Protein 8EP7 (pdb70)

Nearest PDB structures (foldseek):
  8ep7-assembly1_A-2  TM=1.003E+00  e=3.353E-56  Bacillus anthracis str. 'Ames Ancestor'
  8ep7-assembly3_C-4  TM=9.836E-01  e=2.555E-51  Bacillus anthracis str. 'Ames Ancestor'
  6aqj-assembly1_A  TM=9.682E-01  e=5.964E-41  Staphylococcus aureus RF122
  8pru-assembly1_A  TM=9.399E-01  e=2.984E-37  Thermus
  4xdy-assembly1_B  TM=9.717E-01  e=7.226E-36  Candidatus Methanophaga sp.

Organism: Bacillus anthracis (NCBI:txid1392)

Sequence (937 aa):
KTYYEQDANVGLLQGKTVAVIGYGSQGHAQAQNLRDSGVEVVVGVRPGKSFEVAKADGFEVSVSEAVRTAQVVQLLPDEQQAHVYKAEVEENLREGQLLFSHGFNIHFGQINPPSYVDVAVAPKSPGHLVRRVFQEPALVAVHQDATGTALHVALAYAKGVGCTRAGVIETTFQEETETDLFGEQAVLCGGVTALVKAGFETLTEGGYRPEIAYFECLHELKLIVDLYEGGLTNRHSISDTAEFGDYVTGSRIVTDETKKEKRVLTEIQQGEFAKKWILENQAGRPTYNAKKAEQNHQLEKVGEELREKTYYEQDANVGLLQGKTVAVIGYGSQGHAQAQNLRDSGVEVVVGVRPGKSFEVAKADGFEVSVSEAVRTAQVVQLLPDEQQAHVYKAEVEENLREGQLLFSHGFNIHFGQINPPSYVDVAVAPKSPGHLVRRVFQEGVPALVAVHQDATGTALHVALAYAKGVGCTRAGVIETTFQEETETDLFGEQAVLCGGVTALVKAGFETLTEGGYRPEIAYFECLHELKLIVDLYEGGLTNRHSISDTAEFGDYVTGSRIVTDETKKEKRVLTEIQQGEFAKKWILENQAGRPTYNAKKAEQNHQLEKVGEELRESWKTYYEQDANVGLLQGKTVAVIGYGSQGHAQAQNLRDSGVEVVVGVRPGKSFEVAKADGFEVSVSEAVRTAQVVQLLPDEQQAHVYKAEVEENLREGQLLFSHGFNIHFGQINPPSYVDVAVAPKSPGHLVRRVFQEGNGVPALVAVHQDATGTALHVALAYAKGVGCTRAGVIETTFQEETETDLFGEQAVLCGGVTALVKAGFETLTEGGYRPEIAYFECLHELKLIVDLYEGGLTNRHHSISDTAEFGDYVTGSRIVTDEETKKEKRVLTEIQQGEEFAKKWILENQAGRPTYNAKKAEQNHQLEKVGEELRESWIHA

Solvent-accessible surface area: 51342 Å² total

InterPro domains:
  IPR000506 Ketol-acid reductoisomerase, C-terminal [PF01450] (182-325)
  IPR000506 Ketol-acid reductoisomerase, C-terminal [PS51851] (181-326)
  IPR008927 6-phosphogluconate dehydrogenase-like, C-terminal domain superfamily [SSF48179] (182-328)
  IPR013023 Ketol-acid reductoisomerase [MF_00435] (1-327)
  IPR013023 Ketol-acid reductoisomerase [PTHR21371] (9-328)
  IPR013023 Ketol-acid reductoisomerase [TIGR00465] (14-325)
  IPR013116 Ketol-acid reductoisomerase, N-terminal [PF07991] (14-176)
  IPR013116 Ketol-acid reductoisomerase, N-terminal [PS51850] (1-180)
  IPR014359 Ketol-acid reductoisomerase, prokaryotic [PIRSF000116] (10-324)
  IPR036291 NAD(P)-binding domain superfamily [SSF51735] (1-181)

Foldseek 3Di:
DWFAPVNADLVVQVVFEAEQEDCPFASVQLQLLLVVVPHHYAYAYDDDPSQVVVVVVVHHYHLQVSLQPGQEYEDDPPLCCLVCCVVRHQVRHDANGYEYQALLCVVLV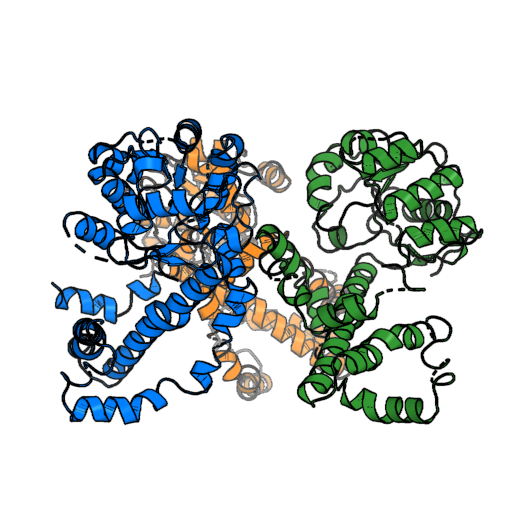SDDHDQRYWYKWHAPDIRVCLRVVSVVEIEIATAHDNPVCSRRNVVSSCVSSPRSHVIYHYDHNLVRNLVVVCCCCLPDPNPLLVQLQVQLVVQVVVVHDSLVSLCVRPVCVVVQVVCVPPPNVVCVVDDPVVSVCCVVCVCVVCDPVNVVVVVSSVCSNVCNVVVVVNVCVVVVVPPVVVVVVSCPDVSNVSVVVVVD/DKFFPVRADQPVVPPFAEEQEDCPLQNVQLQVLLVVQVHHYEYAYPPDDSQVVVVVVVHNYHLQVRLQPGQEYEDDDLLCCLVCCVVRNQVRHDANGYEYQALLCVVLPSDDHDQRYWYKKHQPDIRVVLRVVVVVQTAIEIETPHDNPVCNRNVRSNSCVSSPHSSPIYYYDYNLCRHLVSQCCCCLPVPPPLVVQLLVQLVVVVVVPDDSLVSLCPSPVCVVVVVVCVPDPPVVCVPDDPVVSVVVVVPPCVVCDPVSVVVCVSSVCSNVCVVVVVVSVCVVVPNPVVVCVVVVCPPVSNVSVVVPPPPD/DKFALVNADLCVQVVFEAEQEDQPFQRVLLQVLLVVLPHHYAYAYDPDDSQVVCVVVPHHYHLLVSQLRGQEYEDDPPLCCLVCCVPRNQVNHDANGYEYQALLCVVLVSHDHDQRYWYWKHFPDTSVCLRVCVVVVAGTAIEIETDHDNPVCSRNVRRSSCVSSRNSRVIYHYDYNLVRHLCVVCCCCLPDPVPLVVQLLVQLCVQVVVPHDSLVSLCVSPVCVCVVVVCCPPPNVVCVPDDVVVSVCVVVPPCVVCDPVNVVVVVSSVCSSVCNVVVVVSVCVVVVNPPVVCVVVVCPDPSNVSVVVVVPPPDDD

Structure (mmCIF, N/CA/C/O backbone):
data_8EP7
#
_entry.id   8EP7
#
_cell.length_a   126.575
_cell.length_b   131.860
_cell.length_c   132.614
_cell.angle_alpha   90.000
_cell.angle_beta   90.000
_cell.angle_gamma   90.000
#
_symmetry.space_group_name_H-M   'I 2 2 2'
#
loop_
_entity.id
_entity.type
_entity.pdbx_description
1 polymer 'Ketol-acid reductoisomerase (NADP(+)) 2'
2 non-polymer 'NADP NICOTINAMIDE-ADENINE-DINUCLEOTIDE PHOSPHATE'
3 non-polymer 'ACETIC ACID'
4 non-polymer 'SULFATE ION'
5 water water
#
loop_
_atom_site.group_PDB
_atom_site.id
_atom_site.type_symbol
_atom_site.label_atom_id
_atom_site.label_alt_id
_atom_site.label_comp_id
_atom_site.label_asym_id
_atom_site.label_entity_id
_atom_site.label_seq_id
_atom_site.pdbx_PDB_ins_code
_atom_site.Cartn_x
_atom_site.Cartn_y
_atom_site.Cartn_z
_atom_site.occupancy
_atom_site.B_iso_or_equiv
_atom_site.auth_seq_id
_atom_site.auth_comp_id
_atom_site.auth_asym_id
_atom_site.auth_atom_id
_atom_site.pdbx_PDB_model_num
ATOM 1 N N . LYS A 1 2 ? 24.02353 -12.93821 41.94190 1.000 80.27317 2 LYS A N 1
ATOM 2 C CA . LYS A 1 2 ? 24.89019 -12.63816 43.07890 1.000 86.59217 2 LYS A CA 1
ATOM 3 C C . LYS A 1 2 ? 24.34688 -11.48091 43.91426 1.000 80.89103 2 LYS A C 1
ATOM 4 O O . LYS A 1 2 ? 24.38354 -10.32164 43.49529 1.000 76.56098 2 LYS A O 1
ATOM 10 N N . THR A 1 3 ? 23.86812 -11.81295 45.11229 1.000 81.51923 3 THR A N 1
ATOM 11 C CA . THR A 1 3 ? 23.18396 -10.87385 45.99403 1.000 85.08593 3 THR A CA 1
ATOM 12 C C . THR A 1 3 ? 23.94557 -10.77389 47.30984 1.000 94.91934 3 THR A C 1
ATOM 13 O O . THR A 1 3 ? 24.00724 -11.74520 48.07126 1.000 99.62686 3 THR A O 1
ATOM 17 N N . TYR A 1 4 ? 24.52031 -9.60374 47.57898 1.000 97.02119 4 TYR A N 1
ATOM 18 C CA . TYR A 1 4 ? 25.13828 -9.34902 48.87187 1.000 103.56845 4 TYR A CA 1
ATOM 19 C C . TYR A 1 4 ? 24.06558 -9.08798 49.91915 1.000 106.85802 4 TYR A C 1
ATOM 20 O O . TYR A 1 4 ? 23.08062 -8.39114 49.65914 1.000 106.54680 4 TYR A O 1
ATOM 29 N N . TYR A 1 5 ? 24.26270 -9.64380 51.10804 1.000 113.57958 5 TYR A N 1
ATOM 30 C CA . TYR A 1 5 ? 23.29314 -9.53740 52.18972 1.000 114.57634 5 TYR A CA 1
ATOM 31 C C . TYR A 1 5 ? 23.95824 -8.95396 53.43171 1.000 115.02754 5 TYR A C 1
ATOM 32 O O . TYR A 1 5 ? 25.12686 -8.55930 53.41421 1.000 114.78555 5 TYR A O 1
ATOM 41 N N . GLU A 1 6 ? 23.18352 -8.91088 54.51933 1.000 110.88657 6 GLU A N 1
ATOM 42 C CA . GLU A 1 6 ? 23.64743 -8.28372 55.75247 1.000 107.37818 6 GLU A CA 1
ATOM 43 C C . GLU A 1 6 ? 24.95104 -8.90363 56.23566 1.000 121.32969 6 GLU A C 1
ATOM 44 O O . GLU A 1 6 ? 25.81536 -8.20625 56.78072 1.000 117.71987 6 GLU A O 1
ATOM 50 N N . GLN A 1 7 ? 25.11365 -10.21315 56.03648 1.000 130.43701 7 GLN A N 1
ATOM 51 C CA . GLN A 1 7 ? 26.34214 -10.89767 56.41624 1.000 130.99297 7 GLN A CA 1
ATOM 52 C C . GLN A 1 7 ? 27.50819 -10.58003 55.48723 1.000 132.62010 7 GLN A C 1
ATOM 53 O O . GLN A 1 7 ? 28.65271 -10.88798 55.83581 1.000 133.26394 7 GLN A O 1
ATOM 59 N N . ASP A 1 8 ? 27.25167 -9.97397 54.32666 1.000 132.84553 8 ASP A N 1
ATOM 60 C CA . ASP A 1 8 ? 28.30525 -9.59785 53.39301 1.000 134.69410 8 ASP A CA 1
ATOM 61 C C . ASP A 1 8 ? 28.85571 -8.19932 53.64267 1.000 135.13529 8 ASP A C 1
ATOM 62 O O . ASP A 1 8 ? 29.84245 -7.81678 53.00349 1.000 130.86755 8 ASP A O 1
ATOM 67 N N . ALA A 1 9 ? 28.25046 -7.43253 54.54824 1.000 128.29117 9 ALA A N 1
ATOM 68 C CA . ALA A 1 9 ? 28.61944 -6.04329 54.76696 1.000 119.39647 9 ALA A CA 1
ATOM 69 C C . ALA A 1 9 ? 28.76984 -5.76013 56.25456 1.000 122.36680 9 ALA A C 1
ATOM 70 O O . ALA A 1 9 ? 28.14941 -6.41392 57.09804 1.000 120.42781 9 ALA A O 1
ATOM 72 N N . ASN A 1 10 ? 29.60868 -4.77251 56.56166 1.000 124.98829 10 ASN A N 1
ATOM 73 C CA . ASN A 1 10 ? 29.80577 -4.30000 57.92821 1.000 123.94505 10 ASN A CA 1
ATOM 74 C C . ASN A 1 10 ? 30.13681 -2.81828 57.86767 1.000 123.87376 10 ASN A C 1
ATOM 75 O O . ASN A 1 10 ? 31.16029 -2.43357 57.29360 1.000 119.82187 10 ASN A O 1
ATOM 80 N N . VAL A 1 11 ? 29.27170 -1.99336 58.46068 1.000 122.82794 11 VAL A N 1
ATOM 81 C CA . VAL A 1 11 ? 29.44308 -0.54892 58.44088 1.000 121.43160 11 VAL A CA 1
ATOM 82 C C . VAL A 1 11 ? 30.71029 -0.09814 59.15717 1.000 126.14530 11 VAL A C 1
ATOM 83 O O . VAL A 1 11 ? 31.07642 1.07756 59.06588 1.000 126.31286 11 VAL A O 1
ATOM 87 N N . GLY A 1 12 ? 31.39478 -1.00741 59.86256 1.000 128.31495 12 GLY A N 1
ATOM 88 C CA . GLY A 1 12 ? 32.59930 -0.63336 60.58955 1.000 123.91985 12 GLY A CA 1
ATOM 89 C C . GLY A 1 12 ? 33.64537 0.04197 59.72614 1.000 120.82518 12 GLY A C 1
ATOM 90 O O . GLY A 1 12 ? 34.47636 0.80144 60.23134 1.000 124.60063 12 GLY A O 1
ATOM 91 N N . LEU A 1 13 ? 33.61883 -0.21450 58.41526 1.000 119.92318 13 LEU A N 1
ATOM 92 C CA . LEU A 1 13 ? 34.45908 0.52276 57.47889 1.000 115.65937 13 LEU A CA 1
ATOM 93 C C . LEU A 1 13 ? 34.09978 2.00198 57.41759 1.000 115.68036 13 LEU A C 1
ATOM 94 O O . LEU A 1 13 ? 34.83104 2.77688 56.78972 1.000 112.36441 13 LEU A O 1
ATOM 99 N N . LEU A 1 14 ? 32.99578 2.40809 58.04808 1.000 118.45073 14 LEU A N 1
ATOM 100 C CA . LEU A 1 14 ? 32.60582 3.80597 58.13239 1.000 113.36232 14 LEU A CA 1
ATOM 101 C C . LEU A 1 14 ? 32.77816 4.39784 59.52478 1.000 120.01117 14 LEU A C 1
ATOM 102 O O . LEU A 1 14 ? 32.57705 5.60613 59.68996 1.000 122.15864 14 LEU A O 1
ATOM 107 N N . GLN A 1 15 ? 33.13263 3.59096 60.52557 1.000 121.06548 15 GLN A N 1
ATOM 108 C CA . GLN A 1 15 ? 33.38551 4.12260 61.85936 1.000 127.30779 15 GLN A CA 1
ATOM 109 C C . GLN A 1 15 ? 34.49666 5.15996 61.80006 1.000 131.18445 15 GLN A C 1
ATOM 110 O O . GLN A 1 15 ? 35.64024 4.84113 61.45912 1.000 130.45143 15 GLN A O 1
ATOM 116 N N . GLY A 1 16 ? 34.15474 6.40381 62.12514 0.909 147.33278 16 GLY A N 1
ATOM 117 C CA . GLY A 1 16 ? 35.08035 7.50399 61.96834 0.909 147.73415 16 GLY A CA 1
ATOM 118 C C . GLY A 1 16 ? 35.17579 8.05190 60.56425 0.909 141.64451 16 GLY A C 1
ATOM 119 O O . GLY A 1 16 ? 36.04431 8.89143 60.30137 0.909 142.15035 16 GLY A O 1
ATOM 120 N N . LYS A 1 17 ? 34.31677 7.60318 59.65360 1.000 122.03778 17 LYS A N 1
ATOM 121 C CA . LYS A 1 17 ? 34.30969 8.06333 58.27182 1.000 115.06420 17 LYS A CA 1
ATOM 122 C C . LYS A 1 17 ? 33.08293 8.93188 58.03208 1.000 110.58234 17 LYS A C 1
ATOM 123 O O . LYS A 1 17 ? 31.95493 8.51843 58.32536 1.000 106.93899 17 LYS A O 1
ATOM 129 N N . THR A 1 18 ? 33.30805 10.12944 57.49793 1.000 106.04090 18 THR A N 1
ATOM 130 C CA . THR A 1 18 ? 32.23736 11.07632 57.21348 1.000 98.72350 18 THR A CA 1
ATOM 131 C C . THR A 1 18 ? 31.67893 10.81012 55.81965 1.000 93.77824 18 THR A C 1
ATOM 132 O O . THR A 1 18 ? 32.42502 10.82061 54.83275 1.000 87.53332 18 THR A O 1
ATOM 136 N N . VAL A 1 19 ? 30.37374 10.56565 55.74547 1.000 95.34490 19 VAL A N 1
ATOM 137 C CA . VAL A 1 19 ? 29.65208 10.44648 54.48369 1.000 87.24021 19 VAL A CA 1
ATOM 138 C C . VAL A 1 19 ? 29.04136 11.80598 54.17807 1.000 95.17330 19 VAL A C 1
ATOM 139 O O . VAL A 1 19 ? 28.16292 12.28034 54.90693 1.000 93.53645 19 VAL A O 1
ATOM 143 N N . ALA A 1 20 ? 29.50375 12.44041 53.10487 1.000 91.59889 20 ALA A N 1
ATOM 144 C CA . ALA A 1 20 ? 28.91735 13.68955 52.63664 1.000 85.31370 20 ALA A CA 1
ATOM 145 C C . ALA A 1 20 ? 27.77382 13.35024 51.69357 1.000 84.13279 20 ALA A C 1
ATOM 146 O O . ALA A 1 20 ? 27.99567 12.80537 50.60731 1.000 83.38766 20 ALA A O 1
ATOM 148 N N . VAL A 1 21 ? 26.55149 13.64754 52.11570 1.000 79.60361 21 VAL A N 1
ATOM 149 C CA . VAL A 1 21 ? 25.38839 13.53926 51.24548 1.000 76.48718 21 VAL A CA 1
ATOM 150 C C . VAL A 1 21 ? 25.23663 14.87609 50.53128 1.000 74.11130 21 VAL A C 1
ATOM 151 O O . VAL A 1 21 ? 24.93858 15.89587 51.15891 1.000 77.01563 21 VAL A O 1
ATOM 155 N N . ILE A 1 22 ? 25.47037 14.87574 49.22226 1.000 68.73097 22 ILE A N 1
ATOM 156 C CA . ILE A 1 22 ? 25.38859 16.08674 48.41443 1.000 65.44010 22 ILE A CA 1
ATOM 157 C C . ILE A 1 22 ? 23.99116 16.14257 47.81132 1.000 62.80653 22 ILE A C 1
ATOM 158 O O . ILE A 1 22 ? 23.60312 15.26199 47.03408 1.000 58.31279 22 ILE A O 1
ATOM 163 N N . GLY A 1 23 ? 23.23616 17.16609 48.17654 1.000 62.82114 23 GLY A N 1
ATOM 164 C CA . GLY A 1 23 ? 21.81430 17.18876 47.88046 1.000 64.25358 23 GLY A CA 1
ATOM 165 C C . GLY A 1 23 ? 20.99681 16.60266 49.01347 1.000 70.62435 23 GLY A C 1
ATOM 166 O O . GLY A 1 23 ? 21.44923 15.74647 49.77372 1.000 68.41410 23 GLY A O 1
ATOM 167 N N . TYR A 1 24 ? 19.76246 17.07993 49.13146 1.000 70.23370 24 TYR A N 1
ATOM 168 C CA . TYR A 1 24 ? 18.90044 16.68767 50.23803 1.000 74.67112 24 TYR A CA 1
ATOM 169 C C . TYR A 1 24 ? 17.44540 16.69707 49.76739 1.000 74.78012 24 TYR A C 1
ATOM 170 O O . TYR A 1 24 ? 16.59665 17.43237 50.26880 1.000 69.37391 24 TYR A O 1
ATOM 179 N N . GLY A 1 25 ? 17.13974 15.86092 48.77603 1.000 75.08594 25 GLY A N 1
ATOM 180 C CA . GLY A 1 25 ? 15.80238 15.80043 48.21633 1.000 71.09638 25 GLY A CA 1
ATOM 181 C C . GLY A 1 25 ? 15.11204 14.46486 48.40131 1.000 68.84540 25 GLY A C 1
ATOM 182 O O . GLY A 1 25 ? 15.13030 13.90564 49.50215 1.000 73.65887 25 GLY A O 1
ATOM 183 N N . SER A 1 26 ? 14.50003 13.94849 47.32838 1.000 69.84275 26 SER A N 1
ATOM 184 C CA . SER A 1 26 ? 13.75240 12.69295 47.40874 1.000 72.53238 26 SER A CA 1
ATOM 185 C C . SER A 1 26 ? 14.61897 11.56908 47.96659 1.000 75.95742 26 SER A C 1
ATOM 186 O O . SER A 1 26 ? 14.19799 10.82991 48.86161 1.000 76.00748 26 SER A O 1
ATOM 189 N N . GLN A 1 27 ? 15.84843 11.44351 47.46343 1.000 76.15958 27 GLN A N 1
ATOM 190 C CA . GLN A 1 27 ? 16.78863 10.44365 47.95513 1.000 67.90364 27 GLN A CA 1
ATOM 191 C C . GLN A 1 27 ? 17.69848 10.98546 49.04931 1.000 66.33165 27 GLN A C 1
ATOM 192 O O . GLN A 1 27 ? 18.02555 10.26037 49.99482 1.000 67.95849 27 GLN A O 1
ATOM 198 N N . GLY A 1 28 ? 18.11067 12.25006 48.93543 1.000 71.86585 28 GLY A N 1
ATOM 199 C CA . GLY A 1 28 ? 19.05056 12.80548 49.89540 1.000 71.86667 28 GLY A CA 1
ATOM 200 C C . GLY A 1 28 ? 18.53630 12.77736 51.32178 1.000 82.40867 28 GLY A C 1
ATOM 201 O O . GLY A 1 28 ? 19.27480 12.43637 52.24831 1.000 82.92407 28 GLY A O 1
ATOM 202 N N . HIS A 1 29 ? 17.26143 13.12646 51.51970 1.000 83.39438 29 HIS A N 1
ATOM 203 C CA . HIS A 1 29 ? 16.73015 13.20270 52.87785 1.000 87.57762 29 HIS A CA 1
ATOM 204 C C . HIS A 1 29 ? 16.60862 11.81809 53.50884 1.000 90.09827 29 HIS A C 1
ATOM 205 O O . HIS A 1 29 ? 16.95869 11.63299 54.67988 1.000 90.99021 29 HIS A O 1
ATOM 212 N N . ALA A 1 30 ? 16.14235 10.82739 52.74536 1.000 93.42091 30 ALA A N 1
ATOM 213 C CA . ALA A 1 30 ? 15.91039 9.50455 53.31556 1.000 91.24192 30 ALA A CA 1
ATOM 214 C C . ALA A 1 30 ? 17.22129 8.80162 53.63080 1.000 95.28378 30 ALA A C 1
ATOM 215 O O . ALA A 1 30 ? 17.41088 8.29037 54.74029 1.000 95.42003 30 ALA A O 1
ATOM 217 N N . GLN A 1 31 ? 18.13922 8.76511 52.66093 1.000 86.92123 31 GLN A N 1
ATOM 218 C CA . GLN A 1 31 ? 19.40328 8.06389 52.86133 1.000 86.26563 31 GLN A CA 1
ATOM 219 C C . GLN A 1 31 ? 20.22696 8.70741 53.96832 1.000 93.94041 31 GLN A C 1
ATOM 220 O O . GLN A 1 31 ? 20.88416 8.00696 54.74648 1.000 96.75777 31 GLN A O 1
ATOM 226 N N . ALA A 1 32 ? 20.20440 10.04059 54.05780 1.000 93.48896 32 ALA A N 1
ATOM 227 C CA . ALA A 1 32 ? 20.94441 10.71594 55.11912 1.000 96.98613 32 ALA A CA 1
ATOM 228 C C . ALA A 1 32 ? 20.35368 10.39926 56.48867 1.000 104.39834 32 ALA A C 1
ATOM 229 O O . ALA A 1 32 ? 21.09054 10.24734 57.47121 1.000 100.39868 32 ALA A O 1
ATOM 231 N N . GLN A 1 33 ? 19.02633 10.29136 56.57337 1.000 103.86305 33 GLN A N 1
ATOM 232 C CA . GLN A 1 33 ? 18.39704 9.87903 57.82173 1.000 106.93938 33 GLN A CA 1
ATOM 233 C C . GLN A 1 33 ? 18.46817 8.37054 58.01698 1.000 112.21281 33 GLN A C 1
ATOM 234 O O . GLN A 1 33 ? 18.43503 7.89922 59.15907 1.000 118.71624 33 GLN A O 1
ATOM 240 N N . ASN A 1 34 ? 18.56114 7.60224 56.92468 1.000 108.58420 34 ASN A N 1
ATOM 241 C CA . ASN A 1 34 ? 18.73783 6.15613 57.04600 1.000 109.04938 34 ASN A CA 1
ATOM 242 C C . ASN A 1 34 ? 20.13453 5.80923 57.54118 1.000 112.04439 34 ASN A C 1
ATOM 243 O O . ASN A 1 34 ? 20.30239 4.89187 58.35253 1.000 119.87081 34 ASN A O 1
ATOM 248 N N . LEU A 1 35 ? 21.15164 6.51851 57.05147 1.000 110.15878 35 LEU A N 1
ATOM 249 C CA . LEU A 1 35 ? 22.48062 6.38467 57.63280 1.000 109.08658 35 LEU A CA 1
ATOM 250 C C . LEU A 1 35 ? 22.52273 6.92021 59.05892 1.000 117.47950 35 LEU A C 1
ATOM 251 O O . LEU A 1 35 ? 23.23850 6.36795 59.90157 1.000 118.80330 35 LEU A O 1
ATOM 256 N N . ARG A 1 36 ? 21.74411 7.96905 59.34840 1.000 122.00438 36 ARG A N 1
ATOM 257 C CA . ARG A 1 36 ? 21.79460 8.63357 60.64850 1.000 126.83815 36 ARG A CA 1
ATOM 258 C C . ARG A 1 36 ? 21.58098 7.64922 61.79333 1.000 134.89225 36 ARG A C 1
ATOM 259 O O . ARG A 1 36 ? 22.40097 7.56448 62.71375 1.000 132.88588 36 ARG A O 1
ATOM 267 N N . ASP A 1 37 ? 20.47873 6.89001 61.74694 1.000 159.54983 37 ASP A N 1
ATOM 268 C CA . ASP A 1 37 ? 20.17097 5.96312 62.83388 1.000 164.33721 37 ASP A CA 1
ATOM 269 C C . ASP A 1 37 ? 21.28613 4.94251 63.01789 1.000 167.28583 37 ASP A C 1
ATOM 270 O O . ASP A 1 37 ? 21.69218 4.65000 64.14980 1.000 172.27694 37 ASP A O 1
ATOM 275 N N . SER A 1 38 ? 21.81515 4.41286 61.91562 1.000 135.59536 38 SER A N 1
ATOM 276 C CA . SER A 1 38 ? 22.84703 3.37793 61.96588 1.000 124.41219 38 SER A CA 1
ATOM 277 C C . SER A 1 38 ? 24.22499 3.92079 62.31997 1.000 114.28016 38 SER A C 1
ATOM 278 O O . SER A 1 38 ? 25.23467 3.41374 61.82578 1.000 116.77516 38 SER A O 1
ATOM 281 N N . GLY A 1 39 ? 24.29693 4.94202 63.17013 1.000 116.75730 39 GLY A N 1
ATOM 282 C CA . GLY A 1 39 ? 25.57406 5.44112 63.64196 1.000 113.27759 39 GLY A CA 1
ATOM 283 C C . GLY A 1 39 ? 26.49768 5.96301 62.56503 1.000 110.08792 39 GLY A C 1
ATOM 284 O O . GLY A 1 39 ? 27.71128 6.03723 62.78478 1.000 106.10917 39 GLY A O 1
ATOM 285 N N . VAL A 1 40 ? 25.96566 6.32173 61.40038 1.000 112.58696 40 VAL A N 1
ATOM 286 C CA . VAL A 1 40 ? 26.77506 6.86246 60.31496 1.000 103.48313 40 VAL A CA 1
ATOM 287 C C . VAL A 1 40 ? 26.88179 8.37126 60.49520 1.000 101.19648 40 VAL A C 1
ATOM 288 O O . VAL A 1 40 ? 25.86718 9.07670 60.51688 1.000 102.18124 40 VAL A O 1
ATOM 292 N N . GLU A 1 41 ? 28.11169 8.86339 60.63379 1.000 96.58127 41 GLU A N 1
ATOM 293 C CA . GLU A 1 41 ? 28.36737 10.29851 60.70073 1.000 99.58856 41 GLU A CA 1
ATOM 294 C C . GLU A 1 41 ? 28.10713 10.91431 59.33037 1.000 102.08791 41 GLU A C 1
ATOM 295 O O . GLU A 1 41 ? 28.84246 10.65486 58.37148 1.000 97.43822 41 GLU A O 1
ATOM 301 N N . VAL A 1 42 ? 27.05536 11.72458 59.23394 1.000 106.06371 42 VAL A N 1
ATOM 302 C CA . VAL A 1 42 ? 26.59005 12.28400 57.97062 1.000 98.02365 42 VAL A CA 1
ATOM 303 C C . VAL A 1 42 ? 26.75687 13.79659 58.00950 1.000 102.96736 42 VAL A C 1
ATOM 304 O O . VAL A 1 42 ? 26.40274 14.44189 59.00258 1.000 101.30368 42 VAL A O 1
ATOM 308 N N . VAL A 1 43 ? 27.30445 14.35293 56.93317 1.000 115.28763 43 VAL A N 1
ATOM 309 C CA . VAL A 1 43 ? 27.34146 15.79038 56.69768 1.000 114.79737 43 VAL A CA 1
ATOM 310 C C . VAL A 1 43 ? 26.66264 16.05104 55.36103 1.000 111.81667 43 VAL A C 1
ATOM 311 O O . VAL A 1 43 ? 26.93993 15.35697 54.37731 1.000 111.53199 43 VAL A O 1
ATOM 315 N N . VAL A 1 44 ? 25.76241 17.02929 55.32664 1.000 91.95904 44 VAL A N 1
ATOM 316 C CA . VAL A 1 44 ? 24.99038 17.33254 54.12739 1.000 86.25109 44 VAL A CA 1
ATOM 317 C C . VAL A 1 44 ? 25.61636 18.52498 53.42200 1.000 86.66360 44 VAL A C 1
ATOM 318 O O . VAL A 1 44 ? 25.83779 19.57612 54.03625 1.000 88.74192 44 VAL A O 1
ATOM 322 N N . GLY A 1 45 ? 25.90348 18.36218 52.13359 1.000 81.60025 45 GLY A N 1
ATOM 323 C CA . GLY A 1 45 ? 26.40297 19.45544 51.32612 1.000 76.42986 45 GLY A CA 1
ATOM 324 C C . GLY A 1 45 ? 25.38256 19.88228 50.29403 1.000 70.30129 45 GLY A C 1
ATOM 325 O O . GLY A 1 45 ? 25.12965 19.15919 49.32678 1.000 69.29767 45 GLY A O 1
ATOM 326 N N . VAL A 1 46 ? 24.77262 21.04833 50.49042 1.000 72.97670 46 VAL A N 1
ATOM 327 C CA . VAL A 1 46 ? 23.71474 21.50700 49.60150 1.000 70.38185 46 VAL A CA 1
ATOM 328 C C . VAL A 1 46 ? 23.78829 23.02203 49.49996 1.000 72.23208 46 VAL A C 1
ATOM 329 O O . VAL A 1 46 ? 24.21155 23.70752 50.43422 1.000 72.26813 46 VAL A O 1
ATOM 333 N N . ARG A 1 47 ? 23.39540 23.53922 48.33980 1.000 68.74794 47 ARG A N 1
ATOM 334 C CA . ARG A 1 47 ? 23.29341 24.97480 48.16337 1.000 69.72061 47 ARG A CA 1
ATOM 335 C C . ARG A 1 47 ? 22.24233 25.53871 49.11715 1.000 70.79277 47 ARG A C 1
ATOM 336 O O . ARG A 1 47 ? 21.32299 24.82322 49.53367 1.000 69.34422 47 ARG A O 1
ATOM 344 N N . PRO A 1 48 ? 22.36041 26.81337 49.48861 1.000 73.38380 48 PRO A N 1
ATOM 345 C CA . PRO A 1 48 ? 21.32895 27.42871 50.33109 1.000 76.23813 48 PRO A CA 1
ATOM 346 C C . PRO A 1 48 ? 19.96376 27.38025 49.65965 1.000 75.45715 48 PRO A C 1
ATOM 347 O O . PRO A 1 48 ? 19.84501 27.40537 48.43328 1.000 79.37427 48 PRO A O 1
ATOM 351 N N . GLY A 1 49 ? 18.93064 27.29698 50.47981 1.000 80.73128 49 GLY A N 1
ATOM 352 C CA . GLY A 1 49 ? 17.57113 27.22375 49.99646 1.000 80.37115 49 GLY A CA 1
ATOM 353 C C . GLY A 1 49 ? 16.72501 26.38611 50.93351 1.000 85.88236 49 GLY A C 1
ATOM 354 O O . GLY A 1 49 ? 17.03778 26.24177 52.11359 1.000 84.30334 49 GLY A O 1
ATOM 355 N N . LYS A 1 50 ? 15.64456 25.83421 50.37596 1.000 84.53984 50 LYS A N 1
ATOM 356 C CA . LYS A 1 50 ? 14.73476 25.03983 51.19133 1.000 85.85101 50 LYS A CA 1
ATOM 357 C C . LYS A 1 50 ? 15.37850 23.72767 51.62244 1.000 83.82004 50 LYS A C 1
ATOM 358 O O . LYS A 1 50 ? 15.17574 23.28177 52.75578 1.000 87.19694 50 LYS A O 1
ATOM 364 N N . SER A 1 51 ? 16.17008 23.10142 50.74547 1.000 79.72704 51 SER A N 1
ATOM 365 C CA . SER A 1 51 ? 16.90739 21.90757 51.15262 1.000 81.86603 51 SER A CA 1
ATOM 366 C C . SER A 1 51 ? 17.93382 22.22345 52.22778 1.000 84.31563 51 SER A C 1
ATOM 367 O O . SER A 1 51 ? 18.20814 21.38253 53.09088 1.000 86.76652 51 SER A O 1
ATOM 370 N N . PHE A 1 52 ? 18.51358 23.42316 52.18763 1.000 82.24044 52 PHE A N 1
ATOM 371 C CA . PHE A 1 52 ? 19.52458 23.79840 53.17013 1.000 86.41188 52 PHE A CA 1
ATOM 372 C C . PHE A 1 52 ? 18.92157 23.92609 54.56281 1.000 94.71351 52 PHE A C 1
ATOM 373 O O . PHE A 1 52 ? 19.49230 23.43480 55.54447 1.000 95.12483 52 PHE A O 1
ATOM 381 N N . GLU A 1 53 ? 17.76638 24.58812 54.67004 1.000 100.19059 53 GLU A N 1
ATOM 382 C CA . GLU A 1 53 ? 17.16698 24.80961 55.98073 1.000 102.66513 53 GLU A CA 1
ATOM 383 C C . GLU A 1 53 ? 16.34886 23.61347 56.45614 1.000 103.46750 53 GLU A C 1
ATOM 384 O O . GLU A 1 53 ? 16.20378 23.41890 57.66803 1.000 106.41059 53 GLU A O 1
ATOM 390 N N . VAL A 1 54 ? 15.81274 22.80490 55.53671 1.000 93.68407 54 VAL A N 1
ATOM 391 C CA . VAL A 1 54 ? 15.11931 21.58440 55.94608 1.000 98.41548 54 VAL A CA 1
ATOM 392 C C . VAL A 1 54 ? 16.11294 20.56700 56.49940 1.000 95.07099 54 VAL A C 1
ATOM 393 O O . VAL A 1 54 ? 15.82268 19.86012 57.47263 1.000 94.95551 54 VAL A O 1
ATOM 397 N N . ALA A 1 55 ? 17.30568 20.48716 55.90550 1.000 96.10476 55 ALA A N 1
ATOM 398 C CA . ALA A 1 55 ? 18.33947 19.62170 56.46380 1.000 97.36623 55 ALA A CA 1
ATOM 399 C C . ALA A 1 55 ? 18.87707 20.17384 57.77839 1.000 94.93976 55 ALA A C 1
ATOM 400 O O . ALA A 1 55 ? 19.28199 19.40257 58.65477 1.000 94.30024 55 ALA A O 1
ATOM 402 N N . LYS A 1 56 ? 18.89063 21.49985 57.93068 1.000 94.97354 56 LYS A N 1
ATOM 403 C CA . LYS A 1 56 ? 19.30277 22.10866 59.19193 1.000 96.81475 56 LYS A CA 1
ATOM 404 C C . LYS A 1 56 ? 18.31723 21.77908 60.30794 1.000 100.22188 56 LYS A C 1
ATOM 405 O O . LYS A 1 56 ? 18.71673 21.35277 61.39815 1.000 103.89254 56 LYS A O 1
ATOM 411 N N . ALA A 1 57 ? 17.01953 21.97368 60.05277 1.000 101.00315 57 ALA A N 1
ATOM 412 C CA . ALA A 1 57 ? 16.00042 21.63269 61.03969 1.000 106.21649 57 ALA A CA 1
ATOM 413 C C . ALA A 1 57 ? 15.91480 20.13089 61.28587 1.000 105.89641 57 ALA A C 1
ATOM 414 O O . ALA A 1 57 ? 15.34875 19.71466 62.30293 1.000 110.97297 57 ALA A O 1
ATOM 416 N N . ASP A 1 58 ? 16.45349 19.31273 60.37835 1.000 100.47675 58 ASP A N 1
ATOM 417 C CA . ASP A 1 58 ? 16.60397 17.88182 60.61271 1.000 100.14834 58 ASP A CA 1
ATOM 418 C C . ASP A 1 58 ? 17.80171 17.55581 61.49618 1.000 102.79520 58 ASP A C 1
ATOM 419 O O . ASP A 1 58 ? 18.10139 16.37256 61.69225 1.000 102.39697 58 ASP A O 1
ATOM 424 N N . GLY A 1 59 ? 18.49320 18.56987 62.01774 1.000 104.39288 59 GLY A N 1
ATOM 425 C CA . GLY A 1 59 ? 19.56259 18.37611 62.97355 1.000 107.51509 59 GLY A CA 1
ATOM 426 C C . GLY A 1 59 ? 20.92203 18.06547 62.39185 1.000 105.43579 59 GLY A C 1
ATOM 427 O O . GLY A 1 59 ? 21.81147 17.64617 63.14248 1.000 106.23538 59 GLY A O 1
ATOM 428 N N . PHE A 1 60 ? 21.12108 18.26367 61.08844 1.000 104.51969 60 PHE A N 1
ATOM 429 C CA . PHE A 1 60 ? 22.37393 17.91156 60.43778 1.000 103.10847 60 PHE A CA 1
ATOM 430 C C . PHE A 1 60 ? 23.36495 19.07500 60.47868 1.000 102.68047 60 PHE A C 1
ATOM 431 O O . PHE A 1 60 ? 23.09560 20.14626 61.02945 1.000 109.60288 60 PHE A O 1
ATOM 439 N N . GLU A 1 61 ? 24.53487 18.85088 59.88257 1.000 102.02608 61 GLU A N 1
ATOM 440 C CA . GLU A 1 61 ? 25.57762 19.86315 59.72632 1.000 100.00803 61 GLU A CA 1
ATOM 441 C C . GLU A 1 61 ? 25.60197 20.26332 58.25301 1.000 99.74117 61 GLU A C 1
ATOM 442 O O . GLU A 1 61 ? 26.41797 19.78077 57.46664 1.000 100.01430 61 GLU A O 1
ATOM 448 N N . VAL A 1 62 ? 24.69467 21.16122 57.88351 1.000 95.24485 62 VAL A N 1
ATOM 449 C CA . VAL A 1 62 ? 24.51515 21.54736 56.48786 1.000 91.15167 62 VAL A CA 1
ATOM 450 C C . VAL A 1 62 ? 25.58699 22.56072 56.10533 1.000 89.95416 62 VAL A C 1
ATOM 451 O O . VAL A 1 62 ? 25.72021 23.61075 56.74229 1.000 95.82840 62 VAL A O 1
ATOM 463 N N . SER A 1 64 ? 28.26062 23.95367 52.44465 1.000 82.17631 64 SER A N 1
ATOM 464 C CA . SER A 1 64 ? 28.31956 24.02840 50.99322 1.000 73.98012 64 SER A CA 1
ATOM 465 C C . SER A 1 64 ? 28.85204 22.72053 50.41524 1.000 74.15806 64 SER A C 1
ATOM 466 O O . SER A 1 64 ? 29.44215 21.89404 51.11652 1.000 74.97535 64 SER A O 1
ATOM 469 N N . VAL A 1 65 ? 28.63333 22.53553 49.11140 1.000 71.94022 65 VAL A N 1
ATOM 470 C CA . VAL A 1 65 ? 29.09416 21.31181 48.46027 1.000 73.00886 65 VAL A CA 1
ATOM 471 C C . VAL A 1 65 ? 30.61591 21.23638 48.48690 1.000 72.39683 65 VAL A C 1
ATOM 472 O O . VAL A 1 65 ? 31.19451 20.15764 48.66056 1.000 73.18782 65 VAL A O 1
ATOM 476 N N . SER A 1 66 ? 31.28488 22.38185 48.33327 1.000 74.35494 66 SER A N 1
ATOM 477 C CA . SER A 1 66 ? 32.74274 22.42503 48.40411 1.000 75.66321 66 SER A CA 1
ATOM 478 C C . SER A 1 66 ? 33.24015 21.93504 49.75728 1.000 77.36519 66 SER A C 1
ATOM 479 O O . SER A 1 66 ? 34.03779 20.99468 49.84083 1.000 75.40778 66 SER A O 1
ATOM 482 N N . GLU A 1 67 ? 32.77462 22.56820 50.83469 1.000 80.19851 67 GLU A N 1
ATOM 483 C CA . GLU A 1 67 ? 33.22999 22.19052 52.16698 1.000 83.13530 67 GLU A CA 1
ATOM 484 C C . GLU A 1 67 ? 32.86639 20.75098 52.50500 1.000 83.95447 67 GLU A C 1
ATOM 485 O O . GLU A 1 67 ? 33.59550 20.08957 53.25198 1.000 84.63682 67 GLU A O 1
ATOM 491 N N . ALA A 1 68 ? 31.75339 20.24669 51.96747 1.000 81.61572 68 ALA A N 1
ATOM 492 C CA . ALA A 1 68 ? 31.35922 18.87065 52.25188 1.000 80.94203 68 ALA A CA 1
ATOM 493 C C . ALA A 1 68 ? 32.33241 17.87692 51.63159 1.000 78.55309 68 ALA A C 1
ATOM 494 O O . ALA A 1 68 ? 32.68856 16.87458 52.26131 1.000 80.24926 68 ALA A O 1
ATOM 496 N N . VAL A 1 69 ? 32.76929 18.13338 50.39681 1.000 78.95587 69 VAL A N 1
ATOM 497 C CA . VAL A 1 69 ? 33.73335 17.24452 49.75593 1.000 74.95320 69 VAL A CA 1
ATOM 498 C C . VAL A 1 69 ? 35.07926 17.31744 50.46775 1.000 85.01464 69 VAL A C 1
ATOM 499 O O . VAL A 1 69 ? 35.77679 16.30590 50.60963 1.000 84.53661 69 VAL A O 1
ATOM 503 N N . ARG A 1 70 ? 35.45525 18.50886 50.94756 1.000 80.95737 70 ARG A N 1
ATOM 504 C CA . ARG A 1 70 ? 36.76634 18.68454 51.56639 1.000 84.61406 70 ARG A CA 1
ATOM 505 C C . ARG A 1 70 ? 36.88997 17.92662 52.88046 1.000 86.79142 70 ARG A C 1
ATOM 506 O O . ARG A 1 70 ? 37.98452 17.46394 53.22339 1.000 87.96316 70 ARG A O 1
ATOM 514 N N . THR A 1 71 ? 35.79664 17.78298 53.62610 1.000 83.88138 71 THR A N 1
ATOM 515 C CA . THR A 1 71 ? 35.86101 17.21002 54.96271 1.000 87.35309 71 THR A CA 1
ATOM 516 C C . THR A 1 71 ? 35.30921 15.79422 55.03831 1.000 89.07728 71 THR A C 1
ATOM 517 O O . THR A 1 71 ? 35.16757 15.26028 56.14334 1.000 90.18267 71 THR A O 1
ATOM 521 N N . ALA A 1 72 ? 35.00774 15.16712 53.90368 1.000 88.88161 72 ALA A N 1
ATOM 522 C CA . ALA A 1 72 ? 34.42909 13.83297 53.89407 1.000 89.73287 72 ALA A CA 1
ATOM 523 C C . ALA A 1 72 ? 35.30705 12.85075 53.12804 1.000 89.08458 72 ALA A C 1
ATOM 524 O O . ALA A 1 72 ? 36.18041 13.23290 52.34341 1.000 84.50650 72 ALA A O 1
ATOM 526 N N . GLN A 1 73 ? 35.06077 11.56454 53.37906 1.000 84.53449 73 GLN A N 1
ATOM 527 C CA . GLN A 1 73 ? 35.70146 10.48988 52.64068 1.000 86.55576 73 GLN A CA 1
ATOM 528 C C . GLN A 1 73 ? 34.74562 9.76457 51.70528 1.000 84.71398 73 GLN A C 1
ATOM 529 O O . GLN A 1 73 ? 35.20426 9.01743 50.83353 1.000 80.44479 73 GLN A O 1
ATOM 535 N N . VAL A 1 74 ? 33.43948 9.96508 51.85615 1.000 82.47954 74 VAL A N 1
ATOM 536 C CA . VAL A 1 74 ? 32.43668 9.35264 50.99527 1.000 77.63507 74 VAL A CA 1
ATOM 537 C C . VAL A 1 74 ? 31.52118 10.46442 50.50405 1.000 76.37152 74 VAL A C 1
ATOM 538 O O . VAL A 1 74 ? 30.75998 11.04276 51.28999 1.000 78.30160 74 VAL A O 1
ATOM 542 N N . VAL A 1 75 ? 31.60018 10.76871 49.21436 1.000 73.49578 75 VAL A N 1
ATOM 543 C CA . VAL A 1 75 ? 30.79739 11.81261 48.59193 1.000 68.67818 75 VAL A CA 1
ATOM 544 C C . VAL A 1 75 ? 29.66677 11.12679 47.83703 1.000 60.24800 75 VAL A C 1
ATOM 545 O O . VAL A 1 75 ? 29.89990 10.43423 46.83834 1.000 54.71417 75 VAL A O 1
ATOM 549 N N . GLN A 1 76 ? 28.43714 11.31365 48.31346 1.000 56.57713 76 GLN A N 1
ATOM 550 C CA . GLN A 1 76 ? 27.26353 10.67506 47.73115 1.000 60.00696 76 GLN A CA 1
ATOM 551 C C . GLN A 1 76 ? 26.48304 11.71350 46.92634 1.000 57.29798 76 GLN A C 1
ATOM 552 O O . GLN A 1 76 ? 25.90986 12.65119 47.49480 1.000 59.75940 76 GLN A O 1
ATOM 566 N N . LEU A 1 78 ? 23.57602 13.14444 45.21689 1.000 52.56157 78 LEU A N 1
ATOM 567 C CA . LEU A 1 78 ? 22.12205 13.04087 45.21938 1.000 54.71365 78 LEU A CA 1
ATOM 568 C C . LEU A 1 78 ? 21.47866 14.35322 44.79029 1.000 54.87744 78 LEU A C 1
ATOM 569 O O . LEU A 1 78 ? 20.45011 14.77010 45.32487 1.000 57.60405 78 LEU A O 1
ATOM 574 N N . LEU A 1 79 ? 22.10494 15.02735 43.83433 1.000 54.04911 79 LEU A N 1
ATOM 575 C CA . LEU A 1 79 ? 21.49045 16.12834 43.11300 1.000 51.87130 79 LEU A CA 1
ATOM 576 C C . LEU A 1 79 ? 20.68989 15.56469 41.94583 1.000 51.31456 79 LEU A C 1
ATOM 577 O O . LEU A 1 79 ? 20.80860 14.38319 41.61378 1.000 45.60391 79 LEU A O 1
ATOM 582 N N . PRO A 1 80 ? 19.86082 16.38143 41.29254 1.000 50.00178 80 PRO A N 1
ATOM 583 C CA . PRO A 1 80 ? 19.22242 15.91876 40.05347 1.000 52.99474 80 PRO A CA 1
ATOM 584 C C . PRO A 1 80 ? 20.27831 15.51620 39.03660 1.000 51.92020 80 PRO A C 1
ATOM 585 O O . PRO A 1 80 ? 21.34454 16.12874 38.95240 1.000 56.28769 80 PRO A O 1
ATOM 589 N N . ASP A 1 81 ? 19.97970 14.46130 38.27367 1.000 50.65499 81 ASP A N 1
ATOM 590 C CA . ASP A 1 81 ? 20.94459 13.94802 37.30139 1.000 51.72440 81 ASP A CA 1
ATOM 591 C C . ASP A 1 81 ? 21.45647 15.05996 36.39593 1.000 51.03121 81 ASP A C 1
ATOM 592 O O . ASP A 1 81 ? 22.63777 15.08675 36.03139 1.000 57.07225 81 ASP A O 1
ATOM 597 N N . GLU A 1 82 ? 20.58237 16.00237 36.04414 1.000 51.77746 82 GLU A N 1
ATOM 598 C CA . GLU A 1 82 ? 20.90169 17.06718 35.10176 1.000 53.97563 82 GLU A CA 1
ATOM 599 C C . GLU A 1 82 ? 21.67195 18.22298 35.73505 1.000 55.76113 82 GLU A C 1
ATOM 600 O O . GLU A 1 82 ? 22.13792 19.10867 35.00827 1.000 55.28300 82 GLU A O 1
ATOM 606 N N . GLN A 1 83 ? 21.81442 18.24630 37.06041 1.000 52.32306 83 GLN A N 1
ATOM 607 C CA . GLN A 1 83 ? 22.61804 19.25934 37.73005 1.000 53.81913 83 GLN A CA 1
ATOM 608 C C . GLN A 1 83 ? 23.95930 18.73676 38.22639 1.000 54.23192 83 GLN A C 1
ATOM 609 O O . GLN A 1 83 ? 24.81462 19.54474 38.60049 1.000 56.88571 83 GLN A O 1
ATOM 615 N N . GLN A 1 84 ? 24.17322 17.41800 38.21196 1.000 53.86450 84 GLN A N 1
ATOM 616 C CA . GLN A 1 84 ? 25.35204 16.83690 38.84147 1.000 52.96011 84 GLN A CA 1
ATOM 617 C C . GLN A 1 84 ? 26.64482 17.22709 38.13859 1.000 56.21536 84 GLN A C 1
ATOM 618 O O . GLN A 1 84 ? 27.67213 17.37578 38.80150 1.000 54.98463 84 GLN A O 1
ATOM 624 N N . ALA A 1 85 ? 26.63083 17.38353 36.81285 1.000 58.57700 85 ALA A N 1
ATOM 625 C CA . ALA A 1 85 ? 27.87553 17.69089 36.11153 1.000 57.67788 85 ALA A CA 1
ATOM 626 C C . ALA A 1 85 ? 28.29376 19.13951 36.32683 1.000 62.93249 85 ALA A C 1
ATOM 627 O O . ALA A 1 85 ? 29.48903 19.43381 36.44253 1.000 65.39730 85 ALA A O 1
ATOM 629 N N . HIS A 1 86 ? 27.32568 20.05674 36.37434 1.000 68.54664 86 HIS A N 1
ATOM 630 C CA . HIS A 1 86 ? 27.63461 21.45929 36.63735 1.000 71.55886 86 HIS A CA 1
ATOM 631 C C . HIS A 1 86 ? 28.22279 21.63029 38.03201 1.000 68.67796 86 HIS A C 1
ATOM 632 O O . HIS A 1 86 ? 29.25859 22.28416 38.21143 1.000 66.00653 86 HIS A O 1
ATOM 639 N N . VAL A 1 87 ? 27.57047 21.03750 39.03405 1.000 67.81224 87 VAL A N 1
ATOM 640 C CA . VAL A 1 87 ? 28.04763 21.13266 40.40852 1.000 68.56334 87 VAL A CA 1
ATOM 641 C C . VAL A 1 87 ? 29.36721 20.38723 40.58099 1.000 68.14960 87 VAL A C 1
ATOM 642 O O . VAL A 1 87 ? 30.23737 20.82017 41.34713 1.000 67.78057 87 VAL A O 1
ATOM 646 N N . TYR A 1 88 ? 29.54728 19.27092 39.87355 1.000 61.15665 88 TYR A N 1
ATOM 647 C CA . TYR A 1 88 ? 30.76589 18.48488 40.02837 1.000 63.64574 88 TYR A CA 1
ATOM 648 C C . TYR A 1 88 ? 31.99855 19.29998 39.65257 1.000 67.70573 88 TYR A C 1
ATOM 649 O O . TYR A 1 88 ? 32.87180 19.55011 40.48979 1.000 72.10448 88 TYR A O 1
ATOM 658 N N . LYS A 1 89 ? 32.08206 19.73128 38.39183 1.000 83.48356 89 LYS A N 1
ATOM 659 C CA . LYS A 1 89 ? 33.29191 20.39923 37.92201 1.000 84.71780 89 LYS A CA 1
ATOM 660 C C . LYS A 1 89 ? 33.55353 21.69618 38.67531 1.000 85.59115 89 LYS A C 1
ATOM 661 O O . LYS A 1 89 ? 34.71367 22.07633 38.87167 1.000 86.15290 89 LYS A O 1
ATOM 667 N N . ALA A 1 90 ? 32.49981 22.37154 39.12771 1.000 75.13952 90 ALA A N 1
ATOM 668 C CA . ALA A 1 90 ? 32.65254 23.65691 39.79410 1.000 73.93825 90 ALA A CA 1
ATOM 669 C C . ALA A 1 90 ? 32.81159 23.55250 41.30465 1.000 72.31462 90 ALA A C 1
ATOM 670 O O . ALA A 1 90 ? 33.24326 24.52876 41.92778 1.000 73.19005 90 ALA A O 1
ATOM 672 N N . GLU A 1 91 ? 32.48195 22.41117 41.91570 1.000 67.82120 91 GLU A N 1
ATOM 673 C CA . GLU A 1 91 ? 32.55986 22.32622 43.37329 1.000 66.30259 91 GLU A CA 1
ATOM 674 C C . GLU A 1 91 ? 33.13278 21.03158 43.93209 1.000 63.96072 91 GLU A C 1
ATOM 675 O O . GLU A 1 91 ? 33.64193 21.05527 45.05790 1.000 72.95258 91 GLU A O 1
ATOM 681 N N . VAL A 1 92 ? 33.08751 19.91477 43.21743 1.000 64.49376 92 VAL A N 1
ATOM 682 C CA . VAL A 1 92 ? 33.57110 18.63503 43.73322 1.000 69.93355 92 VAL A CA 1
ATOM 683 C C . VAL A 1 92 ? 34.99360 18.33973 43.26898 1.000 73.13003 92 VAL A C 1
ATOM 684 O O . VAL A 1 92 ? 35.87547 18.06827 44.08565 1.000 73.01605 92 VAL A O 1
ATOM 688 N N . GLU A 1 93 ? 35.22296 18.41342 41.95267 1.000 67.93798 93 GLU A N 1
ATOM 689 C CA . GLU A 1 93 ? 36.42207 17.85738 41.32919 1.000 65.67230 93 GLU A CA 1
ATOM 690 C C . GLU A 1 93 ? 37.69780 18.34222 42.00635 1.000 78.62955 93 GLU A C 1
ATOM 691 O O . GLU A 1 93 ? 38.55527 17.54044 42.39549 1.000 75.03825 93 GLU A O 1
ATOM 697 N N . GLU A 1 94 ? 37.83478 19.65872 42.16287 1.000 79.71851 94 GLU A N 1
ATOM 698 C CA . GLU A 1 94 ? 39.05166 20.23337 42.72126 1.000 76.73176 94 GLU A CA 1
ATOM 699 C C . GLU A 1 94 ? 39.25324 19.88538 44.19064 1.000 78.08935 94 GLU A C 1
ATOM 700 O O . GLU A 1 94 ? 40.35325 20.09909 44.71034 1.000 82.32684 94 GLU A O 1
ATOM 706 N N . ASN A 1 95 ? 38.23466 19.35729 44.87118 1.000 80.19601 95 ASN A N 1
ATOM 707 C CA . ASN A 1 95 ? 38.34986 19.00373 46.28056 1.000 76.77006 95 ASN A CA 1
ATOM 708 C C . ASN A 1 95 ? 38.46760 17.50388 46.51610 1.000 78.81530 95 ASN A C 1
ATOM 709 O O . ASN A 1 95 ? 38.61989 17.08781 47.67042 1.000 77.81341 95 ASN A O 1
ATOM 714 N N . LEU A 1 96 ? 38.38709 16.68804 45.46394 1.000 75.19473 96 LEU A N 1
ATOM 715 C CA . LEU A 1 96 ? 38.55015 15.24844 45.61838 1.000 77.10601 96 LEU A CA 1
ATOM 716 C C . LEU A 1 96 ? 39.98929 14.91523 45.99442 1.000 77.98379 96 LEU A C 1
ATOM 717 O O . LEU A 1 96 ? 40.93362 15.42342 45.38252 1.000 80.63294 96 LEU A O 1
ATOM 722 N N . ARG A 1 97 ? 40.15556 14.05201 46.99187 1.000 80.73676 97 ARG A N 1
ATOM 723 C CA . ARG A 1 97 ? 41.46792 13.57370 47.41523 1.000 84.55880 97 ARG A CA 1
ATOM 724 C C . ARG A 1 97 ? 41.54299 12.05526 47.24783 1.000 86.23155 97 ARG A C 1
ATOM 725 O O . ARG A 1 97 ? 40.59385 11.40233 46.80440 1.000 79.72621 97 ARG A O 1
ATOM 733 N N . GLU A 1 98 ? 42.69213 11.49544 47.61364 1.000 96.22799 98 GLU A N 1
ATOM 734 C CA . GLU A 1 98 ? 42.98063 10.09349 47.34973 1.000 98.35255 98 GLU A CA 1
ATOM 735 C C . GLU A 1 98 ? 42.24613 9.18067 48.32361 1.000 96.68683 98 GLU A C 1
ATOM 736 O O . GLU A 1 98 ? 42.22256 9.42478 49.53456 1.000 98.00449 98 GLU A O 1
ATOM 742 N N . GLY A 1 99 ? 41.64956 8.11421 47.78070 1.000 84.95428 99 GLY A N 1
ATOM 743 C CA . GLY A 1 99 ? 40.92071 7.14676 48.57660 1.000 84.19070 99 GLY A CA 1
ATOM 744 C C . GLY A 1 99 ? 39.48497 7.51179 48.88111 1.000 82.36657 99 GLY A C 1
ATOM 745 O O . GLY A 1 99 ? 38.76071 6.68264 49.45057 1.000 83.50256 99 GLY A O 1
ATOM 746 N N . GLN A 1 100 ? 39.04898 8.72267 48.53752 1.000 79.12056 100 GLN A N 1
ATOM 747 C CA . GLN A 1 100 ? 37.64308 9.07321 48.68497 1.000 78.55393 100 GLN A CA 1
ATOM 748 C C . GLN A 1 100 ? 36.77668 8.18306 47.80744 1.000 70.09833 100 GLN A C 1
ATOM 749 O O . GLN A 1 100 ? 37.18808 7.73518 46.73410 1.000 75.98484 100 GLN A O 1
ATOM 763 N N . LEU A 1 102 ? 33.46223 8.18976 45.51562 1.000 63.04810 102 LEU A N 1
ATOM 764 C CA . LEU A 1 102 ? 32.48093 8.99982 44.80100 1.000 55.44636 102 LEU A CA 1
ATOM 765 C C . LEU A 1 102 ? 31.29062 8.09754 44.47450 1.000 59.72969 102 LEU A C 1
ATOM 766 O O . LEU A 1 102 ? 31.36909 7.23582 43.58949 1.000 52.35064 102 LEU A O 1
ATOM 771 N N . LEU A 1 103 ? 30.19875 8.29088 45.20429 1.000 55.97684 103 LEU A N 1
ATOM 772 C CA . LEU A 1 103 ? 29.04193 7.41171 45.16631 1.000 56.28404 103 LEU A CA 1
ATOM 773 C C . LEU A 1 103 ? 27.91009 8.06080 44.37796 1.000 52.65743 103 LEU A C 1
ATOM 774 O O . LEU A 1 103 ? 27.74715 9.28467 44.40122 1.000 48.09953 103 LEU A O 1
ATOM 779 N N . PHE A 1 104 ? 27.14447 7.23289 43.66783 1.000 52.75884 104 PHE A N 1
ATOM 780 C CA . PHE A 1 104 ? 25.91737 7.65161 43.00133 1.000 50.09885 104 PHE A CA 1
ATOM 781 C C . PHE A 1 104 ? 24.80176 6.67734 43.36063 1.000 51.34884 104 PHE A C 1
ATOM 782 O O . PHE A 1 104 ? 25.05130 5.54047 43.76666 1.000 51.75285 104 PHE A O 1
ATOM 790 N N . SER A 1 105 ? 23.55803 7.12914 43.21056 1.000 44.62632 105 SER A N 1
ATOM 791 C CA . SER A 1 105 ? 22.41213 6.23151 43.27304 1.000 55.32773 105 SER A CA 1
ATOM 792 C C . SER A 1 105 ? 21.74143 6.05516 41.91871 1.000 54.80413 105 SER A C 1
ATOM 793 O O . SER A 1 105 ? 20.72461 5.35869 41.82722 1.000 51.08769 105 SER A O 1
ATOM 796 N N . HIS A 1 106 ? 22.28454 6.67031 40.87100 1.000 48.99591 106 HIS A N 1
ATOM 797 C CA . HIS A 1 106 ? 21.89099 6.38864 39.50110 1.000 45.70554 106 HIS A CA 1
ATOM 798 C C . HIS A 1 106 ? 23.11054 6.64112 38.62357 1.000 50.77052 106 HIS A C 1
ATOM 799 O O . HIS A 1 106 ? 23.84077 7.61737 38.83496 1.000 53.32210 106 HIS A O 1
ATOM 806 N N . GLY A 1 107 ? 23.34266 5.74584 37.66591 1.000 47.66476 107 GLY A N 1
ATOM 807 C CA . GLY A 1 107 ? 24.56111 5.73355 36.88537 1.000 48.02424 107 GLY A CA 1
ATOM 808 C C . GLY A 1 107 ? 24.58274 6.61550 35.65778 1.000 49.38559 107 GLY A C 1
ATOM 809 O O . GLY A 1 107 ? 25.51339 6.48962 34.85788 1.000 50.22061 107 GLY A O 1
ATOM 810 N N . PHE A 1 108 ? 23.59977 7.50845 35.49286 1.000 48.03193 108 PHE A N 1
ATOM 811 C CA . PHE A 1 108 ? 23.46547 8.28762 34.26140 1.000 43.35873 108 PHE A CA 1
ATOM 812 C C . PHE A 1 108 ? 24.72727 9.09704 33.95943 1.000 45.38986 108 PHE A C 1
ATOM 813 O O . PHE A 1 108 ? 25.28464 9.01987 32.85743 1.000 46.51610 108 PHE A O 1
ATOM 821 N N . ASN A 1 109 ? 25.18343 9.89763 34.92442 1.000 48.23116 109 ASN A N 1
ATOM 822 C CA . ASN A 1 109 ? 26.25812 10.84775 34.65093 1.000 46.02506 109 ASN A CA 1
ATOM 823 C C . ASN A 1 109 ? 27.59873 10.15685 34.42829 1.000 46.34756 109 ASN A C 1
ATOM 824 O O . ASN A 1 109 ? 28.43554 10.66849 33.67493 1.000 53.18376 109 ASN A O 1
ATOM 829 N N . ILE A 1 110 ? 27.82633 9.00165 35.05322 1.000 49.77770 110 ILE A N 1
ATOM 830 C CA . ILE A 1 110 ? 29.05677 8.25912 34.79103 1.000 47.38113 110 ILE A CA 1
ATOM 831 C C . ILE A 1 110 ? 28.96543 7.52326 33.45885 1.000 46.40023 110 ILE A C 1
ATOM 832 O O . ILE A 1 110 ? 29.88007 7.59369 32.63233 1.000 48.59373 110 ILE A O 1
ATOM 837 N N . HIS A 1 111 ? 27.84943 6.82045 33.21869 1.000 50.02160 111 HIS A N 1
ATOM 838 C CA . HIS A 1 111 ? 27.75384 5.97303 32.03127 1.000 49.40207 111 HIS A CA 1
ATOM 839 C C . HIS A 1 111 ? 27.71046 6.78020 30.73863 1.000 45.58870 111 HIS A C 1
ATOM 840 O O . HIS A 1 111 ? 28.24058 6.32937 29.71667 1.000 47.22397 111 HIS A O 1
ATOM 847 N N . PHE A 1 112 ? 27.07437 7.95096 30.75121 1.000 47.66330 112 PHE A N 1
ATOM 848 C CA . PHE A 1 112 ? 27.01496 8.82395 29.58679 1.000 44.39548 112 PHE A CA 1
ATOM 849 C C . PHE A 1 112 ? 28.07699 9.92271 29.62605 1.000 50.93255 112 PHE A C 1
ATOM 850 O O . PHE A 1 112 ? 27.88782 10.98831 29.02468 1.000 47.51748 112 PHE A O 1
ATOM 858 N N . GLY A 1 113 ? 29.17791 9.68474 30.33406 1.000 48.06587 113 GLY A N 1
ATOM 859 C CA . GLY A 1 113 ? 30.34392 10.54615 30.24991 1.000 50.29081 113 GLY A CA 1
ATOM 860 C C . GLY A 1 113 ? 30.11675 11.99515 30.61800 1.000 53.91443 113 GLY A C 1
ATOM 861 O O . GLY A 1 113 ? 30.80758 12.87433 30.08766 1.000 55.17732 113 GLY A O 1
ATOM 862 N N . GLN A 1 114 ? 29.16508 12.27563 31.51291 1.000 50.20507 114 GLN A N 1
ATOM 863 C CA . GLN A 1 114 ? 28.94990 13.63502 32.00511 1.000 50.70801 114 GLN A CA 1
ATOM 864 C C . GLN A 1 114 ? 29.82487 13.97171 33.20335 1.000 53.36768 114 GLN A C 1
ATOM 865 O O . GLN A 1 114 ? 30.05514 15.15462 33.47921 1.000 49.04158 114 GLN A O 1
ATOM 871 N N . ILE A 1 115 ? 30.29686 12.96129 33.92582 1.000 59.05731 115 ILE A N 1
ATOM 872 C CA . ILE A 1 115 ? 31.22303 13.12975 35.03419 1.000 56.01592 115 ILE A CA 1
ATOM 873 C C . ILE A 1 115 ? 32.38694 12.18798 34.77779 1.000 61.54627 115 ILE A C 1
ATOM 874 O O . ILE A 1 115 ? 32.18563 10.97714 34.63153 1.000 63.10761 115 ILE A O 1
ATOM 879 N N . ASN A 1 116 ? 33.59657 12.74466 34.69178 1.000 66.04531 116 ASN A N 1
ATOM 880 C CA . ASN A 1 116 ? 34.81029 11.98207 34.40917 1.000 72.33378 116 ASN A CA 1
ATOM 881 C C . ASN A 1 116 ? 35.69316 12.02022 35.64762 1.000 69.18986 116 ASN A C 1
ATOM 882 O O . ASN A 1 116 ? 36.53950 12.91401 35.78825 1.000 73.59475 116 ASN A O 1
ATOM 887 N N . PRO A 1 117 ? 35.52874 11.08079 36.58095 1.000 68.81141 117 PRO A N 1
ATOM 888 C CA . PRO A 1 117 ? 36.21131 11.20571 37.86466 1.000 70.00151 117 PRO A CA 1
ATOM 889 C C . PRO A 1 117 ? 37.70059 10.96541 37.71643 1.000 68.47962 117 PRO A C 1
ATOM 890 O O . PRO A 1 117 ? 38.14197 10.23030 36.81546 1.000 63.52210 117 PRO A O 1
ATOM 894 N N . PRO A 1 118 ? 38.51761 11.56251 38.57846 1.000 68.75197 118 PRO A N 1
ATOM 895 C CA . PRO A 1 118 ? 39.95515 11.27634 38.55953 1.000 78.34619 118 PRO A CA 1
ATOM 896 C C . PRO A 1 118 ? 40.23171 9.87394 39.08367 1.000 81.32412 118 PRO A C 1
ATOM 897 O O . PRO A 1 118 ? 39.37790 9.21090 39.67659 1.000 78.90023 118 PRO A O 1
ATOM 901 N N . SER A 1 119 ? 41.46660 9.42649 38.85760 1.000 82.38667 119 SER A N 1
ATOM 902 C CA . SER A 1 119 ? 41.80970 8.02274 39.04073 1.000 78.52641 119 SER A CA 1
ATOM 903 C C . SER A 1 119 ? 42.00013 7.63119 40.50136 1.000 77.16945 119 SER A C 1
ATOM 904 O O . SER A 1 119 ? 41.95691 6.43700 40.81811 1.000 74.99133 119 SER A O 1
ATOM 907 N N . TYR A 1 120 ? 42.19234 8.59705 41.39615 1.000 76.78257 120 TYR A N 1
ATOM 908 C CA . TYR A 1 120 ? 42.53590 8.31952 42.78357 1.000 78.14061 120 TYR A CA 1
ATOM 909 C C . TYR A 1 120 ? 41.32338 8.26334 43.70685 1.000 79.43012 120 TYR A C 1
ATOM 910 O O . TYR A 1 120 ? 41.48440 8.37783 44.92921 1.000 78.95198 120 TYR A O 1
ATOM 919 N N . VAL A 1 121 ? 40.11967 8.10027 43.15480 1.000 80.39243 121 VAL A N 1
ATOM 920 C CA . VAL A 1 121 ? 38.90729 7.93317 43.94556 1.000 74.62647 121 VAL A CA 1
ATOM 921 C C . VAL A 1 121 ? 38.20621 6.65712 43.50552 1.000 67.40676 121 VAL A C 1
ATOM 922 O O . VAL A 1 121 ? 38.32374 6.22240 42.35560 1.000 68.85083 121 VAL A O 1
ATOM 926 N N . ASP A 1 122 ? 37.48825 6.04239 44.43825 1.000 63.34895 122 ASP A N 1
ATOM 927 C CA . ASP A 1 122 ? 36.58762 4.95655 44.08624 1.000 60.69201 122 ASP A CA 1
ATOM 928 C C . ASP A 1 122 ? 35.29659 5.53667 43.53162 1.000 60.07023 122 ASP A C 1
ATOM 929 O O . ASP A 1 122 ? 34.79355 6.55135 44.02218 1.000 57.41932 122 ASP A O 1
ATOM 934 N N . VAL A 1 123 ? 34.77622 4.90497 42.48629 1.000 64.13892 123 VAL A N 1
ATOM 935 C CA . VAL A 1 123 ? 33.48974 5.26733 41.90905 1.000 57.97327 123 VAL A CA 1
ATOM 936 C C . VAL A 1 123 ? 32.59823 4.04296 41.99512 1.000 57.10350 123 VAL A C 1
ATOM 937 O O . VAL A 1 123 ? 32.91103 3.00084 41.40898 1.000 54.89802 123 VAL A O 1
ATOM 941 N N . ALA A 1 124 ? 31.49344 4.16406 42.72645 1.000 54.73487 124 ALA A N 1
ATOM 942 C CA . ALA A 1 124 ? 30.57635 3.05396 42.91373 1.000 51.01895 124 ALA A CA 1
ATOM 943 C C . ALA A 1 124 ? 29.15163 3.59507 42.93739 1.000 53.09813 124 ALA A C 1
ATOM 944 O O . ALA A 1 124 ? 28.91711 4.80963 42.88265 1.000 50.62316 124 ALA A O 1
ATOM 954 N N . VAL A 1 126 ? 25.03160 2.73890 44.67486 1.000 54.98501 126 VAL A N 1
ATOM 955 C CA . VAL A 1 126 ? 23.99676 2.02452 45.41261 1.000 56.56690 126 VAL A CA 1
ATOM 956 C C . VAL A 1 126 ? 22.67867 2.63303 44.94709 1.000 57.30815 126 VAL A C 1
ATOM 957 O O . VAL A 1 126 ? 22.33693 3.75701 45.33027 1.000 54.20750 126 VAL A O 1
ATOM 961 N N . ALA A 1 127 ? 21.94660 1.91005 44.09660 1.000 57.25058 127 ALA A N 1
ATOM 962 C CA . ALA A 1 127 ? 20.72810 2.43277 43.49711 1.000 59.08814 127 ALA A CA 1
ATOM 963 C C . ALA A 1 127 ? 19.51166 1.78949 44.15288 1.000 65.50989 127 ALA A C 1
ATOM 964 O O . ALA A 1 127 ? 19.11544 0.68378 43.75772 1.000 71.23732 127 ALA A O 1
ATOM 966 N N . PRO A 1 128 ? 18.88684 2.42514 45.14393 1.000 65.08772 128 PRO A N 1
ATOM 967 C CA . PRO A 1 128 ? 17.69043 1.83596 45.75575 1.000 74.01988 128 PRO A CA 1
ATOM 968 C C . PRO A 1 128 ? 16.51476 1.84382 44.79213 1.000 77.22161 128 PRO A C 1
ATOM 969 O O . PRO A 1 128 ? 16.36997 2.73507 43.95114 1.000 73.96128 128 PRO A O 1
ATOM 973 N N . LYS A 1 129 ? 15.66722 0.82639 44.92376 1.000 75.46331 129 LYS A N 1
ATOM 974 C CA . LYS A 1 129 ? 14.57298 0.63546 43.98361 1.000 87.63019 129 LYS A CA 1
ATOM 975 C C . LYS A 1 129 ? 13.28997 1.34302 44.40028 1.000 97.15827 129 LYS A C 1
ATOM 976 O O . LYS A 1 129 ? 12.42041 1.57153 43.54858 1.000 96.82472 129 LYS A O 1
ATOM 982 N N . SER A 1 130 ? 13.15516 1.69954 45.67847 1.000 101.08271 130 SER A N 1
ATOM 983 C CA . SER A 1 130 ? 12.02349 2.41249 46.25316 1.000 109.91287 130 SER A CA 1
ATOM 984 C C . SER A 1 130 ? 12.37658 3.87371 46.50239 1.000 117.84629 130 SER A C 1
ATOM 985 O O . SER A 1 130 ? 13.51783 4.18334 46.86784 1.000 107.19039 130 SER A O 1
ATOM 988 N N . PRO A 1 131 ? 11.42410 4.78790 46.31468 1.000 138.04820 131 PRO A N 1
ATOM 989 C CA . PRO A 1 131 ? 11.70403 6.21002 46.54918 1.000 135.72307 131 PRO A CA 1
ATOM 990 C C . PRO A 1 131 ? 12.01188 6.48010 48.01341 1.000 135.12612 131 PRO A C 1
ATOM 991 O O . PRO A 1 131 ? 11.82988 5.63391 48.89094 1.000 138.16224 131 PRO A O 1
ATOM 995 N N . GLY A 1 132 ? 12.47525 7.70104 48.26738 1.000 109.19227 132 GLY A N 1
ATOM 996 C CA . GLY A 1 132 ? 13.01737 8.08733 49.55629 1.000 105.26471 132 GLY A CA 1
ATOM 997 C C . GLY A 1 132 ? 12.22432 7.70952 50.79245 1.000 116.17635 132 GLY A C 1
ATOM 998 O O . GLY A 1 132 ? 12.64936 6.83330 51.55177 1.000 115.25507 132 GLY A O 1
ATOM 999 N N . HIS A 1 133 ? 11.08358 8.37150 51.00700 1.000 114.17947 133 HIS A N 1
ATOM 1000 C CA . HIS A 1 133 ? 10.22115 8.16840 52.17098 1.000 119.02656 133 HIS A CA 1
ATOM 1001 C C . HIS A 1 133 ? 10.10451 6.70352 52.58054 1.000 117.65881 133 HIS A C 1
ATOM 1002 O O . HIS A 1 133 ? 10.08822 6.38357 53.77386 1.000 115.12144 133 HIS A O 1
ATOM 1009 N N . LEU A 1 134 ? 10.03322 5.80729 51.59426 1.000 118.66687 134 LEU A N 1
ATOM 1010 C CA . LEU A 1 134 ? 9.96782 4.38041 51.89105 1.000 118.90662 134 LEU A CA 1
ATOM 1011 C C . LEU A 1 134 ? 11.29156 3.86715 52.44796 1.000 110.82752 134 LEU A C 1
ATOM 1012 O O . LEU A 1 134 ? 11.30534 3.12031 53.43437 1.000 107.80636 134 LEU A O 1
ATOM 1017 N N . VAL A 1 135 ? 12.41319 4.25854 51.83172 1.000 110.72777 135 VAL A N 1
ATOM 1018 C CA . VAL A 1 135 ? 13.72881 3.89876 52.35809 1.000 105.22312 135 VAL A CA 1
ATOM 1019 C C . VAL A 1 135 ? 13.88110 4.38289 53.79108 1.000 109.12730 135 VAL A C 1
ATOM 1020 O O . VAL A 1 135 ? 14.52572 3.72097 54.61345 1.000 107.29414 135 VAL A O 1
ATOM 1024 N N . ARG A 1 136 ? 13.28531 5.53360 54.11672 1.000 108.99108 136 ARG A N 1
ATOM 1025 C CA . ARG A 1 136 ? 13.39513 6.08663 55.46384 1.000 111.04016 136 ARG A CA 1
ATOM 1026 C C . ARG A 1 136 ? 12.65627 5.22457 56.48249 1.000 110.39951 136 ARG A C 1
ATOM 1027 O O . ARG A 1 136 ? 13.25479 4.72826 57.44452 1.000 108.85440 136 ARG A O 1
ATOM 1035 N N . ARG A 1 137 ? 11.34861 5.03480 56.28474 1.000 110.85808 137 ARG A N 1
ATOM 1036 C CA . ARG A 1 137 ? 10.53155 4.37870 57.30217 1.000 112.94114 137 ARG A CA 1
ATOM 1037 C C . ARG A 1 137 ? 10.78616 2.87593 57.36461 1.000 111.18703 137 ARG A C 1
ATOM 1038 O O . ARG A 1 137 ? 10.61941 2.27007 58.42886 1.000 111.71394 137 ARG A O 1
ATOM 1046 N N . VAL A 1 138 ? 11.18329 2.25685 56.24913 1.000 111.14332 138 VAL A N 1
ATOM 1047 C CA . VAL A 1 138 ? 11.51146 0.83300 56.27470 1.000 108.55915 138 VAL A CA 1
ATOM 1048 C C . VAL A 1 138 ? 12.72860 0.58803 57.15521 1.000 115.08320 138 VAL A C 1
ATOM 1049 O O . VAL A 1 138 ? 12.78348 -0.38952 57.91261 1.000 116.43399 138 VAL A O 1
ATOM 1053 N N . PHE A 1 139 ? 13.71640 1.48017 57.08216 1.000 116.48432 139 PHE A N 1
ATOM 1054 C CA . PHE A 1 139 ? 14.90825 1.33194 57.90758 1.000 116.11101 139 PHE A CA 1
ATOM 1055 C C . PHE A 1 139 ? 14.60755 1.60801 59.37758 1.000 121.18746 139 PHE A C 1
ATOM 1056 O O . PHE A 1 139 ? 15.18704 0.96857 60.26347 1.000 122.60052 139 PHE A O 1
ATOM 1064 N N . GLN A 1 140 ? 13.70379 2.55190 59.65952 0.931 119.11859 140 GLN A N 1
ATOM 1065 C CA . GLN A 1 140 ? 13.35432 2.87646 61.03950 0.931 111.90454 140 GLN A CA 1
ATOM 1066 C C . GLN A 1 140 ? 12.74708 1.69791 61.79260 0.931 116.79859 140 GLN A C 1
ATOM 1067 O O . GLN A 1 140 ? 12.57696 1.78948 63.01473 0.931 120.24275 140 GLN A O 1
ATOM 1073 N N . GLU A 1 141 ? 12.41755 0.60641 61.10511 1.000 116.74032 141 GLU A N 1
ATOM 1074 C CA . GLU A 1 141 ? 11.84580 -0.57603 61.74330 1.000 115.14027 141 GLU A CA 1
ATOM 1075 C C . GLU A 1 141 ? 12.67781 -1.82148 61.43380 1.000 112.18181 141 GLU A C 1
ATOM 1076 O O . GLU A 1 141 ? 13.74521 -1.73608 60.82038 1.000 116.79678 141 GLU A O 1
ATOM 1082 N N . PRO A 1 146 ? 15.43355 -3.07269 49.05006 1.000 81.78143 146 PRO A N 1
ATOM 1083 C CA . PRO A 1 146 ? 16.24212 -3.51450 47.90824 1.000 83.72013 146 PRO A CA 1
ATOM 1084 C C . PRO A 1 146 ? 17.11531 -2.40291 47.33056 1.000 81.78477 146 PRO A C 1
ATOM 1085 O O . PRO A 1 146 ? 16.85864 -1.22809 47.57955 1.000 78.28182 146 PRO A O 1
ATOM 1089 N N . ALA A 1 147 ? 18.13230 -2.78378 46.56264 1.000 82.82114 147 ALA A N 1
ATOM 1090 C CA . ALA A 1 147 ? 19.00068 -1.83654 45.87569 1.000 77.51828 147 ALA A CA 1
ATOM 1091 C C . ALA A 1 147 ? 19.92252 -2.61637 44.95520 1.000 71.75288 147 ALA A C 1
ATOM 1092 O O . ALA A 1 147 ? 20.11681 -3.82266 45.12350 1.000 78.14745 147 ALA A O 1
ATOM 1094 N N . LEU A 1 148 ? 20.47979 -1.91611 43.97600 1.000 64.95609 148 LEU A N 1
ATOM 1095 C CA . LEU A 1 148 ? 21.52732 -2.46261 43.12984 1.000 63.63600 148 LEU A CA 1
ATOM 1096 C C . LEU A 1 148 ? 22.86109 -1.84492 43.52750 1.000 63.93782 148 LEU A C 1
ATOM 1097 O O . LEU A 1 148 ? 22.91510 -0.70440 43.99701 1.000 64.44908 148 LEU A O 1
ATOM 1102 N N . VAL A 1 149 ? 23.93927 -2.60629 43.34919 1.000 59.51500 149 VAL A N 1
ATOM 1103 C CA . VAL A 1 149 ? 25.28537 -2.13427 43.65149 1.000 55.74781 149 VAL A CA 1
ATOM 1104 C C . VAL A 1 149 ? 26.15726 -2.33317 42.41910 1.000 59.58377 149 VAL A C 1
ATOM 1105 O O . VAL A 1 149 ? 26.18437 -3.42293 41.83493 1.000 61.62343 149 VAL A O 1
ATOM 1109 N N . ALA A 1 150 ? 26.84905 -1.27402 42.00986 1.000 52.99223 150 ALA A N 1
ATOM 1110 C CA . ALA A 1 150 ? 27.77480 -1.34738 40.89097 1.000 54.87190 150 ALA A CA 1
ATOM 1111 C C . ALA A 1 150 ? 29.06273 -0.63438 41.26554 1.000 51.58972 150 ALA A C 1
ATOM 1112 O O . ALA A 1 150 ? 29.03505 0.42661 41.89718 1.000 54.94835 150 ALA A O 1
ATOM 1114 N N . VAL A 1 151 ? 30.18725 -1.21612 40.87318 1.000 52.47409 151 VAL A N 1
ATOM 1115 C CA . VAL A 1 151 ? 31.49508 -0.63162 41.13679 1.000 54.23853 151 VAL A CA 1
ATOM 1116 C C . VAL A 1 151 ? 32.11432 -0.26060 39.79766 1.000 56.34713 151 VAL A C 1
ATOM 1117 O O . VAL A 1 151 ? 32.48315 -1.13120 38.99816 1.000 55.99232 151 VAL A O 1
ATOM 1121 N N . HIS A 1 152 ? 32.22329 1.04134 39.55255 1.000 54.27134 152 HIS A N 1
ATOM 1122 C CA . HIS A 1 152 ? 32.75443 1.52732 38.28786 1.000 52.11069 152 HIS A CA 1
ATOM 1123 C C . HIS A 1 152 ? 34.27700 1.57255 38.30035 1.000 57.11393 152 HIS A C 1
ATOM 1124 O O . HIS A 1 152 ? 34.92033 1.20558 37.30927 1.000 62.74106 152 HIS A O 1
ATOM 1131 N N . GLN A 1 153 ? 34.86585 2.02087 39.40784 1.000 56.54438 153 GLN A N 1
ATOM 1132 C CA . GLN A 1 153 ? 36.31081 2.20743 39.49829 1.000 63.34534 153 GLN A CA 1
ATOM 1133 C C . GLN A 1 153 ? 36.73091 1.87402 40.91940 1.000 66.41669 153 GLN A C 1
ATOM 1134 O O . GLN A 1 153 ? 36.22109 2.47412 41.87085 1.000 65.27964 153 GLN A O 1
ATOM 1140 N N . ASP A 1 154 ? 37.63140 0.90650 41.06473 1.000 64.40260 154 ASP A N 1
ATOM 1141 C CA . ASP A 1 154 ? 38.11829 0.47493 42.36734 1.000 70.72557 154 ASP A CA 1
ATOM 1142 C C . ASP A 1 154 ? 39.58247 0.87953 42.45327 1.000 76.48661 154 ASP A C 1
ATOM 1143 O O . ASP A 1 154 ? 40.43353 0.30383 41.76497 1.000 83.62467 154 ASP A O 1
ATOM 1148 N N . ALA A 1 155 ? 39.86694 1.88997 43.27845 1.000 76.76326 155 ALA A N 1
ATOM 1149 C CA . ALA A 1 155 ? 41.23051 2.33460 43.52567 1.000 79.76734 155 ALA A CA 1
ATOM 1150 C C . ALA A 1 155 ? 41.77856 1.89006 44.87181 1.000 77.56848 155 ALA A C 1
ATOM 1151 O O . ALA A 1 155 ? 42.99914 1.82617 45.03009 1.000 79.07072 155 ALA A O 1
ATOM 1153 N N . THR A 1 156 ? 40.91460 1.56724 45.83143 1.000 82.31484 156 THR A N 1
ATOM 1154 C CA . THR A 1 156 ? 41.34545 1.15495 47.15729 1.000 85.84358 156 THR A CA 1
ATOM 1155 C C . THR A 1 156 ? 41.25142 -0.34717 47.38067 1.000 88.39086 156 THR A C 1
ATOM 1156 O O . THR A 1 156 ? 41.72285 -0.83017 48.41490 1.000 82.17686 156 THR A O 1
ATOM 1160 N N . GLY A 1 157 ? 40.65845 -1.09263 46.45160 1.000 84.28874 157 GLY A N 1
ATOM 1161 C CA . GLY A 1 157 ? 40.43850 -2.50832 46.64907 1.000 88.63452 157 GLY A CA 1
ATOM 1162 C C . GLY A 1 157 ? 39.28525 -2.84968 47.56380 1.000 96.65223 157 GLY A C 1
ATOM 1163 O O . GLY A 1 157 ? 39.02126 -4.03870 47.78391 1.000 104.02688 157 GLY A O 1
ATOM 1164 N N . THR A 1 158 ? 38.59101 -1.84706 48.10743 1.000 96.78661 158 THR A N 1
ATOM 1165 C CA . THR A 1 158 ? 37.45958 -2.06883 48.99805 1.000 100.10996 158 THR A CA 1
ATOM 1166 C C . THR A 1 158 ? 36.19809 -1.35461 48.52600 1.000 99.47788 158 THR A C 1
ATOM 1167 O O . THR A 1 158 ? 35.19798 -1.34914 49.25594 1.000 96.11305 158 THR A O 1
ATOM 1171 N N . ALA A 1 159 ? 36.21991 -0.75537 47.33002 1.000 90.72056 159 ALA A N 1
ATOM 1172 C CA . ALA A 1 159 ? 35.06766 -0.00242 46.84447 1.000 86.23935 159 ALA A CA 1
ATOM 1173 C C . ALA A 1 159 ? 33.79197 -0.83094 46.91106 1.000 86.83837 159 ALA A C 1
ATOM 1174 O O . ALA A 1 159 ? 32.72687 -0.31654 47.26866 1.000 83.56958 159 ALA A O 1
ATOM 1176 N N . LEU A 1 160 ? 33.88570 -2.12478 46.59792 1.000 86.08300 160 LEU A N 1
ATOM 1177 C CA . LEU A 1 160 ? 32.71686 -2.99128 46.70358 1.000 84.02580 160 LEU A CA 1
ATOM 1178 C C . LEU A 1 160 ? 32.27819 -3.15038 48.15505 1.000 95.78632 160 LEU A C 1
ATOM 1179 O O . LEU A 1 160 ? 31.07725 -3.16062 48.44789 1.000 96.33261 160 LEU A O 1
ATOM 1184 N N . HIS A 1 161 ? 33.23275 -3.27609 49.07860 1.000 114.37045 161 HIS A N 1
ATOM 1185 C CA . HIS A 1 161 ? 32.88747 -3.45048 50.48404 1.000 118.49399 161 HIS A CA 1
ATOM 1186 C C . HIS A 1 161 ? 32.63669 -2.12868 51.19634 1.000 118.33333 161 HIS A C 1
ATOM 1187 O O . HIS A 1 161 ? 31.92168 -2.11046 52.20428 1.000 120.58655 161 HIS A O 1
ATOM 1194 N N . VAL A 1 162 ? 33.20762 -1.02816 50.70414 1.000 99.11196 162 VAL A N 1
ATOM 1195 C CA . VAL A 1 162 ? 32.81878 0.28381 51.20924 1.000 94.21881 162 VAL A CA 1
ATOM 1196 C C . VAL A 1 162 ? 31.40776 0.63006 50.74479 1.000 93.13614 162 VAL A C 1
ATOM 1197 O O . VAL A 1 162 ? 30.60373 1.17653 51.51055 1.000 90.31630 162 VAL A O 1
ATOM 1201 N N . ALA A 1 163 ? 31.07836 0.30262 49.48918 1.000 90.30936 163 ALA A N 1
ATOM 1202 C CA . ALA A 1 163 ? 29.73950 0.57374 48.97379 1.000 85.14109 163 ALA A CA 1
ATOM 1203 C C . ALA A 1 163 ? 28.69023 -0.29798 49.64665 1.000 84.83561 163 ALA A C 1
ATOM 1204 O O . ALA A 1 163 ? 27.53746 0.12373 49.78826 1.000 82.08195 163 ALA A O 1
ATOM 1206 N N . LEU A 1 164 ? 29.05957 -1.51449 50.05175 1.000 91.19900 164 LEU A N 1
ATOM 1207 C CA . LEU A 1 164 ? 28.14898 -2.34666 50.82554 1.000 92.65777 164 LEU A CA 1
ATOM 1208 C C . LEU A 1 164 ? 28.04079 -1.88480 52.27053 1.000 92.45913 164 LEU A C 1
ATOM 1209 O O . LEU A 1 164 ? 27.05951 -2.21992 52.94334 1.000 91.46891 164 LEU A O 1
ATOM 1214 N N . ALA A 1 165 ? 29.02401 -1.12139 52.75687 1.000 92.91978 165 ALA A N 1
ATOM 1215 C CA . ALA A 1 165 ? 28.88612 -0.47230 54.05546 1.000 90.29455 165 ALA A CA 1
ATOM 1216 C C . ALA A 1 165 ? 27.91827 0.70235 53.98793 1.000 90.77054 165 ALA A C 1
ATOM 1217 O O . ALA A 1 165 ? 27.24952 1.00970 54.98167 1.000 98.70458 165 ALA A O 1
ATOM 1219 N N . TYR A 1 166 ? 27.83816 1.37406 52.83421 1.000 90.39719 166 TYR A N 1
ATOM 1220 C CA . TYR A 1 166 ? 26.76396 2.33663 52.60888 1.000 86.36480 166 TYR A CA 1
ATOM 1221 C C . TYR A 1 166 ? 25.43830 1.62231 52.39467 1.000 89.28774 166 TYR A C 1
ATOM 1222 O O . TYR A 1 166 ? 24.38844 2.09771 52.84349 1.000 93.89967 166 TYR A O 1
ATOM 1231 N N . ALA A 1 167 ? 25.46492 0.48865 51.69289 1.000 86.99433 167 ALA A N 1
ATOM 1232 C CA . ALA A 1 167 ? 24.26578 -0.33051 51.57040 1.000 88.10280 167 ALA A CA 1
ATOM 1233 C C . ALA A 1 167 ? 23.80102 -0.80352 52.94034 1.000 96.67058 167 ALA A C 1
ATOM 1234 O O . ALA A 1 167 ? 22.61174 -0.71958 53.27002 1.000 96.00343 167 ALA A O 1
ATOM 1236 N N . LYS A 1 168 ? 24.73575 -1.29299 53.76220 1.000 97.97125 168 LYS A N 1
ATOM 1237 C CA . LYS A 1 168 ? 24.38940 -1.66171 55.13088 1.000 99.74791 168 LYS A CA 1
ATOM 1238 C C . LYS A 1 168 ? 24.02468 -0.43123 55.95344 1.000 100.80884 168 LYS A C 1
ATOM 1239 O O . LYS A 1 168 ? 23.11654 -0.48720 56.78942 1.000 102.29257 168 LYS A O 1
ATOM 1245 N N . GLY A 1 169 ? 24.71496 0.69061 55.72283 1.000 109.17641 169 GLY A N 1
ATOM 1246 C CA . GLY A 1 169 ? 24.41119 1.90699 56.46356 1.000 111.07470 169 GLY A CA 1
ATOM 1247 C C . GLY A 1 169 ? 23.02111 2.44258 56.17437 1.000 113.28045 169 GLY A C 1
ATOM 1248 O O . GLY A 1 169 ? 22.30036 2.85243 57.08873 1.000 114.81694 169 GLY A O 1
ATOM 1249 N N . VAL A 1 170 ? 22.63023 2.46167 54.89641 1.000 104.32001 170 VAL A N 1
ATOM 1250 C CA . VAL A 1 170 ? 21.25337 2.78813 54.54289 1.000 98.99229 170 VAL A CA 1
ATOM 1251 C C . VAL A 1 170 ? 20.32521 1.62790 54.87435 1.000 96.16054 170 VAL A C 1
ATOM 1252 O O . VAL A 1 170 ? 19.12877 1.83494 55.10484 1.000 100.33959 170 VAL A O 1
ATOM 1256 N N . GLY A 1 171 ? 20.85368 0.41318 54.94106 1.000 96.73761 171 GLY A N 1
ATOM 1257 C CA . GLY A 1 171 ? 20.08215 -0.74078 55.33174 1.000 99.18381 171 GLY A CA 1
ATOM 1258 C C . GLY A 1 171 ? 19.51521 -1.55742 54.19652 1.000 99.28524 171 GLY A C 1
ATOM 1259 O O . GLY A 1 171 ? 18.48902 -2.21910 54.38705 1.000 99.98792 171 GLY A O 1
ATOM 1260 N N . CYS A 1 172 ? 20.14653 -1.53563 53.02354 1.000 94.81139 172 CYS A N 1
ATOM 1261 C CA . CYS A 1 172 ? 19.66228 -2.30783 51.88677 1.000 98.94293 172 CYS A CA 1
ATOM 1262 C C . CYS A 1 172 ? 20.10929 -3.76251 51.93394 1.000 99.13017 172 CYS A C 1
ATOM 1263 O O . CYS A 1 172 ? 19.44951 -4.62011 51.33540 1.000 97.31705 172 CYS A O 1
ATOM 1266 N N . THR A 1 173 ? 21.20787 -4.05634 52.63537 1.000 104.12362 173 THR A N 1
ATOM 1267 C CA . THR A 1 173 ? 21.65653 -5.43355 52.79231 1.000 99.82543 173 THR A CA 1
ATOM 1268 C C . THR A 1 173 ? 20.66207 -6.26962 53.58221 1.000 101.75641 173 THR A C 1
ATOM 1269 O O . THR A 1 173 ? 20.70262 -7.50255 53.49772 1.000 104.58178 173 THR A O 1
ATOM 1273 N N . ARG A 1 174 ? 19.78224 -5.62690 54.35353 1.000 108.32588 174 ARG A N 1
ATOM 1274 C CA . ARG A 1 174 ? 18.68307 -6.31141 55.02234 1.000 111.32666 174 ARG A CA 1
ATOM 1275 C C . ARG A 1 174 ? 17.83241 -7.05269 54.00023 1.000 115.27820 174 ARG A C 1
ATOM 1276 O O . ARG A 1 174 ? 17.79352 -8.28773 53.99291 1.000 119.48424 174 ARG A O 1
ATOM 1284 N N . ALA A 1 175 ? 17.14822 -6.30152 53.13321 1.000 102.11243 175 ALA A N 1
ATOM 1285 C CA . ALA A 1 175 ? 16.36835 -6.92329 52.06925 1.000 100.78371 175 ALA A CA 1
ATOM 1286 C C . ALA A 1 175 ? 17.27234 -7.66953 51.09420 1.000 108.22794 175 ALA A C 1
ATOM 1287 O O . ALA A 1 175 ? 17.00312 -8.82276 50.74100 1.000 117.54814 175 ALA A O 1
ATOM 1289 N N . GLY A 1 176 ? 18.35337 -7.03118 50.65481 1.000 106.51850 176 GLY A N 1
ATOM 1290 C CA . GLY A 1 176 ? 19.29408 -7.64742 49.73230 1.000 104.54786 176 GLY A CA 1
ATOM 1291 C C . GLY A 1 176 ? 19.68530 -6.73144 48.58647 1.000 96.64398 176 GLY A C 1
ATOM 1292 O O . GLY A 1 176 ? 18.89437 -5.91086 48.11452 1.000 92.27780 176 GLY A O 1
ATOM 1293 N N . VAL A 1 177 ? 20.92704 -6.88289 48.12362 1.000 91.05258 177 VAL A N 1
ATOM 1294 C CA . VAL A 1 177 ? 21.50625 -6.02467 47.09539 1.000 84.29440 177 VAL A CA 1
ATOM 1295 C C . VAL A 1 177 ? 22.03176 -6.89939 45.96487 1.000 83.56690 177 VAL A C 1
ATOM 1296 O O . VAL A 1 177 ? 22.82556 -7.81363 46.20697 1.000 86.09349 177 VAL A O 1
ATOM 1300 N N . ILE A 1 178 ? 21.61123 -6.60857 44.73255 1.000 75.97918 178 ILE A N 1
ATOM 1301 C CA . ILE A 1 178 ? 22.06374 -7.33945 43.54996 1.000 75.94806 178 ILE A CA 1
ATOM 1302 C C . ILE A 1 178 ? 23.13613 -6.52315 42.83424 1.000 68.58976 178 ILE A C 1
ATOM 1303 O O . ILE A 1 178 ? 22.98181 -5.31027 42.63493 1.000 60.18020 178 ILE A O 1
ATOM 1308 N N . GLU A 1 179 ? 24.22414 -7.18855 42.44471 1.000 68.31423 179 GLU A N 1
ATOM 1309 C CA . GLU A 1 179 ? 25.35098 -6.50659 41.82040 1.000 64.98273 179 GLU A CA 1
ATOM 1310 C C . GLU A 1 179 ? 25.11584 -6.34287 40.32467 1.000 60.43183 179 GLU A C 1
ATOM 1311 O O . GLU A 1 179 ? 24.72535 -7.29305 39.63911 1.000 67.18780 179 GLU A O 1
ATOM 1317 N N . THR A 1 180 ? 25.37153 -5.14105 39.81860 1.000 56.39715 180 THR A N 1
ATOM 1318 C CA . THR A 1 180 ? 25.23112 -4.85438 38.40091 1.000 56.70243 180 THR A CA 1
ATOM 1319 C C . THR A 1 180 ? 26.38515 -3.94577 37.98707 1.000 57.80878 180 THR A C 1
ATOM 1320 O O . THR A 1 180 ? 27.37261 -3.79231 38.71015 1.000 59.81647 180 THR A O 1
ATOM 1324 N N . THR A 1 181 ? 26.27065 -3.34630 36.80952 1.000 60.05606 181 THR A N 1
ATOM 1325 C CA . THR A 1 181 ? 27.24387 -2.38509 36.31835 1.000 55.59594 181 THR A CA 1
ATOM 1326 C C . THR A 1 181 ? 26.57088 -1.02928 36.14561 1.000 55.90261 181 THR A C 1
ATOM 1327 O O . THR A 1 181 ? 25.35023 -0.90464 36.23248 1.000 55.15808 181 THR A O 1
ATOM 1331 N N . PHE A 1 182 ? 27.38015 0.00454 35.90105 1.000 61.13977 182 PHE A N 1
ATOM 1332 C CA . PHE A 1 182 ? 26.80747 1.32885 35.68534 1.000 58.12981 182 PHE A CA 1
ATOM 1333 C C . PHE A 1 182 ? 25.96458 1.35695 34.41567 1.000 64.34368 182 PHE A C 1
ATOM 1334 O O . PHE A 1 182 ? 24.86500 1.92375 34.40385 1.000 58.97610 182 PHE A O 1
ATOM 1342 N N . GLN A 1 183 ? 26.46079 0.72780 33.34496 1.000 62.12333 183 GLN A N 1
ATOM 1343 C CA . GLN A 1 183 ? 25.73185 0.66678 32.08012 1.000 57.88006 183 GLN A CA 1
ATOM 1344 C C . GLN A 1 183 ? 24.39301 -0.04614 32.24254 1.000 55.19045 183 GLN A C 1
ATOM 1345 O O . GLN A 1 183 ? 23.35482 0.44592 31.78727 1.000 58.04014 183 GLN A O 1
ATOM 1351 N N . GLU A 1 184 ? 24.39213 -1.20379 32.90477 1.000 60.23808 184 GLU A N 1
ATOM 1352 C CA . GLU A 1 184 ? 23.16964 -1.99814 32.96918 1.000 60.72391 184 GLU A CA 1
ATOM 1353 C C . GLU A 1 184 ? 22.11711 -1.33021 33.84348 1.000 60.70800 184 GLU A C 1
ATOM 1354 O O . GLU A 1 184 ? 20.92040 -1.38195 33.52926 1.000 59.67892 184 GLU A O 1
ATOM 1360 N N . GLU A 1 185 ? 22.53727 -0.71726 34.95470 1.000 59.07641 185 GLU A N 1
ATOM 1361 C CA . GLU A 1 185 ? 21.59777 0.02742 35.78765 1.000 57.28096 185 GLU A CA 1
ATOM 1362 C C . GLU A 1 185 ? 21.02733 1.21885 35.02721 1.000 58.82928 185 GLU A C 1
ATOM 1363 O O . GLU A 1 185 ? 19.81049 1.42781 35.00353 1.000 59.38870 185 GLU A O 1
ATOM 1369 N N . THR A 1 186 ? 21.89422 2.00350 34.38283 1.000 57.18002 186 THR A N 1
ATOM 1370 C CA . THR A 1 186 ? 21.43015 3.17365 33.64181 1.000 58.02835 186 THR A CA 1
ATOM 1371 C C . THR A 1 186 ? 20.43841 2.78362 32.55154 1.000 59.80801 186 THR A C 1
ATOM 1372 O O . THR A 1 186 ? 19.37066 3.39401 32.41814 1.000 57.31902 186 THR A O 1
ATOM 1376 N N . GLU A 1 187 ? 20.78051 1.76569 31.75691 1.000 57.69390 187 GLU A N 1
ATOM 1377 C CA . GLU A 1 187 ? 19.97726 1.44127 30.58359 1.000 54.13352 187 GLU A CA 1
ATOM 1378 C C . GLU A 1 187 ? 18.60227 0.90444 30.97250 1.000 57.48898 187 GLU A C 1
ATOM 1379 O O . GLU A 1 187 ? 17.59391 1.29418 30.37643 1.000 50.01403 187 GLU A O 1
ATOM 1385 N N . THR A 1 188 ? 18.53506 0.03757 31.98880 1.000 55.98079 188 THR A N 1
ATOM 1386 C CA . THR A 1 188 ? 17.25815 -0.55661 32.36537 1.000 57.28250 188 THR A CA 1
ATOM 1387 C C . THR A 1 188 ? 16.42774 0.35184 33.26044 1.000 60.75561 188 THR A C 1
ATOM 1388 O O . THR A 1 188 ? 15.19288 0.31514 33.18415 1.000 58.86284 188 THR A O 1
ATOM 1392 N N . ASP A 1 189 ? 17.07048 1.15522 34.11180 1.000 59.72422 189 ASP A N 1
ATOM 1393 C CA . ASP A 1 189 ? 16.32532 2.14362 34.88634 1.000 59.40091 189 ASP A CA 1
ATOM 1394 C C . ASP A 1 189 ? 15.59962 3.11132 33.96239 1.000 57.45359 189 ASP A C 1
ATOM 1395 O O . ASP A 1 189 ? 14.41552 3.40920 34.16456 1.000 56.12327 189 ASP A O 1
ATOM 1400 N N . LEU A 1 190 ? 16.28347 3.58353 32.91937 1.000 58.09700 190 LEU A N 1
ATOM 1401 C CA . LEU A 1 190 ? 15.64774 4.50468 31.98641 1.000 54.57641 190 LEU A CA 1
ATOM 1402 C C . LEU A 1 190 ? 14.55551 3.80841 31.18999 1.000 55.38191 190 LEU A C 1
ATOM 1403 O O . LEU A 1 190 ? 13.46644 4.36275 31.00568 1.000 55.09561 190 LEU A O 1
ATOM 1408 N N . PHE A 1 191 ? 14.82418 2.58929 30.71671 1.000 52.54632 191 PHE A N 1
ATOM 1409 C CA . PHE A 1 191 ? 13.84808 1.90568 29.87928 1.000 52.95397 191 PHE A CA 1
ATOM 1410 C C . PHE A 1 191 ? 12.57832 1.59411 30.65514 1.000 48.64525 191 PHE A C 1
ATOM 1411 O O . PHE A 1 191 ? 11.47586 1.69519 30.11094 1.000 50.26753 191 PHE A O 1
ATOM 1419 N N . GLY A 1 192 ? 12.71798 1.19951 31.92161 1.000 49.06749 192 GLY A N 1
ATOM 1420 C CA . GLY A 1 192 ? 11.55404 0.81499 32.70429 1.000 52.00171 192 GLY A CA 1
ATOM 1421 C C . GLY A 1 192 ? 10.58376 1.96121 32.90891 1.000 58.85468 192 GLY A C 1
ATOM 1422 O O . GLY A 1 192 ? 9.37588 1.81430 32.70973 1.000 60.11238 192 GLY A O 1
ATOM 1423 N N . GLU A 1 193 ? 11.10248 3.12456 33.30141 1.000 53.37080 193 GLU A N 1
ATOM 1424 C CA . GLU A 1 193 ? 10.23377 4.26264 33.57541 1.000 58.78871 193 GLU A CA 1
ATOM 1425 C C . GLU A 1 193 ? 9.67127 4.85653 32.29229 1.000 53.88090 193 GLU A C 1
ATOM 1426 O O . GLU A 1 193 ? 8.58620 5.44584 32.30510 1.000 56.20673 193 GLU A O 1
ATOM 1432 N N . GLN A 1 194 ? 10.38028 4.71278 31.17773 1.000 50.62276 194 GLN A N 1
ATOM 1433 C CA . GLN A 1 194 ? 9.86690 5.26346 29.93354 1.000 50.79197 194 GLN A CA 1
ATOM 1434 C C . GLN A 1 194 ? 8.81467 4.34473 29.32006 1.000 54.59952 194 GLN A C 1
ATOM 1435 O O . GLN A 1 194 ? 7.69694 4.78121 29.03582 1.000 51.31738 194 GLN A O 1
ATOM 1441 N N . ALA A 1 195 ? 9.13765 3.06049 29.14639 1.000 54.47377 195 ALA A N 1
ATOM 1442 C CA . ALA A 1 195 ? 8.25884 2.17702 28.38803 1.000 50.96668 195 ALA A CA 1
ATOM 1443 C C . ALA A 1 195 ? 7.13871 1.58174 29.23692 1.000 53.30299 195 ALA A C 1
ATOM 1444 O O . ALA A 1 195 ? 6.07185 1.26111 28.69965 1.000 52.01711 195 ALA A O 1
ATOM 1446 N N . VAL A 1 196 ? 7.35278 1.40856 30.54176 1.000 55.12700 196 VAL A N 1
ATOM 1447 C CA . VAL A 1 196 ? 6.39515 0.68302 31.37219 1.000 57.62126 196 VAL A CA 1
ATOM 1448 C C . VAL A 1 196 ? 5.86921 1.53307 32.52403 1.000 59.26930 196 VAL A C 1
ATOM 1449 O O . VAL A 1 196 ? 4.72840 2.00579 32.48651 1.000 62.49096 196 VAL A O 1
ATOM 1453 N N . LEU A 1 197 ? 6.70298 1.73690 33.54532 1.000 59.47494 197 LEU A N 1
ATOM 1454 C CA . LEU A 1 197 ? 6.23138 2.24657 34.83343 1.000 59.10367 197 LEU A CA 1
ATOM 1455 C C . LEU A 1 197 ? 5.55620 3.60733 34.70315 1.000 64.21029 197 LEU A C 1
ATOM 1456 O O . LEU A 1 197 ? 4.44968 3.81491 35.21487 1.000 63.49536 197 LEU A O 1
ATOM 1461 N N . CYS A 1 198 ? 6.22131 4.56234 34.05641 1.000 58.78408 198 CYS A N 1
ATOM 1462 C CA . CYS A 1 198 ? 5.76153 5.94347 34.07388 1.000 56.12163 198 CYS A CA 1
ATOM 1463 C C . CYS A 1 198 ? 5.19658 6.39889 32.74102 1.000 58.98079 198 CYS A C 1
ATOM 1464 O O . CYS A 1 198 ? 4.11537 6.98490 32.70495 1.000 60.52626 198 CYS A O 1
ATOM 1467 N N . GLY A 1 199 ? 5.89035 6.12508 31.63716 1.000 57.69960 199 GLY A N 1
ATOM 1468 C CA . GLY A 1 199 ? 5.38623 6.55607 30.34300 1.000 55.52042 199 GLY A CA 1
ATOM 1469 C C . GLY A 1 199 ? 4.24804 5.68857 29.84080 1.000 55.88578 199 GLY A C 1
ATOM 1470 O O . GLY A 1 199 ? 3.21031 6.19156 29.40463 1.000 52.48567 199 GLY A O 1
ATOM 1471 N N . GLY A 1 200 ? 4.42504 4.37130 29.89956 1.000 53.60722 200 GLY A N 1
ATOM 1472 C CA . GLY A 1 200 ? 3.40959 3.48250 29.36601 1.000 51.89391 200 GLY A CA 1
ATOM 1473 C C . GLY A 1 200 ? 2.12046 3.52830 30.16622 1.000 55.75182 200 GLY A C 1
ATOM 1474 O O . GLY A 1 200 ? 1.02974 3.64090 29.60268 1.000 54.28612 200 GLY A O 1
ATOM 1475 N N . VAL A 1 201 ? 2.23139 3.47060 31.49231 1.000 50.40950 201 VAL A N 1
ATOM 1476 C CA . VAL A 1 201 ? 1.05398 3.30039 32.33530 1.000 54.45515 201 VAL A CA 1
ATOM 1477 C C . VAL A 1 201 ? 0.20114 4.56418 32.33738 1.000 57.95186 201 VAL A C 1
ATOM 1478 O O . VAL A 1 201 ? -1.02872 4.49893 32.22003 1.000 56.87434 201 VAL A O 1
ATOM 1482 N N . THR A 1 202 ? 0.83214 5.73082 32.49109 1.000 56.13857 202 THR A N 1
ATOM 1483 C CA . THR A 1 202 ? 0.07169 6.97562 32.45735 1.000 54.22629 202 THR A CA 1
ATOM 1484 C C . THR A 1 202 ? -0.59985 7.16472 31.10453 1.000 51.34403 202 THR A C 1
ATOM 1485 O O . THR A 1 202 ? -1.75856 7.59132 31.03533 1.000 59.98942 202 THR A O 1
ATOM 1489 N N . ALA A 1 203 ? 0.10246 6.83074 30.01486 1.000 52.72308 203 ALA A N 1
ATOM 1490 C CA . ALA A 1 203 ? -0.52147 6.88725 28.69730 1.000 53.71216 203 ALA A CA 1
ATOM 1491 C C . ALA A 1 203 ? -1.65626 5.87987 28.56922 1.000 52.87768 203 ALA A C 1
ATOM 1492 O O . ALA A 1 203 ? -2.65483 6.15962 27.89943 1.000 53.65229 203 ALA A O 1
ATOM 1494 N N . LEU A 1 204 ? -1.52292 4.71619 29.21001 1.000 48.50613 204 LEU A N 1
ATOM 1495 C CA . LEU A 1 204 ? -2.56231 3.69395 29.14137 1.000 55.09880 204 LEU A CA 1
ATOM 1496 C C . LEU A 1 204 ? -3.76817 4.08140 29.98807 1.000 53.37816 204 LEU A C 1
ATOM 1497 O O . LEU A 1 204 ? -4.91475 3.87971 29.57599 1.000 57.62719 204 LEU A O 1
ATOM 1502 N N . VAL A 1 205 ? -3.52307 4.63791 31.17637 1.000 61.23813 205 VAL A N 1
ATOM 1503 C CA . VAL A 1 205 ? -4.60363 5.12398 32.03121 1.000 54.17697 205 VAL A CA 1
ATOM 1504 C C . VAL A 1 205 ? -5.34759 6.26904 31.35093 1.000 53.46452 205 VAL A C 1
ATOM 1505 O O . VAL A 1 205 ? -6.58112 6.31238 31.34314 1.000 59.18797 205 VAL A O 1
ATOM 1509 N N . LYS A 1 206 ? -4.60797 7.21210 30.76082 1.000 56.83513 206 LYS A N 1
ATOM 1510 C CA . LYS A 1 206 ? -5.25108 8.33988 30.08906 1.000 54.10143 206 LYS A CA 1
ATOM 1511 C C . LYS A 1 206 ? -6.07675 7.87868 28.89498 1.000 54.68299 206 LYS A C 1
ATOM 1512 O O . LYS A 1 206 ? -7.19364 8.36233 28.68578 1.000 53.78636 206 LYS A O 1
ATOM 1518 N N . ALA A 1 207 ? -5.53971 6.94860 28.09587 1.000 53.05859 207 ALA A N 1
ATOM 1519 C CA . ALA A 1 207 ? -6.26494 6.46459 26.92358 1.000 50.94214 207 ALA A CA 1
ATOM 1520 C C . ALA A 1 207 ? -7.56300 5.77055 27.31776 1.000 54.40578 207 ALA A C 1
ATOM 1521 O O . ALA A 1 207 ? -8.59565 5.95456 26.66535 1.000 53.50668 207 ALA A O 1
ATOM 1523 N N . GLY A 1 208 ? -7.52973 4.96033 28.37565 1.000 55.16578 208 GLY A N 1
ATOM 1524 C CA . GLY A 1 208 ? -8.75644 4.33724 28.84610 1.000 51.81951 208 GLY A CA 1
ATOM 1525 C C . GLY A 1 208 ? -9.75792 5.36102 29.33328 1.000 51.66105 208 GLY A C 1
ATOM 1526 O O . GLY A 1 208 ? -10.92908 5.33995 28.94311 1.000 52.02641 208 GLY A O 1
ATOM 1527 N N . PHE A 1 209 ? -9.29783 6.28688 30.17868 1.000 53.91919 209 PHE A N 1
ATOM 1528 C CA . PHE A 1 209 ? -10.15765 7.34930 30.69194 1.000 55.00888 209 PHE A CA 1
ATOM 1529 C C . PHE A 1 209 ? -10.82615 8.11381 29.55593 1.000 57.63788 209 PHE A C 1
ATOM 1530 O O . PHE A 1 209 ? -12.04260 8.33965 29.57430 1.000 57.73382 209 PHE A O 1
ATOM 1538 N N . GLU A 1 210 ? -10.04226 8.49684 28.54226 1.000 50.35509 210 GLU A N 1
ATOM 1539 C CA . GLU A 1 210 ? -10.57809 9.28598 27.43885 1.000 48.61113 210 GLU A CA 1
ATOM 1540 C C . GLU A 1 210 ? -11.54142 8.47125 26.58663 1.000 54.86538 210 GLU A C 1
ATOM 1541 O O . GLU A 1 210 ? -12.52391 9.01120 26.07182 1.000 56.58850 210 GLU A O 1
ATOM 1547 N N . THR A 1 211 ? -11.27647 7.17554 26.41129 1.000 54.31253 211 THR A N 1
ATOM 1548 C CA . THR A 1 211 ? -12.22704 6.33928 25.68830 1.000 52.94223 211 THR A CA 1
ATOM 1549 C C . THR A 1 211 ? -13.58656 6.33696 26.38064 1.000 51.26287 211 THR A C 1
ATOM 1550 O O . THR A 1 211 ? -14.63042 6.38552 25.72029 1.000 53.03620 211 THR A O 1
ATOM 1554 N N . LEU A 1 212 ? -13.59398 6.31615 27.71164 1.000 50.74304 212 LEU A N 1
ATOM 1555 C CA . LEU A 1 212 ? -14.85823 6.31549 28.43776 1.000 52.28939 212 LEU A CA 1
ATOM 1556 C C . LEU A 1 212 ? -15.53106 7.68410 28.40272 1.000 52.20131 212 LEU A C 1
ATOM 1557 O O . LEU A 1 212 ? -16.74017 7.77534 28.15414 1.000 54.30659 212 LEU A O 1
ATOM 1562 N N . THR A 1 213 ? -14.77325 8.75947 28.63467 1.000 54.13918 213 THR A N 1
ATOM 1563 C CA . THR A 1 213 ? -15.37686 10.08885 28.59274 1.000 58.73809 213 THR A CA 1
ATOM 1564 C C . THR A 1 213 ? -15.87362 10.42711 27.19184 1.000 52.16109 213 THR A C 1
ATOM 1565 O O . THR A 1 213 ? -16.97635 10.96043 27.03539 1.000 60.17600 213 THR A O 1
ATOM 1569 N N . GLU A 1 214 ? -15.08663 10.11280 26.16273 1.000 50.30706 214 GLU A N 1
ATOM 1570 C CA . GLU A 1 214 ? -15.56202 10.27573 24.79324 1.000 51.93299 214 GLU A CA 1
ATOM 1571 C C . GLU A 1 214 ? -16.72379 9.34729 24.47948 1.000 56.17219 214 GLU A C 1
ATOM 1572 O O . GLU A 1 214 ? -17.48247 9.61586 23.54143 1.000 62.06728 214 GLU A O 1
ATOM 1578 N N . GLY A 1 215 ? -16.87097 8.25796 25.22760 1.000 56.09351 215 GLY A N 1
ATOM 1579 C CA . GLY A 1 215 ? -17.97704 7.34757 25.03734 1.000 52.27862 215 GLY A CA 1
ATOM 1580 C C . GLY A 1 215 ? -19.26966 7.78578 25.67565 1.000 57.68750 215 GLY A C 1
ATOM 1581 O O . GLY A 1 215 ? -20.25694 7.04852 25.61404 1.000 58.47405 215 GLY A O 1
ATOM 1582 N N . GLY A 1 216 ? -19.28789 8.96877 26.28960 1.000 58.76501 216 GLY A N 1
ATOM 1583 C CA . GLY A 1 216 ? -20.45985 9.48240 26.96062 1.000 60.17135 216 GLY A CA 1
ATOM 1584 C C . GLY A 1 216 ? -20.56149 9.15522 28.43505 1.000 58.92188 216 GLY A C 1
ATOM 1585 O O . GLY A 1 216 ? -21.53329 9.57152 29.07729 1.000 60.29455 216 GLY A O 1
ATOM 1586 N N . TYR A 1 217 ? -19.59865 8.42705 28.99311 1.000 61.53760 217 TYR A N 1
ATOM 1587 C CA . TYR A 1 217 ? -19.68421 8.01366 30.38197 1.000 60.91545 217 TYR A CA 1
ATOM 1588 C C . TYR A 1 217 ? -19.24045 9.14237 31.30816 1.000 67.95174 217 TYR A C 1
ATOM 1589 O O . TYR A 1 217 ? -18.48217 10.04208 30.92826 1.000 69.61065 217 TYR A O 1
ATOM 1598 N N . ARG A 1 218 ? -19.73063 9.07885 32.54163 1.000 68.94067 218 ARG A N 1
ATOM 1599 C CA . ARG A 1 218 ? -19.45114 10.11747 33.52053 1.000 73.21047 218 ARG A CA 1
ATOM 1600 C C . ARG A 1 218 ? -17.95142 10.19606 33.78686 1.000 76.82537 218 ARG A C 1
ATOM 1601 O O . ARG A 1 218 ? -17.30401 9.15551 33.97639 1.000 71.59934 218 ARG A O 1
ATOM 1609 N N . PRO A 1 219 ? -17.36381 11.39611 33.80226 1.000 77.42309 219 PRO A N 1
ATOM 1610 C CA . PRO A 1 219 ? -15.92022 11.49418 34.06550 1.000 78.53478 219 PRO A CA 1
ATOM 1611 C C . PRO A 1 219 ? -15.53018 10.95043 35.42527 1.000 81.39516 219 PRO A C 1
ATOM 1612 O O . PRO A 1 219 ? -14.44897 10.36329 35.56653 1.000 78.71129 219 PRO A O 1
ATOM 1616 N N . GLU A 1 220 ? -16.38973 11.12330 36.43223 1.000 81.43140 220 GLU A N 1
ATOM 1617 C CA . GLU A 1 220 ? -16.07473 10.61804 37.76389 1.000 85.05468 220 GLU A CA 1
ATOM 1618 C C . GLU A 1 220 ? -16.07757 9.09555 37.79322 1.000 83.23599 220 GLU A C 1
ATOM 1619 O O . GLU A 1 220 ? -15.29320 8.48137 38.52488 1.000 84.31803 220 GLU A O 1
ATOM 1625 N N . ILE A 1 221 ? -16.95334 8.46966 37.00743 1.000 80.58712 221 ILE A N 1
ATOM 1626 C CA . ILE A 1 221 ? -16.97506 7.01346 36.93526 1.000 79.48609 221 ILE A CA 1
ATOM 1627 C C . ILE A 1 221 ? -15.71163 6.50077 36.25899 1.000 81.69036 221 ILE A C 1
ATOM 1628 O O . ILE A 1 221 ? -15.11424 5.50790 36.69377 1.000 79.87231 221 ILE A O 1
ATOM 1633 N N . ALA A 1 222 ? -15.28292 7.17088 35.18546 1.000 82.90852 222 ALA A N 1
ATOM 1634 C CA . ALA A 1 222 ? -14.08203 6.74459 34.47879 1.000 71.00869 222 ALA A CA 1
ATOM 1635 C C . ALA A 1 222 ? -12.85643 6.83464 35.37124 1.000 80.79277 222 ALA A C 1
ATOM 1636 O O . ALA A 1 222 ? -11.93131 6.02630 35.23785 1.000 68.15899 222 ALA A O 1
ATOM 1638 N N . TYR A 1 223 ? -12.84605 7.79463 36.29911 1.000 80.64457 223 TYR A N 1
ATOM 1639 C CA . TYR A 1 223 ? -11.71278 7.95515 37.20138 1.000 76.04998 223 TYR A CA 1
ATOM 1640 C C . TYR A 1 223 ? -11.51478 6.72149 38.07235 1.000 77.56602 223 TYR A C 1
ATOM 1641 O O . TYR A 1 223 ? -10.37706 6.31887 38.33850 1.000 79.10514 223 TYR A O 1
ATOM 1650 N N . PHE A 1 224 ? -12.60994 6.10304 38.51817 1.000 79.40646 224 PHE A N 1
ATOM 1651 C CA . PHE A 1 224 ? -12.51566 4.96501 39.43014 1.000 81.43796 224 PHE A CA 1
ATOM 1652 C C . PHE A 1 224 ? -11.94954 3.73371 38.73403 1.000 77.62768 224 PHE A C 1
ATOM 1653 O O . PHE A 1 224 ? -11.00216 3.10970 39.22536 1.000 80.39376 224 PHE A O 1
ATOM 1661 N N . GLU A 1 225 ? -12.53386 3.35367 37.59893 1.000 78.70097 225 GLU A N 1
ATOM 1662 C CA . GLU A 1 225 ? -12.17375 2.10782 36.93136 1.000 79.99788 225 GLU A CA 1
ATOM 1663 C C . GLU A 1 225 ? -10.89234 2.20564 36.11063 1.000 77.10095 225 GLU A C 1
ATOM 1664 O O . GLU A 1 225 ? -10.36608 1.16844 35.69530 1.000 75.76945 225 GLU A O 1
ATOM 1670 N N . CYS A 1 226 ? -10.37572 3.40513 35.85935 1.000 76.99988 226 CYS A N 1
ATOM 1671 C CA . CYS A 1 226 ? -9.16786 3.56036 35.05326 1.000 69.94287 226 CYS A CA 1
ATOM 1672 C C . CYS A 1 226 ? -7.93660 3.94737 35.85938 1.000 72.97643 226 CYS A C 1
ATOM 1673 O O . CYS A 1 226 ? -6.84837 3.42987 35.59209 1.000 68.07295 226 CYS A O 1
ATOM 1676 N N . LEU A 1 227 ? -8.07264 4.83384 36.84455 1.000 75.40240 227 LEU A N 1
ATOM 1677 C CA . LEU A 1 227 ? -6.94924 5.26846 37.66517 1.000 71.60871 227 LEU A CA 1
ATOM 1678 C C . LEU A 1 227 ? -7.04656 4.80359 39.10984 1.000 75.93495 227 LEU A C 1
ATOM 1679 O O . LEU A 1 227 ? -6.07825 4.26023 39.64841 1.000 81.80073 227 LEU A O 1
ATOM 1684 N N . HIS A 1 228 ? -8.19435 5.00262 39.76108 1.000 82.47798 228 HIS A N 1
ATOM 1685 C CA . HIS A 1 228 ? -8.26668 4.77242 41.20086 1.000 85.42805 228 HIS A CA 1
ATOM 1686 C C . HIS A 1 228 ? -8.18531 3.28789 41.54368 1.000 84.81245 228 HIS A C 1
ATOM 1687 O O . HIS A 1 228 ? -7.53348 2.91062 42.52550 1.000 89.37344 228 HIS A O 1
ATOM 1694 N N . GLU A 1 229 ? -8.83823 2.42854 40.75774 1.000 82.19113 229 GLU A N 1
ATOM 1695 C CA . GLU A 1 229 ? -8.76051 0.99807 41.03448 1.000 85.11367 229 GLU A CA 1
ATOM 1696 C C . GLU A 1 229 ? -7.38836 0.41678 40.71804 1.000 81.15757 229 GLU A C 1
ATOM 1697 O O . GLU A 1 229 ? -7.11453 -0.72403 41.10440 1.000 81.61553 229 GLU A O 1
ATOM 1703 N N . LEU A 1 230 ? -6.51939 1.17428 40.04316 1.000 80.38203 230 LEU A N 1
ATOM 1704 C CA . LEU A 1 230 ? -5.22873 0.63395 39.62709 1.000 80.94576 230 LEU A CA 1
ATOM 1705 C C . LEU A 1 230 ? -4.34031 0.30664 40.82588 1.000 81.81520 230 LEU A C 1
ATOM 1706 O O . LEU A 1 230 ? -3.67342 -0.73476 40.83512 1.000 76.71022 230 LEU A O 1
ATOM 1711 N N . LYS A 1 231 ? -4.32097 1.17388 41.84814 1.000 82.96825 231 LYS A N 1
ATOM 1712 C CA . LYS A 1 231 ? -3.51529 0.89765 43.03840 1.000 87.28757 231 LYS A CA 1
ATOM 1713 C C . LYS A 1 231 ? -3.84434 -0.46613 43.63212 1.000 88.32554 231 LYS A C 1
ATOM 1714 O O . LYS A 1 231 ? -2.94040 -1.24061 43.97069 1.000 86.46934 231 LYS A O 1
ATOM 1720 N N . LEU A 1 232 ? -5.13529 -0.77291 43.76886 1.000 87.40668 232 LEU A N 1
ATOM 1721 C CA . LEU A 1 232 ? -5.54967 -2.05996 44.31224 1.000 90.17669 232 LEU A CA 1
ATOM 1722 C C . LEU A 1 232 ? -5.17709 -3.20380 43.38069 1.000 85.56208 232 LEU A C 1
ATOM 1723 O O . LEU A 1 232 ? -4.97877 -4.33715 43.82990 1.000 91.39042 232 LEU A O 1
ATOM 1728 N N . ILE A 1 233 ? -5.08324 -2.92627 42.08502 1.000 83.83929 233 ILE A N 1
ATOM 1729 C CA . ILE A 1 233 ? -4.71335 -3.95677 41.12601 1.000 88.13298 233 ILE A CA 1
ATOM 1730 C C . ILE A 1 233 ? -3.22310 -4.25749 41.21894 1.000 84.52452 233 ILE A C 1
ATOM 1731 O O . ILE A 1 233 ? -2.80301 -5.41988 41.19014 1.000 84.82262 233 ILE A O 1
ATOM 1736 N N . VAL A 1 234 ? -2.40316 -3.21734 41.35518 1.000 86.00888 234 VAL A N 1
ATOM 1737 C CA . VAL A 1 234 ? -0.95811 -3.40273 41.34469 1.000 84.58681 234 VAL A CA 1
ATOM 1738 C C . VAL A 1 234 ? -0.44835 -3.90687 42.69161 1.000 92.14843 234 VAL A C 1
ATOM 1739 O O . VAL A 1 234 ? 0.54626 -4.64149 42.74198 1.000 92.40081 234 VAL A O 1
ATOM 1743 N N . ASP A 1 235 ? -1.10655 -3.52679 43.79299 1.000 87.09670 235 ASP A N 1
ATOM 1744 C CA . ASP A 1 235 ? -0.73166 -4.05134 45.10503 1.000 93.79948 235 ASP A CA 1
ATOM 1745 C C . ASP A 1 235 ? -0.71497 -5.57450 45.09591 1.000 94.89532 235 ASP A C 1
ATOM 1746 O O . ASP A 1 235 ? 0.23349 -6.19944 45.58130 1.000 99.77950 235 ASP A O 1
ATOM 1751 N N . LEU A 1 236 ? -1.75270 -6.18882 44.52460 1.000 92.70152 236 LEU A N 1
ATOM 1752 C CA . LEU A 1 236 ? -1.80463 -7.64467 44.44631 1.000 93.47402 236 LEU A CA 1
ATOM 1753 C C . LEU A 1 236 ? -0.68089 -8.18921 43.57908 1.000 87.67976 236 LEU A C 1
ATOM 1754 O O . LEU A 1 236 ? -0.17413 -9.29138 43.82166 1.000 85.31414 236 LEU A O 1
ATOM 1767 N N . TYR A 1 238 ? 2.30498 -6.92194 43.24110 1.000 89.85265 238 TYR A N 1
ATOM 1768 C CA . TYR A 1 238 ? 3.53361 -6.86137 44.02283 1.000 95.53162 238 TYR A CA 1
ATOM 1769 C C . TYR A 1 238 ? 3.67501 -8.07999 44.93054 1.000 97.64400 238 TYR A C 1
ATOM 1770 O O . TYR A 1 238 ? 4.73602 -8.71329 44.97385 1.000 96.23203 238 TYR A O 1
ATOM 1779 N N . GLU A 1 239 ? 2.60239 -8.43618 45.64723 1.000 94.76983 239 GLU A N 1
ATOM 1780 C CA . GLU A 1 239 ? 2.68368 -9.49138 46.65608 1.000 93.49081 239 GLU A CA 1
ATOM 1781 C C . GLU A 1 239 ? 2.96367 -10.85811 46.03797 1.000 94.66027 239 GLU A C 1
ATOM 1782 O O . GLU A 1 239 ? 3.66687 -11.67995 46.63863 1.000 95.66554 239 GLU A O 1
ATOM 1788 N N . GLY A 1 240 ? 2.40776 -11.13542 44.85907 1.000 93.29604 240 GLY A N 1
ATOM 1789 C CA . GLY A 1 240 ? 2.52494 -12.46817 44.29854 1.000 91.47095 240 GLY A CA 1
ATOM 1790 C C . GLY A 1 240 ? 2.51006 -12.54342 42.78669 1.000 89.77814 240 GLY A C 1
ATOM 1791 O O . GLY A 1 240 ? 2.11255 -13.56616 42.22183 1.000 85.32905 240 GLY A O 1
ATOM 1792 N N . GLY A 1 241 ? 2.95024 -11.47902 42.12154 1.000 84.70974 241 GLY A N 1
ATOM 1793 C CA . GLY A 1 241 ? 2.99793 -11.46219 40.67753 1.000 82.10620 241 GLY A CA 1
ATOM 1794 C C . GLY A 1 241 ? 1.62766 -11.27011 40.05232 1.000 88.73662 241 GLY A C 1
ATOM 1795 O O . GLY A 1 241 ? 0.63968 -10.91670 40.71011 1.000 83.52339 241 GLY A O 1
ATOM 1796 N N . LEU A 1 242 ? 1.58450 -11.50769 38.73493 1.000 82.82816 242 LEU A N 1
ATOM 1797 C CA . LEU A 1 242 ? 0.32243 -11.46714 38.00164 1.000 82.19911 242 LEU A CA 1
ATOM 1798 C C . LEU A 1 242 ? -0.64181 -12.53932 38.49465 1.000 80.43828 242 LEU A C 1
ATOM 1799 O O . LEU A 1 242 ? -1.85994 -12.33097 38.48478 1.000 83.08073 242 LEU A O 1
ATOM 1804 N N . THR A 1 243 ? -0.11335 -13.68458 38.93365 1.000 79.23009 243 THR A N 1
ATOM 1805 C CA . THR A 1 243 ? -0.95920 -14.79756 39.35425 1.000 85.58612 243 THR A CA 1
ATOM 1806 C C . THR A 1 243 ? -1.86524 -14.40048 40.51602 1.000 87.71539 243 THR A C 1
ATOM 1807 O O . THR A 1 243 ? -3.06800 -14.69153 40.50819 1.000 89.95348 243 THR A O 1
ATOM 1811 N N . ASN A 1 244 ? -1.30359 -13.72654 41.52428 1.000 88.61902 244 ASN A N 1
ATOM 1812 C CA . ASN A 1 244 ? -2.08744 -13.35373 42.69917 1.000 92.97425 244 ASN A CA 1
ATOM 1813 C C . ASN A 1 244 ? -3.19232 -12.37355 42.33669 1.000 94.31999 244 ASN A C 1
ATOM 1814 O O . ASN A 1 244 ? -4.34633 -12.52998 42.75641 1.000 96.92183 244 ASN A O 1
ATOM 1827 N N . ARG A 1 246 ? -4.50560 -11.97918 39.47073 1.000 96.67433 246 ARG A N 1
ATOM 1828 C CA . ARG A 1 246 ? -5.46076 -12.70590 38.63865 1.000 82.55407 246 ARG A CA 1
ATOM 1829 C C . ARG A 1 246 ? -6.49814 -13.43176 39.48184 1.000 93.70941 246 ARG A C 1
ATOM 1830 O O . ARG A 1 246 ? -7.63676 -13.62154 39.03976 1.000 77.66416 246 ARG A O 1
ATOM 1838 N N . HIS A 1 247 ? -6.13749 -13.82227 40.70205 1.000 97.05823 247 HIS A N 1
ATOM 1839 C CA . HIS A 1 247 ? -7.02939 -14.63491 41.51812 1.000 96.36476 247 HIS A CA 1
ATOM 1840 C C . HIS A 1 247 ? -7.98752 -13.81157 42.36588 1.000 95.58522 247 HIS A C 1
ATOM 1841 O O . HIS A 1 247 ? -9.11492 -14.25470 42.60992 1.000 97.69727 247 HIS A O 1
ATOM 1848 N N . SER A 1 248 ? -7.58479 -12.62082 42.81040 1.000 88.19138 248 SER A N 1
ATOM 1849 C CA . SER A 1 248 ? -8.50824 -11.79307 43.57938 1.000 90.17725 248 SER A CA 1
ATOM 1850 C C . SER A 1 248 ? -9.64414 -11.26597 42.71144 1.000 88.42559 248 SER A C 1
ATOM 1851 O O . SER A 1 248 ? -10.76398 -11.07482 43.20521 1.000 89.36873 248 SER A O 1
ATOM 1854 N N . ILE A 1 249 ? -9.37728 -11.03306 41.42297 1.000 82.50648 249 ILE A N 1
ATOM 1855 C CA . ILE A 1 249 ? -10.38474 -10.47939 40.52634 1.000 80.56659 249 ILE A CA 1
ATOM 1856 C C . ILE A 1 249 ? -11.28338 -11.58939 39.99436 1.000 79.67547 249 ILE A C 1
ATOM 1857 O O . ILE A 1 249 ? -10.91471 -12.76878 39.95105 1.000 80.92321 249 ILE A O 1
ATOM 1862 N N . SER A 1 250 ? -12.47847 -11.18943 39.57000 1.000 78.50521 250 SER A N 1
ATOM 1863 C CA . SER A 1 250 ? -13.46546 -12.14304 39.08775 1.000 78.80454 250 SER A CA 1
ATOM 1864 C C . SER A 1 250 ? -12.93969 -12.87434 37.86149 1.000 75.77619 250 SER A C 1
ATOM 1865 O O . SER A 1 250 ? -12.10809 -12.35712 37.11404 1.000 73.85347 250 SER A O 1
ATOM 1868 N N . ASP A 1 251 ? -13.42264 -14.10206 37.66374 1.000 77.29887 251 ASP A N 1
ATOM 1869 C CA . ASP A 1 251 ? -13.10047 -14.81524 36.43345 1.000 74.68545 251 ASP A CA 1
ATOM 1870 C C . ASP A 1 251 ? -13.55945 -14.03681 35.21120 1.000 70.27234 251 ASP A C 1
ATOM 1871 O O . ASP A 1 251 ? -12.98204 -14.18882 34.13255 1.000 67.32057 251 ASP A O 1
ATOM 1876 N N . THR A 1 252 ? -14.61019 -13.22174 35.35348 1.000 69.97803 252 THR A N 1
ATOM 1877 C CA . THR A 1 252 ? -15.02175 -12.33951 34.26561 1.000 65.93778 252 THR A CA 1
ATOM 1878 C C . THR A 1 252 ? -13.92727 -11.32266 33.96036 1.000 64.80314 252 THR A C 1
ATOM 1879 O O . THR A 1 252 ? -13.71718 -10.95202 32.79907 1.000 62.35527 252 THR A O 1
ATOM 1883 N N . ALA A 1 253 ? -13.21570 -10.86793 34.99639 1.000 67.21543 253 ALA A N 1
ATOM 1884 C CA . ALA A 1 253 ? -12.13632 -9.90235 34.80894 1.000 67.84970 253 ALA A CA 1
ATOM 1885 C C . ALA A 1 253 ? -10.89402 -10.57751 34.23975 1.000 64.61030 253 ALA A C 1
ATOM 1886 O O . ALA A 1 253 ? -10.26732 -10.06666 33.30550 1.000 58.06100 253 ALA A O 1
ATOM 1888 N N . GLU A 1 254 ? -10.51991 -11.72660 34.80542 1.000 64.25223 254 GLU A N 1
ATOM 1889 C CA . GLU A 1 254 ? -9.33660 -12.44359 34.34817 1.000 63.50615 254 GLU A CA 1
ATOM 1890 C C . GLU A 1 254 ? -9.47769 -12.88009 32.89483 1.000 60.50118 254 GLU A C 1
ATOM 1891 O O . GLU A 1 254 ? -8.50880 -12.83493 32.13288 1.000 60.70836 254 GLU A O 1
ATOM 1897 N N . PHE A 1 255 ? -10.67766 -13.28934 32.48310 1.000 60.62782 255 PHE A N 1
ATOM 1898 C CA . PHE A 1 255 ? -10.87327 -13.67398 31.08884 1.000 57.99554 255 PHE A CA 1
ATOM 1899 C C . PHE A 1 255 ? -10.79737 -12.46744 30.16637 1.000 54.02903 255 PHE A C 1
ATOM 1900 O O . PHE A 1 255 ? -10.33693 -12.58292 29.02648 1.000 57.59152 255 PHE A O 1
ATOM 1908 N N . GLY A 1 256 ? -11.27657 -11.31161 30.62447 1.000 53.61728 256 GLY A N 1
ATOM 1909 C CA . GLY A 1 256 ? -11.10291 -10.10165 29.84406 1.000 54.40340 256 GLY A CA 1
ATOM 1910 C C . GLY A 1 256 ? -9.63700 -9.75527 29.67009 1.000 48.77052 256 GLY A C 1
ATOM 1911 O O . GLY A 1 256 ? -9.19481 -9.43839 28.56689 1.000 47.41712 256 GLY A O 1
ATOM 1912 N N . ASP A 1 257 ? -8.86595 -9.82723 30.76230 1.000 56.31342 257 ASP A N 1
ATOM 1913 C CA . ASP A 1 257 ? -7.41307 -9.65777 30.70640 1.000 50.20441 257 ASP A CA 1
ATOM 1914 C C . ASP A 1 257 ? -6.81371 -10.45356 29.55403 1.000 53.57570 257 ASP A C 1
ATOM 1915 O O . ASP A 1 257 ? -6.15551 -9.89260 28.67026 1.000 52.34397 257 ASP A O 1
ATOM 1920 N N . TYR A 1 258 ? -7.07061 -11.76385 29.52987 1.000 54.52969 258 TYR A N 1
ATOM 1921 C CA . TYR A 1 258 ? -6.41979 -12.63560 28.55780 1.000 51.17588 258 TYR A CA 1
ATOM 1922 C C . TYR A 1 258 ? -6.78018 -12.26113 27.12534 1.000 51.26979 258 TYR A C 1
ATOM 1923 O O . TYR A 1 258 ? -5.90878 -12.23843 26.24624 1.000 58.35452 258 TYR A O 1
ATOM 1932 N N . VAL A 1 259 ? -8.06054 -11.97051 26.86018 1.000 48.36126 259 VAL A N 1
ATOM 1933 C CA . VAL A 1 259 ? -8.48357 -11.70911 25.48250 1.000 42.75904 259 VAL A CA 1
ATOM 1934 C C . VAL A 1 259 ? -8.26401 -10.26935 25.04164 1.000 44.55242 259 VAL A C 1
ATOM 1935 O O . VAL A 1 259 ? -8.37817 -9.97818 23.84398 1.000 46.84786 259 VAL A O 1
ATOM 1939 N N . THR A 1 260 ? -7.92040 -9.36162 25.95775 1.000 47.09366 260 THR A N 1
ATOM 1940 C CA . THR A 1 260 ? -7.76770 -7.94525 25.63187 1.000 47.71342 260 THR A CA 1
ATOM 1941 C C . THR A 1 260 ? -6.33385 -7.42950 25.71842 1.000 44.37778 260 THR A C 1
ATOM 1942 O O . THR A 1 260 ? -5.98683 -6.49601 24.99238 1.000 45.20612 260 THR A O 1
ATOM 1946 N N . GLY A 1 261 ? -5.49446 -8.00502 26.58481 1.000 49.15333 261 GLY A N 1
ATOM 1947 C CA . GLY A 1 261 ? -4.12255 -7.52252 26.70318 1.000 51.38182 261 GLY A CA 1
ATOM 1948 C C . GLY A 1 261 ? -3.39240 -7.52628 25.37320 1.000 47.28759 261 GLY A C 1
ATOM 1949 O O . GLY A 1 261 ? -2.80063 -6.52255 24.96979 1.000 43.29303 261 GLY A O 1
ATOM 1950 N N . SER A 1 262 ? -3.45732 -8.65117 24.65738 1.000 43.82838 262 SER A N 1
ATOM 1951 C CA . SER A 1 262 ? -2.81350 -8.76256 23.35669 1.000 44.36329 262 SER A CA 1
ATOM 1952 C C . SER A 1 262 ? -3.36513 -7.78390 22.32883 1.000 48.32759 262 SER A C 1
ATOM 1953 O O . SER A 1 262 ? -2.65774 -7.45559 21.36959 1.000 49.33900 262 SER A O 1
ATOM 1956 N N . ARG A 1 263 ? -4.59867 -7.30135 22.49959 1.000 49.78764 263 ARG A N 1
ATOM 1957 C CA . ARG A 1 263 ? -5.10981 -6.29104 21.57804 1.000 45.50634 263 ARG A CA 1
ATOM 1958 C C . ARG A 1 263 ? -4.54423 -4.91009 21.85458 1.000 40.43823 263 ARG A C 1
ATOM 1959 O O . ARG A 1 263 ? -4.38613 -4.12533 20.92415 1.000 36.61944 263 ARG A O 1
ATOM 1967 N N . ILE A 1 264 ? -4.24239 -4.60557 23.11637 1.000 45.98097 264 ILE A N 1
ATOM 1968 C CA . ILE A 1 264 ? -3.78031 -3.27605 23.49604 1.000 43.86263 264 ILE A CA 1
ATOM 1969 C C . ILE A 1 264 ? -2.28215 -3.12432 23.24593 1.000 50.75172 264 ILE A C 1
ATOM 1970 O O . ILE A 1 264 ? -1.81884 -2.07161 22.78753 1.000 44.43075 264 ILE A O 1
ATOM 1975 N N . VAL A 1 265 ? -1.50612 -4.16352 23.53801 1.000 48.03144 265 VAL A N 1
ATOM 1976 C CA . VAL A 1 265 ? -0.05171 -4.12708 23.43864 1.000 41.64616 265 VAL A CA 1
ATOM 1977 C C . VAL A 1 265 ? 0.33579 -5.14923 22.37614 1.000 43.40808 265 VAL A C 1
ATOM 1978 O O . VAL A 1 265 ? 0.41015 -6.35096 22.64951 1.000 48.22695 265 VAL A O 1
ATOM 1982 N N . THR A 1 266 ? 0.57746 -4.67653 21.15631 1.000 47.46482 266 THR A N 1
ATOM 1983 C CA . THR A 1 266 ? 0.74126 -5.53305 19.99233 1.000 44.18709 266 THR A CA 1
ATOM 1984 C C . THR A 1 266 ? 2.22076 -5.83591 19.73076 1.000 53.06228 266 THR A C 1
ATOM 1985 O O . THR A 1 266 ? 3.11678 -5.36883 20.44139 1.000 46.39076 266 THR A O 1
ATOM 1989 N N . ASP A 1 267 ? 2.48124 -6.64287 18.69081 1.000 53.97226 267 ASP A N 1
ATOM 1990 C CA . ASP A 1 267 ? 3.84747 -6.81137 18.19325 1.000 51.69336 267 ASP A CA 1
ATOM 1991 C C . ASP A 1 267 ? 4.46298 -5.47366 17.81983 1.000 50.26439 267 ASP A C 1
ATOM 1992 O O . ASP A 1 267 ? 5.68502 -5.29531 17.91526 1.000 45.83012 267 ASP A O 1
ATOM 1997 N N . GLU A 1 268 ? 3.62457 -4.53235 17.38118 1.000 47.60444 268 GLU A N 1
ATOM 1998 C CA . GLU A 1 268 ? 4.08253 -3.20154 17.01555 1.000 44.66586 268 GLU A CA 1
ATOM 1999 C C . GLU A 1 268 ? 4.46137 -2.38902 18.25104 1.000 47.83437 268 GLU A C 1
ATOM 2000 O O . GLU A 1 268 ? 5.41578 -1.60334 18.21767 1.000 46.32153 268 GLU A O 1
ATOM 2006 N N . THR A 1 269 ? 3.72835 -2.55876 19.35285 1.000 46.78296 269 THR A N 1
ATOM 2007 C CA . THR A 1 269 ? 4.15302 -1.93192 20.59972 1.000 46.30195 269 THR A CA 1
ATOM 2008 C C . THR A 1 269 ? 5.49346 -2.49350 21.05578 1.000 45.44435 269 THR A C 1
ATOM 2009 O O . THR A 1 269 ? 6.34615 -1.75295 21.55475 1.000 45.32521 269 THR A O 1
ATOM 2013 N N . LYS A 1 270 ? 5.70219 -3.80121 20.88373 1.000 42.58559 270 LYS A N 1
ATOM 2014 C CA . LYS A 1 270 ? 6.98012 -4.39242 21.26463 1.000 46.40747 270 LYS A CA 1
ATOM 2015 C C . LYS A 1 270 ? 8.11814 -3.85771 20.40624 1.000 45.72024 270 LYS A C 1
ATOM 2016 O O . LYS A 1 270 ? 9.22203 -3.61868 20.91298 1.000 43.21610 270 LYS A O 1
ATOM 2022 N N . LYS A 1 271 ? 7.87215 -3.67738 19.10361 1.000 42.10215 271 LYS A N 1
ATOM 2023 C CA . LYS A 1 271 ? 8.89386 -3.10968 18.23066 1.000 45.01167 271 LYS A CA 1
ATOM 2024 C C . LYS A 1 271 ? 9.24018 -1.68627 18.64651 1.000 42.75041 271 LYS A C 1
ATOM 2025 O O . LYS A 1 271 ? 10.41145 -1.29262 18.61905 1.000 46.44108 271 LYS A O 1
ATOM 2031 N N . GLU A 1 272 ? 8.23720 -0.90255 19.04787 1.000 41.44602 272 GLU A N 1
ATOM 2032 C CA . GLU A 1 272 ? 8.50749 0.45764 19.49947 1.000 44.04418 272 GLU A CA 1
ATOM 2033 C C . GLU A 1 272 ? 9.28964 0.47795 20.81029 1.000 45.27612 272 GLU A C 1
ATOM 2034 O O . GLU A 1 272 ? 10.09579 1.38805 21.03042 1.000 44.56682 272 GLU A O 1
ATOM 2048 N N . LYS A 1 274 ? 11.54622 -1.69795 21.67432 1.000 39.14084 274 LYS A N 1
ATOM 2049 C CA . LYS A 1 274 ? 12.91248 -1.98996 21.26713 1.000 42.47659 274 LYS A CA 1
ATOM 2050 C C . LYS A 1 274 ? 13.58694 -0.75911 20.67368 1.000 40.77555 274 LYS A C 1
ATOM 2051 O O . LYS A 1 274 ? 14.80226 -0.59278 20.81844 1.000 42.62063 274 LYS A O 1
ATOM 2057 N N . ARG A 1 275 ? 12.81830 0.12718 20.03482 1.000 38.04326 275 ARG A N 1
ATOM 2058 C CA . ARG A 1 275 ? 13.38494 1.39195 19.57298 1.000 38.14891 275 ARG A CA 1
ATOM 2059 C C . ARG A 1 275 ? 13.66041 2.32462 20.73969 1.000 42.26707 275 ARG A C 1
ATOM 2060 O O . ARG A 1 275 ? 14.66777 3.03702 20.74398 1.000 44.86755 275 ARG A O 1
ATOM 2068 N N . VAL A 1 276 ? 12.75759 2.36295 21.72090 1.000 42.27421 276 VAL A N 1
ATOM 2069 C CA . VAL A 1 276 ? 13.02608 3.11964 22.93827 1.000 36.99000 276 VAL A CA 1
ATOM 2070 C C . VAL A 1 276 ? 14.31588 2.63593 23.57700 1.000 43.95619 276 VAL A C 1
ATOM 2071 O O . VAL A 1 276 ? 15.19184 3.43455 23.92710 1.000 44.41205 276 VAL A O 1
ATOM 2075 N N . LEU A 1 277 ? 14.44858 1.31719 23.73826 1.000 42.38056 277 LEU A N 1
ATOM 2076 C CA . LEU A 1 277 ? 15.64159 0.76113 24.36201 1.000 41.72614 277 LEU A CA 1
ATOM 2077 C C . LEU A 1 277 ? 16.88107 1.09964 23.55147 1.000 40.37706 277 LEU A C 1
ATOM 2078 O O . LEU A 1 277 ? 17.89832 1.52319 24.10435 1.000 44.23260 277 LEU A O 1
ATOM 2083 N N . THR A 1 278 ? 16.80107 0.93676 22.23175 1.000 41.02701 278 THR A N 1
ATOM 2084 C CA . THR A 1 278 ? 17.94268 1.20997 21.36644 1.000 40.07900 278 THR A CA 1
ATOM 2085 C C . THR A 1 278 ? 18.39142 2.66125 21.47019 1.000 42.76661 278 THR A C 1
ATOM 2086 O O . THR A 1 278 ? 19.59396 2.94377 21.48558 1.000 44.84085 278 THR A O 1
ATOM 2090 N N . GLU A 1 279 ? 17.44386 3.59675 21.55585 1.000 40.62350 279 GLU A N 1
ATOM 2091 C CA . GLU A 1 279 ? 17.81992 4.99877 21.69691 1.000 43.97273 279 GLU A CA 1
ATOM 2092 C C . GLU A 1 279 ? 18.43235 5.27819 23.05742 1.000 42.98817 279 GLU A C 1
ATOM 2093 O O . GLU A 1 279 ? 19.23381 6.20734 23.19429 1.000 44.57340 279 GLU A O 1
ATOM 2099 N N . ILE A 1 280 ? 18.05886 4.50586 24.07541 1.000 41.46835 280 ILE A N 1
ATOM 2100 C CA . ILE A 1 280 ? 18.71896 4.64022 25.36587 1.000 38.77974 280 ILE A CA 1
ATOM 2101 C C . ILE A 1 280 ? 20.15336 4.13991 25.27780 1.000 41.08430 280 ILE A C 1
ATOM 2102 O O . ILE A 1 280 ? 21.08486 4.78962 25.76364 1.000 43.26853 280 ILE A O 1
ATOM 2107 N N . GLN A 1 281 ? 20.35274 2.99278 24.63008 1.000 40.46188 281 GLN A N 1
ATOM 2108 C CA . GLN A 1 281 ? 21.67930 2.39884 24.54682 1.000 46.89632 281 GLN A CA 1
ATOM 2109 C C . GLN A 1 281 ? 22.64322 3.25728 23.73569 1.000 45.15592 281 GLN A C 1
ATOM 2110 O O . GLN A 1 281 ? 23.84867 3.25334 24.00741 1.000 40.50254 281 GLN A O 1
ATOM 2116 N N . GLN A 1 282 ? 22.14271 3.98291 22.73941 1.000 43.40927 282 GLN A N 1
ATOM 2117 C CA . GLN A 1 282 ? 22.98501 4.78498 21.86145 1.000 37.71428 282 GLN A CA 1
ATOM 2118 C C . GLN A 1 282 ? 23.17139 6.20906 22.35692 1.000 41.79559 282 GLN A C 1
ATOM 2119 O O . GLN A 1 282 ? 23.64643 7.05462 21.59331 1.000 44.41648 282 GLN A O 1
ATOM 2125 N N . GLY A 1 283 ? 22.81038 6.49539 23.60639 1.000 37.55355 283 GLY A N 1
ATOM 2126 C CA . GLY A 1 283 ? 22.94104 7.83018 24.14351 1.000 38.13539 283 GLY A CA 1
ATOM 2127 C C . GLY A 1 283 ? 21.99548 8.85305 23.56083 1.000 43.51379 283 GLY A C 1
ATOM 2128 O O . GLY A 1 283 ? 22.08902 10.03628 23.92156 1.000 44.88871 283 GLY A O 1
ATOM 2129 N N . GLU A 1 284 ? 21.07684 8.43498 22.68706 1.000 37.18294 284 GLU A N 1
ATOM 2130 C CA . GLU A 1 284 ? 20.20640 9.38497 22.00284 1.000 40.71287 284 GLU A CA 1
ATOM 2131 C C . GLU A 1 284 ? 19.20626 10.02380 22.95191 1.000 43.06937 284 GLU A C 1
ATOM 2132 O O . GLU A 1 284 ? 18.92730 11.22335 22.83781 1.000 41.78084 284 GLU A O 1
ATOM 2138 N N . PHE A 1 285 ? 18.63941 9.24860 23.88245 1.000 42.08177 285 PHE A N 1
ATOM 2139 C CA . PHE A 1 285 ? 17.79524 9.87324 24.89246 1.000 43.39582 285 PHE A CA 1
ATOM 2140 C C . PHE A 1 285 ? 18.61265 10.79269 25.78119 1.000 42.81333 285 PHE A C 1
ATOM 2141 O O . PHE A 1 285 ? 18.18636 11.91239 26.08824 1.000 41.40839 285 PHE A O 1
ATOM 2149 N N . ALA A 1 286 ? 19.77380 10.31641 26.24158 1.000 42.88563 286 ALA A N 1
ATOM 2150 C CA . ALA A 1 286 ? 20.63342 11.14797 27.07413 1.000 41.13067 286 ALA A CA 1
ATOM 2151 C C . ALA A 1 286 ? 20.89086 12.48958 26.40189 1.000 41.98901 286 ALA A C 1
ATOM 2152 O O . ALA A 1 286 ? 20.73873 13.54669 27.02182 1.000 41.73099 286 ALA A O 1
ATOM 2154 N N . LYS A 1 287 ? 21.26325 12.46166 25.11782 1.000 41.19180 287 LYS A N 1
ATOM 2155 C CA . LYS A 1 287 ? 21.48129 13.70619 24.38417 1.000 43.86770 287 LYS A CA 1
ATOM 2156 C C . LYS A 1 287 ? 20.22532 14.57089 24.40503 1.000 41.66000 287 LYS A C 1
ATOM 2157 O O . LYS A 1 287 ? 20.28789 15.77557 24.67558 1.000 41.09027 287 LYS A O 1
ATOM 2163 N N . LYS A 1 288 ? 19.07018 13.95700 24.14117 1.000 38.47953 288 LYS A N 1
ATOM 2164 C CA . LYS A 1 288 ? 17.80519 14.68678 24.13314 1.000 42.48479 288 LYS A CA 1
ATOM 2165 C C . LYS A 1 288 ? 17.55566 15.37817 25.46406 1.000 40.74947 288 LYS A C 1
ATOM 2166 O O . LYS A 1 288 ? 17.19639 16.55843 25.49873 1.000 45.57265 288 LYS A O 1
ATOM 2172 N N . TRP A 1 289 ? 17.75502 14.66090 26.57412 1.000 41.89151 289 TRP A N 1
ATOM 2173 C CA . TRP A 1 289 ? 17.51130 15.23405 27.89811 1.000 44.22413 289 TRP A CA 1
ATOM 2174 C C . TRP A 1 289 ? 18.57490 16.26237 28.27039 1.000 45.19145 289 TRP A C 1
ATOM 2175 O O . TRP A 1 289 ? 18.26675 17.27196 28.92282 1.000 46.97798 289 TRP A O 1
ATOM 2186 N N . ILE A 1 290 ? 19.83091 16.02210 27.86921 1.000 44.18494 290 ILE A N 1
ATOM 2187 C CA . ILE A 1 290 ? 20.91202 16.96680 28.15148 1.000 44.94420 290 ILE A CA 1
ATOM 2188 C C . ILE A 1 290 ? 20.69034 18.27446 27.40221 1.000 44.73946 290 ILE A C 1
ATOM 2189 O O . ILE A 1 290 ? 20.76681 19.35930 27.98210 1.000 46.35554 290 ILE A O 1
ATOM 2194 N N . LEU A 1 291 ? 20.43822 18.19468 26.09646 1.000 44.64348 291 LEU A N 1
ATOM 2195 C CA . LEU A 1 291 ? 20.15991 19.40551 25.32998 1.000 47.86192 291 LEU A CA 1
ATOM 2196 C C . LEU A 1 291 ? 18.84586 20.05371 25.75623 1.000 50.74017 291 LEU A C 1
ATOM 2197 O O . LEU A 1 291 ? 18.71813 21.28680 25.72054 1.000 47.76634 291 LEU A O 1
ATOM 2202 N N . GLU A 1 292 ? 17.86678 19.24484 26.16708 1.000 50.34507 292 GLU A N 1
ATOM 2203 C CA . GLU A 1 292 ? 16.63075 19.79309 26.71511 1.000 48.53407 292 GLU A CA 1
ATOM 2204 C C . GLU A 1 292 ? 16.93269 20.74656 27.85793 1.000 50.56299 292 GLU A C 1
ATOM 2205 O O . GLU A 1 292 ? 16.42099 21.87199 27.89940 1.000 50.51905 292 GLU A O 1
ATOM 2211 N N . ASN A 1 293 ? 17.77930 20.30787 28.79483 1.000 56.35261 293 ASN A N 1
ATOM 2212 C CA . ASN A 1 293 ? 18.14793 21.15645 29.92044 1.000 51.97995 293 ASN A CA 1
ATOM 2213 C C . ASN A 1 293 ? 19.01128 22.33194 29.48876 1.000 59.34269 293 ASN A C 1
ATOM 2214 O O . ASN A 1 293 ? 18.88858 23.42451 30.05653 1.000 54.25484 293 ASN A O 1
ATOM 2219 N N . GLN A 1 294 ? 19.87568 22.13807 28.49025 1.000 49.84726 294 GLN A N 1
ATOM 2220 C CA . GLN A 1 294 ? 20.67334 23.25848 27.99857 1.000 53.30248 294 GLN A CA 1
ATOM 2221 C C . GLN A 1 294 ? 19.79839 24.33365 27.36396 1.000 52.76286 294 GLN A C 1
ATOM 2222 O O . GLN A 1 294 ? 20.15905 25.51412 27.38662 1.000 51.67090 294 GLN A O 1
ATOM 2228 N N . ALA A 1 295 ? 18.64473 23.95479 26.81685 1.000 49.61487 295 ALA A N 1
ATOM 2229 C CA . ALA A 1 295 ? 17.76621 24.89779 26.13237 1.000 53.06526 295 ALA A CA 1
ATOM 2230 C C . ALA A 1 295 ? 16.83387 25.65618 27.07352 1.000 55.68579 295 ALA A C 1
ATOM 2231 O O . ALA A 1 295 ? 16.08313 26.52298 26.60930 1.000 60.47726 295 ALA A O 1
ATOM 2233 N N . GLY A 1 296 ? 16.85471 25.36342 28.37002 1.000 54.64005 296 GLY A N 1
ATOM 2234 C CA . GLY A 1 296 ? 15.92253 25.98129 29.29072 1.000 57.61108 296 GLY A CA 1
ATOM 2235 C C . GLY A 1 296 ? 14.60920 25.24714 29.44255 1.000 66.28985 296 GLY A C 1
ATOM 2236 O O . GLY A 1 296 ? 13.59822 25.87438 29.78496 1.000 59.81515 296 GLY A O 1
ATOM 2237 N N . ARG A 1 297 ? 14.59690 23.93925 29.18829 1.000 55.49023 297 ARG A N 1
ATOM 2238 C CA . ARG A 1 297 ? 13.44316 23.05549 29.30267 1.000 55.22892 297 ARG A CA 1
ATOM 2239 C C . ARG A 1 297 ? 12.19169 23.55957 28.58498 1.000 55.18711 297 ARG A C 1
ATOM 2240 O O . ARG A 1 297 ? 11.09875 23.48333 29.16081 1.000 58.70310 297 ARG A O 1
ATOM 2248 N N . PRO A 1 298 ? 12.27637 24.05779 27.34501 1.000 56.70419 298 PRO A N 1
ATOM 2249 C CA . PRO A 1 298 ? 11.04848 24.56068 26.70606 1.000 55.35461 298 PRO A CA 1
ATOM 2250 C C . PRO A 1 298 ? 10.02182 23.47075 26.49176 1.000 56.80971 298 PRO A C 1
ATOM 2251 O O . PRO A 1 298 ? 8.81364 23.74318 26.47206 1.000 58.61369 298 PRO A O 1
ATOM 2255 N N . THR A 1 299 ? 10.48385 22.23140 26.37389 1.000 58.70400 299 THR A N 1
ATOM 2256 C CA . THR A 1 299 ? 9.67892 21.05890 26.07206 1.000 54.00769 299 THR A CA 1
ATOM 2257 C C . THR A 1 299 ? 9.18414 20.37080 27.34039 1.000 55.54292 299 THR A C 1
ATOM 2258 O O . THR A 1 299 ? 8.01771 19.96545 27.41377 1.000 59.70034 299 THR A O 1
ATOM 2262 N N . TYR A 1 300 ? 10.04448 20.27358 28.35778 1.000 52.41168 300 TYR A N 1
ATOM 2263 C CA . TYR A 1 300 ? 9.65714 19.64720 29.61797 1.000 54.15377 300 TYR A CA 1
ATOM 2264 C C . TYR A 1 300 ? 8.58228 20.46107 30.33805 1.000 64.70529 300 TYR A C 1
ATOM 2265 O O . TYR A 1 300 ? 7.62973 19.89527 30.89079 1.000 63.78545 300 TYR A O 1
ATOM 2274 N N . ASN A 1 301 ? 8.72392 21.79104 30.35454 1.000 60.24762 301 ASN A N 1
ATOM 2275 C CA . ASN A 1 301 ? 7.77647 22.62815 31.08749 1.000 61.85834 301 ASN A CA 1
ATOM 2276 C C . ASN A 1 301 ? 6.39679 22.59904 30.43795 1.000 62.18955 301 ASN A C 1
ATOM 2277 O O . ASN A 1 301 ? 5.37809 22.46763 31.12672 1.000 67.39574 301 ASN A O 1
ATOM 2282 N N . ALA A 1 302 ? 6.34599 22.73057 29.11062 1.000 62.39171 302 ALA A N 1
ATOM 2283 C CA . ALA A 1 302 ? 5.06767 22.72396 28.40722 1.000 58.82788 302 ALA A CA 1
ATOM 2284 C C . ALA A 1 302 ? 4.31847 21.41772 28.63863 1.000 64.90306 302 ALA A C 1
ATOM 2285 O O . ALA A 1 302 ? 3.14566 21.42038 29.03338 1.000 69.86615 302 ALA A O 1
ATOM 2295 N N . LYS A 1 304 ? 4.74424 19.20305 30.95456 1.000 67.16971 304 LYS A N 1
ATOM 2296 C CA . LYS A 1 304 ? 4.38489 19.06240 32.36368 1.000 66.32846 304 LYS A CA 1
ATOM 2297 C C . LYS A 1 304 ? 3.07625 19.77673 32.66712 1.000 68.81728 304 LYS A C 1
ATOM 2298 O O . LYS A 1 304 ? 2.21848 19.24106 33.38043 1.000 66.86599 304 LYS A O 1
ATOM 2304 N N . LYS A 1 305 ? 2.90562 20.98611 32.12415 1.000 65.55403 305 LYS A N 1
ATOM 2305 C CA . LYS A 1 305 ? 1.69124 21.75654 32.37251 1.000 68.26926 305 LYS A CA 1
ATOM 2306 C C . LYS A 1 305 ? 0.47538 21.11625 31.71193 1.000 75.72739 305 LYS A C 1
ATOM 2307 O O . LYS A 1 305 ? -0.62776 21.15134 32.26828 1.000 80.64970 305 LYS A O 1
ATOM 2313 N N . ALA A 1 306 ? 0.65279 20.53116 30.52706 1.000 75.63969 306 ALA A N 1
ATOM 2314 C CA . ALA A 1 306 ? -0.45847 19.86732 29.85789 1.000 71.70901 306 ALA A CA 1
ATOM 2315 C C . ALA A 1 306 ? -0.94136 18.66767 30.66383 1.000 74.73880 306 ALA A C 1
ATOM 2316 O O . ALA A 1 306 ? -2.14612 18.49503 30.88041 1.000 78.35498 306 ALA A O 1
ATOM 2318 N N . GLU A 1 307 ? -0.00499 17.83300 31.13018 1.000 70.31594 307 GLU A N 1
ATOM 2319 C CA . GLU A 1 307 ? -0.36421 16.65085 31.91094 1.000 73.35927 307 GLU A CA 1
ATOM 2320 C C . GLU A 1 307 ? -1.12134 17.01449 33.18483 1.000 78.70547 307 GLU A C 1
ATOM 2321 O O . GLU A 1 307 ? -1.99771 16.26058 33.62427 1.000 77.67449 307 GLU A O 1
ATOM 2327 N N . GLN A 1 308 ? -0.79456 18.15430 33.79402 1.000 81.25780 308 GLN A N 1
ATOM 2328 C CA . GLN A 1 308 ? -1.48307 18.59701 35.00015 1.000 84.25010 308 GLN A CA 1
ATOM 2329 C C . GLN A 1 308 ? -2.82775 19.24655 34.70915 1.000 83.25246 308 GLN A C 1
ATOM 2330 O O . GLN A 1 308 ? -3.62910 19.40845 35.63412 1.000 92.63527 308 GLN A O 1
ATOM 2336 N N . ASN A 1 309 ? -3.09019 19.62740 33.45852 1.000 82.81461 309 ASN A N 1
ATOM 2337 C CA . ASN A 1 309 ? -4.37067 20.19888 33.06287 1.000 86.02388 309 ASN A CA 1
ATOM 2338 C C . ASN A 1 309 ? -5.31757 19.16415 32.46760 1.000 89.47593 309 ASN A C 1
ATOM 2339 O O . ASN A 1 309 ? -6.37351 19.53342 31.94103 1.000 87.59289 309 ASN A O 1
ATOM 2344 N N . HIS A 1 310 ? -4.96579 17.88422 32.52914 1.000 81.23070 310 HIS A N 1
ATOM 2345 C CA . HIS A 1 310 ? -5.83510 16.85960 31.97749 1.000 82.32522 310 HIS A CA 1
ATOM 2346 C C . HIS A 1 310 ? -7.04443 16.65124 32.88405 1.000 83.17431 310 HIS A C 1
ATOM 2347 O O . HIS A 1 310 ? -6.98789 16.87562 34.09786 1.000 82.16058 310 HIS A O 1
ATOM 2354 N N . GLN A 1 311 ? -8.15341 16.22254 32.27398 1.000 83.25181 311 GLN A N 1
ATOM 2355 C CA . GLN A 1 311 ? -9.38854 16.03152 33.02850 1.000 77.21248 311 GLN A CA 1
ATOM 2356 C C . GLN A 1 311 ? -9.22299 14.94653 34.08768 1.000 81.54404 311 GLN A C 1
ATOM 2357 O O . GLN A 1 311 ? -9.77768 15.05136 35.18808 1.000 83.22932 311 GLN A O 1
ATOM 2363 N N . LEU A 1 312 ? -8.46078 13.89577 33.76914 1.000 80.06842 312 LEU A N 1
ATOM 2364 C CA . LEU A 1 312 ? -8.18484 12.83265 34.73356 1.000 78.10873 312 LEU A CA 1
ATOM 2365 C C . LEU A 1 312 ? -7.58859 13.38536 36.02447 1.000 87.44307 312 LEU A C 1
ATOM 2366 O O . LEU A 1 312 ? -7.96422 12.95988 37.12347 1.000 89.73637 312 LEU A O 1
ATOM 2371 N N . GLU A 1 313 ? -6.65224 14.32915 35.91291 1.000 84.46028 313 GLU A N 1
ATOM 2372 C CA . GLU A 1 313 ? -6.08602 14.96627 37.09638 1.000 85.79472 313 GLU A CA 1
ATOM 2373 C C . GLU A 1 313 ? -7.04847 15.96779 37.71815 1.000 89.86556 313 GLU A C 1
ATOM 2374 O O . GLU A 1 313 ? -7.06578 16.13072 38.94340 1.000 94.63582 313 GLU A O 1
ATOM 2380 N N . LYS A 1 314 ? -7.85144 16.63496 36.89029 1.000 90.43715 314 LYS A N 1
ATOM 2381 C CA . LYS A 1 314 ? -8.82680 17.60132 37.38208 1.000 89.41229 314 LYS A CA 1
ATOM 2382 C C . LYS A 1 314 ? -9.95597 16.90792 38.14132 1.000 98.68696 314 LYS A C 1
ATOM 2383 O O . LYS A 1 314 ? -10.22610 17.22763 39.30423 1.000 104.34354 314 LYS A O 1
ATOM 2389 N N . VAL A 1 315 ? -10.62872 15.94820 37.49724 1.000 96.61082 315 VAL A N 1
ATOM 2390 C CA . VAL A 1 315 ? -11.68378 15.19822 38.17487 1.000 98.49476 315 VAL A CA 1
ATOM 2391 C C . VAL A 1 315 ? -11.11504 14.41365 39.35120 1.000 104.72330 315 VAL A C 1
ATOM 2392 O O . VAL A 1 315 ? -11.81986 14.14793 40.33380 1.000 107.27433 315 VAL A O 1
ATOM 2396 N N . GLY A 1 316 ? -9.83294 14.05305 39.28868 1.000 96.64613 316 GLY A N 1
ATOM 2397 C CA . GLY A 1 316 ? -9.21482 13.33289 40.38594 1.000 102.23934 316 GLY A CA 1
ATOM 2398 C C . GLY A 1 316 ? -9.16160 14.10795 41.68556 1.000 118.52923 316 GLY A C 1
ATOM 2399 O O . GLY A 1 316 ? -9.05850 13.49840 42.75569 1.000 118.24431 316 GLY A O 1
ATOM 2400 N N . GLU A 1 317 ? -9.22988 15.43766 41.61994 1.000 138.49690 317 GLU A N 1
ATOM 2401 C CA . GLU A 1 317 ? -9.17388 16.26695 42.81704 1.000 144.37569 317 GLU A CA 1
ATOM 2402 C C . GLU A 1 317 ? -10.31966 15.95504 43.76819 1.000 148.62377 317 GLU A C 1
ATOM 2403 O O . GLU A 1 317 ? -10.09263 15.41634 44.85629 1.000 152.00332 317 GLU A O 1
ATOM 2409 N N . GLU A 1 318 ? -11.54828 16.29314 43.36485 1.000 129.53021 318 GLU A N 1
ATOM 2410 C CA . GLU A 1 318 ? -12.69974 16.11786 44.24509 1.000 124.68125 318 GLU A CA 1
ATOM 2411 C C . GLU A 1 318 ? -12.80433 14.68139 44.73839 1.000 127.41682 318 GLU A C 1
ATOM 2412 O O . GLU A 1 318 ? -13.02762 14.43464 45.92944 1.000 132.39766 318 GLU A O 1
ATOM 2418 N N . LEU A 1 319 ? -12.63316 13.71895 43.82714 1.000 121.63717 319 LEU A N 1
ATOM 2419 C CA . LEU A 1 319 ? -12.82397 12.31173 44.16849 1.000 122.67488 319 LEU A CA 1
ATOM 2420 C C . LEU A 1 319 ? -11.95789 11.89768 45.35329 1.000 126.24455 319 LEU A C 1
ATOM 2421 O O . LEU A 1 319 ? -12.42679 11.21183 46.26991 1.000 129.35164 319 LEU A O 1
ATOM 2426 N N . ARG A 1 320 ? -10.69487 12.32003 45.36304 0.919 123.56242 320 ARG A N 1
ATOM 2427 C CA . ARG A 1 320 ? -9.79862 11.91345 46.43660 0.919 123.57961 320 ARG A CA 1
ATOM 2428 C C . ARG A 1 320 ? -10.06972 12.66652 47.73396 0.919 133.31237 320 ARG A C 1
ATOM 2429 O O . ARG A 1 320 ? -9.78833 12.13832 48.81529 0.919 133.43609 320 ARG A O 1
ATOM 2437 N N . GLU A 1 321 ? -10.61984 13.88134 47.64958 0.891 139.03301 321 GLU A N 1
ATOM 2438 C CA . GLU A 1 321 ? -10.81777 14.70920 48.83819 0.891 146.79263 321 GLU A CA 1
ATOM 2439 C C . GLU A 1 321 ? -11.67885 14.00563 49.87724 0.891 147.74460 321 GLU A C 1
ATOM 2440 O O . GLU A 1 321 ? -11.26156 13.80651 51.02597 0.891 151.61060 321 GLU A O 1
ATOM 2470 N N . LYS B 1 2 ? -13.31658 40.09868 24.68446 1.000 91.16745 2 LYS B N 1
ATOM 2471 C CA . LYS B 1 2 ? -12.99401 41.34266 25.37896 1.000 81.67971 2 LYS B CA 1
ATOM 2472 C C . LYS B 1 2 ? -12.11937 42.21079 24.47929 1.000 81.69904 2 LYS B C 1
ATOM 2473 O O . LYS B 1 2 ? -10.97212 41.85671 24.18824 1.000 77.70573 2 LYS B O 1
ATOM 2479 N N . THR B 1 3 ? -12.64287 43.36327 24.06429 1.000 79.52553 3 THR B N 1
ATOM 2480 C CA . THR B 1 3 ? -11.95293 44.24947 23.13322 1.000 82.29733 3 THR B CA 1
ATOM 2481 C C . THR B 1 3 ? -11.89509 45.65586 23.71589 1.000 87.14597 3 THR B C 1
ATOM 2482 O O . THR B 1 3 ? -12.93822 46.28651 23.92038 1.000 89.13871 3 THR B O 1
ATOM 2486 N N . TYR B 1 4 ? -10.68114 46.14609 23.97501 1.000 87.03203 4 TYR B N 1
ATOM 2487 C CA . TYR B 1 4 ? -10.46055 47.49935 24.47146 1.000 90.11652 4 TYR B CA 1
ATOM 2488 C C . TYR B 1 4 ? -10.09380 48.42087 23.31460 1.000 104.00211 4 TYR B C 1
ATOM 2489 O O . TYR B 1 4 ? -9.32273 48.04415 22.42817 1.000 104.00705 4 TYR B O 1
ATOM 2498 N N . TYR B 1 5 ? -10.64292 49.63435 23.33075 0.945 126.89753 5 TYR B N 1
ATOM 2499 C CA . TYR B 1 5 ? -10.40521 50.61469 22.28380 0.945 127.89790 5 TYR B CA 1
ATOM 2500 C C . TYR B 1 5 ? -9.59584 51.78907 22.84140 0.945 127.97050 5 TYR B C 1
ATOM 2501 O O . TYR B 1 5 ? -8.95693 51.67592 23.89690 0.945 126.88077 5 TYR B O 1
ATOM 2510 N N . GLU B 1 6 ? -9.61351 52.91428 22.12430 0.906 118.51362 6 GLU B N 1
ATOM 2511 C CA . GLU B 1 6 ? -9.02117 54.13222 22.66440 0.906 121.13110 6 GLU B CA 1
ATOM 2512 C C . GLU B 1 6 ? -9.86549 54.70405 23.79570 0.906 117.26223 6 GLU B C 1
ATOM 2513 O O . GLU B 1 6 ? -9.33013 55.34645 24.70705 0.906 113.96551 6 GLU B O 1
ATOM 2519 N N . GLN B 1 7 ? -11.17769 54.46895 23.76254 1.000 116.08697 7 GLN B N 1
ATOM 2520 C CA . GLN B 1 7 ? -12.09271 55.00938 24.75999 1.000 111.66931 7 GLN B CA 1
ATOM 2521 C C . GLN B 1 7 ? -12.02466 54.28689 26.09965 1.000 115.37889 7 GLN B C 1
ATOM 2522 O O . GLN B 1 7 ? -12.58025 54.79083 27.08186 1.000 112.54120 7 GLN B O 1
ATOM 2528 N N . ASP B 1 8 ? -11.36607 53.12885 26.16874 1.000 117.45546 8 ASP B N 1
ATOM 2529 C CA . ASP B 1 8 ? -11.39797 52.29639 27.36511 1.000 113.79737 8 ASP B CA 1
ATOM 2530 C C . ASP B 1 8 ? -10.12887 52.37419 28.20307 1.000 112.34873 8 ASP B C 1
ATOM 2531 O O . ASP B 1 8 ? -10.14908 51.95422 29.36507 1.000 110.71144 8 ASP B O 1
ATOM 2536 N N . ALA B 1 9 ? -9.03750 52.89962 27.65221 1.000 114.91520 9 ALA B N 1
ATOM 2537 C CA . ALA B 1 9 ? -7.75557 52.97644 28.33937 1.000 111.64254 9 ALA B CA 1
ATOM 2538 C C . ALA B 1 9 ? -7.35431 54.43298 28.52066 1.000 120.41704 9 ALA B C 1
ATOM 2539 O O . ALA B 1 9 ? -7.45157 55.23117 27.58249 1.000 118.97246 9 ALA B O 1
ATOM 2541 N N . ASN B 1 10 ? -6.89688 54.77068 29.72059 1.000 142.15871 10 ASN B N 1
ATOM 2542 C CA . ASN B 1 10 ? -6.45003 56.11809 30.03292 1.000 142.98110 10 ASN B CA 1
ATOM 2543 C C . ASN B 1 10 ? -4.93290 56.21495 29.87983 1.000 143.10791 10 ASN B C 1
ATOM 2544 O O . ASN B 1 10 ? -4.22902 55.21300 29.74182 1.000 142.67335 10 ASN B O 1
ATOM 2549 N N . VAL B 1 11 ? -4.43488 57.44906 29.87190 1.000 126.93223 11 VAL B N 1
ATOM 2550 C CA . VAL B 1 11 ? -3.00258 57.71096 29.95610 1.000 117.61732 11 VAL B CA 1
ATOM 2551 C C . VAL B 1 11 ? -2.63395 58.53348 31.18160 1.000 122.82541 11 VAL B C 1
ATOM 2552 O O . VAL B 1 11 ? -1.43584 58.72426 31.44415 1.000 120.52594 11 VAL B O 1
ATOM 2556 N N . GLY B 1 12 ? -3.61617 59.01066 31.95129 0.982 128.84939 12 GLY B N 1
ATOM 2557 C CA . GLY B 1 12 ? -3.33700 59.78710 33.14658 0.982 130.39922 12 GLY B CA 1
ATOM 2558 C C . GLY B 1 12 ? -2.53853 59.04292 34.19591 0.982 131.16962 12 GLY B C 1
ATOM 2559 O O . GLY B 1 12 ? -1.93045 59.67819 35.06427 0.982 131.94793 12 GLY B O 1
ATOM 2560 N N . LEU B 1 13 ? -2.52998 57.71063 34.14421 1.000 126.56900 13 LEU B N 1
ATOM 2561 C CA . LEU B 1 13 ? -1.69591 56.91683 35.03608 1.000 123.39049 13 LEU B CA 1
ATOM 2562 C C . LEU B 1 13 ? -0.32315 56.60970 34.45211 1.000 121.20753 13 LEU B C 1
ATOM 2563 O O . LEU B 1 13 ? 0.51844 56.04480 35.15927 1.000 121.31285 13 LEU B O 1
ATOM 2568 N N . LEU B 1 14 ? -0.07381 56.96695 33.19146 1.000 118.56424 14 LEU B N 1
ATOM 2569 C CA . LEU B 1 14 ? 1.24843 56.81333 32.59823 1.000 116.44252 14 LEU B CA 1
ATOM 2570 C C . LEU B 1 14 ? 2.08363 58.08205 32.67553 1.000 122.56067 14 LEU B C 1
ATOM 2571 O O . LEU B 1 14 ? 3.26005 58.05568 32.29642 1.000 124.20896 14 LEU B O 1
ATOM 2576 N N . GLN B 1 15 ? 1.51190 59.18463 33.14801 1.000 127.36283 15 GLN B N 1
ATOM 2577 C CA . GLN B 1 15 ? 2.28746 60.40403 33.31980 1.000 132.85636 15 GLN B CA 1
ATOM 2578 C C . GLN B 1 15 ? 3.23215 60.26822 34.51092 1.000 136.94427 15 GLN B C 1
ATOM 2579 O O . GLN B 1 15 ? 2.93927 59.57029 35.48773 1.000 132.76694 15 GLN B O 1
ATOM 2585 N N . GLY B 1 16 ? 4.37526 60.94633 34.41954 0.969 155.26895 16 GLY B N 1
ATOM 2586 C CA . GLY B 1 16 ? 5.38849 60.85919 35.44269 0.969 150.50124 16 GLY B CA 1
ATOM 2587 C C . GLY B 1 16 ? 5.84759 59.42749 35.62136 0.969 147.05316 16 GLY B C 1
ATOM 2588 O O . GLY B 1 16 ? 5.96733 58.92537 36.74564 0.969 144.13104 16 GLY B O 1
ATOM 2589 N N . LYS B 1 17 ? 6.09798 58.75189 34.50069 1.000 123.63318 17 LYS B N 1
ATOM 2590 C CA . LYS B 1 17 ? 6.42713 57.32727 34.51204 1.000 114.27783 17 LYS B CA 1
ATOM 2591 C C . LYS B 1 17 ? 7.28912 57.05600 33.28141 1.000 109.76791 17 LYS B C 1
ATOM 2592 O O . LYS B 1 17 ? 6.76339 56.84337 32.18540 1.000 109.13787 17 LYS B O 1
ATOM 2598 N N . THR B 1 18 ? 8.60508 57.08533 33.46602 1.000 106.03761 18 THR B N 1
ATOM 2599 C CA . THR B 1 18 ? 9.51600 56.95015 32.33786 1.000 102.13043 18 THR B CA 1
ATOM 2600 C C . THR B 1 18 ? 9.54180 55.51396 31.82237 1.000 96.31347 18 THR B C 1
ATOM 2601 O O . THR B 1 18 ? 9.53041 54.55144 32.59555 1.000 91.79642 18 THR B O 1
ATOM 2605 N N . VAL B 1 19 ? 9.58404 55.37760 30.49995 1.000 97.05592 19 VAL B N 1
ATOM 2606 C CA . VAL B 1 19 ? 9.57688 54.08639 29.82452 1.000 88.33877 19 VAL B CA 1
ATOM 2607 C C . VAL B 1 19 ? 10.97330 53.81780 29.29078 1.000 90.67980 19 VAL B C 1
ATOM 2608 O O . VAL B 1 19 ? 11.57302 54.68678 28.65091 1.000 100.03100 19 VAL B O 1
ATOM 2612 N N . ALA B 1 20 ? 11.48731 52.61875 29.54730 1.000 89.26463 20 ALA B N 1
ATOM 2613 C CA . ALA B 1 20 ? 12.80129 52.20811 29.06516 1.000 90.01785 20 ALA B CA 1
ATOM 2614 C C . ALA B 1 20 ? 12.60951 51.22399 27.91653 1.000 85.57413 20 ALA B C 1
ATOM 2615 O O . ALA B 1 20 ? 12.20966 50.07596 28.13365 1.000 78.93148 20 ALA B O 1
ATOM 2617 N N . VAL B 1 21 ? 12.88983 51.67326 26.69615 1.000 93.73781 21 VAL B N 1
ATOM 2618 C CA . VAL B 1 21 ? 12.79652 50.82379 25.51547 1.000 90.56758 21 VAL B CA 1
ATOM 2619 C C . VAL B 1 21 ? 14.15751 50.15809 25.33713 1.000 95.53682 21 VAL B C 1
ATOM 2620 O O . VAL B 1 21 ? 15.08804 50.75259 24.79245 1.000 100.43778 21 VAL B O 1
ATOM 2624 N N . ILE B 1 22 ? 14.28197 48.92500 25.82032 1.000 97.45754 22 ILE B N 1
ATOM 2625 C CA . ILE B 1 22 ? 15.52548 48.17301 25.70481 1.000 101.49901 22 ILE B CA 1
ATOM 2626 C C . ILE B 1 22 ? 15.54324 47.47372 24.35467 1.000 99.48629 22 ILE B C 1
ATOM 2627 O O . ILE B 1 22 ? 14.59061 46.77633 23.99002 1.000 96.83091 22 ILE B O 1
ATOM 2632 N N . GLY B 1 23 ? 16.62459 47.66797 23.60783 1.000 95.58372 23 GLY B N 1
ATOM 2633 C CA . GLY B 1 23 ? 16.66890 47.24042 22.22719 1.000 91.50015 23 GLY B CA 1
ATOM 2634 C C . GLY B 1 23 ? 16.10286 48.31535 21.32892 1.000 96.80760 23 GLY B C 1
ATOM 2635 O O . GLY B 1 23 ? 15.10147 48.95202 21.67211 1.000 97.10267 23 GLY B O 1
ATOM 2636 N N . TYR B 1 24 ? 16.74333 48.54820 20.18478 1.000 99.99316 24 TYR B N 1
ATOM 2637 C CA . TYR B 1 24 ? 16.27149 49.52965 19.20972 1.000 100.76292 24 TYR B CA 1
ATOM 2638 C C . TYR B 1 24 ? 16.36380 48.91464 17.81437 1.000 100.33100 24 TYR B C 1
ATOM 2639 O O . TYR B 1 24 ? 17.04482 49.41835 16.92320 1.000 96.67127 24 TYR B O 1
ATOM 2648 N N . GLY B 1 25 ? 15.67422 47.78926 17.64046 1.000 91.96245 25 GLY B N 1
ATOM 2649 C CA . GLY B 1 25 ? 15.66442 47.07269 16.38426 1.000 93.84653 25 GLY B CA 1
ATOM 2650 C C . GLY B 1 25 ? 14.35026 47.20794 15.65141 1.000 93.69886 25 GLY B C 1
ATOM 2651 O O . GLY B 1 25 ? 13.82735 48.31525 15.51341 1.000 102.85461 25 GLY B O 1
ATOM 2652 N N . SER B 1 26 ? 13.80227 46.08950 15.18187 1.000 93.47057 26 SER B N 1
ATOM 2653 C CA . SER B 1 26 ? 12.54639 46.13960 14.44034 1.000 104.62011 26 SER B CA 1
ATOM 2654 C C . SER B 1 26 ? 11.41919 46.69466 15.30604 1.000 98.61227 26 SER B C 1
ATOM 2655 O O . SER B 1 26 ? 10.75476 47.66740 14.93373 1.000 105.94494 26 SER B O 1
ATOM 2658 N N . GLN B 1 27 ? 11.19132 46.09529 16.47469 1.000 86.55095 27 GLN B N 1
ATOM 2659 C CA . GLN B 1 27 ? 10.20259 46.66791 17.38104 1.000 93.46513 27 GLN B CA 1
ATOM 2660 C C . GLN B 1 27 ? 10.75035 47.90339 18.08237 1.000 104.08945 27 GLN B C 1
ATOM 2661 O O . GLN B 1 27 ? 10.00953 48.86417 18.32400 1.000 107.71326 27 GLN B O 1
ATOM 2667 N N . GLY B 1 28 ? 12.04049 47.89451 18.41810 1.000 91.36371 28 GLY B N 1
ATOM 2668 C CA . GLY B 1 28 ? 12.65835 48.98771 19.13875 1.000 100.19461 28 GLY B CA 1
ATOM 2669 C C . GLY B 1 28 ? 12.47032 50.34660 18.49524 1.000 118.90604 28 GLY B C 1
ATOM 2670 O O . GLY B 1 28 ? 11.95429 51.26825 19.13385 1.000 120.14723 28 GLY B O 1
ATOM 2671 N N . HIS B 1 29 ? 12.87899 50.48252 17.22908 1.000 142.27902 29 HIS B N 1
ATOM 2672 C CA . HIS B 1 29 ? 12.74734 51.76397 16.54046 1.000 146.00475 29 HIS B CA 1
ATOM 2673 C C . HIS B 1 29 ? 11.28305 52.15288 16.37057 1.000 145.89960 29 HIS B C 1
ATOM 2674 O O . HIS B 1 29 ? 10.93550 53.33884 16.43128 1.000 148.54350 29 HIS B O 1
ATOM 2681 N N . ALA B 1 30 ? 10.40950 51.16458 16.16610 1.000 132.46326 30 ALA B N 1
ATOM 2682 C CA . ALA B 1 30 ? 9.00008 51.44562 15.91669 1.000 123.21406 30 ALA B CA 1
ATOM 2683 C C . ALA B 1 30 ? 8.31166 51.97254 17.16799 1.000 119.14840 30 ALA B C 1
ATOM 2684 O O . ALA B 1 30 ? 7.83833 53.11478 17.19740 1.000 113.97120 30 ALA B O 1
ATOM 2686 N N . GLN B 1 31 ? 8.24389 51.14411 18.21391 1.000 118.90894 31 GLN B N 1
ATOM 2687 C CA . GLN B 1 31 ? 7.52123 51.52382 19.42375 1.000 120.36992 31 GLN B CA 1
ATOM 2688 C C . GLN B 1 31 ? 8.06824 52.81319 20.01694 1.000 123.84035 31 GLN B C 1
ATOM 2689 O O . GLN B 1 31 ? 7.30099 53.69960 20.40645 1.000 125.78592 31 GLN B O 1
ATOM 2695 N N . ALA B 1 32 ? 9.39765 52.93356 20.09424 1.000 116.67197 32 ALA B N 1
ATOM 2696 C CA . ALA B 1 32 ? 10.00213 54.09581 20.73861 1.000 119.09651 32 ALA B CA 1
ATOM 2697 C C . ALA B 1 32 ? 9.57804 55.39255 20.05980 1.000 120.59021 32 ALA B C 1
ATOM 2698 O O . ALA B 1 32 ? 9.27353 56.38352 20.73529 1.000 117.88801 32 ALA B O 1
ATOM 2700 N N . GLN B 1 33 ? 9.53890 55.40462 18.72514 1.000 116.26363 33 GLN B N 1
ATOM 2701 C CA . GLN B 1 33 ? 9.08946 56.60105 18.02244 1.000 116.86863 33 GLN B CA 1
ATOM 2702 C C . GLN B 1 33 ? 7.56866 56.71404 18.02382 1.000 111.93590 33 GLN B C 1
ATOM 2703 O O . GLN B 1 33 ? 7.03010 57.82343 18.10591 1.000 113.21338 33 GLN B O 1
ATOM 2709 N N . ASN B 1 34 ? 6.86180 55.58394 17.93592 1.000 114.26340 34 ASN B N 1
ATOM 2710 C CA . ASN B 1 34 ? 5.41607 55.59619 18.14475 1.000 107.58402 34 ASN B CA 1
ATOM 2711 C C . ASN B 1 34 ? 5.07193 56.11744 19.53620 1.000 110.29457 34 ASN B C 1
ATOM 2712 O O . ASN B 1 34 ? 4.18329 56.96348 19.69453 1.000 106.45058 34 ASN B O 1
ATOM 2717 N N . LEU B 1 35 ? 5.77186 55.61628 20.55960 1.000 110.42369 35 LEU B N 1
ATOM 2718 C CA . LEU B 1 35 ? 5.54995 56.07667 21.92783 1.000 109.72408 35 LEU B CA 1
ATOM 2719 C C . LEU B 1 35 ? 5.88461 57.55355 22.07499 1.000 114.29292 35 LEU B C 1
ATOM 2720 O O . LEU B 1 35 ? 5.12136 58.31850 22.67516 1.000 114.35877 35 LEU B O 1
ATOM 2725 N N . ARG B 1 36 ? 7.03955 57.96893 21.55029 1.000 115.51350 36 ARG B N 1
ATOM 2726 C CA . ARG B 1 36 ? 7.46112 59.35431 21.71730 1.000 122.61166 36 ARG B CA 1
ATOM 2727 C C . ARG B 1 36 ? 6.51496 60.31760 21.01540 1.000 121.41525 36 ARG B C 1
ATOM 2728 O O . ARG B 1 36 ? 6.32802 61.45101 21.47720 1.000 123.71901 36 ARG B O 1
ATOM 2736 N N . ASP B 1 37 ? 5.89256 59.88543 19.91729 1.000 111.89370 37 ASP B N 1
ATOM 2737 C CA . ASP B 1 37 ? 4.90467 60.71424 19.23561 1.000 111.78662 37 ASP B CA 1
ATOM 2738 C C . ASP B 1 37 ? 3.59233 60.74544 20.01343 1.000 106.03915 37 ASP B C 1
ATOM 2739 O O . ASP B 1 37 ? 2.54205 61.07266 19.45328 1.000 108.96230 37 ASP B O 1
ATOM 2744 N N . SER B 1 38 ? 3.64361 60.40170 21.30349 1.000 114.66643 38 SER B N 1
ATOM 2745 C CA . SER B 1 38 ? 2.48599 60.44575 22.18816 1.000 109.85905 38 SER B CA 1
ATOM 2746 C C . SER B 1 38 ? 2.80590 61.16687 23.49286 1.000 103.36789 38 SER B C 1
ATOM 2747 O O . SER B 1 38 ? 2.10748 60.96594 24.49143 1.000 92.45711 38 SER B O 1
ATOM 2750 N N . GLY B 1 39 ? 3.84487 61.99636 23.50367 1.000 102.68909 39 GLY B N 1
ATOM 2751 C CA . GLY B 1 39 ? 4.24938 62.69841 24.71000 1.000 109.75210 39 GLY B CA 1
ATOM 2752 C C . GLY B 1 39 ? 4.73639 61.79005 25.81911 1.000 123.03944 39 GLY B C 1
ATOM 2753 O O . GLY B 1 39 ? 4.40352 62.01380 26.99141 1.000 109.35078 39 GLY B O 1
ATOM 2754 N N . VAL B 1 40 ? 5.51974 60.76842 25.48014 0.960 151.61056 40 VAL B N 1
ATOM 2755 C CA . VAL B 1 40 ? 5.98597 59.77531 26.43919 0.960 145.86470 40 VAL B CA 1
ATOM 2756 C C . VAL B 1 40 ? 7.50165 59.87039 26.55082 0.960 145.72407 40 VAL B C 1
ATOM 2757 O O . VAL B 1 40 ? 8.20051 60.04418 25.54625 0.960 148.72970 40 VAL B O 1
ATOM 2761 N N . GLU B 1 41 ? 8.00199 59.75607 27.77973 1.000 132.67299 41 GLU B N 1
ATOM 2762 C CA . GLU B 1 41 ? 9.42917 59.84975 28.07418 1.000 126.28683 41 GLU B CA 1
ATOM 2763 C C . GLU B 1 41 ? 10.07447 58.49089 27.83271 1.000 124.59729 41 GLU B C 1
ATOM 2764 O O . GLU B 1 41 ? 9.88214 57.55759 28.61943 1.000 117.09353 41 GLU B O 1
ATOM 2770 N N . VAL B 1 42 ? 10.84974 58.37682 26.75665 1.000 134.74472 42 VAL B N 1
ATOM 2771 C CA . VAL B 1 42 ? 11.42192 57.10411 26.32494 1.000 129.44902 42 VAL B CA 1
ATOM 2772 C C . VAL B 1 42 ? 12.93929 57.23487 26.30146 1.000 125.12674 42 VAL B C 1
ATOM 2773 O O . VAL B 1 42 ? 13.49759 57.98085 25.48538 1.000 125.97533 42 VAL B O 1
ATOM 2777 N N . VAL B 1 43 ? 13.60511 56.50732 27.19109 1.000 110.06487 43 VAL B N 1
ATOM 2778 C CA . VAL B 1 43 ? 15.05232 56.34653 27.15648 1.000 105.62499 43 VAL B CA 1
ATOM 2779 C C . VAL B 1 43 ? 15.36457 55.01139 26.49509 1.000 97.66019 43 VAL B C 1
ATOM 2780 O O . VAL B 1 43 ? 14.61926 54.03599 26.64951 1.000 101.14857 43 VAL B O 1
ATOM 2784 N N . VAL B 1 44 ? 16.45564 54.96463 25.74033 1.000 96.52522 44 VAL B N 1
ATOM 2785 C CA . VAL B 1 44 ? 16.80409 53.80102 24.93354 1.000 100.02004 44 VAL B CA 1
ATOM 2786 C C . VAL B 1 44 ? 17.98249 53.08931 25.58254 1.000 101.72307 44 VAL B C 1
ATOM 2787 O O . VAL B 1 44 ? 19.02099 53.70753 25.84484 1.000 104.58951 44 VAL B O 1
ATOM 2791 N N . GLY B 1 45 ? 17.81498 51.79331 25.84709 1.000 101.71117 45 GLY B N 1
ATOM 2792 C CA . GLY B 1 45 ? 18.87080 50.96018 26.38880 1.000 92.32736 45 GLY B CA 1
ATOM 2793 C C . GLY B 1 45 ? 19.33768 49.92622 25.38469 1.000 98.22254 45 GLY B C 1
ATOM 2794 O O . GLY B 1 45 ? 18.62552 48.95917 25.10829 1.000 94.62769 45 GLY B O 1
ATOM 2795 N N . VAL B 1 46 ? 20.53104 50.11529 24.82578 1.000 95.10604 46 VAL B N 1
ATOM 2796 C CA . VAL B 1 46 ? 21.00880 49.28340 23.73027 1.000 97.97153 46 VAL B CA 1
ATOM 2797 C C . VAL B 1 46 ? 22.52348 49.17697 23.83847 1.000 100.69659 46 VAL B C 1
ATOM 2798 O O . VAL B 1 46 ? 23.18873 50.07982 24.35007 1.000 99.33060 46 VAL B O 1
ATOM 2802 N N . ARG B 1 47 ? 23.06402 48.04210 23.39447 1.000 103.17398 47 ARG B N 1
ATOM 2803 C CA . ARG B 1 47 ? 24.50756 47.85532 23.38718 1.000 100.47655 47 ARG B CA 1
ATOM 2804 C C . ARG B 1 47 ? 25.15379 48.83027 22.40567 1.000 109.00682 47 ARG B C 1
ATOM 2805 O O . ARG B 1 47 ? 24.53368 49.20767 21.40492 1.000 112.18097 47 ARG B O 1
ATOM 2813 N N . PRO B 1 48 ? 26.36895 49.29703 22.70041 1.000 104.72134 48 PRO B N 1
ATOM 2814 C CA . PRO B 1 48 ? 27.14993 50.01510 21.68665 1.000 110.03654 48 PRO B CA 1
ATOM 2815 C C . PRO B 1 48 ? 27.15520 49.27071 20.35816 1.000 116.56299 48 PRO B C 1
ATOM 2816 O O . PRO B 1 48 ? 27.44474 48.07376 20.29347 1.000 112.46627 48 PRO B O 1
ATOM 2820 N N . GLY B 1 49 ? 26.80781 49.98588 19.29393 1.000 119.64832 49 GLY B N 1
ATOM 2821 C CA . GLY B 1 49 ? 26.70958 49.36694 17.98710 1.000 115.63958 49 GLY B CA 1
ATOM 2822 C C . GLY B 1 49 ? 25.97060 50.27506 17.02715 1.000 116.36310 49 GLY B C 1
ATOM 2823 O O . GLY B 1 49 ? 25.79266 51.46637 17.28968 1.000 116.49410 49 GLY B O 1
ATOM 2824 N N . LYS B 1 50 ? 25.52607 49.68133 15.91930 0.888 117.53755 50 LYS B N 1
ATOM 2825 C CA . LYS B 1 50 ? 24.94612 50.46822 14.83458 0.888 119.72936 50 LYS B CA 1
ATOM 2826 C C . LYS B 1 50 ? 23.60192 51.07122 15.23430 0.888 118.93448 50 LYS B C 1
ATOM 2827 O O . LYS B 1 50 ? 23.34848 52.25623 14.98700 0.888 117.38137 50 LYS B O 1
ATOM 2833 N N . SER B 1 51 ? 22.72407 50.27452 15.85408 1.000 115.45745 51 SER B N 1
ATOM 2834 C CA . SER B 1 51 ? 21.44107 50.79373 16.31726 1.000 113.42654 51 SER B CA 1
ATOM 2835 C C . SER B 1 51 ? 21.56056 51.59486 17.60785 1.000 117.03071 51 SER B C 1
ATOM 2836 O O . SER B 1 51 ? 20.56949 52.19336 18.03704 1.000 120.42009 51 SER B O 1
ATOM 2839 N N . PHE B 1 52 ? 22.73787 51.60797 18.23904 1.000 121.41446 52 PHE B N 1
ATOM 2840 C CA . PHE B 1 52 ? 23.02687 52.61149 19.25961 1.000 124.35123 52 PHE B CA 1
ATOM 2841 C C . PHE B 1 52 ? 23.22557 53.97924 18.61660 1.000 127.74822 52 PHE B C 1
ATOM 2842 O O . PHE B 1 52 ? 22.69811 54.98887 19.09890 1.000 129.45459 52 PHE B O 1
ATOM 2850 N N . GLU B 1 53 ? 24.00112 54.03065 17.52888 1.000 116.92758 53 GLU B N 1
ATOM 2851 C CA . GLU B 1 53 ? 24.16994 55.28182 16.79927 1.000 119.45723 53 GLU B CA 1
ATOM 2852 C C . GLU B 1 53 ? 22.86802 55.70433 16.13090 1.000 122.19809 53 GLU B C 1
ATOM 2853 O O . GLU B 1 53 ? 22.50589 56.88630 16.15899 1.000 125.71024 53 GLU B O 1
ATOM 2859 N N . VAL B 1 54 ? 22.15740 54.75335 15.51730 1.000 116.67929 54 VAL B N 1
ATOM 2860 C CA . VAL B 1 54 ? 20.87396 55.06255 14.89363 1.000 116.04200 54 VAL B CA 1
ATOM 2861 C C . VAL B 1 54 ? 19.91439 55.65536 15.91832 1.000 118.70302 54 VAL B C 1
ATOM 2862 O O . VAL B 1 54 ? 19.20028 56.62409 15.63245 1.000 115.43390 54 VAL B O 1
ATOM 2866 N N . ALA B 1 55 ? 19.90021 55.09923 17.13529 1.000 120.60396 55 ALA B N 1
ATOM 2867 C CA . ALA B 1 55 ? 19.04151 55.62933 18.19157 1.000 112.61449 55 ALA B CA 1
ATOM 2868 C C . ALA B 1 55 ? 19.46036 57.03779 18.59948 1.000 122.29649 55 ALA B C 1
ATOM 2869 O O . ALA B 1 55 ? 18.60487 57.89463 18.85035 1.000 122.16051 55 ALA B O 1
ATOM 2871 N N . LYS B 1 56 ? 20.76952 57.29281 18.68489 1.000 124.65336 56 LYS B N 1
ATOM 2872 C CA . LYS B 1 56 ? 21.24280 58.64463 18.96664 1.000 125.93048 56 LYS B CA 1
ATOM 2873 C C . LYS B 1 56 ? 20.73306 59.63373 17.92725 1.000 126.85459 56 LYS B C 1
ATOM 2874 O O . LYS B 1 56 ? 20.31510 60.74637 18.26805 1.000 127.68801 56 LYS B O 1
ATOM 2880 N N . ALA B 1 57 ? 20.76384 59.24504 16.65006 0.676 122.98256 57 ALA B N 1
ATOM 2881 C CA . ALA B 1 57 ? 20.37755 60.15247 15.57568 0.676 123.02481 57 ALA B CA 1
ATOM 2882 C C . ALA B 1 57 ? 18.87949 60.42441 15.55045 0.676 120.72003 57 ALA B C 1
ATOM 2883 O O . ALA B 1 57 ? 18.44838 61.38368 14.90155 0.676 123.73761 57 ALA B O 1
ATOM 2885 N N . ASP B 1 58 ? 18.07985 59.60399 16.22749 0.869 115.86585 58 ASP B N 1
ATOM 2886 C CA . ASP B 1 58 ? 16.64881 59.84031 16.35114 0.869 113.67272 58 ASP B CA 1
ATOM 2887 C C . ASP B 1 58 ? 16.29872 60.71218 17.55263 0.869 115.66941 58 ASP B C 1
ATOM 2888 O O . ASP B 1 58 ? 15.12183 60.79581 17.92161 0.869 112.01718 58 ASP B O 1
ATOM 2893 N N . GLY B 1 59 ? 17.29160 61.35117 18.17087 1.000 116.77744 59 GLY B N 1
ATOM 2894 C CA . GLY B 1 59 ? 17.04132 62.28927 19.24986 1.000 114.26063 59 GLY B CA 1
ATOM 2895 C C . GLY B 1 59 ? 16.55110 61.67098 20.53943 1.000 121.24235 59 GLY B C 1
ATOM 2896 O O . GLY B 1 59 ? 15.75957 62.29501 21.25389 1.000 123.97078 59 GLY B O 1
ATOM 2897 N N . PHE B 1 60 ? 16.99813 60.46010 20.86004 0.879 120.92776 60 PHE B N 1
ATOM 2898 C CA . PHE B 1 60 ? 16.63554 59.79113 22.10068 0.879 117.59706 60 PHE B CA 1
ATOM 2899 C C . PHE B 1 60 ? 17.79017 59.85423 23.09396 0.879 115.24555 60 PHE B C 1
ATOM 2900 O O . PHE B 1 60 ? 18.95825 59.96128 22.71228 0.879 117.57464 60 PHE B O 1
ATOM 2908 N N . GLU B 1 61 ? 17.44942 59.78140 24.37989 1.000 117.22296 61 GLU B N 1
ATOM 2909 C CA . GLU B 1 61 ? 18.44093 59.81128 25.45586 1.000 110.20643 61 GLU B CA 1
ATOM 2910 C C . GLU B 1 61 ? 18.94799 58.38862 25.66598 1.000 111.71642 61 GLU B C 1
ATOM 2911 O O . GLU B 1 61 ? 18.43920 57.63706 26.49904 1.000 110.20665 61 GLU B O 1
ATOM 2917 N N . VAL B 1 62 ? 19.97764 58.02189 24.90208 1.000 114.44204 62 VAL B N 1
ATOM 2918 C CA . VAL B 1 62 ? 20.47917 56.65215 24.89112 1.000 112.94562 62 VAL B CA 1
ATOM 2919 C C . VAL B 1 62 ? 21.31112 56.37696 26.14093 1.000 113.72236 62 VAL B C 1
ATOM 2920 O O . VAL B 1 62 ? 21.85327 57.28348 26.77936 1.000 117.77001 62 VAL B O 1
ATOM 2932 N N . SER B 1 64 ? 23.18900 52.49682 28.36692 1.000 98.63177 64 SER B N 1
ATOM 2933 C CA . SER B 1 64 ? 23.30593 51.04620 28.37776 1.000 94.50091 64 SER B CA 1
ATOM 2934 C C . SER B 1 64 ? 22.01819 50.41783 28.90917 1.000 94.43669 64 SER B C 1
ATOM 2935 O O . SER B 1 64 ? 21.14755 51.09082 29.47003 1.000 98.22294 64 SER B O 1
ATOM 2938 N N . VAL B 1 65 ? 21.90136 49.10148 28.72442 1.000 86.68734 65 VAL B N 1
ATOM 2939 C CA . VAL B 1 65 ? 20.69592 48.40168 29.16189 1.000 88.94637 65 VAL B CA 1
ATOM 2940 C C . VAL B 1 65 ? 20.54440 48.49434 30.67494 1.000 90.41854 65 VAL B C 1
ATOM 2941 O O . VAL B 1 65 ? 19.42996 48.62735 31.19732 1.000 82.15008 65 VAL B O 1
ATOM 2945 N N . SER B 1 66 ? 21.66377 48.43953 31.40026 1.000 91.51505 66 SER B N 1
ATOM 2946 C CA . SER B 1 66 ? 21.61698 48.50425 32.85765 1.000 89.59687 66 SER B CA 1
ATOM 2947 C C . SER B 1 66 ? 21.15413 49.87619 33.33102 1.000 91.20034 66 SER B C 1
ATOM 2948 O O . SER B 1 66 ? 20.31617 49.98402 34.23371 1.000 90.40208 66 SER B O 1
ATOM 2951 N N . GLU B 1 67 ? 21.69289 50.93920 32.73061 1.000 92.39480 67 GLU B N 1
ATOM 2952 C CA . GLU B 1 67 ? 21.28855 52.28677 33.11141 1.000 95.65671 67 GLU B CA 1
ATOM 2953 C C . GLU B 1 67 ? 19.82804 52.54825 32.76607 1.000 94.37792 67 GLU B C 1
ATOM 2954 O O . GLU B 1 67 ? 19.17035 53.36235 33.42413 1.000 96.61895 67 GLU B O 1
ATOM 2960 N N . ALA B 1 68 ? 19.29993 51.85931 31.75139 1.000 90.97206 68 ALA B N 1
ATOM 2961 C CA . ALA B 1 68 ? 17.90410 52.05370 31.36952 1.000 93.28737 68 ALA B CA 1
ATOM 2962 C C . ALA B 1 68 ? 16.95273 51.53288 32.44232 1.000 86.68903 68 ALA B C 1
ATOM 2963 O O . ALA B 1 68 ? 15.95206 52.18597 32.76345 1.000 85.81856 68 ALA B O 1
ATOM 2965 N N . VAL B 1 69 ? 17.25366 50.36637 33.01542 1.000 86.66788 69 VAL B N 1
ATOM 2966 C CA . VAL B 1 69 ? 16.35235 49.74734 33.98350 1.000 85.63349 69 VAL B CA 1
ATOM 2967 C C . VAL B 1 69 ? 16.40589 50.46853 35.32735 1.000 91.91317 69 VAL B C 1
ATOM 2968 O O . VAL B 1 69 ? 15.37428 50.65187 35.98103 1.000 91.30510 69 VAL B O 1
ATOM 2972 N N . ARG B 1 70 ? 17.59811 50.90247 35.75202 1.000 102.52515 70 ARG B N 1
ATOM 2973 C CA . ARG B 1 70 ? 17.76578 51.50666 37.07273 1.000 104.69586 70 ARG B CA 1
ATOM 2974 C C . ARG B 1 70 ? 16.96977 52.79424 37.24855 1.000 103.42172 70 ARG B C 1
ATOM 2975 O O . ARG B 1 70 ? 16.68598 53.18148 38.38810 1.000 102.78246 70 ARG B O 1
ATOM 2983 N N . THR B 1 71 ? 16.61428 53.47280 36.15866 1.000 94.42953 71 THR B N 1
ATOM 2984 C CA . THR B 1 71 ? 16.02095 54.80159 36.23718 1.000 92.79579 71 THR B CA 1
ATOM 2985 C C . THR B 1 71 ? 14.61846 54.86878 35.64581 1.000 93.26022 71 THR B C 1
ATOM 2986 O O . THR B 1 71 ? 14.07464 55.97075 35.50042 1.000 94.51751 71 THR B O 1
ATOM 2990 N N . ALA B 1 72 ? 14.01558 53.73261 35.30401 1.000 92.30680 72 ALA B N 1
ATOM 2991 C CA . ALA B 1 72 ? 12.72362 53.71542 34.63781 1.000 89.05406 72 ALA B CA 1
ATOM 2992 C C . ALA B 1 72 ? 11.71676 52.88594 35.42517 1.000 87.10907 72 ALA B C 1
ATOM 2993 O O . ALA B 1 72 ? 12.07946 52.01833 36.22314 1.000 86.16313 72 ALA B O 1
ATOM 2995 N N . GLN B 1 73 ? 10.43311 53.17004 35.18276 1.000 88.49116 73 GLN B N 1
ATOM 2996 C CA . GLN B 1 73 ? 9.32792 52.49468 35.85034 1.000 86.70169 73 GLN B CA 1
ATOM 2997 C C . GLN B 1 73 ? 8.57105 51.54263 34.93639 1.000 83.09899 73 GLN B C 1
ATOM 2998 O O . GLN B 1 73 ? 7.66435 50.84508 35.40703 1.000 79.55203 73 GLN B O 1
ATOM 3004 N N . VAL B 1 74 ? 8.90324 51.51435 33.64725 1.000 82.48344 74 VAL B N 1
ATOM 3005 C CA . VAL B 1 74 ? 8.35518 50.56007 32.69013 1.000 79.71084 74 VAL B CA 1
ATOM 3006 C C . VAL B 1 74 ? 9.50561 50.10280 31.80276 1.000 77.37305 74 VAL B C 1
ATOM 3007 O O . VAL B 1 74 ? 10.11233 50.91922 31.10193 1.000 82.88560 74 VAL B O 1
ATOM 3011 N N . VAL B 1 75 ? 9.81751 48.81310 31.83993 1.000 76.91591 75 VAL B N 1
ATOM 3012 C CA . VAL B 1 75 ? 10.96770 48.25788 31.13512 1.000 79.50190 75 VAL B CA 1
ATOM 3013 C C . VAL B 1 75 ? 10.43261 47.43662 29.96646 1.000 77.44056 75 VAL B C 1
ATOM 3014 O O . VAL B 1 75 ? 9.94764 46.31451 30.14982 1.000 77.13446 75 VAL B O 1
ATOM 3018 N N . GLN B 1 76 ? 10.52909 47.99313 28.75793 1.000 78.42762 76 GLN B N 1
ATOM 3019 C CA . GLN B 1 76 ? 10.03817 47.34975 27.54355 1.000 78.07351 76 GLN B CA 1
ATOM 3020 C C . GLN B 1 76 ? 11.16171 46.57967 26.85379 1.000 78.46104 76 GLN B C 1
ATOM 3021 O O . GLN B 1 76 ? 12.24381 47.12520 26.61333 1.000 83.36157 76 GLN B O 1
ATOM 3035 N N . LEU B 1 78 ? 12.66529 44.92140 23.74887 1.000 85.02604 78 LEU B N 1
ATOM 3036 C CA . LEU B 1 78 ? 12.62360 44.90810 22.29055 1.000 87.93141 78 LEU B CA 1
ATOM 3037 C C . LEU B 1 78 ? 13.93985 44.39731 21.70430 1.000 89.09338 78 LEU B C 1
ATOM 3038 O O . LEU B 1 78 ? 14.42390 44.89156 20.68170 1.000 86.41994 78 LEU B O 1
ATOM 3043 N N . LEU B 1 79 ? 14.52083 43.39224 22.34841 1.000 90.29289 79 LEU B N 1
ATOM 3044 C CA . LEU B 1 79 ? 15.69002 42.65764 21.88482 1.000 89.54187 79 LEU B CA 1
ATOM 3045 C C . LEU B 1 79 ? 15.26419 41.39690 21.14141 1.000 90.09003 79 LEU B C 1
ATOM 3046 O O . LEU B 1 79 ? 14.10071 40.98805 21.19366 1.000 87.30557 79 LEU B O 1
ATOM 3051 N N . PRO B 1 80 ? 16.18513 40.74502 20.42861 1.000 105.23056 80 PRO B N 1
ATOM 3052 C CA . PRO B 1 80 ? 15.86470 39.42692 19.86482 1.000 103.68547 80 PRO B CA 1
ATOM 3053 C C . PRO B 1 80 ? 15.66766 38.39318 20.96341 1.000 101.39531 80 PRO B C 1
ATOM 3054 O O . PRO B 1 80 ? 16.34910 38.41311 21.99075 1.000 106.81111 80 PRO B O 1
ATOM 3058 N N . ASP B 1 81 ? 14.72739 37.47699 20.72348 1.000 84.87830 81 ASP B N 1
ATOM 3059 C CA . ASP B 1 81 ? 14.29998 36.53245 21.75384 1.000 86.77374 81 ASP B CA 1
ATOM 3060 C C . ASP B 1 81 ? 15.46046 35.68727 22.26337 1.000 89.12405 81 ASP B C 1
ATOM 3061 O O . ASP B 1 81 ? 15.61203 35.48166 23.47475 1.000 82.09284 81 ASP B O 1
ATOM 3066 N N . GLU B 1 82 ? 16.28036 35.17041 21.34459 1.000 93.78471 82 GLU B N 1
ATOM 3067 C CA . GLU B 1 82 ? 17.42055 34.34688 21.73277 1.000 92.21677 82 GLU B CA 1
ATOM 3068 C C . GLU B 1 82 ? 18.41311 35.12855 22.58275 1.000 92.57084 82 GLU B C 1
ATOM 3069 O O . GLU B 1 82 ? 19.12944 34.53911 23.39958 1.000 95.69251 82 GLU B O 1
ATOM 3075 N N . GLN B 1 83 ? 18.45846 36.45176 22.41986 1.000 95.06550 83 GLN B N 1
ATOM 3076 C CA . GLN B 1 83 ? 19.36639 37.29235 23.18597 1.000 88.93860 83 GLN B CA 1
ATOM 3077 C C . GLN B 1 83 ? 18.71781 37.93215 24.40389 1.000 86.28886 83 GLN B C 1
ATOM 3078 O O . GLN B 1 83 ? 19.44045 38.36042 25.30858 1.000 81.73416 83 GLN B O 1
ATOM 3084 N N . GLN B 1 84 ? 17.38257 38.00877 24.44880 1.000 87.68296 84 GLN B N 1
ATOM 3085 C CA . GLN B 1 84 ? 16.71184 38.64299 25.58086 1.000 77.61071 84 GLN B CA 1
ATOM 3086 C C . GLN B 1 84 ? 17.08064 37.96818 26.89212 1.000 80.67593 84 GLN B C 1
ATOM 3087 O O . GLN B 1 84 ? 17.33001 38.64502 27.89491 1.000 79.73606 84 GLN B O 1
ATOM 3093 N N . ALA B 1 85 ? 17.13081 36.63409 26.90130 1.000 79.09869 85 ALA B N 1
ATOM 3094 C CA . ALA B 1 85 ? 17.43223 35.91092 28.13385 1.000 86.57490 85 ALA B CA 1
ATOM 3095 C C . ALA B 1 85 ? 18.83599 36.22558 28.63792 1.000 89.28574 85 ALA B C 1
ATOM 3096 O O . ALA B 1 85 ? 19.04120 36.43033 29.84123 1.000 88.84641 85 ALA B O 1
ATOM 3098 N N . HIS B 1 86 ? 19.81789 36.26443 27.73463 1.000 89.18959 86 HIS B N 1
ATOM 3099 C CA . HIS B 1 86 ? 21.18361 36.55568 28.15420 1.000 91.81126 86 HIS B CA 1
ATOM 3100 C C . HIS B 1 86 ? 21.33251 38.01163 28.58075 1.000 93.84578 86 HIS B C 1
ATOM 3101 O O . HIS B 1 86 ? 22.05876 38.30948 29.53453 1.000 95.51580 86 HIS B O 1
ATOM 3108 N N . VAL B 1 87 ? 20.65555 38.93319 27.89058 1.000 86.63461 87 VAL B N 1
ATOM 3109 C CA . VAL B 1 87 ? 20.75773 40.34382 28.25325 1.000 83.48826 87 VAL B CA 1
ATOM 3110 C C . VAL B 1 87 ? 19.96291 40.62728 29.52221 1.000 87.08963 87 VAL B C 1
ATOM 3111 O O . VAL B 1 87 ? 20.37190 41.44337 30.35820 1.000 83.11209 87 VAL B O 1
ATOM 3115 N N . TYR B 1 88 ? 18.82140 39.95778 29.69219 1.000 75.29251 88 TYR B N 1
ATOM 3116 C CA . TYR B 1 88 ? 18.03317 40.14452 30.90687 1.000 85.39181 88 TYR B CA 1
ATOM 3117 C C . TYR B 1 88 ? 18.79942 39.66480 32.13175 1.000 84.79839 88 TYR B C 1
ATOM 3118 O O . TYR B 1 88 ? 18.90188 40.38101 33.13454 1.000 86.28884 88 TYR B O 1
ATOM 3127 N N . LYS B 1 89 ? 19.34268 38.44741 32.07054 1.000 80.57710 89 LYS B N 1
ATOM 3128 C CA . LYS B 1 89 ? 20.05071 37.90708 33.22401 1.000 85.07720 89 LYS B CA 1
ATOM 3129 C C . LYS B 1 89 ? 21.32994 38.68205 33.50235 1.000 83.98493 89 LYS B C 1
ATOM 3130 O O . LYS B 1 89 ? 21.75819 38.77480 34.65898 1.000 84.36935 89 LYS B O 1
ATOM 3136 N N . ALA B 1 90 ? 21.93281 39.26837 32.46829 1.000 87.97833 90 ALA B N 1
ATOM 3137 C CA . ALA B 1 90 ? 23.20298 39.96394 32.62637 1.000 86.35801 90 ALA B CA 1
ATOM 3138 C C . ALA B 1 90 ? 23.04781 41.42835 33.01875 1.000 84.03739 90 ALA B C 1
ATOM 3139 O O . ALA B 1 90 ? 23.89728 41.94839 33.74748 1.000 83.62397 90 ALA B O 1
ATOM 3141 N N . GLU B 1 91 ? 21.98687 42.11303 32.57146 1.000 83.01013 91 GLU B N 1
ATOM 3142 C CA . GLU B 1 91 ? 21.89347 43.55347 32.77366 1.000 85.44454 91 GLU B CA 1
ATOM 3143 C C . GLU B 1 91 ? 20.54468 44.07082 33.26403 1.000 80.49835 91 GLU B C 1
ATOM 3144 O O . GLU B 1 91 ? 20.44410 45.26043 33.58032 1.000 82.91722 91 GLU B O 1
ATOM 3150 N N . VAL B 1 92 ? 19.51565 43.23432 33.34858 1.000 83.36458 92 VAL B N 1
ATOM 3151 C CA . VAL B 1 92 ? 18.17347 43.68562 33.69316 1.000 84.39199 92 VAL B CA 1
ATOM 3152 C C . VAL B 1 92 ? 17.72601 43.16299 35.05502 1.000 81.60844 92 VAL B C 1
ATOM 3153 O O . VAL B 1 92 ? 17.09623 43.89316 35.82438 1.000 79.82700 92 VAL B O 1
ATOM 3157 N N . GLU B 1 93 ? 18.05023 41.90778 35.37757 1.000 81.55285 93 GLU B N 1
ATOM 3158 C CA . GLU B 1 93 ? 17.49413 41.27817 36.57240 1.000 79.46762 93 GLU B CA 1
ATOM 3159 C C . GLU B 1 93 ? 17.98234 41.96060 37.84523 1.000 84.45460 93 GLU B C 1
ATOM 3160 O O . GLU B 1 93 ? 17.19485 42.21963 38.76145 1.000 87.82786 93 GLU B O 1
ATOM 3166 N N . GLU B 1 94 ? 19.28093 42.26406 37.92113 1.000 90.56795 94 GLU B N 1
ATOM 3167 C CA . GLU B 1 94 ? 19.84534 42.86235 39.12788 1.000 94.15743 94 GLU B CA 1
ATOM 3168 C C . GLU B 1 94 ? 19.43116 44.31638 39.32667 1.000 90.76425 94 GLU B C 1
ATOM 3169 O O . GLU B 1 94 ? 19.68937 44.87109 40.40008 1.000 92.62933 94 GLU B O 1
ATOM 3175 N N . ASN B 1 95 ? 18.80222 44.94418 38.33330 1.000 88.04349 95 ASN B N 1
ATOM 3176 C CA . ASN B 1 95 ? 18.36904 46.33076 38.43768 1.000 81.96292 95 ASN B CA 1
ATOM 3177 C C . ASN B 1 95 ? 16.85440 46.48070 38.47999 1.000 81.31208 95 ASN B C 1
ATOM 3178 O O . ASN B 1 95 ? 16.36109 47.61038 38.56724 1.000 82.27053 95 ASN B O 1
ATOM 3183 N N . LEU B 1 96 ? 16.10560 45.38210 38.40683 1.000 80.67667 96 LEU B N 1
ATOM 3184 C CA . LEU B 1 96 ? 14.66326 45.44116 38.59818 1.000 78.29201 96 LEU B CA 1
ATOM 3185 C C . LEU B 1 96 ? 14.33947 45.71022 40.06335 1.000 79.53655 96 LEU B C 1
ATOM 3186 O O . LEU B 1 96 ? 15.08586 45.32821 40.96886 1.000 77.93099 96 LEU B O 1
ATOM 3191 N N . ARG B 1 97 ? 13.21216 46.37842 40.29431 1.000 82.68981 97 ARG B N 1
ATOM 3192 C CA . ARG B 1 97 ? 12.81222 46.71784 41.65112 1.000 81.88310 97 ARG B CA 1
ATOM 3193 C C . ARG B 1 97 ? 11.29403 46.71793 41.74694 1.000 82.46099 97 ARG B C 1
ATOM 3194 O O . ARG B 1 97 ? 10.58605 46.81385 40.74051 1.000 79.88679 97 ARG B O 1
ATOM 3202 N N . GLU B 1 98 ? 10.81096 46.62488 42.98533 1.000 98.78548 98 GLU B N 1
ATOM 3203 C CA . GLU B 1 98 ? 9.38727 46.46534 43.25578 1.000 96.84777 98 GLU B CA 1
ATOM 3204 C C . GLU B 1 98 ? 8.56821 47.58396 42.62272 1.000 94.84375 98 GLU B C 1
ATOM 3205 O O . GLU B 1 98 ? 8.96529 48.75355 42.62737 1.000 94.98659 98 GLU B O 1
ATOM 3211 N N . GLY B 1 99 ? 7.41587 47.20922 42.06462 1.000 83.96072 99 GLY B N 1
ATOM 3212 C CA . GLY B 1 99 ? 6.50866 48.14683 41.44308 1.000 82.66046 99 GLY B CA 1
ATOM 3213 C C . GLY B 1 99 ? 6.73363 48.37337 39.96393 1.000 77.36956 99 GLY B C 1
ATOM 3214 O O . GLY B 1 99 ? 5.83368 48.88221 39.28577 1.000 76.15714 99 GLY B O 1
ATOM 3215 N N . GLN B 1 100 ? 7.90230 48.01015 39.44524 1.000 76.58526 100 GLN B N 1
ATOM 3216 C CA . GLN B 1 100 ? 8.19175 48.21924 38.03674 1.000 73.66109 100 GLN B CA 1
ATOM 3217 C C . GLN B 1 100 ? 7.32436 47.32344 37.16063 1.000 72.60476 100 GLN B C 1
ATOM 3218 O O . GLN B 1 100 ? 6.88747 46.24254 37.56598 1.000 70.47523 100 GLN B O 1
ATOM 3232 N N . LEU B 1 102 ? 7.69309 45.16615 33.93609 1.000 68.72719 102 LEU B N 1
ATOM 3233 C CA . LEU B 1 102 ? 8.53887 44.54777 32.91692 1.000 65.94561 102 LEU B CA 1
ATOM 3234 C C . LEU B 1 102 ? 7.63954 44.14483 31.75651 1.000 69.42616 102 LEU B C 1
ATOM 3235 O O . LEU B 1 102 ? 6.85558 43.19733 31.86924 1.000 70.65869 102 LEU B O 1
ATOM 3240 N N . LEU B 1 103 ? 7.74898 44.86488 30.64620 1.000 69.39631 103 LEU B N 1
ATOM 3241 C CA . LEU B 1 103 ? 6.83216 44.72811 29.52797 1.000 67.67765 103 LEU B CA 1
ATOM 3242 C C . LEU B 1 103 ? 7.52253 44.02958 28.36220 1.000 70.61890 103 LEU B C 1
ATOM 3243 O O . LEU B 1 103 ? 8.74886 44.06132 28.23438 1.000 73.49780 103 LEU B O 1
ATOM 3248 N N . PHE B 1 104 ? 6.72043 43.38022 27.52178 1.000 70.65483 104 PHE B N 1
ATOM 3249 C CA . PHE B 1 104 ? 7.19561 42.71493 26.31972 1.000 64.91973 104 PHE B CA 1
ATOM 3250 C C . PHE B 1 104 ? 6.27330 43.07125 25.16103 1.000 66.84075 104 PHE B C 1
ATOM 3251 O O . PHE B 1 104 ? 5.21524 43.67957 25.34314 1.000 71.92651 104 PHE B O 1
ATOM 3259 N N . SER B 1 105 ? 6.69264 42.69616 23.95210 1.000 76.42062 105 SER B N 1
ATOM 3260 C CA . SER B 1 105 ? 5.86028 42.81163 22.75786 1.000 73.91539 105 SER B CA 1
ATOM 3261 C C . SER B 1 105 ? 5.61831 41.45726 22.10843 1.000 67.87181 105 SER B C 1
ATOM 3262 O O . SER B 1 105 ? 5.00542 41.38364 21.03788 1.000 69.30955 105 SER B O 1
ATOM 3265 N N . HIS B 1 106 ? 6.09250 40.39029 22.73493 1.000 67.14425 106 HIS B N 1
ATOM 3266 C CA . HIS B 1 106 ? 5.95444 39.02298 22.27046 1.000 67.95832 106 HIS B CA 1
ATOM 3267 C C . HIS B 1 106 ? 6.30235 38.13644 23.45160 1.000 70.85655 106 HIS B C 1
ATOM 3268 O O . HIS B 1 106 ? 7.23196 38.44634 24.20380 1.000 70.00621 106 HIS B O 1
ATOM 3275 N N . GLY B 1 107 ? 5.54681 37.06603 23.63288 1.000 66.02668 107 GLY B N 1
ATOM 3276 C CA . GLY B 1 107 ? 5.67922 36.31518 24.85964 1.000 68.40542 107 GLY B CA 1
ATOM 3277 C C . GLY B 1 107 ? 6.60947 35.12694 24.81862 1.000 66.12129 107 GLY B C 1
ATOM 3278 O O . GLY B 1 107 ? 6.60074 34.33220 25.76316 1.000 65.35938 107 GLY B O 1
ATOM 3279 N N . PHE B 1 108 ? 7.41735 34.98767 23.76448 1.000 70.98587 108 PHE B N 1
ATOM 3280 C CA . PHE B 1 108 ? 8.27661 33.81691 23.60860 1.000 70.50885 108 PHE B CA 1
ATOM 3281 C C . PHE B 1 108 ? 9.08876 33.53718 24.86900 1.000 69.61549 108 PHE B C 1
ATOM 3282 O O . PHE B 1 108 ? 9.00947 32.44605 25.44557 1.000 69.70268 108 PHE B O 1
ATOM 3290 N N . ASN B 1 109 ? 9.85524 34.52659 25.33163 1.000 68.99296 109 ASN B N 1
ATOM 3291 C CA . ASN B 1 109 ? 10.80088 34.26572 26.41134 1.000 68.83488 109 ASN B CA 1
ATOM 3292 C C . ASN B 1 109 ? 10.11103 34.04170 27.74941 1.000 68.75199 109 ASN B C 1
ATOM 3293 O O . ASN B 1 109 ? 10.59127 33.23770 28.55710 1.000 70.87803 109 ASN B O 1
ATOM 3298 N N . ILE B 1 110 ? 8.98935 34.72152 28.00237 1.000 69.02952 110 ILE B N 1
ATOM 3299 C CA . ILE B 1 110 ? 8.23647 34.47668 29.22988 1.000 66.53611 110 ILE B CA 1
ATOM 3300 C C . ILE B 1 110 ? 7.52037 33.13453 29.15081 1.000 70.48472 110 ILE B C 1
ATOM 3301 O O . ILE B 1 110 ? 7.53687 32.34392 30.10285 1.000 66.91840 110 ILE B O 1
ATOM 3306 N N . HIS B 1 111 ? 6.88921 32.85530 28.00591 1.000 68.87197 111 HIS B N 1
ATOM 3307 C CA . HIS B 1 111 ? 6.03059 31.68094 27.88739 1.000 67.84262 111 HIS B CA 1
ATOM 3308 C C . HIS B 1 111 ? 6.84706 30.39763 27.92374 1.000 69.12396 111 HIS B C 1
ATOM 3309 O O . HIS B 1 111 ? 6.55839 29.48572 28.70738 1.000 70.95172 111 HIS B O 1
ATOM 3316 N N . PHE B 1 112 ? 7.87973 30.31304 27.09174 1.000 78.61433 112 PHE B N 1
ATOM 3317 C CA . PHE B 1 112 ? 8.70548 29.11632 27.03568 1.000 79.81705 112 PHE B CA 1
ATOM 3318 C C . PHE B 1 112 ? 9.73366 29.05428 28.15959 1.000 73.55340 112 PHE B C 1
ATOM 3319 O O . PHE B 1 112 ? 10.54141 28.12085 28.18717 1.000 73.29846 112 PHE B O 1
ATOM 3327 N N . GLY B 1 113 ? 9.71199 30.00742 29.08700 1.000 71.98162 113 GLY B N 1
ATOM 3328 C CA . GLY B 1 113 ? 10.51510 29.90266 30.28903 1.000 72.85032 113 GLY B CA 1
ATOM 3329 C C . GLY B 1 113 ? 11.98382 30.20247 30.10022 1.000 71.44951 113 GLY B C 1
ATOM 3330 O O . GLY B 1 113 ? 12.83052 29.52466 30.69490 1.000 71.86528 113 GLY B O 1
ATOM 3331 N N . GLN B 1 114 ? 12.31131 31.19837 29.27726 1.000 70.39970 114 GLN B N 1
ATOM 3332 C CA . GLN B 1 114 ? 13.67902 31.66397 29.10868 1.000 71.95785 114 GLN B CA 1
ATOM 3333 C C . GLN B 1 114 ? 13.97769 32.91377 29.92737 1.000 77.11493 114 GLN B C 1
ATOM 3334 O O . GLN B 1 114 ? 15.14094 33.32634 30.00462 1.000 75.80669 114 GLN B O 1
ATOM 3340 N N . ILE B 1 115 ? 12.95566 33.52548 30.52075 1.000 76.32224 115 ILE B N 1
ATOM 3341 C CA . ILE B 1 115 ? 13.09347 34.65169 31.43620 1.000 71.75139 115 ILE B CA 1
ATOM 3342 C C . ILE B 1 115 ? 12.14646 34.38676 32.59811 1.000 76.83698 115 ILE B C 1
ATOM 3343 O O . ILE B 1 115 ? 10.92997 34.29033 32.39746 1.000 77.03842 115 ILE B O 1
ATOM 3348 N N . ASN B 1 116 ? 12.69915 34.21981 33.79873 1.000 76.88810 116 ASN B N 1
ATOM 3349 C CA . ASN B 1 116 ? 11.88847 34.05799 34.99894 1.000 75.34318 116 ASN B CA 1
ATOM 3350 C C . ASN B 1 116 ? 11.93261 35.35549 35.79397 1.000 73.70874 116 ASN B C 1
ATOM 3351 O O . ASN B 1 116 ? 12.83111 35.54388 36.62364 1.000 75.78955 116 ASN B O 1
ATOM 3356 N N . PRO B 1 117 ? 10.99377 36.26973 35.56945 1.000 74.53599 117 PRO B N 1
ATOM 3357 C CA . PRO B 1 117 ? 11.04576 37.57105 36.23892 1.000 69.46636 117 PRO B CA 1
ATOM 3358 C C . PRO B 1 117 ? 10.69191 37.43839 37.70758 1.000 68.61093 117 PRO B C 1
ATOM 3359 O O . PRO B 1 117 ? 10.07191 36.44675 38.11788 1.000 70.20784 117 PRO B O 1
ATOM 3363 N N . PRO B 1 118 ? 11.07709 38.40768 38.53300 1.000 68.30447 118 PRO B N 1
ATOM 3364 C CA . PRO B 1 118 ? 10.80850 38.30493 39.96906 1.000 68.67879 118 PRO B CA 1
ATOM 3365 C C . PRO B 1 118 ? 9.32438 38.45917 40.26291 1.000 74.85018 118 PRO B C 1
ATOM 3366 O O . PRO B 1 118 ? 8.51287 38.80665 39.40325 1.000 77.18185 118 PRO B O 1
ATOM 3370 N N . SER B 1 119 ? 8.97556 38.20241 41.52185 1.000 73.52103 119 SER B N 1
ATOM 3371 C CA . SER B 1 119 ? 7.58048 38.25954 41.93154 1.000 72.79816 119 SER B CA 1
ATOM 3372 C C . SER B 1 119 ? 7.06446 39.68563 42.08220 1.000 74.95100 119 SER B C 1
ATOM 3373 O O . SER B 1 119 ? 5.84941 39.89714 41.99223 1.000 76.39878 119 SER B O 1
ATOM 3376 N N . TYR B 1 120 ? 7.95074 40.66431 42.28562 1.000 76.43566 120 TYR B N 1
ATOM 3377 C CA . TYR B 1 120 ? 7.56104 42.01086 42.69014 1.000 76.79990 120 TYR B CA 1
ATOM 3378 C C . TYR B 1 120 ? 7.43706 42.99193 41.52552 1.000 73.37800 120 TYR B C 1
ATOM 3379 O O . TYR B 1 120 ? 7.27486 44.19401 41.76523 1.000 66.04325 120 TYR B O 1
ATOM 3388 N N . VAL B 1 121 ? 7.50418 42.51571 40.27830 1.000 74.35846 121 VAL B N 1
ATOM 3389 C CA . VAL B 1 121 ? 7.33174 43.36710 39.10652 1.000 70.56044 121 VAL B CA 1
ATOM 3390 C C . VAL B 1 121 ? 6.07689 42.93663 38.36252 1.000 67.24563 121 VAL B C 1
ATOM 3391 O O . VAL B 1 121 ? 5.71653 41.75501 38.34645 1.000 68.06739 121 VAL B O 1
ATOM 3395 N N . ASP B 1 122 ? 5.40320 43.91167 37.75160 1.000 63.64249 122 ASP B N 1
ATOM 3396 C CA . ASP B 1 122 ? 4.37522 43.60293 36.76761 1.000 62.12265 122 ASP B CA 1
ATOM 3397 C C . ASP B 1 122 ? 5.02283 42.98387 35.53258 1.000 64.59758 122 ASP B C 1
ATOM 3398 O O . ASP B 1 122 ? 6.16403 43.29534 35.18365 1.000 65.31809 122 ASP B O 1
ATOM 3403 N N . VAL B 1 123 ? 4.29031 42.08935 34.87100 1.000 64.56275 123 VAL B N 1
ATOM 3404 C CA . VAL B 1 123 ? 4.75428 41.46228 33.63443 1.000 60.56984 123 VAL B 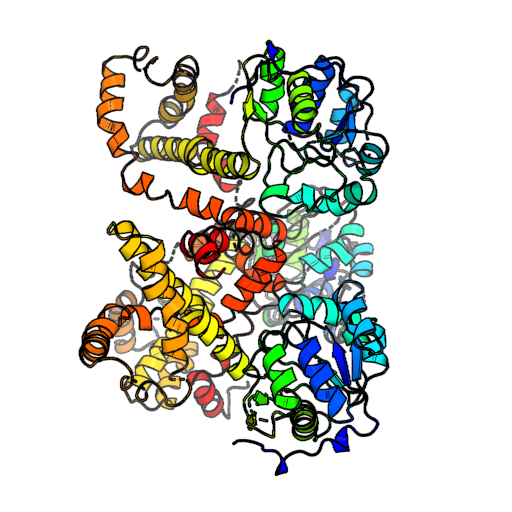CA 1
ATOM 3405 C C . VAL B 1 123 ? 3.57673 41.43841 32.66965 1.000 63.29085 123 VAL B C 1
ATOM 3406 O O . VAL B 1 123 ? 2.62807 40.67253 32.86794 1.000 68.67277 123 VAL B O 1
ATOM 3410 N N . ALA B 1 124 ? 3.63203 42.26393 31.62722 1.000 64.40265 124 ALA B N 1
ATOM 3411 C CA . ALA B 1 124 ? 2.53683 42.36552 30.67410 1.000 61.45191 124 ALA B CA 1
ATOM 3412 C C . ALA B 1 124 ? 3.09544 42.50856 29.26265 1.000 69.17122 124 ALA B C 1
ATOM 3413 O O . ALA B 1 124 ? 4.31102 42.49871 29.04284 1.000 62.74752 124 ALA B O 1
ATOM 3423 N N . VAL B 1 126 ? 2.01413 44.40574 25.19046 1.000 70.54597 126 VAL B N 1
ATOM 3424 C CA . VAL B 1 126 ? 1.18819 45.04433 24.17203 1.000 72.13047 126 VAL B CA 1
ATOM 3425 C C . VAL B 1 126 ? 1.80863 44.71190 22.82321 1.000 78.37854 126 VAL B C 1
ATOM 3426 O O . VAL B 1 126 ? 3.02176 44.87054 22.64241 1.000 74.56226 126 VAL B O 1
ATOM 3430 N N . ALA B 1 127 ? 0.98897 44.23501 21.88513 1.000 79.80244 127 ALA B N 1
ATOM 3431 C CA . ALA B 1 127 ? 1.49667 43.69257 20.62467 1.000 85.58911 127 ALA B CA 1
ATOM 3432 C C . ALA B 1 127 ? 0.61623 44.08564 19.45018 1.000 89.94348 127 ALA B C 1
ATOM 3433 O O . ALA B 1 127 ? -0.39940 43.43423 19.17497 1.000 90.05184 127 ALA B O 1
ATOM 3435 N N . PRO B 1 128 ? 0.97643 45.15920 18.72338 1.000 93.88219 128 PRO B N 1
ATOM 3436 C CA . PRO B 1 128 ? 0.40670 45.35207 17.38518 1.000 95.58950 128 PRO B CA 1
ATOM 3437 C C . PRO B 1 128 ? 1.05052 44.36631 16.43231 1.000 95.10749 128 PRO B C 1
ATOM 3438 O O . PRO B 1 128 ? 2.12330 44.64787 15.88688 1.000 103.42567 128 PRO B O 1
ATOM 3442 N N . LYS B 1 129 ? 0.39895 43.21262 16.22585 1.000 106.10727 129 LYS B N 1
ATOM 3443 C CA . LYS B 1 129 ? 1.04232 42.03747 15.62989 1.000 106.91216 129 LYS B CA 1
ATOM 3444 C C . LYS B 1 129 ? 1.84755 42.33441 14.36831 1.000 110.25282 129 LYS B C 1
ATOM 3445 O O . LYS B 1 129 ? 2.66188 41.50067 13.97199 1.000 109.55028 129 LYS B O 1
ATOM 3451 N N . SER B 1 130 ? 1.65795 43.50440 13.74659 0.786 102.43665 130 SER B N 1
ATOM 3452 C CA . SER B 1 130 ? 2.37038 43.86085 12.52404 0.786 100.38114 130 SER B CA 1
ATOM 3453 C C . SER B 1 130 ? 3.88354 43.82512 12.74077 0.786 101.61894 130 SER B C 1
ATOM 3454 O O . SER B 1 130 ? 4.35950 43.94787 13.87638 0.786 96.22150 130 SER B O 1
ATOM 3457 N N . PRO B 1 131 ? 4.66076 43.64332 11.66458 1.000 99.47606 131 PRO B N 1
ATOM 3458 C CA . PRO B 1 131 ? 6.12550 43.73753 11.78343 1.000 99.63535 131 PRO B CA 1
ATOM 3459 C C . PRO B 1 131 ? 6.56404 45.09409 12.33170 1.000 100.72883 131 PRO B C 1
ATOM 3460 O O . PRO B 1 131 ? 5.80284 46.06458 12.35084 1.000 102.22496 131 PRO B O 1
ATOM 3464 N N . GLY B 1 132 ? 7.81773 45.15424 12.78216 0.780 95.13083 132 GLY B N 1
ATOM 3465 C CA . GLY B 1 132 ? 8.35360 46.34808 13.40142 0.780 101.86975 132 GLY B CA 1
ATOM 3466 C C . GLY B 1 132 ? 8.29446 47.60454 12.55430 0.780 109.18178 132 GLY B C 1
ATOM 3467 O O . GLY B 1 132 ? 7.61840 48.57017 12.92044 0.780 107.36060 132 GLY B O 1
ATOM 3468 N N . HIS B 1 133 ? 8.96502 47.60156 11.39992 0.832 110.83697 133 HIS B N 1
ATOM 3469 C CA . HIS B 1 133 ? 9.03294 48.77901 10.53363 0.832 116.11266 133 HIS B CA 1
ATOM 3470 C C . HIS B 1 133 ? 7.65754 49.27863 10.09968 0.832 115.09709 133 HIS B C 1
ATOM 3471 O O . HIS B 1 133 ? 7.55245 50.30170 9.41458 0.832 113.17858 133 HIS B O 1
ATOM 3478 N N . LEU B 1 134 ? 6.60175 48.56442 10.49347 0.844 117.56563 134 LEU B N 1
ATOM 3479 C CA . LEU B 1 134 ? 5.23209 48.91339 10.14875 0.844 109.58165 134 LEU B CA 1
ATOM 3480 C C . LEU B 1 134 ? 4.39074 49.35857 11.33562 0.844 106.41710 134 LEU B C 1
ATOM 3481 O O . LEU B 1 134 ? 3.49420 50.18655 11.15789 0.844 104.77776 134 LEU B O 1
ATOM 3486 N N . VAL B 1 135 ? 4.63755 48.81646 12.53347 0.915 109.38891 135 VAL B N 1
ATOM 3487 C CA . VAL B 1 135 ? 4.05315 49.39760 13.74133 0.915 111.30552 135 VAL B CA 1
ATOM 3488 C C . VAL B 1 135 ? 4.35254 50.88758 13.78368 0.915 110.52140 135 VAL B C 1
ATOM 3489 O O . VAL B 1 135 ? 3.49783 51.70636 14.14908 0.915 109.86608 135 VAL B O 1
ATOM 3493 N N . ARG B 1 136 ? 5.57303 51.25870 13.39417 0.957 107.04569 136 ARG B N 1
ATOM 3494 C CA . ARG B 1 136 ? 5.91308 52.66215 13.20507 0.957 108.38220 136 ARG B CA 1
ATOM 3495 C C . ARG B 1 136 ? 5.14259 53.25265 12.03068 0.957 108.83112 136 ARG B C 1
ATOM 3496 O O . ARG B 1 136 ? 4.43422 54.25518 12.17688 0.957 110.16541 136 ARG B O 1
ATOM 3504 N N . ARG B 1 137 ? 5.26210 52.62794 10.85600 0.999 102.31509 137 ARG B N 1
ATOM 3505 C CA . ARG B 1 137 ? 4.69951 53.20199 9.63736 0.999 111.43191 137 ARG B CA 1
ATOM 3506 C C . ARG B 1 137 ? 3.19473 53.42258 9.75213 0.999 116.58188 137 ARG B C 1
ATOM 3507 O O . ARG B 1 137 ? 2.68373 54.46563 9.32854 0.999 122.01924 137 ARG B O 1
ATOM 3515 N N . VAL B 1 138 ? 2.46451 52.45579 10.31621 1.000 111.89147 138 VAL B N 1
ATOM 3516 C CA . VAL B 1 138 ? 1.00852 52.57544 10.34790 1.000 113.09137 138 VAL B CA 1
ATOM 3517 C C . VAL B 1 138 ? 0.56113 53.60238 11.38674 1.000 109.81152 138 VAL B C 1
ATOM 3518 O O . VAL B 1 138 ? -0.43574 54.30697 11.18036 1.000 109.45653 138 VAL B O 1
ATOM 3522 N N . PHE B 1 139 ? 1.28310 53.72420 12.50454 1.000 105.00952 139 PHE B N 1
ATOM 3523 C CA . PHE B 1 139 ? 1.00975 54.82663 13.42361 1.000 109.07857 139 PHE B CA 1
ATOM 3524 C C . PHE B 1 139 ? 1.26781 56.17754 12.76445 1.000 114.44045 139 PHE B C 1
ATOM 3525 O O . PHE B 1 139 ? 0.57871 57.16026 13.06684 1.000 115.87633 139 PHE B O 1
ATOM 3533 N N . GLN B 1 140 ? 2.24782 56.24689 11.86201 1.000 113.58759 140 GLN B N 1
ATOM 3534 C CA . GLN B 1 140 ? 2.57022 57.48000 11.15187 1.000 116.78357 140 GLN B CA 1
ATOM 3535 C C . GLN B 1 140 ? 1.41884 57.95191 10.27163 1.000 123.90862 140 GLN B C 1
ATOM 3536 O O . GLN B 1 140 ? 1.51229 59.00386 9.63208 1.000 129.88961 140 GLN B O 1
ATOM 3542 N N . GLU B 1 141 ? 0.33318 57.18011 10.22384 1.000 142.23835 141 GLU B N 1
ATOM 3543 C CA . GLU B 1 141 ? -0.83807 57.53428 9.43852 1.000 145.59520 141 GLU B CA 1
ATOM 3544 C C . GLU B 1 141 ? -2.05400 57.88962 10.27934 1.000 144.95750 141 GLU B C 1
ATOM 3545 O O . GLU B 1 141 ? -2.99575 58.48580 9.74822 1.000 149.73248 141 GLU B O 1
ATOM 3551 N N . GLY B 1 142 ? -2.05855 57.54812 11.56293 1.000 130.20763 142 GLY B N 1
ATOM 3552 C CA . GLY B 1 142 ? -3.19818 57.83040 12.41283 1.000 125.33816 142 GLY B CA 1
ATOM 3553 C C . GLY B 1 142 ? -4.11923 56.63852 12.57255 1.000 124.59380 142 GLY B C 1
ATOM 3554 O O . GLY B 1 142 ? -5.11674 56.70400 13.29092 1.000 130.36114 142 GLY B O 1
ATOM 3555 N N . VAL B 1 145 ? -3.42243 51.58448 13.96620 1.000 103.05261 145 VAL B N 1
ATOM 3556 C CA . VAL B 1 145 ? -3.00335 50.19668 14.12834 1.000 101.44933 145 VAL B CA 1
ATOM 3557 C C . VAL B 1 145 ? -3.73269 49.56633 15.32018 1.000 108.18436 145 VAL B C 1
ATOM 3558 O O . VAL B 1 145 ? -4.01276 50.24487 16.30469 1.000 108.64727 145 VAL B O 1
ATOM 3562 N N . PRO B 1 146 ? -4.09942 48.27720 15.20154 1.000 108.03738 146 PRO B N 1
ATOM 3563 C CA . PRO B 1 146 ? -4.63835 47.55155 16.35932 1.000 103.13072 146 PRO B CA 1
ATOM 3564 C C . PRO B 1 146 ? -3.59863 46.64980 17.00969 1.000 100.41416 146 PRO B C 1
ATOM 3565 O O . PRO B 1 146 ? -2.53882 46.39624 16.42296 1.000 89.59041 146 PRO B O 1
ATOM 3569 N N . ALA B 1 147 ? -3.89110 46.15270 18.21227 1.000 99.46736 147 ALA B N 1
ATOM 3570 C CA . ALA B 1 147 ? -2.91498 45.37821 18.98096 1.000 92.30379 147 ALA B CA 1
ATOM 3571 C C . ALA B 1 147 ? -3.64385 44.39954 19.90058 1.000 87.48907 147 ALA B C 1
ATOM 3572 O O . ALA B 1 147 ? -4.86914 44.25368 19.84198 1.000 84.94667 147 ALA B O 1
ATOM 3574 N N . LEU B 1 148 ? -2.87138 43.72387 20.75312 1.000 83.86259 148 LEU B N 1
ATOM 3575 C CA . LEU B 1 148 ? -3.37224 42.82914 21.78469 1.000 74.43672 148 LEU B CA 1
ATOM 3576 C C . LEU B 1 148 ? -2.84314 43.27206 23.14437 1.000 75.90175 148 LEU B C 1
ATOM 3577 O O . LEU B 1 148 ? -1.90754 44.07002 23.23475 1.000 79.19157 148 LEU B O 1
ATOM 3582 N N . VAL B 1 149 ? -3.45005 42.74997 24.21273 1.000 73.82748 149 VAL B N 1
ATOM 3583 C CA . VAL B 1 149 ? -2.92602 42.93150 25.56148 1.000 68.78839 149 VAL B CA 1
ATOM 3584 C C . VAL B 1 149 ? -2.95692 41.59875 26.29041 1.000 66.32572 149 VAL B C 1
ATOM 3585 O O . VAL B 1 149 ? -3.82622 40.75364 26.05535 1.000 61.48052 149 VAL B O 1
ATOM 3589 N N . ALA B 1 150 ? -1.99406 41.42006 27.18767 1.000 58.67925 150 ALA B N 1
ATOM 3590 C CA . ALA B 1 150 ? -1.94341 40.24632 28.04124 1.000 64.91564 150 ALA B CA 1
ATOM 3591 C C . ALA B 1 150 ? -1.17206 40.61102 29.29677 1.000 66.48901 150 ALA B C 1
ATOM 3592 O O . ALA B 1 150 ? -0.24790 41.42582 29.25895 1.000 67.48653 150 ALA B O 1
ATOM 3594 N N . VAL B 1 151 ? -1.57494 40.01369 30.41202 1.000 64.61865 151 VAL B N 1
ATOM 3595 C CA . VAL B 1 151 ? -0.95051 40.23995 31.70768 1.000 59.44791 151 VAL B CA 1
ATOM 3596 C C . VAL B 1 151 ? -0.45984 38.88994 32.20344 1.000 66.24399 151 VAL B C 1
ATOM 3597 O O . VAL B 1 151 ? -1.26956 38.00434 32.50877 1.000 72.26208 151 VAL B O 1
ATOM 3601 N N . HIS B 1 152 ? 0.86299 38.71991 32.26168 1.000 62.02010 152 HIS B N 1
ATOM 3602 C CA . HIS B 1 152 ? 1.42523 37.49185 32.80380 1.000 61.16093 152 HIS B CA 1
ATOM 3603 C C . HIS B 1 152 ? 1.48382 37.51414 34.32486 1.000 61.33060 152 HIS B C 1
ATOM 3604 O O . HIS B 1 152 ? 1.27554 36.47730 34.96129 1.000 63.39062 152 HIS B O 1
ATOM 3611 N N . GLN B 1 153 ? 1.74501 38.67300 34.92348 1.000 63.22962 153 GLN B N 1
ATOM 3612 C CA . GLN B 1 153 ? 1.94368 38.75817 36.36484 1.000 61.20361 153 GLN B CA 1
ATOM 3613 C C . GLN B 1 153 ? 1.51951 40.13779 36.84198 1.000 67.47726 153 GLN B C 1
ATOM 3614 O O . GLN B 1 153 ? 2.01106 41.14980 36.33196 1.000 70.66253 153 GLN B O 1
ATOM 3620 N N . ASP B 1 154 ? 0.61419 40.17575 37.81961 1.000 71.47981 154 ASP B N 1
ATOM 3621 C CA . ASP B 1 154 ? 0.05359 41.41804 38.35034 1.000 64.21473 154 ASP B CA 1
ATOM 3622 C C . ASP B 1 154 ? 0.38303 41.49049 39.83953 1.000 69.27502 154 ASP B C 1
ATOM 3623 O O . ASP B 1 154 ? -0.34055 40.93761 40.67321 1.000 78.67393 154 ASP B O 1
ATOM 3628 N N . ALA B 1 155 ? 1.47380 42.17876 40.17554 1.000 73.66544 155 ALA B N 1
ATOM 3629 C CA . ALA B 1 155 ? 1.87668 42.35282 41.56361 1.000 68.09445 155 ALA B CA 1
ATOM 3630 C C . ALA B 1 155 ? 1.40694 43.66721 42.17295 1.000 69.12292 155 ALA B C 1
ATOM 3631 O O . ALA B 1 155 ? 1.44310 43.80833 43.40067 1.000 74.71939 155 ALA B O 1
ATOM 3633 N N . THR B 1 156 ? 0.97620 44.62974 41.35567 1.000 68.71538 156 THR B N 1
ATOM 3634 C CA . THR B 1 156 ? 0.44231 45.88865 41.85402 1.000 69.01959 156 THR B CA 1
ATOM 3635 C C . THR B 1 156 ? -1.06709 46.00832 41.69997 1.000 71.24000 156 THR B C 1
ATOM 3636 O O . THR B 1 156 ? -1.64790 46.97484 42.20884 1.000 70.53248 156 THR B O 1
ATOM 3640 N N . GLY B 1 157 ? -1.71518 45.06280 41.02015 1.000 70.59476 157 GLY B N 1
ATOM 3641 C CA . GLY B 1 157 ? -3.13511 45.16867 40.75487 1.000 69.88505 157 GLY B CA 1
ATOM 3642 C C . GLY B 1 157 ? -3.50866 46.19176 39.70860 1.000 72.52327 157 GLY B C 1
ATOM 3643 O O . GLY B 1 157 ? -4.70192 46.40397 39.46814 1.000 71.33250 157 GLY B O 1
ATOM 3644 N N . THR B 1 158 ? -2.52103 46.83073 39.07766 1.000 71.45512 158 THR B N 1
ATOM 3645 C CA . THR B 1 158 ? -2.74428 47.82726 38.03761 1.000 68.47470 158 THR B CA 1
ATOM 3646 C C . THR B 1 158 ? -2.13858 47.42480 36.69925 1.000 71.83162 158 THR B C 1
ATOM 3647 O O . THR B 1 158 ? -2.04004 48.27107 35.80230 1.000 72.08776 158 THR B O 1
ATOM 3651 N N . ALA B 1 159 ? -1.72504 46.16277 36.54475 1.000 67.67440 159 ALA B N 1
ATOM 3652 C CA . ALA B 1 159 ? -0.99158 45.75161 35.35071 1.000 69.19887 159 ALA B CA 1
ATOM 3653 C C . ALA B 1 159 ? -1.79392 46.01092 34.08169 1.000 70.61185 159 ALA B C 1
ATOM 3654 O O . ALA B 1 159 ? -1.29011 46.62414 33.13240 1.000 68.95051 159 ALA B O 1
ATOM 3656 N N . LEU B 1 160 ? -3.04747 45.54519 34.04622 1.000 71.17716 160 LEU B N 1
ATOM 3657 C CA . LEU B 1 160 ? -3.86325 45.69851 32.84423 1.000 70.71455 160 LEU B CA 1
ATOM 3658 C C . LEU B 1 160 ? -4.05199 47.16713 32.48091 1.000 74.19613 160 LEU B C 1
ATOM 3659 O O . LEU B 1 160 ? -4.01883 47.53036 31.29925 1.000 73.15632 160 LEU B O 1
ATOM 3664 N N . HIS B 1 161 ? -4.24106 48.02771 33.48581 1.000 72.07112 161 HIS B N 1
ATOM 3665 C CA . HIS B 1 161 ? -4.44298 49.44959 33.22552 1.000 71.77879 161 HIS B CA 1
ATOM 3666 C C . HIS B 1 161 ? -3.17925 50.11852 32.69223 1.000 76.43208 161 HIS B C 1
ATOM 3667 O O . HIS B 1 161 ? -3.26900 51.03195 31.86313 1.000 77.73724 161 HIS B O 1
ATOM 3674 N N . VAL B 1 162 ? -2.00095 49.68535 33.14745 1.000 77.15073 162 VAL B N 1
ATOM 3675 C CA . VAL B 1 162 ? -0.75405 50.26921 32.65769 1.000 73.09963 162 VAL B CA 1
ATOM 3676 C C . VAL B 1 162 ? -0.40087 49.71995 31.28023 1.000 78.57952 162 VAL B C 1
ATOM 3677 O O . VAL B 1 162 ? 0.10902 50.44966 30.42199 1.000 78.27905 162 VAL B O 1
ATOM 3681 N N . ALA B 1 163 ? -0.65596 48.42888 31.04596 1.000 73.52122 163 ALA B N 1
ATOM 3682 C CA . ALA B 1 163 ? -0.46317 47.87579 29.70944 1.000 73.01524 163 ALA B CA 1
ATOM 3683 C C . ALA B 1 163 ? -1.42386 48.51093 28.71043 1.000 79.92204 163 ALA B C 1
ATOM 3684 O O . ALA B 1 163 ? -1.04492 48.79283 27.56897 1.000 81.94386 163 ALA B O 1
ATOM 3686 N N . LEU B 1 164 ? -2.67276 48.75178 29.12308 1.000 80.68617 164 LEU B N 1
ATOM 3687 C CA . LEU B 1 164 ? -3.61981 49.42815 28.24209 1.000 80.69143 164 LEU B CA 1
ATOM 3688 C C . LEU B 1 164 ? -3.23453 50.88547 28.01511 1.000 89.53871 164 LEU B C 1
ATOM 3689 O O . LEU B 1 164 ? -3.55776 51.45453 26.96600 1.000 94.84135 164 LEU B O 1
ATOM 3694 N N . ALA B 1 165 ? -2.55103 51.50431 28.97999 1.000 86.92288 165 ALA B N 1
ATOM 3695 C CA . ALA B 1 165 ? -2.03655 52.85378 28.77452 1.000 89.35111 165 ALA B CA 1
ATOM 3696 C C . ALA B 1 165 ? -0.87827 52.84854 27.78663 1.000 90.39907 165 ALA B C 1
ATOM 3697 O O . ALA B 1 165 ? -0.82694 53.67411 26.86889 1.000 99.02007 165 ALA B O 1
ATOM 3699 N N . TYR B 1 166 ? 0.06800 51.92437 27.96475 1.000 87.12749 166 TYR B N 1
ATOM 3700 C CA . TYR B 1 166 ? 1.14984 51.77417 26.99882 1.000 87.32992 166 TYR B CA 1
ATOM 3701 C C . TYR B 1 166 ? 0.60682 51.46948 25.60885 1.000 92.13996 166 TYR B C 1
ATOM 3702 O O . TYR B 1 166 ? 1.23214 51.82477 24.60303 1.000 91.03030 166 TYR B O 1
ATOM 3711 N N . ALA B 1 167 ? -0.55580 50.81665 25.53535 0.743 90.99388 167 ALA B N 1
ATOM 3712 C CA . ALA B 1 167 ? -1.21142 50.60526 24.25079 0.743 91.04113 167 ALA B CA 1
ATOM 3713 C C . ALA B 1 167 ? -1.60470 51.93026 23.61223 0.743 99.60986 167 ALA B C 1
ATOM 3714 O O . ALA B 1 167 ? -1.43807 52.11777 22.40189 0.743 102.43945 167 ALA B O 1
ATOM 3716 N N . LYS B 1 168 ? -2.13565 52.85985 24.40936 1.000 100.38457 168 LYS B N 1
ATOM 3717 C CA . LYS B 1 168 ? -2.38525 54.20865 23.91029 1.000 107.08301 168 LYS B CA 1
ATOM 3718 C C . LYS B 1 168 ? -1.10936 54.82487 23.35060 1.000 104.98854 168 LYS B C 1
ATOM 3719 O O . LYS B 1 168 ? -1.09276 55.33253 22.22362 1.000 105.51210 168 LYS B O 1
ATOM 3725 N N . GLY B 1 169 ? -0.02248 54.76751 24.12532 0.772 104.21639 169 GLY B N 1
ATOM 3726 C CA . GLY B 1 169 ? 1.18319 55.49637 23.76365 0.772 105.71827 169 GLY B CA 1
ATOM 3727 C C . GLY B 1 169 ? 1.77725 55.05848 22.43913 0.772 108.73072 169 GLY B C 1
ATOM 3728 O O . GLY B 1 169 ? 2.18476 55.89213 21.62627 0.772 111.55655 169 GLY B O 1
ATOM 3729 N N . VAL B 1 170 ? 1.82659 53.75030 22.19490 1.000 98.08588 170 VAL B N 1
ATOM 3730 C CA . VAL B 1 170 ? 2.38391 53.24730 20.94417 1.000 103.90962 170 VAL B CA 1
ATOM 3731 C C . VAL B 1 170 ? 1.30790 53.35981 19.86817 1.000 105.36911 170 VAL B C 1
ATOM 3732 O O . VAL B 1 170 ? 1.49666 52.92064 18.72683 1.000 105.05893 170 VAL B O 1
ATOM 3736 N N . GLY B 1 171 ? 0.18013 53.96710 20.22801 0.739 100.87578 171 GLY B N 1
ATOM 3737 C CA . GLY B 1 171 ? -0.84197 54.35675 19.27188 0.739 106.19897 171 GLY B CA 1
ATOM 3738 C C . GLY B 1 171 ? -1.58709 53.21157 18.62661 0.739 115.72808 171 GLY B C 1
ATOM 3739 O O . GLY B 1 171 ? -1.88249 53.27090 17.42587 0.739 119.20743 171 GLY B O 1
ATOM 3740 N N . CYS B 1 172 ? -1.91303 52.17315 19.39531 1.000 114.49055 172 CYS B N 1
ATOM 3741 C CA . CYS B 1 172 ? -2.55570 50.98861 18.85026 1.000 109.64845 172 CYS B CA 1
ATOM 3742 C C . CYS B 1 172 ? -3.94476 50.72609 19.41729 1.000 113.71142 172 CYS B C 1
ATOM 3743 O O . CYS B 1 172 ? -4.55700 49.71101 19.06519 1.000 113.78870 172 CYS B O 1
ATOM 3746 N N . THR B 1 173 ? -4.45404 51.59166 20.28976 1.000 117.78684 173 THR B N 1
ATOM 3747 C CA . THR B 1 173 ? -5.86457 51.58214 20.65144 1.000 121.31885 173 THR B CA 1
ATOM 3748 C C . THR B 1 173 ? -6.70481 52.40472 19.68802 1.000 131.89197 173 THR B C 1
ATOM 3749 O O . THR B 1 173 ? -7.92557 52.48732 19.86613 1.000 129.30759 173 THR B O 1
ATOM 3753 N N . ARG B 1 174 ? -6.06795 53.03243 18.69390 1.000 148.38484 174 ARG B N 1
ATOM 3754 C CA . ARG B 1 174 ? -6.79652 53.77327 17.66982 1.000 152.17642 174 ARG B CA 1
ATOM 3755 C C . ARG B 1 174 ? -7.84843 52.89074 17.00997 1.000 154.73876 174 ARG B C 1
ATOM 3756 O O . ARG B 1 174 ? -9.02796 53.25427 16.93281 1.000 154.91810 174 ARG B O 1
ATOM 3764 N N . ALA B 1 175 ? -7.43769 51.71372 16.53986 0.942 138.59349 175 ALA B N 1
ATOM 3765 C CA . ALA B 1 175 ? -8.39679 50.74881 16.01790 0.942 135.93586 175 ALA B CA 1
ATOM 3766 C C . ALA B 1 175 ? -9.06451 49.98208 17.15303 0.942 136.52785 175 ALA B C 1
ATOM 3767 O O . ALA B 1 175 ? -10.28669 50.03466 17.31903 0.942 135.95464 175 ALA B O 1
ATOM 3769 N N . GLY B 1 176 ? -8.27458 49.28310 17.95083 0.925 138.51003 176 GLY B N 1
ATOM 3770 C CA . GLY B 1 176 ? -8.79313 48.49869 19.05111 0.925 135.47956 176 GLY B CA 1
ATOM 3771 C C . GLY B 1 176 ? -7.76669 47.50845 19.54077 0.925 130.76070 176 GLY B C 1
ATOM 3772 O O . GLY B 1 176 ? -6.78292 47.19915 18.86701 0.925 130.16812 176 GLY B O 1
ATOM 3773 N N . VAL B 1 177 ? -8.00499 47.00263 20.74907 1.000 103.54944 177 VAL B N 1
ATOM 3774 C CA . VAL B 1 177 ? -7.10263 46.06660 21.40929 1.000 91.01904 177 VAL B CA 1
ATOM 3775 C C . VAL B 1 177 ? -7.91899 44.90530 21.95883 1.000 85.15825 177 VAL B C 1
ATOM 3776 O O . VAL B 1 177 ? -8.89418 45.11788 22.68701 1.000 86.65128 177 VAL B O 1
ATOM 3780 N N . ILE B 1 178 ? -7.51559 43.68252 21.61546 1.000 81.23423 178 ILE B N 1
ATOM 3781 C CA . ILE B 1 178 ? -8.14511 42.45947 22.10537 1.000 80.19953 178 ILE B CA 1
ATOM 3782 C C . ILE B 1 178 ? -7.29799 41.89673 23.23729 1.000 74.98521 178 ILE B C 1
ATOM 3783 O O . ILE B 1 178 ? -6.06742 41.84074 23.13605 1.000 77.07931 178 ILE B O 1
ATOM 3788 N N . GLU B 1 179 ? -7.94953 41.48413 24.32081 1.000 69.52986 179 GLU B N 1
ATOM 3789 C CA . GLU B 1 179 ? -7.23613 40.86413 25.42621 1.000 69.18033 179 GLU B CA 1
ATOM 3790 C C . GLU B 1 179 ? -6.91263 39.40852 25.10763 1.000 72.55602 179 GLU B C 1
ATOM 3791 O O . GLU B 1 179 ? -7.66048 38.71969 24.40673 1.000 68.79034 179 GLU B O 1
ATOM 3797 N N . THR B 1 180 ? -5.78057 38.94492 25.62688 1.000 73.19637 180 THR B N 1
ATOM 3798 C CA . THR B 1 180 ? -5.31320 37.59277 25.34208 1.000 72.95503 180 THR B CA 1
ATOM 3799 C C . THR B 1 180 ? -4.38983 37.15033 26.47573 1.000 68.22586 180 THR B C 1
ATOM 3800 O O . THR B 1 180 ? -4.41336 37.72735 27.56964 1.000 62.73564 180 THR B O 1
ATOM 3804 N N . THR B 1 181 ? -3.59246 36.11576 26.21485 1.000 68.46329 181 THR B N 1
ATOM 3805 C CA . THR B 1 181 ? -2.61831 35.60418 27.16456 1.000 73.68476 181 THR B CA 1
ATOM 3806 C C . THR B 1 181 ? -1.24346 35.56793 26.50818 1.000 72.83991 181 THR B C 1
ATOM 3807 O O . THR B 1 181 ? -1.11153 35.64101 25.28269 1.000 73.30344 181 THR B O 1
ATOM 3811 N N . PHE B 1 182 ? -0.21100 35.45969 27.34606 1.000 82.34855 182 PHE B N 1
ATOM 3812 C CA . PHE B 1 182 ? 1.13678 35.25807 26.82287 1.000 79.16198 182 PHE B CA 1
ATOM 3813 C C . PHE B 1 182 ? 1.20533 33.99270 25.97443 1.000 78.62631 182 PHE B C 1
ATOM 3814 O O . PHE B 1 182 ? 1.80447 33.98874 24.89417 1.000 73.46497 182 PHE B O 1
ATOM 3822 N N . GLN B 1 183 ? 0.55522 32.92132 26.42949 1.000 74.85748 183 GLN B N 1
ATOM 3823 C CA . GLN B 1 183 ? 0.54722 31.67539 25.67465 1.000 71.64866 183 GLN B CA 1
ATOM 3824 C C . GLN B 1 183 ? -0.20543 31.82628 24.35392 1.000 73.46447 183 GLN B C 1
ATOM 3825 O O . GLN B 1 183 ? 0.28132 31.39694 23.30127 1.000 70.50992 183 GLN B O 1
ATOM 3831 N N . GLU B 1 184 ? -1.39590 32.43775 24.38351 1.000 74.51435 184 GLU B N 1
ATOM 3832 C CA . GLU B 1 184 ? -2.18284 32.55448 23.15638 1.000 74.48689 184 GLU B CA 1
ATOM 3833 C C . GLU B 1 184 ? -1.48319 33.43691 22.13338 1.000 74.06657 184 GLU B C 1
ATOM 3834 O O . GLU B 1 184 ? -1.46950 33.11415 20.94105 1.000 72.12446 184 GLU B O 1
ATOM 3840 N N . GLU B 1 185 ? -0.90136 34.55538 22.57631 1.000 76.01602 185 GLU B N 1
ATOM 3841 C CA . GLU B 1 185 ? -0.14074 35.40304 21.65891 1.000 83.88648 185 GLU B CA 1
ATOM 3842 C C . GLU B 1 185 ? 1.07061 34.66364 21.09229 1.000 72.09651 185 GLU B C 1
ATOM 3843 O O . GLU B 1 185 ? 1.32191 34.69708 19.88150 1.000 70.75966 185 GLU B O 1
ATOM 3849 N N . THR B 1 186 ? 1.83732 33.99454 21.95412 1.000 70.55548 186 THR B N 1
ATOM 3850 C CA . THR B 1 186 ? 3.06535 33.34808 21.49836 1.000 67.35822 186 THR B CA 1
ATOM 3851 C C . THR B 1 186 ? 2.76346 32.24626 20.48878 1.000 70.30843 186 THR B C 1
ATOM 3852 O O . THR B 1 186 ? 3.26113 32.27057 19.35653 1.000 66.79010 186 THR B O 1
ATOM 3856 N N . GLU B 1 187 ? 1.93430 31.27121 20.88495 1.000 69.99304 187 GLU B N 1
ATOM 3857 C CA . GLU B 1 187 ? 1.63916 30.13273 20.01871 1.000 63.57658 187 GLU B CA 1
ATOM 3858 C C . GLU B 1 187 ? 0.98572 30.56584 18.71784 1.000 64.95610 187 GLU B C 1
ATOM 3859 O O . GLU B 1 187 ? 1.21346 29.94899 17.67066 1.000 60.79866 187 GLU B O 1
ATOM 3865 N N . THR B 1 188 ? 0.18393 31.62573 18.76149 1.000 67.58869 188 THR B N 1
ATOM 3866 C CA . THR B 1 188 ? -0.55534 32.04693 17.58224 1.000 65.65608 188 THR B CA 1
ATOM 3867 C C . THR B 1 188 ? 0.32915 32.81543 16.60663 1.000 65.32804 188 THR B C 1
ATOM 3868 O O . THR B 1 188 ? 0.28847 32.55472 15.39864 1.000 64.72851 188 THR B O 1
ATOM 3872 N N . ASP B 1 189 ? 1.13797 33.75531 17.10845 1.000 66.72925 189 ASP B N 1
ATOM 3873 C CA . ASP B 1 189 ? 2.08697 34.45665 16.24455 1.000 67.91680 189 ASP B CA 1
ATOM 3874 C C . ASP B 1 189 ? 3.04294 33.48392 15.56703 1.000 63.21125 189 ASP B C 1
ATOM 3875 O O . ASP B 1 189 ? 3.32222 33.61374 14.37134 1.000 67.36203 189 ASP B O 1
ATOM 3880 N N . LEU B 1 190 ? 3.54035 32.49321 16.31011 1.000 61.33181 190 LEU B N 1
ATOM 3881 C CA . LEU B 1 190 ? 4.46749 31.52209 15.73296 1.000 58.38127 190 LEU B CA 1
ATOM 3882 C C . LEU B 1 190 ? 3.80922 30.68990 14.63737 1.000 56.80572 190 LEU B C 1
ATOM 3883 O O . LEU B 1 190 ? 4.42599 30.42599 13.59860 1.000 55.31795 190 LEU B O 1
ATOM 3888 N N . PHE B 1 191 ? 2.55659 30.26481 14.84008 1.000 60.94185 191 PHE B N 1
ATOM 3889 C CA . PHE B 1 191 ? 1.90679 29.45110 13.81556 1.000 55.73090 191 PHE B CA 1
ATOM 3890 C C . PHE B 1 191 ? 1.58682 30.26828 12.57423 1.000 56.60404 191 PHE B C 1
ATOM 3891 O O . PHE B 1 191 ? 1.77467 29.79240 11.44980 1.000 54.98427 191 PHE B O 1
ATOM 3899 N N . GLY B 1 192 ? 1.09043 31.48997 12.75293 1.000 59.30025 192 GLY B N 1
ATOM 3900 C CA . GLY B 1 192 ? 0.69537 32.28370 11.60136 1.000 60.37979 192 GLY B CA 1
ATOM 3901 C C . GLY B 1 192 ? 1.84718 32.53930 10.65209 1.000 59.45366 192 GLY B C 1
ATOM 3902 O O . GLY B 1 192 ? 1.72648 32.33803 9.44253 1.000 59.73484 192 GLY B O 1
ATOM 3903 N N . GLU B 1 193 ? 2.98767 32.97415 11.19344 1.000 59.77033 193 GLU B N 1
ATOM 3904 C CA . GLU B 1 193 ? 4.15049 33.23949 10.35356 1.000 59.15401 193 GLU B CA 1
ATOM 3905 C C . GLU B 1 193 ? 4.70106 31.95117 9.74938 1.000 56.17716 193 GLU B C 1
ATOM 3906 O O . GLU B 1 193 ? 5.15777 31.94105 8.60031 1.000 55.55161 193 GLU B O 1
ATOM 3912 N N . GLN B 1 194 ? 4.64323 30.84765 10.49125 1.000 54.51018 194 GLN B N 1
ATOM 3913 C CA . GLN B 1 194 ? 5.21542 29.61003 9.97744 1.000 51.91434 194 GLN B CA 1
ATOM 3914 C C . GLN B 1 194 ? 4.32441 28.96814 8.92037 1.000 50.93553 194 GLN B C 1
ATOM 3915 O O . GLN B 1 194 ? 4.77662 28.68784 7.80644 1.000 49.93024 194 GLN B O 1
ATOM 3921 N N . ALA B 1 195 ? 3.04810 28.74767 9.23969 1.000 53.25265 195 ALA B N 1
ATOM 3922 C CA . ALA B 1 195 ? 2.18803 27.98230 8.34487 1.000 51.20778 195 ALA B CA 1
ATOM 3923 C C . ALA B 1 195 ? 1.61178 28.81823 7.20625 1.000 53.86129 195 ALA B C 1
ATOM 3924 O O . ALA B 1 195 ? 1.32140 28.26578 6.14041 1.000 50.27940 195 ALA B O 1
ATOM 3926 N N . VAL B 1 196 ? 1.44944 30.13077 7.38939 1.000 53.73850 196 VAL B N 1
ATOM 3927 C CA . VAL B 1 196 ? 0.75912 30.94491 6.39035 1.000 59.25322 196 VAL B CA 1
ATOM 3928 C C . VAL B 1 196 ? 1.60079 32.13041 5.92168 1.000 62.12063 196 VAL B C 1
ATOM 3929 O O . VAL B 1 196 ? 2.02700 32.17407 4.76244 1.000 63.91993 196 VAL B O 1
ATOM 3933 N N . LEU B 1 197 ? 1.83302 33.10169 6.81010 1.000 58.76772 197 LEU B N 1
ATOM 3934 C CA . LEU B 1 197 ? 2.35741 34.40034 6.38576 1.000 60.93952 197 LEU B CA 1
ATOM 3935 C C . LEU B 1 197 ? 3.70334 34.27050 5.67589 1.000 63.56379 197 LEU B C 1
ATOM 3936 O O . LEU B 1 197 ? 3.88720 34.78924 4.56832 1.000 61.38138 197 LEU B O 1
ATOM 3941 N N . CYS B 1 198 ? 4.66156 33.58770 6.30092 1.000 58.26167 198 CYS B N 1
ATOM 3942 C CA . CYS B 1 198 ? 6.02179 33.51868 5.78037 1.000 60.36542 198 CYS B CA 1
ATOM 3943 C C . CYS B 1 198 ? 6.33172 32.15645 5.17268 1.000 59.51146 198 CYS B C 1
ATOM 3944 O O . CYS B 1 198 ? 6.62323 32.07305 3.97840 1.000 59.16740 198 CYS B O 1
ATOM 3947 N N . GLY B 1 199 ? 6.25223 31.07937 5.95070 1.000 55.90332 199 GLY B N 1
ATOM 3948 C CA . GLY B 1 199 ? 6.51844 29.75800 5.41834 1.000 53.85610 199 GLY B CA 1
ATOM 3949 C C . GLY B 1 199 ? 5.65629 29.36925 4.23244 1.000 55.30666 199 GLY B C 1
ATOM 3950 O O . GLY B 1 199 ? 6.18005 29.08825 3.15003 1.000 49.56143 199 GLY B O 1
ATOM 3951 N N . GLY B 1 200 ? 4.33171 29.37006 4.41541 1.000 53.96336 200 GLY B N 1
ATOM 3952 C CA . GLY B 1 200 ? 3.44717 28.89281 3.36213 1.000 52.27807 200 GLY B CA 1
ATOM 3953 C C . GLY B 1 200 ? 3.41506 29.78343 2.13126 1.000 52.90982 200 GLY B C 1
ATOM 3954 O O . GLY B 1 200 ? 3.43905 29.29090 1.00091 1.000 53.97859 200 GLY B O 1
ATOM 3955 N N . VAL B 1 201 ? 3.34708 31.09933 2.32674 1.000 53.18588 201 VAL B N 1
ATOM 3956 C CA . VAL B 1 201 ? 3.24649 32.02003 1.19180 1.000 56.85828 201 VAL B CA 1
ATOM 3957 C C . VAL B 1 201 ? 4.48825 31.93631 0.30595 1.000 62.43286 201 VAL B C 1
ATOM 3958 O O . VAL B 1 201 ? 4.38647 31.71541 -0.90813 1.000 59.97245 201 VAL B O 1
ATOM 3962 N N . THR B 1 202 ? 5.68076 32.12667 0.89686 1.000 60.49185 202 THR B N 1
ATOM 3963 C CA . THR B 1 202 ? 6.91045 32.09816 0.10321 1.000 57.23254 202 THR B CA 1
ATOM 3964 C C . THR B 1 202 ? 7.08499 30.75797 -0.59564 1.000 56.20164 202 THR B C 1
ATOM 3965 O O . THR B 1 202 ? 7.57181 30.70042 -1.73227 1.000 55.38717 202 THR B O 1
ATOM 3969 N N . ALA B 1 203 ? 6.69981 29.66732 0.07102 1.000 51.50228 203 ALA B N 1
ATOM 3970 C CA . ALA B 1 203 ? 6.82712 28.35275 -0.54322 1.000 53.52698 203 ALA B CA 1
ATOM 3971 C C . ALA B 1 203 ? 5.85942 28.20756 -1.70736 1.000 53.97097 203 ALA B C 1
ATOM 3972 O O . ALA B 1 203 ? 6.21762 27.66926 -2.76136 1.000 48.85040 203 ALA B O 1
ATOM 3974 N N . LEU B 1 204 ? 4.63254 28.70502 -1.53659 1.000 53.40948 204 LEU B N 1
ATOM 3975 C CA . LEU B 1 204 ? 3.65454 28.68919 -2.61722 1.000 51.70340 204 LEU B CA 1
ATOM 3976 C C . LEU B 1 204 ? 4.14771 29.50880 -3.80175 1.000 51.56946 204 LEU B C 1
ATOM 3977 O O . LEU B 1 204 ? 4.09117 29.06091 -4.95440 1.000 49.52746 204 LEU B O 1
ATOM 3982 N N . VAL B 1 205 ? 4.63860 30.72052 -3.52944 1.000 52.24827 205 VAL B N 1
ATOM 3983 C CA . VAL B 1 205 ? 5.15721 31.57564 -4.59268 1.000 53.98429 205 VAL B CA 1
ATOM 3984 C C . VAL B 1 205 ? 6.30075 30.87838 -5.32045 1.000 54.67271 205 VAL B C 1
ATOM 3985 O O . VAL B 1 205 ? 6.33478 30.83226 -6.55728 1.000 53.41207 205 VAL B O 1
ATOM 3989 N N . LYS B 1 206 ? 7.23647 30.29440 -4.55959 1.000 52.22069 206 LYS B N 1
ATOM 3990 C CA . LYS B 1 206 ? 8.38101 29.62115 -5.16971 1.000 55.88638 206 LYS B CA 1
ATOM 3991 C C . LYS B 1 206 ? 7.94262 28.42642 -6.00388 1.000 52.61222 206 LYS B C 1
ATOM 3992 O O . LYS B 1 206 ? 8.40701 28.25257 -7.13662 1.000 52.91103 206 LYS B O 1
ATOM 3998 N N . ALA B 1 207 ? 7.04003 27.59798 -5.46574 1.000 54.03111 207 ALA B N 1
ATOM 3999 C CA . ALA B 1 207 ? 6.56973 26.43078 -6.20615 1.000 49.02578 207 ALA B CA 1
ATOM 4000 C C . ALA B 1 207 ? 5.90038 26.83139 -7.51411 1.000 53.27034 207 ALA B C 1
ATOM 4001 O O . ALA B 1 207 ? 6.13890 26.21156 -8.55573 1.000 53.61323 207 ALA B O 1
ATOM 4003 N N . GLY B 1 208 ? 5.05738 27.86503 -7.48083 1.000 52.58383 208 GLY B N 1
ATOM 4004 C CA . GLY B 1 208 ? 4.39571 28.29890 -8.69925 1.000 50.26883 208 GLY B CA 1
ATOM 4005 C C . GLY B 1 208 ? 5.37843 28.85050 -9.71301 1.000 51.36956 208 GLY B C 1
ATOM 4006 O O . GLY B 1 208 ? 5.35379 28.47575 -10.88794 1.000 57.70705 208 GLY B O 1
ATOM 4007 N N . PHE B 1 209 ? 6.25664 29.75260 -9.26957 1.000 52.45118 209 PHE B N 1
ATOM 4008 C CA . PHE B 1 209 ? 7.30907 30.27627 -10.13907 1.000 62.52859 209 PHE B CA 1
ATOM 4009 C C . PHE B 1 209 ? 8.11716 29.14760 -10.77696 1.000 54.77180 209 PHE B C 1
ATOM 4010 O O . PHE B 1 209 ? 8.39537 29.16425 -11.98257 1.000 54.04853 209 PHE B O 1
ATOM 4018 N N . GLU B 1 210 ? 8.50339 28.15406 -9.97491 1.000 51.52974 210 GLU B N 1
ATOM 4019 C CA . GLU B 1 210 ? 9.29960 27.04790 -10.50131 1.000 53.01283 210 GLU B CA 1
ATOM 4020 C C . GLU B 1 210 ? 8.50619 26.22849 -11.50732 1.000 56.68499 210 GLU B C 1
ATOM 4021 O O . GLU B 1 210 ? 9.04828 25.80400 -12.53509 1.000 56.37342 210 GLU B O 1
ATOM 4027 N N . THR B 1 211 ? 7.21832 26.00262 -11.22923 1.000 55.53275 211 THR B N 1
ATOM 4028 C CA . THR B 1 211 ? 6.37259 25.26218 -12.15920 1.000 52.44127 211 THR B CA 1
ATOM 4029 C C . THR B 1 211 ? 6.36290 25.91590 -13.53490 1.000 51.74674 211 THR B C 1
ATOM 4030 O O . THR B 1 211 ? 6.37005 25.22500 -14.55994 1.000 52.86152 211 THR B O 1
ATOM 4034 N N . LEU B 1 212 ? 6.36332 27.24925 -13.57755 1.000 51.81628 212 LEU B N 1
ATOM 4035 C CA . LEU B 1 212 ? 6.33252 27.94851 -14.85858 1.000 57.38391 212 LEU B CA 1
ATOM 4036 C C . LEU B 1 212 ? 7.68885 27.90238 -15.57089 1.000 61.13767 212 LEU B C 1
ATOM 4037 O O . LEU B 1 212 ? 7.73808 27.73015 -16.79495 1.000 62.93910 212 LEU B O 1
ATOM 4042 N N . THR B 1 213 ? 8.80085 28.05724 -14.83938 1.000 54.47306 213 THR B N 1
ATOM 4043 C CA . THR B 1 213 ? 10.10614 28.04858 -15.50801 1.000 61.41381 213 THR B CA 1
ATOM 4044 C C . THR B 1 213 ? 10.47531 26.64527 -15.98078 1.000 54.87894 213 THR B C 1
ATOM 4045 O O . THR B 1 213 ? 10.91906 26.46495 -17.11839 1.000 62.23910 213 THR B O 1
ATOM 4049 N N . GLU B 1 214 ? 10.29078 25.63507 -15.12716 1.000 55.11227 214 GLU B N 1
ATOM 4050 C CA . GLU B 1 214 ? 10.43436 24.25744 -15.59048 1.000 53.67274 214 GLU B CA 1
ATOM 4051 C C . GLU B 1 214 ? 9.48167 23.96464 -16.74053 1.000 56.11534 214 GLU B C 1
ATOM 4052 O O . GLU B 1 214 ? 9.76503 23.10536 -17.58454 1.000 54.60243 214 GLU B O 1
ATOM 4058 N N . GLY B 1 215 ? 8.34971 24.66346 -16.78615 1.000 57.33335 215 GLY B N 1
ATOM 4059 C CA . GLY B 1 215 ? 7.40882 24.53441 -17.87890 1.000 50.52188 215 GLY B CA 1
ATOM 4060 C C . GLY B 1 215 ? 7.81210 25.23874 -19.14870 1.000 59.36778 215 GLY B C 1
ATOM 4061 O O . GLY B 1 215 ? 7.06615 25.17859 -20.12950 1.000 59.74895 215 GLY B O 1
ATOM 4062 N N . GLY B 1 216 ? 8.96450 25.90575 -19.15769 1.000 63.22513 216 GLY B N 1
ATOM 4063 C CA . GLY B 1 216 ? 9.48000 26.51695 -20.35893 1.000 57.41312 216 GLY B CA 1
ATOM 4064 C C . GLY B 1 216 ? 9.01929 27.92926 -20.63831 1.000 64.29982 216 GLY B C 1
ATOM 4065 O O . GLY B 1 216 ? 9.05298 28.35224 -21.80001 1.000 71.67674 216 GLY B O 1
ATOM 4066 N N . TYR B 1 217 ? 8.59662 28.67904 -19.62500 1.000 63.36687 217 TYR B N 1
ATOM 4067 C CA . TYR B 1 217 ? 8.13783 30.04649 -19.82711 1.000 67.64574 217 TYR B CA 1
ATOM 4068 C C . TYR B 1 217 ? 9.23405 31.03335 -19.45251 1.000 68.17786 217 TYR B C 1
ATOM 4069 O O . TYR B 1 217 ? 10.09257 30.74581 -18.61477 1.000 63.02528 217 TYR B O 1
ATOM 4078 N N . ARG B 1 218 ? 9.19697 32.19812 -20.09341 1.000 72.63893 218 ARG B N 1
ATOM 4079 C CA . ARG B 1 218 ? 10.13118 33.26393 -19.76987 1.000 76.06801 218 ARG B CA 1
ATOM 4080 C C . ARG B 1 218 ? 10.09325 33.54256 -18.26789 1.000 73.21731 218 ARG B C 1
ATOM 4081 O O . ARG B 1 218 ? 9.00740 33.75994 -17.70949 1.000 71.00119 218 ARG B O 1
ATOM 4089 N N . PRO B 1 219 ? 11.23959 33.52232 -17.58291 1.000 74.30634 219 PRO B N 1
ATOM 4090 C CA . PRO B 1 219 ? 11.22584 33.65426 -16.11671 1.000 67.24017 219 PRO B CA 1
ATOM 4091 C C . PRO B 1 219 ? 10.77073 35.01138 -15.62482 1.000 69.05841 219 PRO B C 1
ATOM 4092 O O . PRO B 1 219 ? 10.33467 35.11191 -14.47344 1.000 73.37474 219 PRO B O 1
ATOM 4096 N N . GLU B 1 220 ? 10.87160 36.05916 -16.43896 1.000 71.98915 220 GLU B N 1
ATOM 4097 C CA . GLU B 1 220 ? 10.38448 37.36020 -16.00160 1.000 74.80497 220 GLU B CA 1
ATOM 4098 C C . GLU B 1 220 ? 8.86026 37.41063 -16.05314 1.000 75.61327 220 GLU B C 1
ATOM 4099 O O . GLU B 1 220 ? 8.22110 38.00154 -15.17379 1.000 73.00369 220 GLU B O 1
ATOM 4105 N N . ILE B 1 221 ? 8.26371 36.78394 -17.07169 1.000 71.68887 221 ILE B N 1
ATOM 4106 C CA . ILE B 1 221 ? 6.81790 36.57364 -17.07704 1.000 70.74787 221 ILE B CA 1
ATOM 4107 C C . ILE B 1 221 ? 6.38970 35.87689 -15.79268 1.000 74.76551 221 ILE B C 1
ATOM 4108 O O . ILE B 1 221 ? 5.40696 36.26559 -15.15076 1.000 71.42456 221 ILE B O 1
ATOM 4113 N N . ALA B 1 222 ? 7.13881 34.84745 -15.38571 1.000 72.11711 222 ALA B N 1
ATOM 4114 C CA . ALA B 1 222 ? 6.76904 34.08386 -14.19866 1.000 64.82378 222 ALA B CA 1
ATOM 4115 C C . ALA B 1 222 ? 6.90562 34.90455 -12.92672 1.000 69.57470 222 ALA B C 1
ATOM 4116 O O . ALA B 1 222 ? 6.19380 34.64097 -11.95178 1.000 65.51450 222 ALA B O 1
ATOM 4118 N N . TYR B 1 223 ? 7.81392 35.88762 -12.90427 1.000 69.46470 223 TYR B N 1
ATOM 4119 C CA . TYR B 1 223 ? 7.93677 36.72723 -11.71796 1.000 67.84816 223 TYR B CA 1
ATOM 4120 C C . TYR B 1 223 ? 6.72758 37.63500 -11.56146 1.000 69.11159 223 TYR B C 1
ATOM 4121 O O . TYR B 1 223 ? 6.25120 37.85023 -10.44165 1.000 70.54404 223 TYR B O 1
ATOM 4130 N N . PHE B 1 224 ? 6.23516 38.19598 -12.66869 1.000 70.67630 224 PHE B N 1
ATOM 4131 C CA . PHE B 1 224 ? 5.07648 39.08156 -12.59825 1.000 75.79524 224 PHE B CA 1
ATOM 4132 C C . PHE B 1 224 ? 3.86835 38.37372 -12.00013 1.000 70.12709 224 PHE B C 1
ATOM 4133 O O . PHE B 1 224 ? 3.15814 38.94251 -11.16324 1.000 70.47911 224 PHE B O 1
ATOM 4141 N N . GLU B 1 225 ? 3.64239 37.12031 -12.39268 1.000 67.51515 225 GLU B N 1
ATOM 4142 C CA . GLU B 1 225 ? 2.39617 36.41844 -12.11178 1.000 64.88861 225 GLU B CA 1
ATOM 4143 C C . GLU B 1 225 ? 2.38336 35.69756 -10.77996 1.000 67.79427 225 GLU B C 1
ATOM 4144 O O . GLU B 1 225 ? 1.30619 35.48222 -10.21785 1.000 70.27758 225 GLU B O 1
ATOM 4150 N N . CYS B 1 226 ? 3.53713 35.28612 -10.26906 1.000 62.09869 226 CYS B N 1
ATOM 4151 C CA . CYS B 1 226 ? 3.54556 34.52960 -9.03022 1.000 60.28744 226 CYS B CA 1
ATOM 4152 C C . CYS B 1 226 ? 3.90732 35.37823 -7.82360 1.000 61.78920 226 CYS B C 1
ATOM 4153 O O . CYS B 1 226 ? 3.60233 34.98321 -6.69266 1.000 60.68043 226 CYS B O 1
ATOM 4156 N N . LEU B 1 227 ? 4.51711 36.54000 -8.03945 1.000 64.50049 227 LEU B N 1
ATOM 4157 C CA . LEU B 1 227 ? 4.98704 37.36742 -6.93882 1.000 67.31138 227 LEU B CA 1
ATOM 4158 C C . LEU B 1 227 ? 4.47088 38.79084 -7.07647 1.000 69.40367 227 LEU B C 1
ATOM 4159 O O . LEU B 1 227 ? 3.80655 39.30815 -6.17368 1.000 70.36984 227 LEU B O 1
ATOM 4164 N N . HIS B 1 228 ? 4.76577 39.41140 -8.21998 1.000 72.17791 228 HIS B N 1
ATOM 4165 C CA . HIS B 1 228 ? 4.48568 40.82968 -8.42302 1.000 74.73004 228 HIS B CA 1
ATOM 4166 C C . HIS B 1 228 ? 3.00081 41.14037 -8.25700 1.000 75.18655 228 HIS B C 1
ATOM 4167 O O . HIS B 1 228 ? 2.62670 42.06726 -7.52851 1.000 77.42920 228 HIS B O 1
ATOM 4174 N N . GLU B 1 229 ? 2.13760 40.36793 -8.92680 1.000 81.55809 229 GLU B N 1
ATOM 4175 C CA . GLU B 1 229 ? 0.69400 40.58996 -8.86488 1.000 73.56345 229 GLU B CA 1
ATOM 4176 C C . GLU B 1 229 ? 0.10706 40.29006 -7.48967 1.000 72.68287 229 GLU B C 1
ATOM 4177 O O . GLU B 1 229 ? -0.99628 40.75545 -7.18598 1.000 73.89979 229 GLU B O 1
ATOM 4183 N N . LEU B 1 230 ? 0.82352 39.53444 -6.65534 1.000 76.68783 230 LEU B N 1
ATOM 4184 C CA . LEU B 1 230 ? 0.27502 39.07604 -5.38166 1.000 71.19372 230 LEU B CA 1
ATOM 4185 C C . LEU B 1 230 ? 0.00278 40.23597 -4.43203 1.000 72.65116 230 LEU B C 1
ATOM 4186 O O . LEU B 1 230 ? -0.98662 40.21951 -3.69279 1.000 72.87903 230 LEU B O 1
ATOM 4191 N N . LYS B 1 231 ? 0.87949 41.24084 -4.41953 1.000 75.20625 231 LYS B N 1
ATOM 4192 C CA . LYS B 1 231 ? 0.63841 42.41683 -3.58925 1.000 78.75730 231 LYS B CA 1
ATOM 4193 C C . LYS B 1 231 ? -0.64212 43.11972 -4.01217 1.000 84.77546 231 LYS B C 1
ATOM 4194 O O . LYS B 1 231 ? -1.44121 43.55072 -3.16938 1.000 84.98559 231 LYS B O 1
ATOM 4200 N N . LEU B 1 232 ? -0.86940 43.20428 -5.32173 1.000 83.36688 232 LEU B N 1
ATOM 4201 C CA . LEU B 1 232 ? -2.07227 43.82132 -5.86007 1.000 85.46208 232 LEU B CA 1
ATOM 4202 C C . LEU B 1 232 ? -3.32148 43.02010 -5.52369 1.000 80.54364 232 LEU B C 1
ATOM 4203 O O . LEU B 1 232 ? -4.42761 43.55752 -5.60544 1.000 82.34676 232 LEU B O 1
ATOM 4208 N N . ILE B 1 233 ? -3.15824 41.76153 -5.12510 1.000 87.13770 233 ILE B N 1
ATOM 4209 C CA . ILE B 1 233 ? -4.26201 40.89098 -4.74376 1.000 75.64579 233 ILE B CA 1
ATOM 4210 C C . ILE B 1 233 ? -4.47230 40.87884 -3.23342 1.000 75.76798 233 ILE B C 1
ATOM 4211 O O . ILE B 1 233 ? -5.60888 40.84583 -2.75988 1.000 76.35214 233 ILE B O 1
ATOM 4216 N N . VAL B 1 234 ? -3.38103 40.90017 -2.46397 1.000 76.93307 234 VAL B N 1
ATOM 4217 C CA . VAL B 1 234 ? -3.48564 40.81483 -1.00972 1.000 79.64887 234 VAL B CA 1
ATOM 4218 C C . VAL B 1 234 ? -3.99398 42.12993 -0.42031 1.000 84.21227 234 VAL B C 1
ATOM 4219 O O . VAL B 1 234 ? -4.65349 42.13542 0.62854 1.000 82.47747 234 VAL B O 1
ATOM 4223 N N . ASP B 1 235 ? -3.72208 43.25841 -1.08252 1.000 83.27704 235 ASP B N 1
ATOM 4224 C CA . ASP B 1 235 ? -4.29439 44.52678 -0.63343 1.000 88.86301 235 ASP B CA 1
ATOM 4225 C C . ASP B 1 235 ? -5.81838 44.47733 -0.62464 1.000 89.40031 235 ASP B C 1
ATOM 4226 O O . ASP B 1 235 ? -6.45829 45.03692 0.27424 1.000 90.41224 235 ASP B O 1
ATOM 4231 N N . LEU B 1 236 ? -6.41831 43.80144 -1.61117 1.000 86.27130 236 LEU B N 1
ATOM 4232 C CA . LEU B 1 236 ? -7.87350 43.67463 -1.64905 1.000 85.95872 236 LEU B CA 1
ATOM 4233 C C . LEU B 1 236 ? -8.40041 42.88184 -0.46372 1.000 84.76839 236 LEU B C 1
ATOM 4234 O O . LEU B 1 236 ? -9.50672 43.14687 0.02093 1.000 86.67969 236 LEU B O 1
ATOM 4247 N N . TYR B 1 238 ? -6.96588 42.74009 2.54762 1.000 85.23737 238 TYR B N 1
ATOM 4248 C CA . TYR B 1 238 ? -6.76154 43.49107 3.78070 1.000 89.84793 238 TYR B CA 1
ATOM 4249 C C . TYR B 1 238 ? -7.90741 44.45710 4.04518 1.000 92.04647 238 TYR B C 1
ATOM 4250 O O . TYR B 1 238 ? -8.25257 44.69841 5.20607 1.000 94.88137 238 TYR B O 1
ATOM 4259 N N . GLU B 1 239 ? -8.52651 44.98962 2.98767 1.000 93.38885 239 GLU B N 1
ATOM 4260 C CA . GLU B 1 239 ? -9.55930 46.00891 3.15761 1.000 97.58589 239 GLU B CA 1
ATOM 4261 C C . GLU B 1 239 ? -10.84267 45.43196 3.74743 1.000 102.63518 239 GLU B C 1
ATOM 4262 O O . GLU B 1 239 ? -11.46626 46.05694 4.61411 1.000 101.03080 239 GLU B O 1
ATOM 4268 N N . GLY B 1 240 ? -11.26489 44.25622 3.29113 1.000 98.75086 240 GLY B N 1
ATOM 4269 C CA . GLY B 1 240 ? -12.51591 43.71263 3.78027 1.000 94.33494 240 GLY B CA 1
ATOM 4270 C C . GLY B 1 240 ? -12.69757 42.23008 3.54524 1.000 94.07650 240 GLY B C 1
ATOM 4271 O O . GLY B 1 240 ? -13.72166 41.80646 3.00281 1.000 92.63447 240 GLY B O 1
ATOM 4272 N N . GLY B 1 241 ? -11.71386 41.43176 3.94589 1.000 87.15652 241 GLY B N 1
ATOM 4273 C CA . GLY B 1 241 ? -11.84170 39.98853 3.87122 1.000 89.76362 241 GLY B CA 1
ATOM 4274 C C . GLY B 1 241 ? -11.74127 39.43201 2.45603 1.000 84.24471 241 GLY B C 1
ATOM 4275 O O . GLY B 1 241 ? -11.43212 40.12463 1.48528 1.000 83.93524 241 GLY B O 1
ATOM 4276 N N . LEU B 1 242 ? -12.02398 38.12975 2.36320 1.000 77.45067 242 LEU B N 1
ATOM 4277 C CA . LEU B 1 242 ? -11.93339 37.43390 1.08372 1.000 79.06655 242 LEU B CA 1
ATOM 4278 C C . LEU B 1 242 ? -13.09043 37.78365 0.15377 1.000 79.02924 242 LEU B C 1
ATOM 4279 O O . LEU B 1 242 ? -12.92809 37.74842 -1.07198 1.000 78.17052 242 LEU B O 1
ATOM 4284 N N . THR B 1 243 ? -14.26500 38.09243 0.70744 1.000 78.13456 243 THR B N 1
ATOM 4285 C CA . THR B 1 243 ? -15.40739 38.45215 -0.12781 1.000 79.09981 243 THR B CA 1
ATOM 4286 C C . THR B 1 243 ? -15.08121 39.65642 -1.00366 1.000 81.07658 243 THR B C 1
ATOM 4287 O O . THR B 1 243 ? -15.37629 39.66756 -2.20406 1.000 80.26933 243 THR B O 1
ATOM 4291 N N . ASN B 1 244 ? -14.44520 40.67344 -0.41612 1.000 84.09335 244 ASN B N 1
ATOM 4292 C CA . ASN B 1 244 ? -14.03997 41.85301 -1.17476 1.000 85.94038 244 ASN B CA 1
ATOM 4293 C C . ASN B 1 244 ? -13.05802 41.49438 -2.28320 1.000 85.61417 244 ASN B C 1
ATOM 4294 O O . ASN B 1 244 ? -13.12335 42.05179 -3.38529 1.000 83.91618 244 ASN B O 1
ATOM 4307 N N . ARG B 1 246 ? -12.61049 38.54835 -3.95566 1.000 74.18828 246 ARG B N 1
ATOM 4308 C CA . ARG B 1 246 ? -13.21669 37.80321 -5.05327 1.000 76.24533 246 ARG B CA 1
ATOM 4309 C C . ARG B 1 246 ? -14.22102 38.62399 -5.85245 1.000 81.07825 246 ARG B C 1
ATOM 4310 O O . ARG B 1 246 ? -14.52008 38.26335 -6.99570 1.000 82.55032 246 ARG B O 1
ATOM 4318 N N . HIS B 1 247 ? -14.74787 39.71366 -5.28715 1.000 77.79005 247 HIS B N 1
ATOM 4319 C CA . HIS B 1 247 ? -15.60665 40.59825 -6.06986 1.000 83.15559 247 HIS B CA 1
ATOM 4320 C C . HIS B 1 247 ? -14.79884 41.39336 -7.09073 1.000 80.55095 247 HIS B C 1
ATOM 4321 O O . HIS B 1 247 ? -15.22350 41.55523 -8.24012 1.000 80.46886 247 HIS B O 1
ATOM 4328 N N . SER B 1 248 ? -13.62152 41.87804 -6.69803 1.000 82.89723 248 SER B N 1
ATOM 4329 C CA . SER B 1 248 ? -12.88731 42.84286 -7.50785 1.000 83.20150 248 SER B CA 1
ATOM 4330 C C . SER B 1 248 ? -12.08343 42.21013 -8.63866 1.000 80.34725 248 SER B C 1
ATOM 4331 O O . SER B 1 248 ? -11.73945 42.90971 -9.59759 1.000 81.70145 248 SER B O 1
ATOM 4334 N N . ILE B 1 249 ? -11.76804 40.91909 -8.55475 1.000 76.67870 249 ILE B N 1
ATOM 4335 C CA . ILE B 1 249 ? -11.03430 40.24910 -9.62251 1.000 74.07660 249 ILE B CA 1
ATOM 4336 C C . ILE B 1 249 ? -12.03684 39.76381 -10.66244 1.000 76.97426 249 ILE B C 1
ATOM 4337 O O . ILE B 1 249 ? -13.24373 39.73574 -10.40324 1.000 73.75040 249 ILE B O 1
ATOM 4342 N N . SER B 1 250 ? -11.55140 39.38524 -11.84316 1.000 71.05535 250 SER B N 1
ATOM 4343 C CA . SER B 1 250 ? -12.43591 38.98202 -12.92472 1.000 69.81964 250 SER B CA 1
ATOM 4344 C C . SER B 1 250 ? -13.19499 37.70626 -12.56958 1.000 71.13912 250 SER B C 1
ATOM 4345 O O . SER B 1 250 ? -12.85235 36.98052 -11.63004 1.000 65.48999 250 SER B O 1
ATOM 4348 N N . ASP B 1 251 ? -14.25037 37.44066 -13.34391 1.000 69.99148 251 ASP B N 1
ATOM 4349 C CA . ASP B 1 251 ? -15.02157 36.21890 -13.14644 1.000 63.68551 251 ASP B CA 1
ATOM 4350 C C . ASP B 1 251 ? -14.20779 34.98418 -13.52438 1.000 61.61690 251 ASP B C 1
ATOM 4351 O O . ASP B 1 251 ? -14.32040 33.93643 -12.87539 1.000 58.34832 251 ASP B O 1
ATOM 4356 N N . THR B 1 252 ? -13.39015 35.07916 -14.57514 1.000 60.75822 252 THR B N 1
ATOM 4357 C CA . THR B 1 252 ? -12.53945 33.95015 -14.93531 1.000 58.38821 252 THR B CA 1
ATOM 4358 C C . THR B 1 252 ? -11.57601 33.61584 -13.80679 1.000 60.74948 252 THR B C 1
ATOM 4359 O O . THR B 1 252 ? -11.35023 32.43800 -13.49689 1.000 60.69108 252 THR B O 1
ATOM 4363 N N . ALA B 1 253 ? -11.00517 34.64247 -13.17435 1.000 59.94110 253 ALA B N 1
ATOM 4364 C CA . ALA B 1 253 ? -10.03401 34.41181 -12.10995 1.000 67.87137 253 ALA B CA 1
ATOM 4365 C C . ALA B 1 253 ? -10.71641 33.92633 -10.84095 1.000 58.26283 253 ALA B C 1
ATOM 4366 O O . ALA B 1 253 ? -10.16143 33.09908 -10.10867 1.000 56.66158 253 ALA B O 1
ATOM 4368 N N . GLU B 1 254 ? -11.91933 34.43347 -10.56699 1.000 59.79347 254 GLU B N 1
ATOM 4369 C CA . GLU B 1 254 ? -12.65865 34.00795 -9.38552 1.000 59.68144 254 GLU B CA 1
ATOM 4370 C C . GLU B 1 254 ? -13.07191 32.54725 -9.49989 1.000 56.65516 254 GLU B C 1
ATOM 4371 O O . GLU B 1 254 ? -12.96931 31.78865 -8.52934 1.000 55.60352 254 GLU B O 1
ATOM 4377 N N . PHE B 1 255 ? -13.51412 32.12851 -10.68664 1.000 55.30767 255 PHE B N 1
ATOM 4378 C CA . PHE B 1 255 ? -13.80099 30.71582 -10.90522 1.000 52.45672 255 PHE B CA 1
ATOM 4379 C C . PHE B 1 255 ? -12.53845 29.87122 -10.78569 1.000 50.54492 255 PHE B C 1
ATOM 4380 O O . PHE B 1 255 ? -12.56747 28.77852 -10.21074 1.000 48.83556 255 PHE B O 1
ATOM 4388 N N . GLY B 1 256 ? -11.42583 30.35133 -11.34499 1.000 52.89698 256 GLY B N 1
ATOM 4389 C CA . GLY B 1 256 ? -10.16214 29.64270 -11.18978 1.000 49.49376 256 GLY B CA 1
ATOM 4390 C C . GLY B 1 256 ? -9.79707 29.45158 -9.73566 1.000 49.61776 256 GLY B C 1
ATOM 4391 O O . GLY B 1 256 ? -9.45671 28.35233 -9.30966 1.000 47.77944 256 GLY B O 1
ATOM 4392 N N . ASP B 1 257 ? -9.88986 30.52335 -8.95068 1.000 51.93038 257 ASP B N 1
ATOM 4393 C CA . ASP B 1 257 ? -9.74283 30.44135 -7.50185 1.000 52.36484 257 ASP B CA 1
ATOM 4394 C C . ASP B 1 257 ? -10.54829 29.28115 -6.92741 1.000 57.44947 257 ASP B C 1
ATOM 4395 O O . ASP B 1 257 ? -10.00040 28.40024 -6.25235 1.000 54.19763 257 ASP B O 1
ATOM 4400 N N . TYR B 1 258 ? -11.86453 29.27156 -7.19360 1.000 56.09425 258 TYR B N 1
ATOM 4401 C CA . TYR B 1 258 ? -12.76016 28.32819 -6.53137 1.000 50.19690 258 TYR B CA 1
ATOM 4402 C C . TYR B 1 258 ? -12.41205 26.88318 -6.86385 1.000 47.39182 258 TYR B C 1
ATOM 4403 O O . TYR B 1 258 ? -12.43707 26.01747 -5.98387 1.000 51.92358 258 TYR B O 1
ATOM 4412 N N . VAL B 1 259 ? -12.08469 26.59440 -8.12666 1.000 46.07111 259 VAL B N 1
ATOM 4413 C CA . VAL B 1 259 ? -11.88607 25.20836 -8.54314 1.000 45.28952 259 VAL B CA 1
ATOM 4414 C C . VAL B 1 259 ? -10.45661 24.71139 -8.33753 1.000 51.18719 259 VAL B C 1
ATOM 4415 O O . VAL B 1 259 ? -10.18234 23.53383 -8.60969 1.000 45.59651 259 VAL B O 1
ATOM 4419 N N . THR B 1 260 ? -9.54254 25.55525 -7.85478 1.000 47.60029 260 THR B N 1
ATOM 4420 C CA . THR B 1 260 ? -8.13299 25.16367 -7.76153 1.000 48.39324 260 THR B CA 1
ATOM 4421 C C . THR B 1 260 ? -7.57084 25.20471 -6.34754 1.000 44.40286 260 THR B C 1
ATOM 4422 O O . THR B 1 260 ? -6.75152 24.34924 -5.99782 1.000 50.21615 260 THR B O 1
ATOM 4426 N N . GLY B 1 261 ? -7.97898 26.17707 -5.52430 1.000 45.45988 261 GLY B N 1
ATOM 4427 C CA . GLY B 1 261 ? -7.44565 26.27156 -4.17067 1.000 48.01425 261 GLY B CA 1
ATOM 4428 C C . GLY B 1 261 ? -7.46475 24.94637 -3.43367 1.000 49.65987 261 GLY B C 1
ATOM 4429 O O . GLY B 1 261 ? -6.45431 24.51475 -2.87302 1.000 46.16993 261 GLY B O 1
ATOM 4430 N N . SER B 1 262 ? -8.61515 24.26807 -3.45205 1.000 46.30036 262 SER B N 1
ATOM 4431 C CA . SER B 1 262 ? -8.76258 22.96721 -2.81338 1.000 44.39263 262 SER B CA 1
ATOM 4432 C C . SER B 1 262 ? -7.80981 21.92092 -3.37075 1.000 45.21334 262 SER B C 1
ATOM 4433 O O . SER B 1 262 ? -7.61489 20.87766 -2.73743 1.000 44.63208 262 SER B O 1
ATOM 4436 N N . ARG B 1 263 ? -7.24933 22.13853 -4.55808 1.000 46.11623 263 ARG B N 1
ATOM 4437 C CA . ARG B 1 263 ? -6.27690 21.18054 -5.06808 1.000 46.78327 263 ARG B CA 1
ATOM 4438 C C . ARG B 1 263 ? -4.89028 21.45294 -4.50564 1.000 47.30616 263 ARG B C 1
ATOM 4439 O O . ARG B 1 263 ? -4.10972 20.51533 -4.30541 1.000 45.35351 263 ARG B O 1
ATOM 4447 N N . ILE B 1 264 ? -4.57334 22.72408 -4.25192 1.000 47.37441 264 ILE B N 1
ATOM 4448 C CA . ILE B 1 264 ? -3.23346 23.10729 -3.82512 1.000 43.84977 264 ILE B CA 1
ATOM 4449 C C . ILE B 1 264 ? -3.07299 22.92781 -2.32062 1.000 48.59034 264 ILE B C 1
ATOM 4450 O O . ILE B 1 264 ? -2.04498 22.42931 -1.84796 1.000 46.11127 264 ILE B O 1
ATOM 4455 N N . VAL B 1 265 ? -4.07094 23.33973 -1.55120 1.000 43.98023 265 VAL B N 1
ATOM 4456 C CA . VAL B 1 265 ? -4.08056 23.21313 -0.09969 1.000 44.77439 265 VAL B CA 1
ATOM 4457 C C . VAL B 1 265 ? -5.12366 22.15290 0.22754 1.000 50.26107 265 VAL B C 1
ATOM 4458 O O . VAL B 1 265 ? -6.33139 22.40697 0.14958 1.000 54.02189 265 VAL B O 1
ATOM 4462 N N . THR B 1 266 ? -4.67132 20.95717 0.57943 1.000 51.30165 266 THR B N 1
ATOM 4463 C CA . THR B 1 266 ? -5.55743 19.81194 0.70041 1.000 50.38359 266 THR B CA 1
ATOM 4464 C C . THR B 1 266 ? -5.76615 19.43607 2.16723 1.000 52.46053 266 THR B C 1
ATOM 4465 O O . THR B 1 266 ? -5.40709 20.18352 3.08725 1.000 50.27572 266 THR B O 1
ATOM 4469 N N . ASP B 1 267 ? -6.35872 18.25561 2.37657 1.000 51.08370 267 ASP B N 1
ATOM 4470 C CA . ASP B 1 267 ? -6.54543 17.72258 3.72322 1.000 52.09117 267 ASP B CA 1
ATOM 4471 C C . ASP B 1 267 ? -5.21776 17.34833 4.36849 1.000 49.86038 267 ASP B C 1
ATOM 4472 O O . ASP B 1 267 ? -5.02971 17.56136 5.57247 1.000 47.55318 267 ASP B O 1
ATOM 4477 N N . GLU B 1 268 ? -4.29406 16.76550 3.59586 1.000 44.69611 268 GLU B N 1
ATOM 4478 C CA . GLU B 1 268 ? -2.96955 16.48904 4.14449 1.000 49.10560 268 GLU B CA 1
ATOM 4479 C C . GLU B 1 268 ? -2.23621 17.77349 4.51518 1.000 46.09650 268 GLU B C 1
ATOM 4480 O O . GLU B 1 268 ? -1.52742 17.80334 5.52583 1.000 48.69863 268 GLU B O 1
ATOM 4486 N N . THR B 1 269 ? -2.41450 18.84802 3.73580 1.000 47.54820 269 THR B N 1
ATOM 4487 C CA . THR B 1 269 ? -1.83938 20.13963 4.11648 1.000 47.36011 269 THR B CA 1
ATOM 4488 C C . THR B 1 269 ? -2.35970 20.59942 5.47347 1.000 48.62248 269 THR B C 1
ATOM 4489 O O . THR B 1 269 ? -1.58746 21.07817 6.31228 1.000 46.94664 269 THR B O 1
ATOM 4493 N N . LYS B 1 270 ? -3.67283 20.46693 5.70555 1.000 50.60943 270 LYS B N 1
ATOM 4494 C CA . LYS B 1 270 ? -4.24994 20.88164 6.98332 1.000 45.75270 270 LYS B CA 1
ATOM 4495 C C . LYS B 1 270 ? -3.77027 19.99449 8.12670 1.000 45.68740 270 LYS B C 1
ATOM 4496 O O . LYS B 1 270 ? -3.54303 20.48047 9.24183 1.000 46.79890 270 LYS B O 1
ATOM 4502 N N . LYS B 1 271 ? -3.62066 18.69021 7.87572 1.000 47.63091 271 LYS B N 1
ATOM 4503 C CA . LYS B 1 271 ? -3.02791 17.80983 8.88034 1.000 45.70456 271 LYS B CA 1
ATOM 4504 C C . LYS B 1 271 ? -1.60570 18.24272 9.22916 1.000 45.04052 271 LYS B C 1
ATOM 4505 O O . LYS B 1 271 ? -1.20709 18.21287 10.39954 1.000 45.68066 271 LYS B O 1
ATOM 4511 N N . GLU B 1 272 ? -0.82473 18.64751 8.22799 1.000 44.72757 272 GLU B N 1
ATOM 4512 C CA . GLU B 1 272 ? 0.53293 19.10450 8.50749 1.000 42.70410 272 GLU B CA 1
ATOM 4513 C C . GLU B 1 272 ? 0.52615 20.39376 9.32336 1.000 46.03904 272 GLU B C 1
ATOM 4514 O O . GLU B 1 272 ? 1.35699 20.56786 10.22242 1.000 44.50302 272 GLU B O 1
ATOM 4528 N N . LYS B 1 274 ? -1.62897 21.23309 11.46938 1.000 45.65338 274 LYS B N 1
ATOM 4529 C CA . LYS B 1 274 ? -1.88785 20.75940 12.82360 1.000 46.39302 274 LYS B CA 1
ATOM 4530 C C . LYS B 1 274 ? -0.60145 20.28670 13.50085 1.000 50.49460 274 LYS B C 1
ATOM 4531 O O . LYS B 1 274 ? -0.33882 20.61650 14.66558 1.000 46.37250 274 LYS B O 1
ATOM 4537 N N . ARG B 1 275 ? 0.21002 19.49949 12.78264 1.000 47.03406 275 ARG B N 1
ATOM 4538 C CA . ARG B 1 275 ? 1.51172 19.08881 13.30887 1.000 48.39905 275 ARG B CA 1
ATOM 4539 C C . ARG B 1 275 ? 2.37751 20.29621 13.63863 1.000 46.11307 275 ARG B C 1
ATOM 4540 O O . ARG B 1 275 ? 2.99572 20.35185 14.70772 1.000 50.16045 275 ARG B O 1
ATOM 4548 N N . VAL B 1 276 ? 2.41480 21.28121 12.73928 1.000 45.78035 276 VAL B N 1
ATOM 4549 C CA . VAL B 1 276 ? 3.16183 22.51199 12.99112 1.000 45.55056 276 VAL B CA 1
ATOM 4550 C C . VAL B 1 276 ? 2.69744 23.17122 14.28527 1.000 51.10600 276 VAL B C 1
ATOM 4551 O O . VAL B 1 276 ? 3.51246 23.56668 15.12577 1.000 46.83844 276 VAL B O 1
ATOM 4555 N N . LEU B 1 277 ? 1.37577 23.29833 14.46469 1.000 49.08672 277 LEU B N 1
ATOM 4556 C CA . LEU B 1 277 ? 0.84255 23.94607 15.66049 1.000 49.87870 277 LEU B CA 1
ATOM 4557 C C . LEU B 1 277 ? 1.21342 23.17145 16.91658 1.000 49.55877 277 LEU B C 1
ATOM 4558 O O . LEU B 1 277 ? 1.64610 23.75475 17.91564 1.000 51.97671 277 LEU B O 1
ATOM 4563 N N . THR B 1 278 ? 1.02919 21.85107 16.88497 1.000 52.70786 278 THR B N 1
ATOM 4564 C CA . THR B 1 278 ? 1.33565 21.01512 18.04080 1.000 50.98057 278 THR B CA 1
ATOM 4565 C C . THR B 1 278 ? 2.80470 21.11730 18.42429 1.000 50.39403 278 THR B C 1
ATOM 4566 O O . THR B 1 278 ? 3.13953 21.20715 19.61269 1.000 53.59372 278 THR B O 1
ATOM 4570 N N . GLU B 1 279 ? 3.69797 21.11998 17.43073 1.000 51.06768 279 GLU B N 1
ATOM 4571 C CA . GLU B 1 279 ? 5.11627 21.31639 17.72076 1.000 48.49674 279 GLU B CA 1
ATOM 4572 C C . GLU B 1 279 ? 5.37475 22.67645 18.35414 1.000 51.37005 279 GLU B C 1
ATOM 4573 O O . GLU B 1 279 ? 6.30193 22.81961 19.16010 1.000 49.29664 279 GLU B O 1
ATOM 4579 N N . ILE B 1 280 ? 4.56677 23.68454 18.00669 1.000 51.23795 280 ILE B N 1
ATOM 4580 C CA . ILE B 1 280 ? 4.70464 24.99425 18.63599 1.000 49.89722 280 ILE B CA 1
ATOM 4581 C C . ILE B 1 280 ? 4.17880 24.95016 20.06261 1.000 51.34926 280 ILE B C 1
ATOM 4582 O O . ILE B 1 280 ? 4.79492 25.49862 20.98293 1.000 52.15105 280 ILE B O 1
ATOM 4587 N N . GLN B 1 281 ? 3.03719 24.28395 20.27032 1.000 54.17621 281 GLN B N 1
ATOM 4588 C CA . GLN B 1 281 ? 2.43633 24.21835 21.59924 1.000 56.33655 281 GLN B CA 1
ATOM 4589 C C . GLN B 1 281 ? 3.31495 23.45220 22.57600 1.000 53.98665 281 GLN B C 1
ATOM 4590 O O . GLN B 1 281 ? 3.40083 23.81601 23.75453 1.000 53.87695 281 GLN B O 1
ATOM 4596 N N . GLN B 1 282 ? 3.95565 22.37991 22.11533 1.000 50.12424 282 GLN B N 1
ATOM 4597 C CA . GLN B 1 282 ? 4.77504 21.54793 22.98593 1.000 50.35441 282 GLN B CA 1
ATOM 4598 C C . GLN B 1 282 ? 6.17785 22.11367 23.21966 1.000 52.48564 282 GLN B C 1
ATOM 4599 O O . GLN B 1 282 ? 6.99808 21.43324 23.83795 1.000 50.93273 282 GLN B O 1
ATOM 4605 N N . GLY B 1 283 ? 6.46505 23.33122 22.76128 1.000 50.41983 283 GLY B N 1
ATOM 4606 C CA . GLY B 1 283 ? 7.77570 23.92273 22.93296 1.000 48.65093 283 GLY B CA 1
ATOM 4607 C C . GLY B 1 283 ? 8.85807 23.32781 22.06462 1.000 52.96891 283 GLY B C 1
ATOM 4608 O O . GLY B 1 283 ? 10.03551 23.63555 22.27275 1.000 55.30195 283 GLY B O 1
ATOM 4609 N N . GLU B 1 284 ? 8.49281 22.48662 21.09206 1.000 49.86130 284 GLU B N 1
ATOM 4610 C CA . GLU B 1 284 ? 9.47398 21.82928 20.23853 1.000 52.87897 284 GLU B CA 1
ATOM 4611 C C . GLU B 1 284 ? 10.05431 22.77015 19.19307 1.000 47.73099 284 GLU B C 1
ATOM 4612 O O . GLU B 1 284 ? 11.23485 22.63780 18.84312 1.000 47.14633 284 GLU B O 1
ATOM 4618 N N . PHE B 1 285 ? 9.27789 23.73316 18.68984 1.000 44.79156 285 PHE B N 1
ATOM 4619 C CA . PHE B 1 285 ? 9.90687 24.74066 17.84591 1.000 51.99477 285 PHE B CA 1
ATOM 4620 C C . PHE B 1 285 ? 10.84630 25.60667 18.67176 1.000 56.07981 285 PHE B C 1
ATOM 4621 O O . PHE B 1 285 ? 11.98724 25.87003 18.26275 1.000 48.82850 285 PHE B O 1
ATOM 4629 N N . ALA B 1 286 ? 10.37918 26.04738 19.84624 1.000 47.39127 286 ALA B N 1
ATOM 4630 C CA . ALA B 1 286 ? 11.20010 26.87588 20.72048 1.000 52.45766 286 ALA B CA 1
ATOM 4631 C C . ALA B 1 286 ? 12.54774 26.22172 21.00156 1.000 46.57762 286 ALA B C 1
ATOM 4632 O O . ALA B 1 286 ? 13.58106 26.88488 20.97729 1.000 47.08156 286 ALA B O 1
ATOM 4634 N N . LYS B 1 287 ? 12.55155 24.91215 21.24090 1.000 48.52151 287 LYS B N 1
ATOM 4635 C CA . LYS B 1 287 ? 13.79484 24.19529 21.48163 1.000 48.87488 287 LYS B CA 1
ATOM 4636 C C . LYS B 1 287 ? 14.67588 24.20467 20.23825 1.000 48.16982 287 LYS B C 1
ATOM 4637 O O . LYS B 1 287 ? 15.86644 24.53134 20.31182 1.000 49.84886 287 LYS B O 1
ATOM 4643 N N . LYS B 1 288 ? 14.09792 23.84721 19.08440 1.000 43.00547 288 LYS B N 1
ATOM 4644 C CA . LYS B 1 288 ? 14.81087 23.90346 17.81036 1.000 47.34260 288 LYS B CA 1
ATOM 4645 C C . LYS B 1 288 ? 15.48202 25.25600 17.59236 1.000 50.56358 288 LYS B C 1
ATOM 4646 O O . LYS B 1 288 ? 16.64257 25.31914 17.16850 1.000 50.02609 288 LYS B O 1
ATOM 4652 N N . TRP B 1 289 ? 14.77608 26.34694 17.89629 1.000 46.81130 289 TRP B N 1
ATOM 4653 C CA . TRP B 1 289 ? 15.32931 27.68221 17.67461 1.000 50.75042 289 TRP B CA 1
ATOM 4654 C C . TRP B 1 289 ? 16.39743 28.02262 18.70660 1.000 52.82007 289 TRP B C 1
ATOM 4655 O O . TRP B 1 289 ? 17.44391 28.57854 18.35974 1.000 51.64987 289 TRP B O 1
ATOM 4666 N N . ILE B 1 290 ? 16.14795 27.71005 19.98045 1.000 52.84364 290 ILE B N 1
ATOM 4667 C CA . ILE B 1 290 ? 17.13489 27.98933 21.02305 1.000 49.37038 290 ILE B CA 1
ATOM 4668 C C . ILE B 1 290 ? 18.42311 27.21908 20.75107 1.000 50.37366 290 ILE B C 1
ATOM 4669 O O . ILE B 1 290 ? 19.52411 27.77295 20.81621 1.000 53.27041 290 ILE B O 1
ATOM 4674 N N . LEU B 1 291 ? 18.30172 25.93007 20.42425 1.000 49.51318 291 LEU B N 1
ATOM 4675 C CA . LEU B 1 291 ? 19.48314 25.13095 20.12051 1.000 45.84913 291 LEU B CA 1
ATOM 4676 C C . LEU B 1 291 ? 20.13472 25.55982 18.81467 1.000 52.76643 291 LEU B C 1
ATOM 4677 O O . LEU B 1 291 ? 21.35383 25.41683 18.66328 1.000 50.61121 291 LEU B O 1
ATOM 4682 N N . GLU B 1 292 ? 19.34778 26.07045 17.86061 1.000 48.77601 292 GLU B N 1
ATOM 4683 C CA . GLU B 1 292 ? 19.92897 26.62173 16.63954 1.000 45.43016 292 GLU B CA 1
ATOM 4684 C C . GLU B 1 292 ? 20.91433 27.73532 16.96588 1.000 48.70249 292 GLU B C 1
ATOM 4685 O O . GLU B 1 292 ? 22.00304 27.80921 16.38179 1.000 47.83573 292 GLU B O 1
ATOM 4691 N N . ASN B 1 293 ? 20.55086 28.59672 17.91648 1.000 52.32659 293 ASN B N 1
ATOM 4692 C CA . ASN B 1 293 ? 21.39108 29.72392 18.29356 1.000 51.82041 293 ASN B CA 1
ATOM 4693 C C . ASN B 1 293 ? 22.58169 29.29129 19.13810 1.000 52.31981 293 ASN B C 1
ATOM 4694 O O . ASN B 1 293 ? 23.68021 29.82565 18.97245 1.000 55.80595 293 ASN B O 1
ATOM 4699 N N . GLN B 1 294 ? 22.39368 28.31643 20.02770 1.000 49.83524 294 GLN B N 1
ATOM 4700 C CA . GLN B 1 294 ? 23.51399 27.81206 20.80992 1.000 47.75174 294 GLN B CA 1
ATOM 4701 C C . GLN B 1 294 ? 24.55069 27.11823 19.93741 1.000 50.00455 294 GLN B C 1
ATOM 4702 O O . GLN B 1 294 ? 25.69410 26.93836 20.37554 1.000 50.19252 294 GLN B O 1
ATOM 4708 N N . ALA B 1 295 ? 24.17986 26.72573 18.71815 1.000 53.88538 295 ALA B N 1
ATOM 4709 C CA . ALA B 1 295 ? 25.09037 26.06849 17.79615 1.000 47.12209 295 ALA B CA 1
ATOM 4710 C C . ALA B 1 295 ? 25.72027 27.03244 16.79404 1.000 43.99507 295 ALA B C 1
ATOM 4711 O O . ALA B 1 295 ? 26.50459 26.59972 15.94636 1.000 44.95966 295 ALA B O 1
ATOM 4713 N N . GLY B 1 296 ? 25.40618 28.32056 16.87473 1.000 49.42545 296 GLY B N 1
ATOM 4714 C CA . GLY B 1 296 ? 25.96297 29.28606 15.95498 1.000 46.98669 296 GLY B CA 1
ATOM 4715 C C . GLY B 1 296 ? 25.19438 29.43611 14.66938 1.000 48.30916 296 GLY B C 1
ATOM 4716 O O . GLY B 1 296 ? 25.77974 29.82421 13.64860 1.000 48.92072 296 GLY B O 1
ATOM 4717 N N . ARG B 1 297 ? 23.89515 29.13091 14.68538 1.000 51.34125 297 ARG B N 1
ATOM 4718 C CA . ARG B 1 297 ? 23.01450 29.30360 13.53730 1.000 47.73869 297 ARG B CA 1
ATOM 4719 C C . ARG B 1 297 ? 23.50027 28.60413 12.26062 1.000 47.36436 297 ARG B C 1
ATOM 4720 O O . ARG B 1 297 ? 23.44895 29.18623 11.17490 1.000 48.68200 297 ARG B O 1
ATOM 4728 N N . PRO B 1 298 ? 23.95648 27.34942 12.34740 1.000 45.75438 298 PRO B N 1
ATOM 4729 C CA . PRO B 1 298 ? 24.40604 26.69229 11.11176 1.000 45.67824 298 PRO B CA 1
ATOM 4730 C C . PRO B 1 298 ? 23.29950 26.52196 10.08131 1.000 45.68843 298 PRO B C 1
ATOM 4731 O O . PRO B 1 298 ? 23.50761 26.84917 8.90653 1.000 46.80327 298 PRO B O 1
ATOM 4735 N N . THR B 1 299 ? 22.11781 26.03162 10.47709 1.000 44.58837 299 THR B N 1
ATOM 4736 C CA . THR B 1 299 ? 21.08682 25.79335 9.46884 1.000 44.50587 299 THR B CA 1
ATOM 4737 C C . THR B 1 299 ? 20.38298 27.08452 9.07616 1.000 46.10853 299 THR B C 1
ATOM 4738 O O . THR B 1 299 ? 20.02841 27.25912 7.90683 1.000 46.75280 299 THR B O 1
ATOM 4742 N N . TYR B 1 300 ? 20.20323 27.99908 10.02686 1.000 46.91158 300 TYR B N 1
ATOM 4743 C CA . TYR B 1 300 ? 19.66131 29.31435 9.70927 1.000 48.81353 300 TYR B CA 1
ATOM 4744 C C . TYR B 1 300 ? 20.50332 30.01647 8.64858 1.000 50.43200 300 TYR B C 1
ATOM 4745 O O . TYR B 1 300 ? 19.97995 30.48036 7.62936 1.000 51.48083 300 TYR B O 1
ATOM 4754 N N . ASN B 1 301 ? 21.82030 30.09611 8.86781 1.000 50.75970 301 ASN B N 1
ATOM 4755 C CA . ASN B 1 301 ? 22.68006 30.81712 7.93194 1.000 52.61513 301 ASN B CA 1
ATOM 4756 C C . ASN B 1 301 ? 22.75478 30.11583 6.57758 1.000 52.37815 301 ASN B C 1
ATOM 4757 O O . ASN B 1 301 ? 22.75532 30.77821 5.53363 1.000 54.05605 301 ASN B O 1
ATOM 4762 N N . ALA B 1 302 ? 22.82048 28.78005 6.56982 1.000 50.47602 302 ALA B N 1
ATOM 4763 C CA . ALA B 1 302 ? 22.86259 28.04986 5.30292 1.000 50.31540 302 ALA B CA 1
ATOM 4764 C C . ALA B 1 302 ? 21.56257 28.21313 4.50987 1.000 50.42061 302 ALA B C 1
ATOM 4765 O O . ALA B 1 302 ? 21.59350 28.47877 3.30295 1.000 51.59457 302 ALA B O 1
ATOM 4775 N N . LYS B 1 304 ? 19.33523 30.61308 4.75538 1.000 52.89504 304 LYS B N 1
ATOM 4776 C CA . LYS B 1 304 ? 19.23509 32.01055 4.34647 1.000 55.35329 304 LYS B CA 1
ATOM 4777 C C . LYS B 1 304 ? 20.02685 32.26815 3.07002 1.000 60.45679 304 LYS B C 1
ATOM 4778 O O . LYS B 1 304 ? 19.52517 32.90002 2.13466 1.000 60.69038 304 LYS B O 1
ATOM 4784 N N . LYS B 1 305 ? 21.26843 31.77075 3.01133 1.000 59.17903 305 LYS B N 1
ATOM 4785 C CA . LYS B 1 305 ? 22.10892 31.96684 1.83242 1.000 58.23976 305 LYS B CA 1
ATOM 4786 C C . LYS B 1 305 ? 21.48610 31.33211 0.59710 1.000 57.76752 305 LYS B C 1
ATOM 4787 O O . LYS B 1 305 ? 21.45209 31.93993 -0.47744 1.000 59.58445 305 LYS B O 1
ATOM 4793 N N . ALA B 1 306 ? 21.00147 30.09710 0.72766 1.000 55.43452 306 ALA B N 1
ATOM 4794 C CA . ALA B 1 306 ? 20.45623 29.39500 -0.42856 1.000 54.90186 306 ALA B CA 1
ATOM 4795 C C . ALA B 1 306 ? 19.16582 30.04258 -0.92782 1.000 55.41962 306 ALA B C 1
ATOM 4796 O O . ALA B 1 306 ? 18.90163 30.05037 -2.13451 1.000 61.80953 306 ALA B O 1
ATOM 4798 N N . GLU B 1 307 ? 18.35604 30.60040 -0.02409 1.000 55.21467 307 GLU B N 1
ATOM 4799 C CA . GLU B 1 307 ? 17.12740 31.27134 -0.45274 1.000 64.08934 307 GLU B CA 1
ATOM 4800 C C . GLU B 1 307 ? 17.41976 32.59651 -1.15142 1.000 68.81357 307 GLU B C 1
ATOM 4801 O O . GLU B 1 307 ? 16.70115 32.98023 -2.08048 1.000 59.65530 307 GLU B O 1
ATOM 4807 N N . GLN B 1 308 ? 18.47374 33.30151 -0.73214 1.000 63.82157 308 GLN B N 1
ATOM 4808 C CA . GLN B 1 308 ? 18.83739 34.55027 -1.38999 1.000 68.82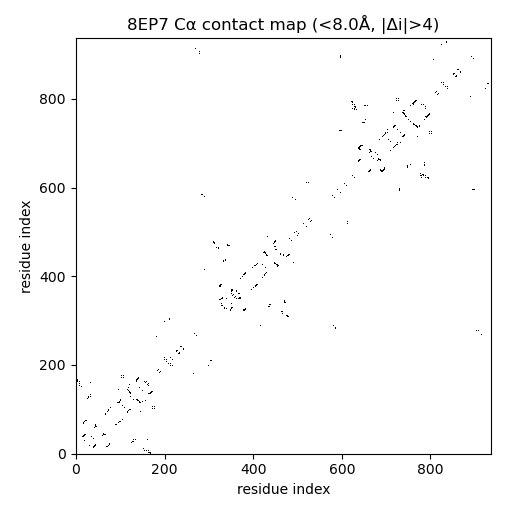549 308 GLN B CA 1
ATOM 4809 C C . GLN B 1 308 ? 19.28353 34.33959 -2.82913 1.000 71.88739 308 GLN B C 1
ATOM 4810 O O . GLN B 1 308 ? 19.26436 35.29375 -3.61522 1.000 74.44941 308 GLN B O 1
ATOM 4816 N N . ASN B 1 309 ? 19.67553 33.11924 -3.19899 1.000 62.99416 309 ASN B N 1
ATOM 4817 C CA . ASN B 1 309 ? 20.21442 32.86432 -4.52765 1.000 64.43253 309 ASN B CA 1
ATOM 4818 C C . ASN B 1 309 ? 19.25285 32.08417 -5.41828 1.000 70.10589 309 ASN B C 1
ATOM 4819 O O . ASN B 1 309 ? 19.67718 31.50389 -6.42335 1.000 70.13384 309 ASN B O 1
ATOM 4824 N N . HIS B 1 310 ? 17.96393 32.06869 -5.08171 1.000 64.50356 310 HIS B N 1
ATOM 4825 C CA . HIS B 1 310 ? 16.97295 31.49848 -5.98161 1.000 68.32716 310 HIS B CA 1
ATOM 4826 C C . HIS B 1 310 ? 16.85054 32.36397 -7.22975 1.000 67.28182 310 HIS B C 1
ATOM 4827 O O . HIS B 1 310 ? 16.95476 33.58994 -7.15890 1.000 67.94264 310 HIS B O 1
ATOM 4834 N N . GLN B 1 311 ? 16.62673 31.72187 -8.38261 1.000 69.38023 311 GLN B N 1
ATOM 4835 C CA . GLN B 1 311 ? 16.50520 32.47578 -9.62873 1.000 67.58551 311 GLN B CA 1
ATOM 4836 C C . GLN B 1 311 ? 15.27907 33.38423 -9.62641 1.000 71.69116 311 GLN B C 1
ATOM 4837 O O . GLN B 1 311 ? 15.18406 34.28585 -10.46650 1.000 70.62007 311 GLN B O 1
ATOM 4843 N N . LEU B 1 312 ? 14.34361 33.16817 -8.69840 1.000 67.32522 312 LEU B N 1
ATOM 4844 C CA . LEU B 1 312 ? 13.27775 34.13651 -8.46915 1.000 69.42094 312 LEU B CA 1
ATOM 4845 C C . LEU B 1 312 ? 13.83837 35.50966 -8.12305 1.000 75.63843 312 LEU B C 1
ATOM 4846 O O . LEU B 1 312 ? 13.17910 36.53254 -8.35190 1.000 73.16036 312 LEU B O 1
ATOM 4851 N N . GLU B 1 313 ? 15.05368 35.55320 -7.58274 1.000 73.74585 313 GLU B N 1
ATOM 4852 C CA . GLU B 1 313 ? 15.67889 36.80399 -7.17249 1.000 81.00931 313 GLU B CA 1
ATOM 4853 C C . GLU B 1 313 ? 16.55012 37.40170 -8.26999 1.000 76.03384 313 GLU B C 1
ATOM 4854 O O . GLU B 1 313 ? 16.44451 38.59627 -8.55436 1.000 85.88395 313 GLU B O 1
ATOM 4860 N N . LYS B 1 314 ? 17.41649 36.59243 -8.89089 1.000 78.16255 314 LYS B N 1
ATOM 4861 C CA . LYS B 1 314 ? 18.26408 37.11266 -9.96370 1.000 88.50744 314 LYS B CA 1
ATOM 4862 C C . LYS B 1 314 ? 17.42111 37.59758 -11.13695 1.000 84.79810 314 LYS B C 1
ATOM 4863 O O . LYS B 1 314 ? 17.72429 38.62759 -11.75124 1.000 79.75656 314 LYS B O 1
ATOM 4869 N N . VAL B 1 315 ? 16.34999 36.87279 -11.45716 1.000 88.60235 315 VAL B N 1
ATOM 4870 C CA . VAL B 1 315 ? 15.38996 37.38743 -12.42314 1.000 82.99530 315 VAL B CA 1
ATOM 4871 C C . VAL B 1 315 ? 14.59450 38.53081 -11.81188 1.000 85.35189 315 VAL B C 1
ATOM 4872 O O . VAL B 1 315 ? 14.40319 39.57812 -12.44397 1.000 88.34124 315 VAL B O 1
ATOM 4876 N N . GLY B 1 316 ? 14.14965 38.36325 -10.56362 1.000 85.52598 316 GLY B N 1
ATOM 4877 C CA . GLY B 1 316 ? 13.40353 39.42311 -9.90538 1.000 85.85839 316 GLY B CA 1
ATOM 4878 C C . GLY B 1 316 ? 14.17788 40.72610 -9.83075 1.000 91.10958 316 GLY B C 1
ATOM 4879 O O . GLY B 1 316 ? 13.64013 41.79813 -10.11693 1.000 92.81064 316 GLY B O 1
ATOM 4880 N N . GLU B 1 317 ? 15.46614 40.64616 -9.48006 1.000 91.15517 317 GLU B N 1
ATOM 4881 C CA . GLU B 1 317 ? 16.23140 41.85400 -9.17955 1.000 88.80407 317 GLU B CA 1
ATOM 4882 C C . GLU B 1 317 ? 16.38666 42.74238 -10.40540 1.000 87.75359 317 GLU B C 1
ATOM 4883 O O . GLU B 1 317 ? 16.34358 43.97290 -10.29538 1.000 96.19467 317 GLU B O 1
ATOM 4889 N N . GLU B 1 318 ? 16.56958 42.14103 -11.58273 1.000 86.79318 318 GLU B N 1
ATOM 4890 C CA . GLU B 1 318 ? 16.69434 42.93141 -12.80209 1.000 93.05017 318 GLU B CA 1
ATOM 4891 C C . GLU B 1 318 ? 15.40447 43.66995 -13.14489 1.000 98.58963 318 GLU B C 1
ATOM 4892 O O . GLU B 1 318 ? 15.45286 44.66671 -13.87681 1.000 101.01695 318 GLU B O 1
ATOM 4898 N N . LEU B 1 319 ? 14.26084 43.21756 -12.61420 1.000 90.34609 319 LEU B N 1
ATOM 4899 C CA . LEU B 1 319 ? 12.94972 43.77589 -12.93042 1.000 94.13303 319 LEU B CA 1
ATOM 4900 C C . LEU B 1 319 ? 12.54800 44.90815 -11.99340 1.000 102.21968 319 LEU B C 1
ATOM 4901 O O . LEU B 1 319 ? 12.02930 45.92949 -12.45402 1.000 111.85174 319 LEU B O 1
ATOM 4906 N N . ARG B 1 320 ? 12.78798 44.76053 -10.68723 1.000 105.07888 320 ARG B N 1
ATOM 4907 C CA . ARG B 1 320 ? 12.36443 45.77916 -9.72790 1.000 109.76002 320 ARG B CA 1
ATOM 4908 C C . ARG B 1 320 ? 13.11856 47.10045 -9.86994 1.000 116.95884 320 ARG B C 1
ATOM 4909 O O . ARG B 1 320 ? 12.79966 48.04134 -9.13607 1.000 120.24205 320 ARG B O 1
ATOM 4917 N N . GLU B 1 321 ? 14.08795 47.20469 -10.78548 1.000 105.51572 321 GLU B N 1
ATOM 4918 C CA . GLU B 1 321 ? 14.74279 48.48630 -11.02772 1.000 119.92056 321 GLU B CA 1
ATOM 4919 C C . GLU B 1 321 ? 13.85475 49.42100 -11.83587 1.000 127.38177 321 GLU B C 1
ATOM 4920 O O . GLU B 1 321 ? 13.75205 50.61123 -11.51661 1.000 124.72973 321 GLU B O 1
ATOM 4942 N N . SER B 1 324 ? 11.03605 52.58917 -10.42426 1.000 166.76203 324 SER B N 1
ATOM 4943 C CA . SER B 1 324 ? 11.74116 53.49952 -9.52346 1.000 168.21198 324 SER B CA 1
ATOM 4944 C C . SER B 1 324 ? 10.94151 53.78839 -8.25986 1.000 172.04825 324 SER B C 1
ATOM 4945 O O . SER B 1 324 ? 11.52069 54.10443 -7.21247 1.000 174.39463 324 SER B O 1
ATOM 4948 N N . TRP B 1 325 ? 9.61961 53.68102 -8.33723 1.000 163.81802 325 TRP B N 1
ATOM 4949 C CA . TRP B 1 325 ? 8.75240 53.75876 -7.17053 1.000 163.43366 325 TRP B CA 1
ATOM 4950 C C . TRP B 1 325 ? 8.92552 52.52503 -6.28881 1.000 162.39360 325 TRP B C 1
ATOM 4951 O O . TRP B 1 325 ? 8.78358 52.59476 -5.06820 1.000 161.81070 325 TRP B O 1
ATOM 4970 N N . LYS C 1 2 ? 40.12758 25.56038 -12.69339 1.000 57.44177 2 LYS C N 1
ATOM 4971 C CA . LYS C 1 2 ? 41.40800 26.24654 -12.56512 1.000 61.68813 2 LYS C CA 1
ATOM 4972 C C . LYS C 1 2 ? 42.33753 25.42765 -11.67513 1.000 57.98934 2 LYS C C 1
ATOM 4973 O O . LYS C 1 2 ? 42.05915 25.24024 -10.48548 1.000 49.54980 2 LYS C O 1
ATOM 4979 N N . THR C 1 3 ? 43.43707 24.94818 -12.25556 1.000 56.69551 3 THR C N 1
ATOM 4980 C CA . THR C 1 3 ? 44.50407 24.27305 -11.52776 1.000 53.38312 3 THR C CA 1
ATOM 4981 C C . THR C 1 3 ? 45.76075 25.13287 -11.58752 1.000 56.42414 3 THR C C 1
ATOM 4982 O O . THR C 1 3 ? 46.13313 25.61806 -12.66083 1.000 55.54103 3 THR C O 1
ATOM 4986 N N . TYR C 1 4 ? 46.41219 25.31646 -10.44234 1.000 58.86306 4 TYR C N 1
ATOM 4987 C CA . TYR C 1 4 ? 47.63892 26.09480 -10.34967 1.000 54.70584 4 TYR C CA 1
ATOM 4988 C C . TYR C 1 4 ? 48.83004 25.16633 -10.15629 1.000 55.01319 4 TYR C C 1
ATOM 4989 O O . TYR C 1 4 ? 48.77224 24.22446 -9.35857 1.000 53.60878 4 TYR C O 1
ATOM 4998 N N . TYR C 1 5 ? 49.91174 25.44623 -10.87584 1.000 59.99479 5 TYR C N 1
ATOM 4999 C CA . TYR C 1 5 ? 51.12192 24.63365 -10.84522 1.000 59.76027 5 TYR C CA 1
ATOM 5000 C C . TYR C 1 5 ? 52.30825 25.46661 -10.34172 1.000 62.32735 5 TYR C C 1
ATOM 5001 O O . TYR C 1 5 ? 52.16046 26.62078 -9.92640 1.000 57.33634 5 TYR C O 1
ATOM 5010 N N . GLU C 1 6 ? 53.49905 24.86136 -10.39611 1.000 64.64058 6 GLU C N 1
ATOM 5011 C CA . GLU C 1 6 ? 54.69141 25.46741 -9.80464 1.000 67.18783 6 GLU C CA 1
ATOM 5012 C C . GLU C 1 6 ? 54.92288 26.88765 -10.31432 1.000 68.11397 6 GLU C C 1
ATOM 5013 O O . GLU C 1 6 ? 55.27164 27.78561 -9.53862 1.000 68.02138 6 GLU C O 1
ATOM 5019 N N . GLN C 1 7 ? 54.70623 27.11507 -11.60948 1.000 61.47999 7 GLN C N 1
ATOM 5020 C CA . GLN C 1 7 ? 54.93039 28.41628 -12.23033 1.000 68.60865 7 GLN C CA 1
ATOM 5021 C C . GLN C 1 7 ? 53.80245 29.41563 -11.98670 1.000 61.98310 7 GLN C C 1
ATOM 5022 O O . GLN C 1 7 ? 53.90117 30.55501 -12.45525 1.000 64.99299 7 GLN C O 1
ATOM 5028 N N . ASP C 1 8 ? 52.73784 29.03481 -11.28420 1.000 61.14666 8 ASP C N 1
ATOM 5029 C CA . ASP C 1 8 ? 51.66524 29.96691 -10.96496 1.000 58.86473 8 ASP C CA 1
ATOM 5030 C C . ASP C 1 8 ? 51.79367 30.54647 -9.56623 1.000 61.41339 8 ASP C C 1
ATOM 5031 O O . ASP C 1 8 ? 50.96316 31.37165 -9.17616 1.000 57.72413 8 ASP C O 1
ATOM 5036 N N . ALA C 1 9 ? 52.81218 30.14070 -8.80770 1.000 60.23697 9 ALA C N 1
ATOM 5037 C CA . ALA C 1 9 ? 52.97352 30.54645 -7.41970 1.000 57.78205 9 ALA C CA 1
ATOM 5038 C C . ALA C 1 9 ? 54.38750 31.05724 -7.19743 1.000 61.01598 9 ALA C C 1
ATOM 5039 O O . ALA C 1 9 ? 55.34129 30.53468 -7.78064 1.000 59.34191 9 ALA C O 1
ATOM 5041 N N . ASN C 1 10 ? 54.52214 32.08240 -6.35796 1.000 59.48666 10 ASN C N 1
ATOM 5042 C CA . ASN C 1 10 ? 55.82401 32.65158 -6.02740 1.000 59.36016 10 ASN C CA 1
ATOM 5043 C C . ASN C 1 10 ? 56.07132 32.44824 -4.53999 1.000 62.29441 10 ASN C C 1
ATOM 5044 O O . ASN C 1 10 ? 55.45160 33.11780 -3.70662 1.000 63.93355 10 ASN C O 1
ATOM 5049 N N . VAL C 1 11 ? 56.99192 31.53485 -4.21386 1.000 63.24175 11 VAL C N 1
ATOM 5050 C CA . VAL C 1 11 ? 57.37774 31.29860 -2.82854 1.000 55.59024 11 VAL C CA 1
ATOM 5051 C C . VAL C 1 11 ? 58.01181 32.53364 -2.21196 1.000 55.92251 11 VAL C C 1
ATOM 5052 O O . VAL C 1 11 ? 58.02833 32.67354 -0.98451 1.000 58.04093 11 VAL C O 1
ATOM 5056 N N . GLY C 1 12 ? 58.52969 33.44227 -3.04086 1.000 54.63275 12 GLY C N 1
ATOM 5057 C CA . GLY C 1 12 ? 59.17951 34.64242 -2.54889 1.000 60.15888 12 GLY C CA 1
ATOM 5058 C C . GLY C 1 12 ? 58.25957 35.60321 -1.82856 1.000 64.39585 12 GLY C C 1
ATOM 5059 O O . GLY C 1 12 ? 58.74136 36.42975 -1.04874 1.000 61.44903 12 GLY C O 1
ATOM 5060 N N . LEU C 1 13 ? 56.94623 35.51854 -2.07190 1.000 60.09376 13 LEU C N 1
ATOM 5061 C CA . LEU C 1 13 ? 56.00540 36.38331 -1.36708 1.000 56.04710 13 LEU C CA 1
ATOM 5062 C C . LEU C 1 13 ? 56.03842 36.16365 0.13890 1.000 57.73543 13 LEU C C 1
ATOM 5063 O O . LEU C 1 13 ? 55.68400 37.07495 0.89579 1.000 55.07464 13 LEU C O 1
ATOM 5068 N N . LEU C 1 14 ? 56.45130 34.98278 0.59036 1.000 57.02529 14 LEU C N 1
ATOM 5069 C CA . LEU C 1 14 ? 56.55487 34.68786 2.01209 1.000 55.86496 14 LEU C CA 1
ATOM 5070 C C . LEU C 1 14 ? 57.89695 35.09140 2.61370 1.000 61.57642 14 LEU C C 1
ATOM 5071 O O . LEU C 1 14 ? 58.11513 34.86436 3.80620 1.000 63.16282 14 LEU C O 1
ATOM 5076 N N . GLN C 1 15 ? 58.80159 35.67596 1.83198 1.000 60.05820 15 GLN C N 1
ATOM 5077 C CA . GLN C 1 15 ? 60.06254 36.13373 2.39760 1.000 64.23327 15 GLN C CA 1
ATOM 5078 C C . GLN C 1 15 ? 59.80969 37.32188 3.31437 1.000 66.65295 15 GLN C C 1
ATOM 5079 O O . GLN C 1 15 ? 59.01216 38.21031 3.00148 1.000 67.34713 15 GLN C O 1
ATOM 5085 N N . GLY C 1 16 ? 60.48456 37.32618 4.46159 1.000 62.61302 16 GLY C N 1
ATOM 5086 C CA . GLY C 1 16 ? 60.19101 38.29912 5.49056 1.000 60.01043 16 GLY C CA 1
ATOM 5087 C C . GLY C 1 16 ? 58.84225 38.12950 6.14245 1.000 66.25696 16 GLY C C 1
ATOM 5088 O O . GLY C 1 16 ? 58.38995 39.04551 6.83330 1.000 65.30418 16 GLY C O 1
ATOM 5089 N N . LYS C 1 17 ? 58.17213 37.00017 5.92510 1.000 59.24579 17 LYS C N 1
ATOM 5090 C CA . LYS C 1 17 ? 56.89736 36.70435 6.56171 1.000 60.01180 17 LYS C CA 1
ATOM 5091 C C . LYS C 1 17 ? 57.05928 35.46349 7.42521 1.000 60.92356 17 LYS C C 1
ATOM 5092 O O . LYS C 1 17 ? 57.43964 34.39942 6.92510 1.000 64.85134 17 LYS C O 1
ATOM 5098 N N . THR C 1 18 ? 56.74481 35.59054 8.70712 1.000 56.81216 18 THR C N 1
ATOM 5099 C CA . THR C 1 18 ? 56.70458 34.44122 9.59451 1.000 53.56262 18 THR C CA 1
ATOM 5100 C C . THR C 1 18 ? 55.35084 33.76899 9.44363 1.000 50.01279 18 THR C C 1
ATOM 5101 O O . THR C 1 18 ? 54.31560 34.44485 9.41597 1.000 55.12650 18 THR C O 1
ATOM 5105 N N . VAL C 1 19 ? 55.35918 32.44531 9.32015 1.000 52.23166 19 VAL C N 1
ATOM 5106 C CA . VAL C 1 19 ? 54.14042 31.64736 9.27748 1.000 44.97650 19 VAL C CA 1
ATOM 5107 C C . VAL C 1 19 ? 53.98683 30.93444 10.61337 1.000 48.64693 19 VAL C C 1
ATOM 5108 O O . VAL C 1 19 ? 54.91651 30.26242 11.07626 1.000 48.35654 19 VAL C O 1
ATOM 5112 N N . ALA C 1 20 ? 52.81993 31.08202 11.23425 1.000 46.43490 20 ALA C N 1
ATOM 5113 C CA . ALA C 1 20 ? 52.50266 30.37758 12.46917 1.000 43.86018 20 ALA C CA 1
ATOM 5114 C C . ALA C 1 20 ? 51.67503 29.14897 12.12083 1.000 41.73438 20 ALA C C 1
ATOM 5115 O O . ALA C 1 20 ? 50.53694 29.26252 11.65453 1.000 42.78000 20 ALA C O 1
ATOM 5117 N N . VAL C 1 21 ? 52.25432 27.97782 12.33324 1.000 39.78625 21 VAL C N 1
ATOM 5118 C CA . VAL C 1 21 ? 51.52711 26.72453 12.22405 1.000 44.67656 21 VAL C CA 1
ATOM 5119 C C . VAL C 1 21 ? 50.90560 26.45957 13.58940 1.000 44.77592 21 VAL C C 1
ATOM 5120 O O . VAL C 1 21 ? 51.61807 26.25707 14.57609 1.000 46.16763 21 VAL C O 1
ATOM 5124 N N . ILE C 1 22 ? 49.57955 26.51695 13.65518 1.000 43.33731 22 ILE C N 1
ATOM 5125 C CA . ILE C 1 22 ? 48.83864 26.30808 14.89597 1.000 45.28546 22 ILE C CA 1
ATOM 5126 C C . ILE C 1 22 ? 48.50666 24.82491 15.00094 1.000 50.06874 22 ILE C C 1
ATOM 5127 O O . ILE C 1 22 ? 47.74958 24.29197 14.18180 1.000 43.37811 22 ILE C O 1
ATOM 5132 N N . GLY C 1 23 ? 49.06298 24.16318 16.00382 1.000 47.77902 23 GLY C N 1
ATOM 5133 C CA . GLY C 1 23 ? 48.95793 22.71414 16.07688 1.000 47.02398 23 GLY C CA 1
ATOM 5134 C C . GLY C 1 23 ? 50.12772 22.03202 15.39673 1.000 47.78518 23 GLY C C 1
ATOM 5135 O O . GLY C 1 23 ? 50.75208 22.56373 14.47809 1.000 41.21226 23 GLY C O 1
ATOM 5136 N N . TYR C 1 24 ? 50.43543 20.82353 15.85985 1.000 48.15303 24 TYR C N 1
ATOM 5137 C CA . TYR C 1 24 ? 51.58744 20.09398 15.34069 1.000 48.00437 24 TYR C CA 1
ATOM 5138 C C . TYR C 1 24 ? 51.26991 18.60917 15.23262 1.000 47.23037 24 TYR C C 1
ATOM 5139 O O . TYR C 1 24 ? 52.03631 17.74803 15.66721 1.000 47.13297 24 TYR C O 1
ATOM 5148 N N . GLY C 1 25 ? 50.12122 18.29749 14.63816 1.000 46.19087 25 GLY C N 1
ATOM 5149 C CA . GLY C 1 25 ? 49.72617 16.91956 14.44657 1.000 42.56160 25 GLY C CA 1
ATOM 5150 C C . GLY C 1 25 ? 50.01366 16.42615 13.04527 1.000 44.05081 25 GLY C C 1
ATOM 5151 O O . GLY C 1 25 ? 51.10154 16.66367 12.50884 1.000 39.71219 25 GLY C O 1
ATOM 5152 N N . SER C 1 26 ? 49.03457 15.74679 12.43914 1.000 42.00758 26 SER C N 1
ATOM 5153 C CA . SER C 1 26 ? 49.24394 15.14973 11.12537 1.000 39.58807 26 SER C CA 1
ATOM 5154 C C . SER C 1 26 ? 49.60397 16.20328 10.09081 1.000 38.77101 26 SER C C 1
ATOM 5155 O O . SER C 1 26 ? 50.61102 16.07693 9.38778 1.000 47.90463 26 SER C O 1
ATOM 5158 N N . GLN C 1 27 ? 48.79097 17.25215 9.97841 1.000 40.69037 27 GLN C N 1
ATOM 5159 C CA . GLN C 1 27 ? 49.04537 18.27377 8.96899 1.000 38.16037 27 GLN C CA 1
ATOM 5160 C C . GLN C 1 27 ? 50.06849 19.29093 9.44870 1.000 38.71907 27 GLN C C 1
ATOM 5161 O O . GLN C 1 27 ? 50.89107 19.76710 8.65705 1.000 39.13691 27 GLN C O 1
ATOM 5167 N N . GLY C 1 28 ? 50.02084 19.63673 10.73188 1.000 38.53496 28 GLY C N 1
ATOM 5168 C CA . GLY C 1 28 ? 50.95105 20.57607 11.32544 1.000 40.35702 28 GLY C CA 1
ATOM 5169 C C . GLY C 1 28 ? 52.40532 20.21437 11.10623 1.000 42.47151 28 GLY C C 1
ATOM 5170 O O . GLY C 1 28 ? 53.15091 20.98694 10.50408 1.000 40.22197 28 GLY C O 1
ATOM 5171 N N . HIS C 1 29 ? 52.81768 19.03286 11.56528 1.000 41.98663 29 HIS C N 1
ATOM 5172 C CA . HIS C 1 29 ? 54.22774 18.67088 11.47605 1.000 43.75920 29 HIS C CA 1
ATOM 5173 C C . HIS C 1 29 ? 54.69326 18.59169 10.02520 1.000 46.17160 29 HIS C C 1
ATOM 5174 O O . HIS C 1 29 ? 55.83038 18.96158 9.70846 1.000 43.05650 29 HIS C O 1
ATOM 5181 N N . ALA C 1 30 ? 53.82748 18.13074 9.12492 1.000 43.03422 30 ALA C N 1
ATOM 5182 C CA . ALA C 1 30 ? 54.25089 17.95182 7.74168 1.000 43.99169 30 ALA C CA 1
ATOM 5183 C C . ALA C 1 30 ? 54.33330 19.28189 7.00305 1.000 44.82620 30 ALA C C 1
ATOM 5184 O O . ALA C 1 30 ? 55.30645 19.53847 6.28606 1.000 42.34567 30 ALA C O 1
ATOM 5186 N N . GLN C 1 31 ? 53.32615 20.14404 7.16910 1.000 40.71616 31 GLN C N 1
ATOM 5187 C CA . GLN C 1 31 ? 53.36506 21.44868 6.51444 1.000 43.11692 31 GLN C CA 1
ATOM 5188 C C . GLN C 1 31 ? 54.42416 22.36209 7.12332 1.000 43.50715 31 GLN C C 1
ATOM 5189 O O . GLN C 1 31 ? 55.02059 23.17346 6.40681 1.000 40.95740 31 GLN C O 1
ATOM 5195 N N . ALA C 1 32 ? 54.66434 22.25375 8.43347 1.000 39.28974 32 ALA C N 1
ATOM 5196 C CA . ALA C 1 32 ? 55.69304 23.06972 9.07493 1.000 43.61596 32 ALA C CA 1
ATOM 5197 C C . ALA C 1 32 ? 57.08136 22.69680 8.57268 1.000 45.56200 32 ALA C C 1
ATOM 5198 O O . ALA C 1 32 ? 57.90075 23.57309 8.27519 1.000 44.58532 32 ALA C O 1
ATOM 5200 N N . GLN C 1 33 ? 57.35639 21.39938 8.46392 1.000 40.09870 33 GLN C N 1
ATOM 5201 C CA . GLN C 1 33 ? 58.66635 20.96341 8.00866 1.000 44.20853 33 GLN C CA 1
ATOM 5202 C C . GLN C 1 33 ? 58.86007 21.23341 6.52062 1.000 47.01837 33 GLN C C 1
ATOM 5203 O O . GLN C 1 33 ? 59.94664 21.65499 6.10347 1.000 48.26569 33 GLN C O 1
ATOM 5209 N N . ASN C 1 34 ? 57.81750 21.02715 5.70768 1.000 47.49643 34 ASN C N 1
ATOM 5210 C CA . ASN C 1 34 ? 57.92008 21.33447 4.28315 1.000 40.81641 34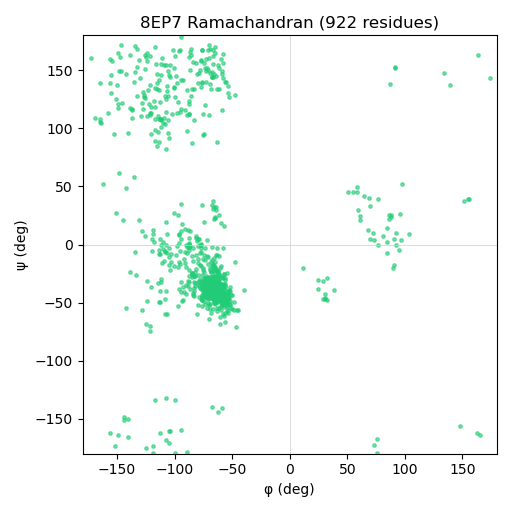 ASN C CA 1
ATOM 5211 C C . ASN C 1 34 ? 58.20247 22.81315 4.05594 1.000 49.93113 34 ASN C C 1
ATOM 5212 O O . ASN C 1 34 ? 59.02886 23.17216 3.20641 1.000 50.02287 34 ASN C O 1
ATOM 5217 N N . LEU C 1 35 ? 57.52272 23.68633 4.80379 1.000 44.26446 35 LEU C N 1
ATOM 5218 C CA . LEU C 1 35 ? 57.71564 25.12313 4.63126 1.000 45.88936 35 LEU C CA 1
ATOM 5219 C C . LEU C 1 35 ? 59.13692 25.53747 4.99122 1.000 47.26061 35 LEU C C 1
ATOM 5220 O O . LEU C 1 35 ? 59.77232 26.31387 4.26787 1.000 47.17139 35 LEU C O 1
ATOM 5225 N N . ARG C 1 36 ? 59.64758 25.04190 6.11883 1.000 44.83478 36 ARG C N 1
ATOM 5226 C CA . ARG C 1 36 ? 61.01202 25.36956 6.50664 1.000 47.68450 36 ARG C CA 1
ATOM 5227 C C . ARG C 1 36 ? 61.99843 24.86917 5.45760 1.000 47.82184 36 ARG C C 1
ATOM 5228 O O . ARG C 1 36 ? 62.86419 25.62157 4.99905 1.000 50.06496 36 ARG C O 1
ATOM 5236 N N . ASP C 1 37 ? 61.84551 23.60716 5.02748 1.000 47.16420 37 ASP C N 1
ATOM 5237 C CA . ASP C 1 37 ? 62.67538 23.07022 3.95152 1.000 48.41181 37 ASP C CA 1
ATOM 5238 C C . ASP C 1 37 ? 62.56571 23.89680 2.67674 1.000 47.54030 37 ASP C C 1
ATOM 5239 O O . ASP C 1 37 ? 63.48630 23.88883 1.85287 1.000 52.70549 37 ASP C O 1
ATOM 5244 N N . SER C 1 38 ? 61.45668 24.59698 2.48588 1.000 48.30359 38 SER C N 1
ATOM 5245 C CA . SER C 1 38 ? 61.26945 25.44385 1.31723 1.000 49.13833 38 SER C CA 1
ATOM 5246 C C . SER C 1 38 ? 61.81464 26.85207 1.51095 1.000 49.49294 38 SER C C 1
ATOM 5247 O O . SER C 1 38 ? 61.78425 27.64462 0.56339 1.000 50.39689 38 SER C O 1
ATOM 5250 N N . GLY C 1 39 ? 62.29998 27.18479 2.70404 1.000 48.31909 39 GLY C N 1
ATOM 5251 C CA . GLY C 1 39 ? 62.91832 28.47420 2.95347 1.000 50.90147 39 GLY C CA 1
ATOM 5252 C C . GLY C 1 39 ? 62.08011 29.47859 3.71372 1.000 59.54490 39 GLY C C 1
ATOM 5253 O O . GLY C 1 39 ? 62.48920 30.64120 3.81689 1.000 48.87112 39 GLY C O 1
ATOM 5254 N N . VAL C 1 40 ? 60.92478 29.06926 4.25901 1.000 48.41910 40 VAL C N 1
ATOM 5255 C CA . VAL C 1 40 ? 60.02196 29.97787 4.95834 1.000 53.68075 40 VAL C CA 1
ATOM 5256 C C . VAL C 1 40 ? 60.31208 29.94206 6.45286 1.000 49.09756 40 VAL C C 1
ATOM 5257 O O . VAL C 1 40 ? 60.60146 28.88405 7.02459 1.000 51.42920 40 VAL C O 1
ATOM 5261 N N . GLU C 1 41 ? 60.24029 31.11135 7.08550 1.000 52.10595 41 GLU C N 1
ATOM 5262 C CA . GLU C 1 41 ? 60.33718 31.21204 8.53662 1.000 55.31802 41 GLU C CA 1
ATOM 5263 C C . GLU C 1 41 ? 59.04476 30.70653 9.16802 1.000 46.76565 41 GLU C C 1
ATOM 5264 O O . GLU C 1 41 ? 57.97431 31.26115 8.91611 1.000 47.22313 41 GLU C O 1
ATOM 5270 N N . VAL C 1 42 ? 59.14274 29.66906 9.99571 1.000 49.54137 42 VAL C N 1
ATOM 5271 C CA . VAL C 1 42 ? 57.98208 29.01073 10.58505 1.000 46.90460 42 VAL C CA 1
ATOM 5272 C C . VAL C 1 42 ? 58.15897 28.95265 12.09448 1.000 47.67942 42 VAL C C 1
ATOM 5273 O O . VAL C 1 42 ? 59.21798 28.54851 12.58533 1.000 53.54027 42 VAL C O 1
ATOM 5277 N N . VAL C 1 43 ? 57.12903 29.35870 12.82574 1.000 50.95401 43 VAL C N 1
ATOM 5278 C CA . VAL C 1 43 ? 57.03613 29.11737 14.25838 1.000 49.09499 43 VAL C CA 1
ATOM 5279 C C . VAL C 1 43 ? 55.83506 28.22031 14.49308 1.000 49.61051 43 VAL C C 1
ATOM 5280 O O . VAL C 1 43 ? 54.90776 28.18289 13.68170 1.000 46.17638 43 VAL C O 1
ATOM 5284 N N . VAL C 1 44 ? 55.86067 27.48047 15.59482 1.000 49.68988 44 VAL C N 1
ATOM 5285 C CA . VAL C 1 44 ? 54.80165 26.53289 15.92156 1.000 46.21077 44 VAL C CA 1
ATOM 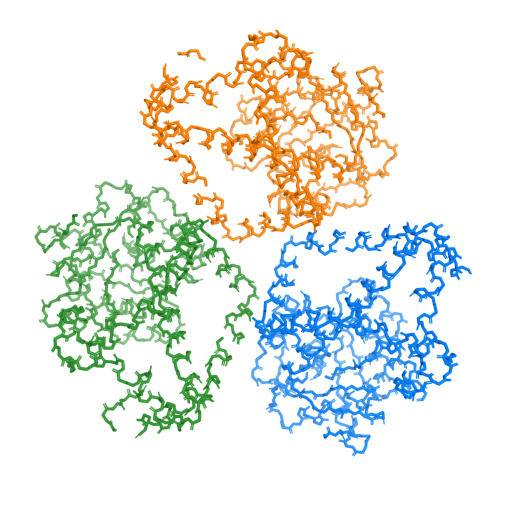5286 C C . VAL C 1 44 ? 54.08202 27.04729 17.15635 1.000 48.37970 44 VAL C C 1
ATOM 5287 O O . VAL C 1 44 ? 54.70868 27.27430 18.19856 1.000 53.87689 44 VAL C O 1
ATOM 5291 N N . GLY C 1 45 ? 52.77294 27.25436 17.03198 1.000 46.78303 45 GLY C N 1
ATOM 5292 C CA . GLY C 1 45 ? 51.93920 27.57854 18.17210 1.000 48.24267 45 GLY C CA 1
ATOM 5293 C C . GLY C 1 45 ? 51.05900 26.40543 18.55273 1.000 51.50520 45 GLY C C 1
ATOM 5294 O O . GLY C 1 45 ? 50.17567 26.01186 17.78639 1.000 49.85644 45 GLY C O 1
ATOM 5295 N N . VAL C 1 46 ? 51.29711 25.83338 19.73267 1.000 51.58394 46 VAL C N 1
ATOM 5296 C CA . VAL C 1 46 ? 50.60695 24.62484 20.16630 1.000 52.85392 46 VAL C CA 1
ATOM 5297 C C . VAL C 1 46 ? 50.64698 24.60095 21.68563 1.000 57.68008 46 VAL C C 1
ATOM 5298 O O . VAL C 1 46 ? 51.47187 25.26816 22.30770 1.000 56.48132 46 VAL C O 1
ATOM 5302 N N . ARG C 1 47 ? 49.73551 23.84212 22.29094 1.000 58.23514 47 ARG C N 1
ATOM 5303 C CA . ARG C 1 47 ? 49.65236 23.77960 23.74086 1.000 61.28799 47 ARG C CA 1
ATOM 5304 C C . ARG C 1 47 ? 50.75013 22.88811 24.31476 1.000 60.92087 47 ARG C C 1
ATOM 5305 O O . ARG C 1 47 ? 51.31845 22.04908 23.60923 1.000 60.63567 47 ARG C O 1
ATOM 5313 N N . PRO C 1 48 ? 51.08634 23.07020 25.58977 1.000 62.91789 48 PRO C N 1
ATOM 5314 C CA . PRO C 1 48 ? 51.94266 22.09230 26.27088 1.000 64.37349 48 PRO C CA 1
ATOM 5315 C C . PRO C 1 48 ? 51.36751 20.68882 26.14776 1.000 75.80212 48 PRO C C 1
ATOM 5316 O O . PRO C 1 48 ? 50.18106 20.45281 26.39909 1.000 73.18963 48 PRO C O 1
ATOM 5320 N N . GLY C 1 49 ? 52.21691 19.75485 25.74781 1.000 74.21732 49 GLY C N 1
ATOM 5321 C CA . GLY C 1 49 ? 51.76973 18.39939 25.50936 1.000 79.16080 49 GLY C CA 1
ATOM 5322 C C . GLY C 1 49 ? 52.79102 17.65745 24.66811 1.000 77.01935 49 GLY C C 1
ATOM 5323 O O . GLY C 1 49 ? 53.93872 18.07842 24.54908 1.000 75.21206 49 GLY C O 1
ATOM 5324 N N . LYS C 1 50 ? 52.33567 16.55033 24.08151 1.000 70.88749 50 LYS C N 1
ATOM 5325 C CA . LYS C 1 50 ? 53.26069 15.66907 23.38280 1.000 69.36290 50 LYS C CA 1
ATOM 5326 C C . LYS C 1 50 ? 53.67958 16.24462 22.03623 1.000 66.96112 50 LYS C C 1
ATOM 5327 O O . LYS C 1 50 ? 54.81626 16.03142 21.59918 1.000 65.56442 50 LYS C O 1
ATOM 5333 N N . SER C 1 51 ? 52.79162 16.97552 21.36415 1.000 62.73893 51 SER C N 1
ATOM 5334 C CA . SER C 1 51 ? 53.15616 17.52190 20.06215 1.000 61.66627 51 SER C CA 1
ATOM 5335 C C . SER C 1 51 ? 54.04132 18.75596 20.20129 1.000 63.58070 51 SER C C 1
ATOM 5336 O O . SER C 1 51 ? 54.86681 19.02738 19.32142 1.000 60.02920 51 SER C O 1
ATOM 5339 N N . PHE C 1 52 ? 53.87192 19.50920 21.29171 1.000 71.20328 52 PHE C N 1
ATOM 5340 C CA . PHE C 1 52 ? 54.81987 20.55763 21.66250 1.000 65.12569 52 PHE C CA 1
ATOM 5341 C C . PHE C 1 52 ? 56.24080 20.01024 21.70606 1.000 63.21809 52 PHE C C 1
ATOM 5342 O O . PHE C 1 52 ? 57.15929 20.56782 21.09512 1.000 60.10037 52 PHE C O 1
ATOM 5350 N N . GLU C 1 53 ? 56.43104 18.90627 22.43229 1.000 65.04596 53 GLU C N 1
ATOM 5351 C CA . GLU C 1 53 ? 57.75217 18.30395 22.56542 1.000 64.15705 53 GLU C CA 1
ATOM 5352 C C . GLU C 1 53 ? 58.31794 17.89307 21.21167 1.000 64.99422 53 GLU C C 1
ATOM 5353 O O . GLU C 1 53 ? 59.50357 18.11454 20.93521 1.000 64.54432 53 GLU C O 1
ATOM 5359 N N . VAL C 1 54 ? 57.48948 17.29026 20.35384 1.000 60.06026 54 VAL C N 1
ATOM 5360 C CA . VAL C 1 54 ? 57.97579 16.86520 19.04404 1.000 62.64911 54 VAL C CA 1
ATOM 5361 C C . VAL C 1 54 ? 58.44147 18.06655 18.23140 1.000 59.79462 54 VAL C C 1
ATOM 5362 O O . VAL C 1 54 ? 59.50040 18.02799 17.59256 1.000 58.43498 54 VAL C O 1
ATOM 5366 N N . ALA C 1 55 ? 57.65710 19.14841 18.23849 1.000 56.84516 55 ALA C N 1
ATOM 5367 C CA . ALA C 1 55 ? 58.03916 20.35066 17.50466 1.000 57.21400 55 ALA C CA 1
ATOM 5368 C C . ALA C 1 55 ? 59.35472 20.92206 18.02828 1.000 60.68554 55 ALA C C 1
ATOM 5369 O O . ALA C 1 55 ? 60.20631 21.36319 17.24698 1.000 62.07852 55 ALA C O 1
ATOM 5371 N N . LYS C 1 56 ? 59.54076 20.91594 19.34945 1.000 62.29268 56 LYS C N 1
ATOM 5372 C CA . LYS C 1 56 ? 60.82433 21.31669 19.91686 1.000 61.42926 56 LYS C CA 1
ATOM 5373 C C . LYS C 1 56 ? 61.93628 20.37133 19.47895 1.000 65.96223 56 LYS C C 1
ATOM 5374 O O . LYS C 1 56 ? 63.05600 20.80809 19.19302 1.000 67.37086 56 LYS C O 1
ATOM 5380 N N . ALA C 1 57 ? 61.64523 19.07070 19.41175 1.000 68.26567 57 ALA C N 1
ATOM 5381 C CA . ALA C 1 57 ? 62.66168 18.11618 18.98455 1.000 70.76244 57 ALA C CA 1
ATOM 5382 C C . ALA C 1 57 ? 63.01516 18.29400 17.51390 1.000 67.83110 57 ALA C C 1
ATOM 5383 O O . ALA C 1 57 ? 64.16273 18.05674 17.12079 1.000 70.25255 57 ALA C O 1
ATOM 5385 N N . ASP C 1 58 ? 62.05500 18.70674 16.69023 1.000 63.03839 58 ASP C N 1
ATOM 5386 C CA . ASP C 1 58 ? 62.33899 18.99365 15.28975 1.000 60.97937 58 ASP C CA 1
ATOM 5387 C C . ASP C 1 58 ? 63.03969 20.33217 15.09697 1.000 61.10000 58 ASP C C 1
ATOM 5388 O O . ASP C 1 58 ? 63.31605 20.70629 13.95340 1.000 59.57190 58 ASP C O 1
ATOM 5393 N N . GLY C 1 59 ? 63.31628 21.06427 16.17321 1.000 65.82261 59 GLY C N 1
ATOM 5394 C CA . GLY C 1 59 ? 64.09443 22.28453 16.09984 1.000 65.22308 59 GLY C CA 1
ATOM 5395 C C . GLY C 1 59 ? 63.31124 23.56268 15.89120 1.000 67.21669 59 GLY C C 1
ATOM 5396 O O . GLY C 1 59 ? 63.92837 24.62363 15.73329 1.000 71.47130 59 GLY C O 1
ATOM 5397 N N . PHE C 1 60 ? 61.980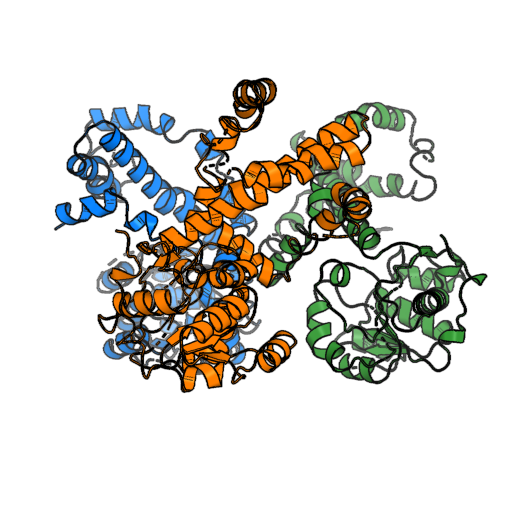82 23.50461 15.89186 1.000 61.34649 60 PHE C N 1
ATOM 5398 C CA . PHE C 1 60 ? 61.18029 24.69809 15.66832 1.000 55.85595 60 PHE C CA 1
ATOM 5399 C C . PHE C 1 60 ? 61.19054 25.60116 16.89414 1.000 57.72014 60 PHE C C 1
ATOM 5400 O O . PHE C 1 60 ? 61.42287 25.16337 18.02336 1.000 58.29330 60 PHE C O 1
ATOM 5408 N N . GLU C 1 61 ? 60.93182 26.88396 16.65764 1.000 56.99332 61 GLU C N 1
ATOM 5409 C CA . GLU C 1 61 ? 60.57359 27.79108 17.74114 1.000 58.74505 61 GLU C CA 1
ATOM 5410 C C . GLU C 1 61 ? 59.12681 27.49841 18.12952 1.000 56.42844 61 GLU C C 1
ATOM 5411 O O . GLU C 1 61 ? 58.20899 27.72338 17.33787 1.000 49.71200 61 GLU C O 1
ATOM 5417 N N . VAL C 1 62 ? 58.91886 26.97040 19.33336 1.000 54.77219 62 VAL C N 1
ATOM 5418 C CA . VAL C 1 62 ? 57.61540 26.48070 19.76887 1.000 56.71614 62 VAL C CA 1
ATOM 5419 C C . VAL C 1 62 ? 57.11247 27.37080 20.89542 1.000 58.73045 62 VAL C C 1
ATOM 5420 O O . VAL C 1 62 ? 57.84257 27.64402 21.85614 1.000 61.11775 62 VAL C O 1
ATOM 5432 N N . SER C 1 64 ? 53.17543 29.44885 22.68214 1.000 55.27197 64 SER C N 1
ATOM 5433 C CA . SER C 1 64 ? 51.73145 29.41590 22.82987 1.000 52.73382 64 SER C CA 1
ATOM 5434 C C . SER C 1 64 ? 51.06616 29.87467 21.54094 1.000 56.19914 64 SER C C 1
ATOM 5435 O O . SER C 1 64 ? 51.67137 30.54874 20.70322 1.000 55.59052 64 SER C O 1
ATOM 5438 N N . VAL C 1 65 ? 49.79903 29.48823 21.38221 1.000 59.57548 65 VAL C N 1
ATOM 5439 C CA . VAL C 1 65 ? 49.04032 29.93496 20.21847 1.000 56.71939 65 VAL C CA 1
ATOM 5440 C C . VAL C 1 65 ? 48.92053 31.45534 20.22111 1.000 58.04216 65 VAL C C 1
ATOM 5441 O O . VAL C 1 65 ? 49.03445 32.10344 19.17346 1.000 60.87055 65 VAL C O 1
ATOM 5445 N N . SER C 1 66 ? 48.70248 32.04644 21.39814 1.000 57.04832 66 SER C N 1
ATOM 5446 C CA . SER C 1 66 ? 48.71647 33.50128 21.52556 1.000 61.86169 66 SER C CA 1
ATOM 5447 C C . SER C 1 66 ? 50.01278 34.09094 20.98568 1.000 60.82473 66 SER C C 1
ATOM 5448 O O . SER C 1 66 ? 49.99561 35.02216 20.17425 1.000 61.94444 66 SER C O 1
ATOM 5451 N N . GLU C 1 67 ? 51.15253 33.55544 21.43161 1.000 58.47865 67 GLU C N 1
ATOM 5452 C CA . GLU C 1 67 ? 52.44284 34.11944 21.04585 1.000 61.64518 67 GLU C CA 1
ATOM 5453 C C . GLU C 1 67 ? 52.77083 33.86209 19.57919 1.000 57.82699 67 GLU C C 1
ATOM 5454 O O . GLU C 1 67 ? 53.50702 34.64425 18.96705 1.000 59.00598 67 GLU C O 1
ATOM 5460 N N . ALA C 1 68 ? 52.25025 32.77955 19.00122 1.000 57.67471 68 ALA C N 1
ATOM 5461 C CA . ALA C 1 68 ? 52.48385 32.52658 17.58319 1.000 56.19080 68 ALA C CA 1
ATOM 5462 C C . ALA C 1 68 ? 51.68578 33.49008 16.71350 1.000 58.77042 68 ALA C C 1
ATOM 5463 O O . ALA C 1 68 ? 52.17173 33.93731 15.66711 1.000 53.84860 68 ALA C O 1
ATOM 5465 N N . VAL C 1 69 ? 50.46161 33.82588 17.13314 1.000 55.79673 69 VAL C N 1
ATOM 5466 C CA . VAL C 1 69 ? 49.62729 34.73173 16.34811 1.000 54.14920 69 VAL C CA 1
ATOM 5467 C C . VAL C 1 69 ? 50.20332 36.14032 16.37466 1.000 59.83536 69 VAL C C 1
ATOM 5468 O O . VAL C 1 69 ? 50.19640 36.85012 15.36117 1.000 63.30105 69 VAL C O 1
ATOM 5472 N N . ARG C 1 70 ? 50.72137 36.56241 17.52948 1.000 55.52491 70 ARG C N 1
ATOM 5473 C CA . ARG C 1 70 ? 51.22576 37.92342 17.66864 1.000 56.63542 70 ARG C CA 1
ATOM 5474 C C . ARG C 1 70 ? 52.44048 38.17725 16.78512 1.000 59.13609 70 ARG C C 1
ATOM 5475 O O . ARG C 1 70 ? 52.66516 39.31708 16.37014 1.000 60.73852 70 ARG C O 1
ATOM 5483 N N . THR C 1 71 ? 53.22578 37.14518 16.47344 1.000 56.06526 71 THR C N 1
ATOM 5484 C CA . THR C 1 71 ? 54.49503 37.33456 15.78023 1.000 59.94604 71 THR C CA 1
ATOM 5485 C C . THR C 1 71 ? 54.47482 36.88952 14.32285 1.000 57.59607 71 THR C C 1
ATOM 5486 O O . THR C 1 71 ? 55.49324 37.03198 13.63706 1.000 57.83846 71 THR C O 1
ATOM 5490 N N . ALA C 1 72 ? 53.35546 36.37718 13.82149 1.000 59.30843 72 ALA C N 1
ATOM 5491 C CA . ALA C 1 72 ? 53.29432 35.84043 12.47119 1.000 52.51364 72 ALA C CA 1
ATOM 5492 C C . ALA C 1 72 ? 52.44523 36.71826 11.56300 1.000 52.95711 72 ALA C C 1
ATOM 5493 O O . ALA C 1 72 ? 51.62614 37.52099 12.01495 1.000 55.42354 72 ALA C O 1
ATOM 5495 N N . GLN C 1 73 ? 52.66424 36.55132 10.26025 1.000 51.30000 73 GLN C N 1
ATOM 5496 C CA . GLN C 1 73 ? 51.84957 37.18994 9.23685 1.000 50.55294 73 GLN C CA 1
ATOM 5497 C C . GLN C 1 73 ? 50.88914 36.21268 8.56807 1.000 49.08372 73 GLN C C 1
ATOM 5498 O O . GLN C 1 73 ? 49.93117 36.64524 7.91577 1.000 52.63852 73 GLN C O 1
ATOM 5504 N N . VAL C 1 74 ? 51.12945 34.91217 8.70905 1.000 47.65536 74 VAL C N 1
ATOM 5505 C CA . VAL C 1 74 ? 50.22258 33.87345 8.24698 1.000 46.22009 74 VAL C CA 1
ATOM 5506 C C . VAL C 1 74 ? 49.92734 32.97743 9.43865 1.000 47.94532 74 VAL C C 1
ATOM 5507 O O . VAL C 1 74 ? 50.85830 32.48254 10.08780 1.000 48.58313 74 VAL C O 1
ATOM 5511 N N . VAL C 1 75 ? 48.64366 32.77662 9.73308 1.000 45.78206 75 VAL C N 1
ATOM 5512 C CA . VAL C 1 75 ? 48.20468 31.94475 10.84794 1.000 44.13769 75 VAL C CA 1
ATOM 5513 C C . VAL C 1 75 ? 47.49255 30.73281 10.25954 1.000 42.04295 75 VAL C C 1
ATOM 5514 O O . VAL C 1 75 ? 46.37949 30.85246 9.73741 1.000 44.56460 75 VAL C O 1
ATOM 5518 N N . GLN C 1 76 ? 48.12871 29.56452 10.33000 1.000 41.47531 76 GLN C N 1
ATOM 5519 C CA . GLN C 1 76 ? 47.62361 28.36101 9.67697 1.000 41.11075 76 GLN C CA 1
ATOM 5520 C C . GLN C 1 76 ? 47.00962 27.44167 10.73062 1.000 45.39522 76 GLN C C 1
ATOM 5521 O O . GLN C 1 76 ? 47.72954 26.82648 11.52517 1.000 38.68931 76 GLN C O 1
ATOM 5535 N N . LEU C 1 78 ? 45.77501 24.35324 12.17478 1.000 41.96376 78 LEU C N 1
ATOM 5536 C CA . LEU C 1 78 ? 45.85978 22.90994 11.98050 1.000 41.14632 78 LEU C CA 1
ATOM 5537 C C . LEU C 1 78 ? 45.56849 22.15355 13.27031 1.000 44.49032 78 LEU C C 1
ATOM 5538 O O . LEU C 1 78 ? 46.19184 21.13191 13.57416 1.000 43.72628 78 LEU C O 1
ATOM 5543 N N . LEU C 1 79 ? 44.59691 22.64997 14.02820 1.000 41.66206 79 LEU C N 1
ATOM 5544 C CA . LEU C 1 79 ? 44.00201 22.04437 15.20766 1.000 46.27904 79 LEU C CA 1
ATOM 5545 C C . LEU C 1 79 ? 42.85354 21.13798 14.80322 1.000 43.71141 79 LEU C C 1
ATOM 5546 O O . LEU C 1 79 ? 42.32233 21.26022 13.69824 1.000 45.15620 79 LEU C O 1
ATOM 5551 N N . PRO C 1 80 ? 42.43029 20.22279 15.67744 1.000 51.63231 80 PRO C N 1
ATOM 5552 C CA . PRO C 1 80 ? 41.23295 19.42802 15.37216 1.000 50.34797 80 PRO C CA 1
ATOM 5553 C C . PRO C 1 80 ? 40.04404 20.33449 15.08318 1.000 52.98382 80 PRO C C 1
ATOM 5554 O O . PRO C 1 80 ? 39.84867 21.35922 15.73881 1.000 52.87799 80 PRO C O 1
ATOM 5558 N N . ASP C 1 81 ? 39.25263 19.95183 14.07730 1.000 45.33826 81 ASP C N 1
ATOM 5559 C CA . ASP C 1 81 ? 38.15990 20.81096 13.62857 1.000 49.32005 81 ASP C CA 1
ATOM 5560 C C . ASP C 1 81 ? 37.18572 21.12275 14.75694 1.000 52.71041 81 ASP C C 1
ATOM 5561 O O . ASP C 1 81 ? 36.66989 22.24226 14.84209 1.000 54.94548 81 ASP C O 1
ATOM 5566 N N . GLU C 1 82 ? 36.93986 20.16241 15.64926 1.000 54.96005 82 GLU C N 1
ATOM 5567 C CA . GLU C 1 82 ? 36.00677 20.42989 16.73729 1.000 64.76688 82 GLU C CA 1
ATOM 5568 C C . GLU C 1 82 ? 36.59878 21.33361 17.81264 1.000 62.41391 82 GLU C C 1
ATOM 5569 O O . GLU C 1 82 ? 35.85746 21.78708 18.68926 1.000 66.27755 82 GLU C O 1
ATOM 5575 N N . GLN C 1 83 ? 37.89664 21.62746 17.76107 1.000 65.01096 83 GLN C N 1
ATOM 5576 C CA . GLN C 1 83 ? 38.53064 22.47998 18.75977 1.000 69.82019 83 GLN C CA 1
ATOM 5577 C C . GLN C 1 83 ? 39.02500 23.81320 18.20700 1.000 66.12341 83 GLN C C 1
ATOM 5578 O O . GLN C 1 83 ? 39.47766 24.65577 18.98978 1.000 68.03599 83 GLN C O 1
ATOM 5584 N N . GLN C 1 84 ? 38.93241 24.03894 16.89094 1.000 54.28875 84 GLN C N 1
ATOM 5585 C CA . GLN C 1 84 ? 39.42338 25.28933 16.31195 1.000 56.01649 84 GLN C CA 1
ATOM 5586 C C . GLN C 1 84 ? 38.61242 26.48888 16.77937 1.000 56.04165 84 GLN C C 1
ATOM 5587 O O . GLN C 1 84 ? 39.17709 27.55635 17.04084 1.000 54.72219 84 GLN C O 1
ATOM 5593 N N . ALA C 1 85 ? 37.28659 26.34199 16.86817 1.000 60.41560 85 ALA C N 1
ATOM 5594 C CA . ALA C 1 85 ? 36.43528 27.48500 17.18565 1.000 55.86494 85 ALA C CA 1
ATOM 5595 C C . ALA C 1 85 ? 36.64969 27.97096 18.60987 1.000 58.20769 85 ALA C C 1
ATOM 5596 O O . ALA C 1 85 ? 36.52685 29.17033 18.87812 1.000 61.71322 85 ALA C O 1
ATOM 5598 N N . HIS C 1 86 ? 36.96691 27.06352 19.53075 1.000 55.37755 86 HIS C N 1
ATOM 5599 C CA . HIS C 1 86 ? 37.21370 27.46465 20.90858 1.000 62.24251 86 HIS C CA 1
ATOM 5600 C C . HIS C 1 86 ? 38.58523 28.11319 21.06034 1.000 62.47646 86 HIS C C 1
ATOM 5601 O O . HIS C 1 86 ? 38.71784 29.13979 21.73334 1.000 65.46933 86 HIS C O 1
ATOM 5608 N N . VAL C 1 87 ? 39.61348 27.53756 20.43780 1.000 64.86979 87 VAL C N 1
ATOM 5609 C CA . VAL C 1 87 ? 40.95129 28.10293 20.55936 1.000 61.21710 87 VAL C CA 1
ATOM 5610 C C . VAL C 1 87 ? 41.04622 29.42315 19.80177 1.000 62.35305 87 VAL C C 1
ATOM 5611 O O . VAL C 1 87 ? 41.71901 30.36081 20.24843 1.000 63.62642 87 VAL C O 1
ATOM 5615 N N . TYR C 1 88 ? 40.36545 29.52648 18.65667 1.000 59.46997 88 TYR C N 1
ATOM 5616 C CA . TYR C 1 88 ? 40.33680 30.78449 17.91567 1.000 57.78689 88 TYR C CA 1
ATOM 5617 C C . TYR C 1 88 ? 39.86681 31.93220 18.80216 1.000 62.10001 88 TYR C C 1
ATOM 5618 O O . TYR C 1 88 ? 40.57543 32.92856 18.98184 1.000 62.57271 88 TYR C O 1
ATOM 5627 N N . LYS C 1 89 ? 38.66841 31.80215 19.37662 1.000 66.28930 89 LYS C N 1
ATOM 5628 C CA . LYS C 1 89 ? 38.06608 32.91970 20.09478 1.000 67.25702 89 LYS C CA 1
ATOM 5629 C C . LYS C 1 89 ? 38.79850 33.24722 21.38936 1.000 66.94274 89 LYS C C 1
ATOM 5630 O O . LYS C 1 89 ? 38.67065 34.37027 21.88575 1.000 70.28553 89 LYS C O 1
ATOM 5636 N N . ALA C 1 90 ? 39.57713 32.31042 21.93209 1.000 67.35474 90 ALA C N 1
ATOM 5637 C CA . ALA C 1 90 ? 40.27999 32.53656 23.18971 1.000 66.85413 90 ALA C CA 1
ATOM 5638 C C . ALA C 1 90 ? 41.70339 33.04895 22.97646 1.000 73.36520 90 ALA C C 1
ATOM 5639 O O . ALA C 1 90 ? 42.10671 34.03941 23.59673 1.000 79.21566 90 ALA C O 1
ATOM 5641 N N . GLU C 1 91 ? 42.47054 32.39909 22.09916 1.000 64.45309 91 GLU C N 1
ATOM 5642 C CA . GLU C 1 91 ? 43.89662 32.67082 21.96457 1.000 69.23242 91 GLU C CA 1
ATOM 5643 C C . GLU C 1 91 ? 44.30313 33.31277 20.64471 1.000 63.98082 91 GLU C C 1
ATOM 5644 O O . GLU C 1 91 ? 45.46453 33.71241 20.51386 1.000 62.94813 91 GLU C O 1
ATOM 5650 N N . VAL C 1 92 ? 43.39999 33.41825 19.66728 1.000 60.86775 92 VAL C N 1
ATOM 5651 C CA . VAL C 1 92 ? 43.73255 33.87579 18.32283 1.000 60.55900 92 VAL C CA 1
ATOM 5652 C C . VAL C 1 92 ? 43.06987 35.20965 18.00269 1.000 62.70554 92 VAL C C 1
ATOM 5653 O O . VAL C 1 92 ? 43.72940 36.15154 17.54527 1.000 58.78465 92 VAL C O 1
ATOM 5657 N N . GLU C 1 93 ? 41.76064 35.31027 18.24401 1.000 59.35436 93 GLU C N 1
ATOM 5658 C CA . GLU C 1 93 ? 40.96947 36.38992 17.66202 1.000 58.77111 93 GLU C CA 1
ATOM 5659 C C . GLU C 1 93 ? 41.40921 37.76030 18.15539 1.000 62.07925 93 GLU C C 1
ATOM 5660 O O . GLU C 1 93 ? 41.50793 38.70634 17.36444 1.000 60.43922 93 GLU C O 1
ATOM 5666 N N . GLU C 1 94 ? 41.64733 37.90103 19.45844 1.000 61.50347 94 GLU C N 1
ATOM 5667 C CA . GLU C 1 94 ? 42.02887 39.20086 19.99424 1.000 65.19102 94 GLU C CA 1
ATOM 5668 C C . GLU C 1 94 ? 43.48434 39.54614 19.71528 1.000 66.96661 94 GLU C C 1
ATOM 5669 O O . GLU C 1 94 ? 43.92210 40.64704 20.06480 1.000 69.10494 94 GLU C O 1
ATOM 5675 N N . ASN C 1 95 ? 44.24036 38.64297 19.09542 1.000 66.27914 95 ASN C N 1
ATOM 5676 C CA . ASN C 1 95 ? 45.62116 38.90430 18.71639 1.000 59.29517 95 ASN C CA 1
ATOM 5677 C C . ASN C 1 95 ? 45.80797 39.02693 17.20969 1.000 60.50442 95 ASN C C 1
ATOM 5678 O O . ASN C 1 95 ? 46.92039 39.31873 16.75817 1.000 63.93712 95 ASN C O 1
ATOM 5683 N N . LEU C 1 96 ? 44.75659 38.81506 16.42234 1.000 61.39106 96 LEU C N 1
ATOM 5684 C CA . LEU C 1 96 ? 44.83390 39.07100 14.99286 1.000 58.08241 96 LEU C CA 1
ATOM 5685 C C . LEU C 1 96 ? 44.96957 40.56460 14.74010 1.000 61.20795 96 LEU C C 1
ATOM 5686 O O . LEU C 1 96 ? 44.38266 41.38410 15.44856 1.000 67.06593 96 LEU C O 1
ATOM 5691 N N . ARG C 1 97 ? 45.73872 40.92401 13.72045 1.000 57.74079 97 ARG C N 1
ATOM 5692 C CA . ARG C 1 97 ? 45.86405 42.31915 13.33717 1.000 60.25815 97 ARG C CA 1
ATOM 5693 C C . ARG C 1 97 ? 45.69089 42.45475 11.83135 1.000 59.23098 97 ARG C C 1
ATOM 5694 O O . ARG C 1 97 ? 45.67221 41.47203 11.08338 1.000 58.22567 97 ARG C O 1
ATOM 5702 N N . GLU C 1 98 ? 45.54753 43.70985 11.41793 1.000 58.56268 98 GLU C N 1
ATOM 5703 C CA . GLU C 1 98 ? 45.29156 44.07333 10.03367 1.000 58.90881 98 GLU C CA 1
ATOM 5704 C C . GLU C 1 98 ? 46.33257 43.46905 9.10184 1.000 63.37381 98 GLU C C 1
ATOM 5705 O O . GLU C 1 98 ? 47.53454 43.48357 9.38854 1.000 61.30381 98 GLU C O 1
ATOM 5711 N N . GLY C 1 99 ? 45.86031 42.93812 7.97517 1.000 57.72580 99 GLY C N 1
ATOM 5712 C CA . GLY C 1 99 ? 46.72567 42.40429 6.95108 1.000 53.16921 99 GLY C CA 1
ATOM 5713 C C . GLY C 1 99 ? 47.07628 40.93930 7.10051 1.000 56.30023 99 GLY C C 1
ATOM 5714 O O . GLY C 1 99 ? 47.46928 40.30928 6.11219 1.000 57.19682 99 GLY C O 1
ATOM 5715 N N .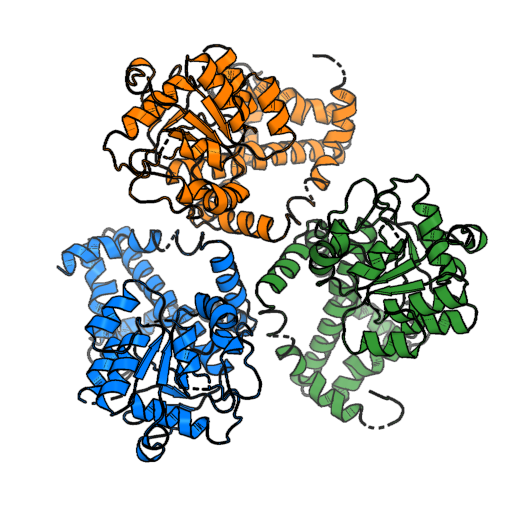 GLN C 1 100 ? 46.93921 40.37604 8.29845 1.000 55.97046 100 GLN C N 1
ATOM 5716 C CA . GLN C 1 100 ? 47.30274 38.98270 8.50759 1.000 53.21330 100 GLN C CA 1
ATOM 5717 C C . GLN C 1 100 ? 46.50451 38.06629 7.59217 1.000 53.40754 100 GLN C C 1
ATOM 5718 O O . GLN C 1 100 ? 45.39656 38.39148 7.15247 1.000 55.85784 100 GLN C O 1
ATOM 5732 N N . LEU C 1 102 ? 44.64530 34.44865 7.64081 1.000 42.72410 102 LEU C N 1
ATOM 5733 C CA . LEU C 1 102 ? 44.09594 33.37825 8.46682 1.000 44.78554 102 LEU C CA 1
ATOM 5734 C C . LEU C 1 102 ? 43.80717 32.20444 7.54142 1.000 47.32148 102 LEU C C 1
ATOM 5735 O O . LEU C 1 102 ? 42.86757 32.25419 6.73845 1.000 44.54220 102 LEU C O 1
ATOM 5740 N N . LEU C 1 103 ? 44.61049 31.15444 7.65825 1.000 40.71194 103 LEU C N 1
ATOM 5741 C CA . LEU C 1 103 ? 44.59160 30.03572 6.73351 1.000 37.71006 103 LEU C CA 1
ATOM 5742 C C . LEU C 1 103 ? 44.00363 28.79710 7.40303 1.000 38.82694 103 LEU C C 1
ATOM 5743 O O . LEU C 1 103 ? 44.02652 28.66171 8.62875 1.000 38.15920 103 LEU C O 1
ATOM 5748 N N . PHE C 1 104 ? 43.45757 27.90370 6.57883 1.000 37.49506 104 PHE C N 1
ATOM 5749 C CA . PHE C 1 104 ? 42.91222 26.63037 7.02636 1.000 37.28105 104 PHE C CA 1
ATOM 5750 C C . PHE C 1 104 ? 43.32733 25.55933 6.03518 1.000 34.45945 104 PHE C C 1
ATOM 5751 O O . PHE C 1 104 ? 43.73968 25.86150 4.91332 1.000 37.40096 104 PHE C O 1
ATOM 5759 N N . SER C 1 105 ? 43.21935 24.29939 6.46231 1.000 34.67573 105 SER C N 1
ATOM 5760 C CA . SER C 1 105 ? 43.30147 23.16281 5.55197 1.000 32.17200 105 SER C CA 1
ATOM 5761 C C . SER C 1 105 ? 41.97534 22.40065 5.42677 1.000 35.21108 105 SER C C 1
ATOM 5762 O O . SER C 1 105 ? 41.92614 21.36231 4.75175 1.000 35.52096 105 SER C O 1
ATOM 5765 N N . HIS C 1 106 ? 40.90639 22.89112 6.05523 1.000 35.81126 106 HIS C N 1
ATOM 5766 C CA . HIS C 1 106 ? 39.56047 22.33959 5.91153 1.000 35.41277 106 HIS C CA 1
ATOM 5767 C C . HIS C 1 106 ? 38.56436 23.43964 6.25187 1.000 35.29285 106 HIS C C 1
ATOM 5768 O O . HIS C 1 106 ? 38.77147 24.18979 7.20528 1.000 37.79518 106 HIS C O 1
ATOM 5775 N N . GLY C 1 107 ? 37.48220 23.52170 5.48065 1.000 35.14240 107 GLY C N 1
ATOM 5776 C CA . GLY C 1 107 ? 36.60297 24.67056 5.52852 1.000 37.21596 107 GLY C CA 1
ATOM 5777 C C . GLY C 1 107 ? 35.47603 24.67861 6.54397 1.000 38.03006 107 GLY C C 1
ATOM 5778 O O . GLY C 1 107 ? 34.75044 25.67659 6.59873 1.000 36.09787 107 GLY C O 1
ATOM 5779 N N . PHE C 1 108 ? 35.33667 23.63213 7.36669 1.000 38.34273 108 PHE C N 1
ATOM 5780 C CA . PHE C 1 108 ? 34.12784 23.43334 8.16897 1.000 38.07371 108 PHE C CA 1
ATOM 5781 C C . PHE C 1 108 ? 33.84455 24.62119 9.08398 1.000 44.21624 108 PHE C C 1
ATOM 5782 O O . PHE C 1 108 ? 32.71395 25.12268 9.13196 1.000 40.71700 108 PHE C O 1
ATOM 5790 N N . ASN C 1 109 ? 34.85449 25.07880 9.83363 1.000 41.74202 109 ASN C N 1
ATOM 5791 C CA . ASN C 1 109 ? 34.58906 26.07965 10.86564 1.000 40.64013 109 ASN C CA 1
ATOM 5792 C C . ASN C 1 109 ? 34.29779 27.44823 10.27401 1.000 41.13882 109 ASN C C 1
ATOM 5793 O O . ASN C 1 109 ? 33.53772 28.22585 10.86370 1.000 46.57550 109 ASN C O 1
ATOM 5798 N N . ILE C 1 110 ? 34.88116 27.76432 9.12321 1.000 38.59918 110 ILE C N 1
ATOM 5799 C CA . ILE C 1 110 ? 34.51209 28.99575 8.43456 1.000 41.98015 110 ILE C CA 1
ATOM 5800 C C . ILE C 1 110 ? 33.14990 28.85006 7.77721 1.000 42.31944 110 ILE C C 1
ATOM 5801 O O . ILE C 1 110 ? 32.27231 29.70482 7.94163 1.000 46.43607 110 ILE C O 1
ATOM 5806 N N . HIS C 1 111 ? 32.95168 27.75368 7.03618 1.000 43.25581 111 HIS C N 1
ATOM 5807 C CA . HIS C 1 111 ? 31.76843 27.63474 6.19287 1.000 40.96536 111 HIS C CA 1
ATOM 5808 C C . HIS C 1 111 ? 30.49059 27.61653 7.01508 1.000 42.50266 111 HIS C C 1
ATOM 5809 O O . HIS C 1 111 ? 29.47070 28.16392 6.58714 1.000 43.80042 111 HIS C O 1
ATOM 5816 N N . PHE C 1 112 ? 30.51662 26.98577 8.19142 1.000 45.81834 112 PHE C N 1
ATOM 5817 C CA . PHE C 1 112 ? 29.33457 26.89397 9.04201 1.000 40.59815 112 PHE C CA 1
ATOM 5818 C C . PHE C 1 112 ? 29.35766 27.91362 10.18061 1.000 48.30888 112 PHE C C 1
ATOM 5819 O O . PHE C 1 112 ? 28.74371 27.68246 11.23397 1.000 46.94709 112 PHE C O 1
ATOM 5827 N N . GLY C 1 113 ? 30.04734 29.03588 9.98414 1.000 41.84233 113 GLY C N 1
ATOM 5828 C CA . GLY C 1 113 ? 29.97801 30.14659 10.91375 1.000 48.12585 113 GLY C CA 1
ATOM 5829 C C . GLY C 1 113 ? 30.44792 29.85189 12.32040 1.000 51.77659 113 GLY C C 1
ATOM 5830 O O . GLY C 1 113 ? 30.00994 30.52165 13.25459 1.000 57.99784 113 GLY C O 1
ATOM 5831 N N . GLN C 1 114 ? 31.31884 28.85711 12.50574 1.000 48.40566 114 GLN C N 1
ATOM 5832 C CA . GLN C 1 114 ? 31.83626 28.56021 13.83743 1.000 46.40941 114 GLN C CA 1
ATOM 5833 C C . GLN C 1 114 ? 33.03763 29.44021 14.16916 1.000 50.07184 114 GLN C C 1
ATOM 5834 O O . GLN C 1 114 ? 33.34306 29.65650 15.34854 1.000 45.14847 114 GLN C O 1
ATOM 5840 N N . ILE C 1 115 ? 33.74550 29.92087 13.15171 1.000 45.70313 115 ILE C N 1
ATOM 5841 C CA . ILE C 1 115 ? 34.75967 30.95362 13.30597 1.000 50.05761 115 ILE C CA 1
ATOM 5842 C C . ILE C 1 115 ? 34.34834 32.10453 12.40646 1.000 54.53017 115 ILE C C 1
ATOM 5843 O O . ILE C 1 115 ? 34.17494 31.91709 11.19674 1.000 53.50255 115 ILE C O 1
ATOM 5848 N N . ASN C 1 116 ? 34.15362 33.27994 12.99828 1.000 52.95518 116 ASN C N 1
ATOM 5849 C CA . ASN C 1 116 ? 33.72243 34.44521 12.23693 1.000 53.69420 116 ASN C CA 1
ATOM 5850 C C . ASN C 1 116 ? 34.80861 35.51468 12.26686 1.000 56.02488 116 ASN C C 1
ATOM 5851 O O . ASN C 1 116 ? 34.75684 36.43256 13.09607 1.000 61.73158 116 ASN C O 1
ATOM 5856 N N . PRO C 1 117 ? 35.79198 35.43902 11.37274 1.000 54.15537 117 PRO C N 1
ATOM 5857 C CA . PRO C 1 117 ? 36.99111 36.28449 11.49923 1.000 56.03466 117 PRO C CA 1
ATOM 5858 C C . PRO C 1 117 ? 36.67784 37.74428 11.22737 1.000 60.10498 117 PRO C C 1
ATOM 5859 O O . PRO C 1 117 ? 35.65272 38.06727 10.60935 1.000 59.58085 117 PRO C O 1
ATOM 5863 N N . PRO C 1 118 ? 37.53010 38.65946 11.68249 1.000 59.54057 118 PRO C N 1
ATOM 5864 C CA . PRO C 1 118 ? 37.31298 40.07904 11.38887 1.000 62.12227 118 PRO C CA 1
ATOM 5865 C C . PRO C 1 118 ? 37.52635 40.38022 9.91076 1.000 60.79141 118 PRO C C 1
ATOM 5866 O O . PRO C 1 118 ? 38.04434 39.57374 9.13750 1.000 59.94108 118 PRO C O 1
ATOM 5870 N N . SER C 1 119 ? 37.11059 41.58672 9.52789 1.000 62.35913 119 SER C N 1
ATOM 5871 C CA . SER C 1 119 ? 37.10313 41.99954 8.13170 1.000 62.95863 119 SER C CA 1
ATOM 5872 C C . SER C 1 119 ? 38.47844 42.37106 7.60546 1.000 64.66855 119 SER C C 1
ATOM 5873 O O . SER C 1 119 ? 38.66312 42.40052 6.38278 1.000 66.70271 119 SER C O 1
ATOM 5876 N N . TYR C 1 120 ? 39.43838 42.65488 8.48816 1.000 60.23728 120 TYR C N 1
ATOM 5877 C CA . TYR C 1 120 ? 40.73348 43.19062 8.09043 1.000 63.13534 120 TYR C CA 1
ATOM 5878 C C . TYR C 1 120 ? 41.81725 42.13093 7.89175 1.000 60.95749 120 TYR C C 1
ATOM 5879 O O . TYR C 1 120 ? 42.96541 42.49401 7.62653 1.000 61.46153 120 TYR C O 1
ATOM 5888 N N . VAL C 1 121 ? 41.49557 40.84585 8.00179 1.000 61.69762 121 VAL C N 1
ATOM 5889 C CA . VAL C 1 121 ? 42.45214 39.78855 7.70865 1.000 54.44206 121 VAL C CA 1
ATOM 5890 C C . VAL C 1 121 ? 42.00746 39.05613 6.45115 1.000 54.71534 121 VAL C C 1
ATOM 5891 O O . VAL C 1 121 ? 40.83315 39.06075 6.07436 1.000 59.11405 121 VAL C O 1
ATOM 5895 N N . ASP C 1 122 ? 42.97548 38.44173 5.78011 1.000 53.79580 122 ASP C N 1
ATOM 5896 C CA . ASP C 1 122 ? 42.67880 37.50410 4.71021 1.000 49.52481 122 ASP C CA 1
ATOM 5897 C C . ASP C 1 122 ? 42.25812 36.17388 5.31241 1.000 47.31030 122 ASP C C 1
ATOM 5898 O O . ASP C 1 122 ? 42.68090 35.81346 6.41457 1.000 46.67811 122 ASP C O 1
ATOM 5903 N N . VAL C 1 123 ? 41.39794 35.45182 4.59327 1.000 47.90456 123 VAL C N 1
ATOM 5904 C CA . VAL C 1 123 ? 40.95853 34.12483 5.01865 1.000 49.17548 123 VAL C CA 1
ATOM 5905 C C . VAL C 1 123 ? 40.96923 33.21130 3.79633 1.000 46.20264 123 VAL C C 1
ATOM 5906 O O . VAL C 1 123 ? 40.20204 33.42329 2.84918 1.000 48.98616 123 VAL C O 1
ATOM 5910 N N . ALA C 1 124 ? 41.82617 32.19331 3.81097 1.000 40.09359 124 ALA C N 1
ATOM 5911 C CA . ALA C 1 124 ? 41.96575 31.30806 2.66165 1.000 40.59948 124 ALA C CA 1
ATOM 5912 C C . ALA C 1 124 ? 42.22453 29.88633 3.13741 1.000 39.30609 124 ALA C C 1
ATOM 5913 O O . ALA C 1 124 ? 42.35097 29.61822 4.33695 1.000 40.75149 124 ALA C O 1
ATOM 5923 N N . VAL C 1 126 ? 44.38314 26.07581 1.97480 1.000 37.42419 126 VAL C N 1
ATOM 5924 C CA . VAL C 1 126 ? 45.13142 25.11303 1.16834 1.000 36.64848 126 VAL C CA 1
ATOM 5925 C C . VAL C 1 126 ? 44.85994 23.74421 1.77186 1.000 34.39104 126 VAL C C 1
ATOM 5926 O O . VAL C 1 126 ? 45.27141 23.47289 2.90786 1.000 37.25796 126 VAL C O 1
ATOM 5930 N N . ALA C 1 127 ? 44.16822 22.88574 1.02741 1.000 33.48307 127 ALA C N 1
ATOM 5931 C CA . ALA C 1 127 ? 43.69402 21.60290 1.55545 1.000 34.03077 127 ALA C CA 1
ATOM 5932 C C . ALA C 1 127 ? 44.37452 20.43490 0.85294 1.000 37.24175 127 ALA C C 1
ATOM 5933 O O . ALA C 1 127 ? 43.94118 20.03431 -0.24332 1.000 36.29969 127 ALA C O 1
ATOM 5935 N N . PRO C 1 128 ? 45.44188 19.86340 1.42701 1.000 36.92882 128 PRO C N 1
ATOM 5936 C CA . PRO C 1 128 ? 46.09234 18.71661 0.78552 1.000 36.10162 128 PRO C CA 1
ATOM 5937 C C . PRO C 1 128 ? 45.17436 17.50710 0.71755 1.000 35.30586 128 PRO C C 1
ATOM 5938 O O . PRO C 1 128 ? 44.36508 17.25226 1.61329 1.000 38.55137 128 PRO C O 1
ATOM 5942 N N . LYS C 1 129 ? 45.32197 16.74982 -0.37237 1.000 37.23513 129 LYS C N 1
ATOM 5943 C CA . LYS C 1 129 ? 44.54714 15.54010 -0.62388 1.000 39.73516 129 LYS C CA 1
ATOM 5944 C C . LYS C 1 129 ? 45.26087 14.28577 -0.14906 1.000 39.03055 129 LYS C C 1
ATOM 5945 O O . LYS C 1 129 ? 45.14916 13.23704 -0.78692 1.000 47.79242 129 LYS C O 1
ATOM 5951 N N . SER C 1 130 ? 46.00651 14.37541 0.94886 1.000 43.40251 130 SER C N 1
ATOM 5952 C CA . SER C 1 130 ? 46.66260 13.23255 1.56883 1.000 41.65038 130 SER C CA 1
ATOM 5953 C C . SER C 1 130 ? 46.85073 13.53821 3.04304 1.000 39.80969 130 SER C C 1
ATOM 5954 O O . SER C 1 130 ? 46.85175 14.70791 3.43554 1.000 38.88931 130 SER C O 1
ATOM 5957 N N . PRO C 1 131 ? 47.00765 12.51465 3.88261 1.000 45.08147 131 PRO C N 1
ATOM 5958 C CA . PRO C 1 131 ? 47.42675 12.75986 5.26585 1.000 47.77746 131 PRO C CA 1
ATOM 5959 C C . PRO C 1 131 ? 48.85090 13.29524 5.30847 1.000 48.03071 131 PRO C C 1
ATOM 5960 O O . PRO C 1 131 ? 49.65681 13.06764 4.40457 1.000 44.53738 131 PRO C O 1
ATOM 5964 N N . GLY C 1 132 ? 49.15113 14.01561 6.39387 1.000 46.06213 132 GLY C N 1
ATOM 5965 C CA . GLY C 1 132 ? 50.41349 14.73515 6.48062 1.000 53.12362 132 GLY C CA 1
ATOM 5966 C C . GLY C 1 132 ? 51.62289 13.83619 6.33902 1.000 58.15543 132 GLY C C 1
ATOM 5967 O O . GLY C 1 132 ? 52.62936 14.22945 5.74688 1.000 53.63939 132 GLY C O 1
ATOM 5968 N N . HIS C 1 133 ? 51.53079 12.61210 6.85181 1.000 69.21585 133 HIS C N 1
ATOM 5969 C CA . HIS C 1 133 ? 52.61819 11.65813 6.69417 1.000 70.27045 133 HIS C CA 1
ATOM 5970 C C . HIS C 1 133 ? 52.96244 11.44170 5.22447 1.000 69.85909 133 HIS C C 1
ATOM 5971 O O . HIS C 1 133 ? 54.11904 11.16869 4.89879 1.000 71.71429 133 HIS C O 1
ATOM 5978 N N . LEU C 1 134 ? 51.99134 11.59502 4.32154 1.000 55.39670 134 LEU C N 1
ATOM 5979 C CA . LEU C 1 134 ? 52.27950 11.53950 2.89060 1.000 58.03208 134 LEU C CA 1
ATOM 5980 C C . LEU C 1 134 ? 52.65209 12.90541 2.31802 1.000 55.74096 134 LEU C C 1
ATOM 5981 O O . LEU C 1 134 ? 53.48884 12.98453 1.41130 1.000 51.25764 134 LEU C O 1
ATOM 5986 N N . VAL C 1 135 ? 52.02315 13.97894 2.81255 1.000 49.17104 135 VAL C N 1
ATOM 5987 C CA . VAL C 1 135 ? 52.42576 15.33434 2.44381 1.000 46.67731 135 VAL C CA 1
ATOM 5988 C C . VAL C 1 135 ? 53.92562 15.51991 2.64218 1.000 53.17389 135 VAL C C 1
ATOM 5989 O O . VAL C 1 135 ? 54.61633 16.10237 1.79916 1.000 50.00391 135 VAL C O 1
ATOM 5993 N N . ARG C 1 136 ? 54.44871 15.02857 3.76235 1.000 51.81377 136 ARG C N 1
ATOM 5994 C CA . ARG C 1 136 ? 55.86189 15.19315 4.06721 1.000 54.97150 136 ARG C CA 1
ATOM 5995 C C . ARG C 1 136 ? 56.72619 14.23934 3.25162 1.000 60.98307 136 ARG C C 1
ATOM 5996 O O . ARG C 1 136 ? 57.72553 14.65353 2.65488 1.000 64.71073 136 ARG C O 1
ATOM 6004 N N . ARG C 1 137 ? 56.35659 12.95764 3.21024 1.000 63.67943 137 ARG C N 1
ATOM 6005 C CA . ARG C 1 137 ? 57.23672 11.96814 2.60073 1.000 70.64237 137 ARG C CA 1
ATOM 6006 C C . ARG C 1 137 ? 57.28192 12.09948 1.08258 1.000 70.62702 137 ARG C C 1
ATOM 6007 O O . ARG C 1 137 ? 58.32718 11.83831 0.47564 1.000 69.72324 137 ARG C O 1
ATOM 6015 N N . VAL C 1 138 ? 56.17344 12.49814 0.45398 1.000 61.94406 138 VAL C N 1
ATOM 6016 C CA . VAL C 1 138 ? 56.19758 12.76877 -0.98047 1.000 63.76479 138 VAL C CA 1
ATOM 6017 C C . VAL C 1 138 ? 57.02737 14.01253 -1.26411 1.000 63.12020 138 VAL C C 1
ATOM 6018 O O . VAL C 1 138 ? 57.73300 14.09488 -2.27836 1.000 62.85480 138 VAL C O 1
ATOM 6022 N N . PHE C 1 139 ? 56.95727 14.99747 -0.36871 1.000 55.27240 139 PHE C N 1
ATOM 6023 C CA . PHE C 1 139 ? 57.80797 16.17480 -0.47931 1.000 61.33934 139 PHE C CA 1
ATOM 6024 C C . PHE C 1 139 ? 59.28642 15.81369 -0.34541 1.000 69.11287 139 PHE C C 1
ATOM 6025 O O . PHE C 1 139 ? 60.14479 16.51696 -0.89229 1.000 68.03204 139 PHE C O 1
ATOM 6033 N N . GLN C 1 140 ? 59.60788 14.72467 0.36456 1.000 72.08292 140 GLN C N 1
ATOM 6034 C CA . GLN C 1 140 ? 60.99490 14.26598 0.40501 1.000 65.48942 140 GLN C CA 1
ATOM 6035 C C . GLN C 1 140 ? 61.45959 13.85316 -0.98143 1.000 78.01298 140 GLN C C 1
ATOM 6036 O O . GLN C 1 140 ? 62.54486 14.24120 -1.43207 1.000 84.96498 140 GLN C O 1
ATOM 6042 N N . GLU C 1 141 ? 60.65120 13.04895 -1.67070 1.000 72.25257 141 GLU C N 1
ATOM 6043 C CA . GLU C 1 141 ? 61.06557 12.44527 -2.93160 1.000 71.81985 141 GLU C CA 1
ATOM 6044 C C . GLU C 1 141 ? 61.14019 13.44859 -4.07079 1.000 72.36391 141 GLU C C 1
ATOM 6045 O O . GLU C 1 141 ? 61.43559 13.04317 -5.20250 1.000 78.93061 141 GLU C O 1
ATOM 6051 N N . GLY C 1 142 ? 60.90577 14.73284 -3.80472 1.000 67.95596 142 GLY C N 1
ATOM 6052 C CA . GLY C 1 142 ? 60.93604 15.75924 -4.82583 1.000 67.77890 142 GLY C CA 1
ATOM 6053 C C . GLY C 1 142 ? 59.58707 16.09386 -5.42617 1.000 67.66960 142 GLY C C 1
ATOM 6054 O O . GLY C 1 142 ? 59.49700 17.02435 -6.23836 1.000 63.84661 142 GLY C O 1
ATOM 6055 N N . ASN C 1 143 ? 58.54036 15.37673 -5.04670 1.000 67.14537 143 ASN C N 1
ATOM 6056 C CA . ASN C 1 143 ? 57.20906 15.57981 -5.58231 1.000 60.17473 143 ASN C CA 1
ATOM 6057 C C . ASN C 1 143 ? 56.35043 16.29861 -4.54251 1.000 62.70896 143 ASN C C 1
ATOM 6058 O O . ASN C 1 143 ? 56.84723 16.78361 -3.51917 1.000 61.40972 143 ASN C O 1
ATOM 6063 N N . GLY C 1 144 ? 55.04888 16.38094 -4.80953 1.000 61.10019 144 GLY C N 1
ATOM 6064 C CA . GLY C 1 144 ? 54.11328 16.93641 -3.85282 1.000 50.40017 144 GLY C CA 1
ATOM 6065 C C . GLY C 1 144 ? 52.76877 16.26731 -4.01289 1.000 49.44769 144 GLY C C 1
ATOM 6066 O O . GLY C 1 144 ? 52.50188 15.59584 -5.01488 1.000 54.39093 144 GLY C O 1
ATOM 6067 N N . VAL C 1 145 ? 51.92176 16.44797 -3.00570 1.000 53.86240 145 VAL C N 1
ATOM 6068 C CA . VAL C 1 145 ? 50.55546 15.93126 -3.06962 1.000 49.16451 145 VAL C CA 1
ATOM 6069 C C . VAL C 1 145 ? 49.64347 17.02691 -3.61266 1.000 44.42230 145 VAL C C 1
ATOM 6070 O O . VAL C 1 145 ? 49.84859 18.20829 -3.30260 1.000 45.23084 145 VAL C O 1
ATOM 6074 N N . PRO C 1 146 ? 48.65590 16.69624 -4.44911 1.000 47.63418 146 PRO C N 1
ATOM 6075 C CA . PRO C 1 146 ? 47.69802 17.71360 -4.90477 1.000 44.10929 146 PRO C CA 1
ATOM 6076 C C . PRO C 1 146 ? 46.94775 18.33438 -3.73773 1.000 40.46207 146 PRO C C 1
ATOM 6077 O O . PRO C 1 146 ? 46.87120 17.77016 -2.64375 1.000 41.99546 146 PRO C O 1
ATOM 6081 N N . ALA C 1 147 ? 46.39453 19.52325 -3.97866 1.000 38.77717 147 ALA C N 1
ATOM 6082 C CA . ALA C 1 147 ? 45.62748 20.22002 -2.95514 1.000 37.53203 147 ALA C CA 1
ATOM 6083 C C . ALA C 1 147 ? 44.49951 21.00753 -3.60324 1.000 38.14462 147 ALA C C 1
ATOM 6084 O O . ALA C 1 147 ? 44.40953 21.12082 -4.82537 1.000 37.72362 147 ALA C O 1
ATOM 6086 N N . LEU C 1 148 ? 43.63136 21.54919 -2.75668 1.000 37.24399 148 LEU C N 1
ATOM 6087 C CA . LEU C 1 148 ? 42.62276 22.50839 -3.16692 1.000 34.67240 148 LEU C CA 1
ATOM 6088 C C . LEU C 1 148 ? 42.95644 23.86823 -2.57661 1.000 37.21288 148 LEU C C 1
ATOM 6089 O O . LEU C 1 148 ? 43.49509 23.96629 -1.46927 1.000 36.82602 148 LEU C O 1
ATOM 6094 N N . VAL C 1 149 ? 42.63550 24.92204 -3.32213 1.000 36.78473 149 VAL C N 1
ATOM 6095 C CA . VAL C 1 149 ? 42.81053 26.28715 -2.84534 1.000 35.74711 149 VAL C CA 1
ATOM 6096 C C . VAL C 1 149 ? 41.46609 26.99891 -2.87594 1.000 42.17540 149 VAL C C 1
ATOM 6097 O O . VAL C 1 149 ? 40.68861 26.85436 -3.82499 1.000 42.95745 149 VAL C O 1
ATOM 6101 N N . ALA C 1 150 ? 41.18696 27.74736 -1.81862 1.000 40.26852 150 ALA C N 1
ATOM 6102 C CA . ALA C 1 150 ? 40.00977 28.59579 -1.76448 1.000 42.40768 150 ALA C CA 1
ATOM 6103 C C . ALA C 1 150 ? 40.37373 29.88089 -1.04277 1.000 44.19154 150 ALA C C 1
ATOM 6104 O O . ALA C 1 150 ? 41.22374 29.88665 -0.15151 1.000 45.06706 150 ALA C O 1
ATOM 6106 N N . VAL C 1 151 ? 39.74421 30.97429 -1.45908 1.000 47.54010 151 VAL C N 1
ATOM 6107 C CA . VAL C 1 151 ? 39.84199 32.25758 -0.77658 1.000 45.51980 151 VAL C CA 1
ATOM 6108 C C . VAL C 1 151 ? 38.44664 32.61008 -0.29619 1.000 48.13250 151 VAL C C 1
ATOM 6109 O O . VAL C 1 151 ? 37.52566 32.75108 -1.10764 1.000 47.88388 151 VAL C O 1
ATOM 6113 N N . HIS C 1 152 ? 38.28780 32.72752 1.01799 1.000 47.99999 152 HIS C N 1
ATOM 6114 C CA . HIS C 1 152 ? 37.02118 33.13211 1.61121 1.000 48.06157 152 HIS C CA 1
ATOM 6115 C C . HIS C 1 152 ? 36.90115 34.63982 1.77269 1.000 55.74828 152 HIS C C 1
ATOM 6116 O O . HIS C 1 152 ? 35.80179 35.18978 1.62414 1.000 51.73894 152 HIS C O 1
ATOM 6123 N N . GLN C 1 153 ? 38.00606 35.31738 2.07289 1.000 50.10669 153 GLN C N 1
ATOM 6124 C CA . GLN C 1 153 ? 37.98668 36.74894 2.33538 1.000 50.24833 153 GLN C CA 1
ATOM 6125 C C . GLN C 1 153 ? 39.32636 37.31464 1.89336 1.000 53.62306 153 GLN C C 1
ATOM 6126 O O . GLN C 1 153 ? 40.37534 36.87591 2.37659 1.000 55.37045 153 GLN C O 1
ATOM 6132 N N . ASP C 1 154 ? 39.29434 38.26258 0.96247 1.000 55.92044 154 ASP C N 1
ATOM 6133 C CA . ASP C 1 154 ? 40.49987 38.86251 0.39990 1.000 52.58287 154 ASP C CA 1
ATOM 6134 C C . ASP C 1 154 ? 40.48281 40.33994 0.77150 1.000 57.37932 154 ASP C C 1
ATOM 6135 O O . ASP C 1 154 ? 39.96348 41.17621 0.02934 1.000 60.60766 154 ASP C O 1
ATOM 6140 N N . ALA C 1 155 ? 41.05419 40.65695 1.93182 1.000 59.95038 155 ALA C N 1
ATOM 6141 C CA . ALA C 1 155 ? 41.13354 42.03629 2.39147 1.000 59.22571 155 ALA C CA 1
ATOM 6142 C C . ALA C 1 155 ? 42.34098 42.78213 1.84149 1.000 60.71703 155 ALA C C 1
ATOM 6143 O O . ALA C 1 155 ? 42.30498 44.01474 1.76579 1.000 65.14949 155 ALA C O 1
ATOM 6145 N N . THR C 1 156 ? 43.40590 42.07330 1.45782 1.000 62.64591 156 THR C N 1
ATOM 6146 C CA . THR C 1 156 ? 44.61226 42.71773 0.95496 1.000 61.30697 156 THR C CA 1
ATOM 6147 C C . THR C 1 156 ? 44.66646 42.80733 -0.56426 1.000 64.06451 156 THR C C 1
ATOM 6148 O O . THR C 1 156 ? 45.45277 43.60017 -1.08975 1.000 68.30531 156 THR C O 1
ATOM 6152 N N . GLY C 1 157 ? 43.85141 42.03244 -1.27866 1.000 67.87160 157 GLY C N 1
ATOM 6153 C CA . GLY C 1 157 ? 43.96579 41.93994 -2.71748 1.000 68.84850 157 GLY C CA 1
ATOM 6154 C C . GLY C 1 157 ? 44.99370 40.94243 -3.19253 1.000 71.74834 157 GLY C C 1
ATOM 6155 O O . GLY C 1 157 ? 45.20260 40.81858 -4.40691 1.000 74.46438 157 GLY C O 1
ATOM 6156 N N . THR C 1 158 ? 45.64585 40.23089 -2.26991 1.000 62.65855 158 THR C N 1
ATOM 6157 C CA . THR C 1 158 ? 46.67654 39.25691 -2.59819 1.000 61.22501 158 THR C CA 1
ATOM 6158 C C . THR C 1 158 ? 46.42079 37.90583 -1.94510 1.000 57.35290 158 THR C C 1
ATOM 6159 O O . THR C 1 158 ? 47.32134 37.06138 -1.93857 1.000 57.61954 158 THR C O 1
ATOM 6163 N N . ALA C 1 159 ? 45.22827 37.68342 -1.38567 1.000 57.77129 159 ALA C N 1
ATOM 6164 C CA . ALA C 1 159 ? 44.99400 36.47565 -0.60193 1.000 56.09517 159 ALA C CA 1
ATOM 6165 C C . ALA C 1 159 ? 45.25762 35.21455 -1.41479 1.000 55.75438 159 ALA C C 1
ATOM 6166 O O . ALA C 1 159 ? 45.76783 34.22515 -0.87572 1.000 52.90123 159 ALA C O 1
ATOM 6168 N N . LEU C 1 160 ? 44.94707 35.23602 -2.71399 1.000 57.79893 160 LEU C N 1
ATOM 6169 C CA . LEU C 1 160 ? 45.14774 34.04474 -3.53667 1.000 54.82457 160 LEU C CA 1
ATOM 6170 C C . LEU C 1 160 ? 46.62857 33.73022 -3.71062 1.000 51.93643 160 LEU C C 1
ATOM 6171 O O . LEU C 1 160 ? 47.03964 32.57116 -3.58186 1.000 52.36580 160 LEU C O 1
ATOM 6176 N N . HIS C 1 161 ? 47.44246 34.74724 -4.00100 1.000 46.57750 161 HIS C N 1
ATOM 6177 C CA . HIS C 1 161 ? 48.86373 34.51454 -4.24092 1.000 54.17514 161 HIS C CA 1
ATOM 6178 C C . HIS C 1 161 ? 49.60468 34.16981 -2.95832 1.000 48.92008 161 HIS C C 1
ATOM 6179 O O . HIS C 1 161 ? 50.60009 33.43907 -3.00175 1.000 55.64890 161 HIS C O 1
ATOM 6186 N N . VAL C 1 162 ? 49.14458 34.68309 -1.81470 1.000 49.76131 162 VAL C N 1
ATOM 6187 C CA . VAL C 1 162 ? 49.70201 34.25329 -0.53632 1.000 50.74637 162 VAL C CA 1
ATOM 6188 C C . VAL C 1 162 ? 49.35857 32.79302 -0.28130 1.000 49.05494 162 VAL C C 1
ATOM 6189 O O . VAL C 1 162 ? 50.21581 31.99367 0.11724 1.000 45.82369 162 VAL C O 1
ATOM 6193 N N . ALA C 1 163 ? 48.09796 32.42242 -0.51595 1.000 47.90701 163 ALA C N 1
ATOM 6194 C CA . ALA C 1 163 ? 47.69758 31.02711 -0.36684 1.000 47.81388 163 ALA C CA 1
ATOM 6195 C C . ALA C 1 163 ? 48.44580 30.12926 -1.34678 1.000 47.01196 163 ALA C C 1
ATOM 6196 O O . ALA C 1 163 ? 48.89294 29.03719 -0.97716 1.000 46.37681 163 ALA C O 1
ATOM 6198 N N . LEU C 1 164 ? 48.60455 30.57825 -2.59742 1.000 42.91111 164 LEU C N 1
ATOM 6199 C CA . LEU C 1 164 ? 49.36297 29.80025 -3.57102 1.000 45.64908 164 LEU C CA 1
ATOM 6200 C C . LEU C 1 164 ? 50.84207 29.70793 -3.19932 1.000 54.03589 164 LEU C C 1
ATOM 6201 O O . LEU C 1 164 ? 51.47723 28.68041 -3.46008 1.000 49.02163 164 LEU C O 1
ATOM 6206 N N . ALA C 1 165 ? 51.40165 30.75511 -2.58192 1.000 48.43542 165 ALA C N 1
ATOM 6207 C CA . ALA C 1 165 ? 52.78898 30.68959 -2.13334 1.000 50.03360 165 ALA C CA 1
ATOM 6208 C C . ALA C 1 165 ? 52.93984 29.73489 -0.95692 1.000 46.79356 165 ALA C C 1
ATOM 6209 O O . ALA C 1 165 ? 53.96883 29.06401 -0.82419 1.000 50.67155 165 ALA C O 1
ATOM 6211 N N . TYR C 1 166 ? 51.93308 29.66846 -0.08307 1.000 48.81716 166 TYR C N 1
ATOM 6212 C CA . TYR C 1 166 ? 51.96269 28.66893 0.97767 1.000 47.02516 166 TYR C CA 1
ATOM 6213 C C . TYR C 1 166 ? 51.91881 27.26617 0.38690 1.000 46.02637 166 TYR C C 1
ATOM 6214 O O . TYR C 1 166 ? 52.65329 26.37151 0.82506 1.000 41.58244 166 TYR C O 1
ATOM 6223 N N . ALA C 1 167 ? 51.06726 27.06269 -0.62070 1.000 43.75193 167 ALA C N 1
ATOM 6224 C CA . ALA C 1 167 ? 50.89962 25.73221 -1.19044 1.000 43.32422 167 ALA C CA 1
ATOM 6225 C C . ALA C 1 167 ? 52.16334 25.29099 -1.91397 1.000 42.15976 167 ALA C C 1
ATOM 6226 O O . ALA C 1 167 ? 52.52010 24.10717 -1.88061 1.000 43.60842 167 ALA C O 1
ATOM 6228 N N . LYS C 1 168 ? 52.84570 26.22689 -2.58135 1.000 42.77244 168 LYS C N 1
ATOM 6229 C CA . LYS C 1 168 ? 54.12546 25.90569 -3.21078 1.000 47.12529 168 LYS C CA 1
ATOM 6230 C C . LYS C 1 168 ? 55.18900 25.57531 -2.16904 1.000 48.36748 168 LYS C C 1
ATOM 6231 O O . LYS C 1 168 ? 55.97435 24.64001 -2.35623 1.000 52.48360 168 LYS C O 1
ATOM 6237 N N . GLY C 1 169 ? 55.23869 26.33478 -1.07117 1.000 42.93392 169 GLY C N 1
ATOM 6238 C CA . GLY C 1 169 ? 56.17551 26.01879 -0.00211 1.000 43.39056 169 GLY C CA 1
ATOM 6239 C C . GLY C 1 169 ? 55.94056 24.65031 0.60995 1.000 45.24240 169 GLY C C 1
ATOM 6240 O O . GLY C 1 169 ? 56.87841 24.01783 1.10084 1.000 45.42391 169 GLY C O 1
ATOM 6241 N N . VAL C 1 170 ? 54.68627 24.17909 0.59656 1.000 39.66888 170 VAL C N 1
ATOM 6242 C CA . VAL C 1 170 ? 54.35955 22.82377 1.03574 1.000 38.43302 170 VAL C CA 1
ATOM 6243 C C . VAL C 1 170 ? 54.57063 21.81060 -0.07687 1.000 44.12711 170 VAL C C 1
ATOM 6244 O O . VAL C 1 170 ? 54.64294 20.60439 0.19394 1.000 48.59094 170 VAL C O 1
ATOM 6248 N N . GLY C 1 171 ? 54.71604 22.26928 -1.31608 1.000 44.39154 171 GLY C N 1
ATOM 6249 C CA . GLY C 1 171 ? 55.00527 21.40273 -2.44381 1.000 43.12784 171 GLY C CA 1
ATOM 6250 C C . GLY C 1 171 ? 53.80958 20.97802 -3.26750 1.000 48.04329 171 GLY C C 1
ATOM 6251 O O . GLY C 1 171 ? 53.98003 20.20057 -4.21157 1.000 46.30840 171 GLY C O 1
ATOM 6252 N N . CYS C 1 172 ? 52.61203 21.47654 -2.95741 1.000 39.42046 172 CYS C N 1
ATOM 6253 C CA . CYS C 1 172 ? 51.41774 20.96034 -3.61522 1.000 50.40431 172 CYS C CA 1
ATOM 6254 C C . CYS C 1 172 ? 51.34993 21.37671 -5.07483 1.000 49.97777 172 CYS C C 1
ATOM 6255 O O . CYS C 1 172 ? 50.86181 20.60771 -5.90937 1.000 46.05077 172 CYS C O 1
ATOM 6258 N N . THR C 1 173 ? 51.84227 22.57321 -5.40632 1.000 48.06846 173 THR C N 1
ATOM 6259 C CA . THR C 1 173 ? 51.82220 23.00945 -6.79402 1.000 48.21459 173 THR C CA 1
ATOM 6260 C C . THR C 1 173 ? 52.71884 22.15319 -7.67884 1.000 51.87802 173 THR C C 1
ATOM 6261 O O . THR C 1 173 ? 52.63243 22.26017 -8.90656 1.000 56.78067 173 THR C O 1
ATOM 6265 N N . ARG C 1 174 ? 53.57023 21.30774 -7.08837 1.000 51.45037 174 ARG C N 1
ATOM 6266 C CA . ARG C 1 174 ? 54.31956 20.33847 -7.88014 1.000 52.68281 174 ARG C CA 1
ATOM 6267 C C . ARG C 1 174 ? 53.38035 19.34559 -8.54914 1.000 55.90703 174 ARG C C 1
ATOM 6268 O O . ARG C 1 174 ? 53.62051 18.91438 -9.68324 1.000 55.35908 174 ARG C O 1
ATOM 6276 N N . ALA C 1 175 ? 52.31089 18.96283 -7.85671 1.000 49.12366 175 ALA C N 1
ATOM 6277 C CA . ALA C 1 175 ? 51.31717 18.06173 -8.41709 1.000 51.68670 175 ALA C CA 1
ATOM 6278 C C . ALA C 1 175 ? 50.15634 18.82143 -9.05031 1.000 55.99229 175 ALA C C 1
ATOM 6279 O O . ALA C 1 175 ? 49.67913 18.44116 -10.12629 1.000 57.83561 175 ALA C O 1
ATOM 6281 N N . GLY C 1 176 ? 49.70334 19.89725 -8.41107 1.000 48.20092 176 GLY C N 1
ATOM 6282 C CA . GLY C 1 176 ? 48.58364 20.66244 -8.91853 1.000 51.45791 176 GLY C CA 1
ATOM 6283 C C . GLY C 1 176 ? 47.65231 21.10052 -7.80836 1.000 47.40951 176 GLY C C 1
ATOM 6284 O O . GLY C 1 176 ? 47.35817 20.32491 -6.89405 1.000 44.19441 176 GLY C O 1
ATOM 6285 N N . VAL C 1 177 ? 47.19643 22.34664 -7.86220 1.000 42.62219 177 VAL C N 1
ATOM 6286 C CA . VAL C 1 177 ? 46.36173 22.92288 -6.81927 1.000 43.99116 177 VAL C CA 1
ATOM 6287 C C . VAL C 1 177 ? 45.08420 23.41205 -7.48785 1.000 48.29068 177 VAL C C 1
ATOM 6288 O O . VAL C 1 177 ? 45.10277 24.38241 -8.25814 1.000 48.76915 177 VAL C O 1
ATOM 6292 N N . ILE C 1 178 ? 43.98195 22.73821 -7.20192 1.000 40.54321 178 ILE C N 1
ATOM 6293 C CA . ILE C 1 178 ? 42.71039 22.99615 -7.86506 1.000 42.03101 178 ILE C CA 1
ATOM 6294 C C . ILE C 1 178 ? 41.94939 24.06038 -7.08534 1.000 42.13410 178 ILE C C 1
ATOM 6295 O O . ILE C 1 178 ? 41.84706 23.99371 -5.85522 1.000 39.06370 178 ILE C O 1
ATOM 6300 N N . GLU C 1 179 ? 41.42139 25.04914 -7.79806 1.000 41.92124 179 GLU C N 1
ATOM 6301 C CA . GLU C 1 179 ? 40.63259 26.09045 -7.16225 1.000 43.18834 179 GLU C CA 1
ATOM 6302 C C . GLU C 1 179 ? 39.24454 25.57121 -6.81964 1.000 40.76749 179 GLU C C 1
ATOM 6303 O O . GLU C 1 179 ? 38.63710 24.83352 -7.59738 1.000 37.35060 179 GLU C O 1
ATOM 6309 N N . THR C 1 180 ? 38.75095 25.96584 -5.65152 1.000 38.19225 180 THR C N 1
ATOM 6310 C CA . THR C 1 180 ? 37.42628 25.57953 -5.18437 1.000 46.04802 180 THR C CA 1
ATOM 6311 C C . THR C 1 180 ? 36.88447 26.71210 -4.31644 1.000 42.89788 180 THR C C 1
ATOM 6312 O O . THR C 1 180 ? 37.38818 27.84020 -4.35954 1.000 39.84883 180 THR C O 1
ATOM 6316 N N . THR C 1 181 ? 35.84204 26.41441 -3.54281 1.000 38.64637 181 THR C N 1
ATOM 6317 C CA . THR C 1 181 ? 35.32374 27.31727 -2.53106 1.000 34.35192 181 THR C CA 1
ATOM 6318 C C . THR C 1 181 ? 35.29242 26.59718 -1.19127 1.000 34.41224 181 THR C C 1
ATOM 6319 O O . THR C 1 181 ? 35.31338 25.36610 -1.12685 1.000 37.21184 181 THR C O 1
ATOM 6323 N N . PHE C 1 182 ? 35.22129 27.38359 -0.11631 1.000 35.17284 182 PHE C N 1
ATOM 6324 C CA . PHE C 1 182 ? 35.06159 26.80448 1.21395 1.000 34.62158 182 PHE C CA 1
ATOM 6325 C C . PHE C 1 182 ? 33.80907 25.94310 1.29074 1.000 38.22451 182 PHE C C 1
ATOM 6326 O O . PHE C 1 182 ? 33.81624 24.87887 1.92218 1.000 39.18550 182 PHE C O 1
ATOM 6334 N N . GLN C 1 183 ? 32.72219 26.38425 0.65002 1.000 37.46286 183 GLN C N 1
ATOM 6335 C CA . GLN C 1 183 ? 31.48809 25.60376 0.66048 1.000 35.71691 183 GLN C CA 1
ATOM 6336 C C . GLN C 1 183 ? 31.66627 24.27724 -0.06566 1.000 31.45917 183 GLN C C 1
ATOM 6337 O O . GLN C 1 183 ? 31.34022 23.21416 0.46894 1.000 36.31141 183 GLN C O 1
ATOM 6343 N N . GLU C 1 184 ? 32.18587 24.31689 -1.29090 1.000 34.18922 184 GLU C N 1
ATOM 6344 C CA . GLU C 1 184 ? 32.35445 23.08204 -2.05051 1.000 31.42907 184 GLU C CA 1
ATOM 6345 C C . GLU C 1 184 ? 33.32019 22.12094 -1.36170 1.000 33.14894 184 GLU C C 1
ATOM 6346 O O . GLU C 1 184 ? 33.07265 20.91155 -1.31195 1.000 35.94747 184 GLU C O 1
ATOM 6352 N N . GLU C 1 185 ? 34.43139 22.63268 -0.82901 1.000 35.15852 185 GLU C N 1
ATOM 6353 C CA . GLU C 1 185 ? 35.38948 21.75176 -0.16758 1.000 32.55584 185 GLU C CA 1
ATOM 6354 C C . GLU C 1 185 ? 34.76705 21.09125 1.05607 1.000 33.78273 185 GLU C C 1
ATOM 6355 O O . GLU C 1 185 ? 34.89312 19.87828 1.25465 1.000 37.08914 185 GLU C O 1
ATOM 6361 N N . THR C 1 186 ? 34.09513 21.88075 1.89533 1.000 35.34969 186 THR C N 1
ATOM 6362 C CA . THR C 1 186 ? 33.49833 21.34215 3.11520 1.000 34.08640 186 THR C CA 1
ATOM 6363 C C . THR C 1 186 ? 32.41580 20.31181 2.80258 1.000 35.67219 186 THR C C 1
ATOM 6364 O O . THR C 1 186 ? 32.36797 19.23815 3.41485 1.000 37.92828 186 THR C O 1
ATOM 6368 N N . GLU C 1 187 ? 31.54087 20.61746 1.84296 1.000 33.79313 187 GLU C N 1
ATOM 6369 C CA . GLU C 1 187 ? 30.34939 19.79320 1.65475 1.000 36.20189 187 GLU C CA 1
ATOM 6370 C C . GLU C 1 187 ? 30.69494 18.45592 1.01121 1.000 34.52675 187 GLU C C 1
ATOM 6371 O O . GLU C 1 187 ? 30.13429 17.41684 1.38911 1.000 34.57281 187 GLU C O 1
ATOM 6377 N N . THR C 1 188 ? 31.62029 18.45507 0.04527 1.000 32.25129 188 THR C N 1
ATOM 6378 C CA . THR C 1 188 ? 32.04471 17.19220 -0.55936 1.000 29.90521 188 THR C CA 1
ATOM 6379 C C . THR C 1 188 ? 32.88295 16.36202 0.41175 1.000 35.95019 188 THR C C 1
ATOM 6380 O O . THR C 1 188 ? 32.77719 15.12967 0.43338 1.000 33.64703 188 THR C O 1
ATOM 6384 N N . ASP C 1 189 ? 33.72619 17.01623 1.21804 1.000 35.47419 189 ASP C N 1
ATOM 6385 C CA . ASP C 1 189 ? 34.49550 16.29298 2.22836 1.000 34.60779 189 ASP C CA 1
ATOM 6386 C C . ASP C 1 189 ? 33.56996 15.54681 3.17877 1.000 36.32775 189 ASP C C 1
ATOM 6387 O O . ASP C 1 189 ? 33.78734 14.36752 3.47679 1.000 33.19916 189 ASP C O 1
ATOM 6392 N N . LEU C 1 190 ? 32.52475 16.22424 3.66957 1.000 31.26728 190 LEU C N 1
ATOM 6393 C CA . LEU C 1 190 ? 31.60421 15.57783 4.60159 1.000 32.34068 190 LEU C CA 1
ATOM 6394 C C . LEU C 1 190 ? 30.84362 14.44672 3.92521 1.000 32.73526 190 LEU C C 1
ATOM 6395 O O . LEU C 1 190 ? 30.71915 13.34636 4.47628 1.000 33.66650 190 LEU C O 1
ATOM 6400 N N . PHE C 1 191 ? 30.34158 14.69509 2.71738 1.000 32.11485 191 PHE C N 1
ATOM 6401 C CA . PHE C 1 191 ? 29.49266 13.70778 2.05855 1.000 33.07630 191 PHE C CA 1
ATOM 6402 C C . PHE C 1 191 ? 30.27121 12.44687 1.69828 1.000 31.48512 191 PHE C C 1
ATOM 6403 O O . PHE C 1 191 ? 29.75156 11.33033 1.83837 1.000 35.74274 191 PHE C O 1
ATOM 6411 N N . GLY C 1 192 ? 31.50554 12.60066 1.21028 1.000 33.09789 192 GLY C N 1
ATOM 6412 C CA . GLY C 1 192 ? 32.25897 11.43691 0.77438 1.000 26.96786 192 GLY C CA 1
ATOM 6413 C C . GLY C 1 192 ? 32.52959 10.47395 1.91103 1.000 31.54610 192 GLY C C 1
ATOM 6414 O O . GLY C 1 192 ? 32.41713 9.25549 1.75154 1.000 27.80170 192 GLY C O 1
ATOM 6415 N N . GLU C 1 193 ? 32.87929 11.00473 3.08139 1.000 33.92835 193 GLU C N 1
ATOM 6416 C CA . GLU C 1 193 ? 33.18703 10.11719 4.19329 1.000 35.27562 193 GLU C CA 1
ATOM 6417 C C . GLU C 1 193 ? 31.92472 9.52373 4.80651 1.000 28.52028 193 GLU C C 1
ATOM 6418 O O . GLU C 1 193 ? 31.93672 8.36346 5.23111 1.000 34.78310 193 GLU C O 1
ATOM 6424 N N . GLN C 1 194 ? 30.83483 10.28715 4.85364 1.000 31.47295 194 GLN C N 1
ATOM 6425 C CA . GLN C 1 194 ? 29.59185 9.76704 5.41974 1.000 30.64066 194 GLN C CA 1
ATOM 6426 C C . GLN C 1 194 ? 28.95686 8.73308 4.49883 1.000 29.50195 194 GLN C C 1
ATOM 6427 O O . GLN C 1 194 ? 28.71393 7.59227 4.90524 1.000 31.75404 194 GLN C O 1
ATOM 6433 N N . ALA C 1 195 ? 28.71500 9.10259 3.23818 1.000 31.98936 195 ALA C N 1
ATOM 6434 C CA . ALA C 1 195 ? 27.92814 8.24729 2.35281 1.000 27.95696 195 ALA C CA 1
ATOM 6435 C C . ALA C 1 195 ? 28.74973 7.14369 1.69354 1.000 30.82314 195 ALA C C 1
ATOM 6436 O O . ALA C 1 195 ? 28.18372 6.10433 1.33472 1.000 31.10851 195 ALA C O 1
ATOM 6438 N N . VAL C 1 196 ? 30.06092 7.33686 1.50460 1.000 30.18925 196 VAL C N 1
ATOM 6439 C CA . VAL C 1 196 ? 30.86606 6.35893 0.76933 1.000 29.02938 196 VAL C CA 1
ATOM 6440 C C . VAL C 1 196 ? 32.01296 5.81615 1.60955 1.000 29.79808 196 VAL C C 1
ATOM 6441 O O . VAL C 1 196 ? 31.99790 4.64799 2.01100 1.000 33.48977 196 VAL C O 1
ATOM 6445 N N . LEU C 1 197 ? 33.00940 6.66373 1.88327 1.000 31.87830 197 LEU C N 1
ATOM 6446 C CA . LEU C 1 197 ? 34.32108 6.17277 2.30500 1.000 32.27546 197 LEU C CA 1
ATOM 6447 C C . LEU C 1 197 ? 34.24866 5.45051 3.63919 1.000 34.67188 197 LEU C C 1
ATOM 6448 O O . LEU C 1 197 ? 34.80088 4.35679 3.79238 1.000 36.61827 197 LEU C O 1
ATOM 6453 N N . CYS C 1 198 ? 33.59645 6.05923 4.62629 1.000 27.84086 198 CYS C N 1
ATOM 6454 C CA . CYS C 1 198 ? 33.58941 5.52733 5.97947 1.000 29.84462 198 CYS C CA 1
ATOM 6455 C C . CYS C 1 198 ? 32.23054 4.94684 6.35308 1.000 36.81153 198 CYS C C 1
ATOM 6456 O O . CYS C 1 198 ? 32.13981 3.75565 6.65875 1.000 36.92220 198 CYS C O 1
ATOM 6459 N N . GLY C 1 199 ? 31.16214 5.74908 6.32531 1.000 31.91616 199 GLY C N 1
ATOM 6460 C CA . GLY C 1 199 ? 29.83574 5.21870 6.60249 1.000 30.11617 199 GLY C CA 1
ATOM 6461 C C . GLY C 1 199 ? 29.41331 4.08725 5.68230 1.000 30.95262 199 GLY C C 1
ATOM 6462 O O . GLY C 1 199 ? 29.16607 2.97159 6.14306 1.000 32.03055 199 GLY C O 1
ATOM 6463 N N . GLY C 1 200 ? 29.36659 4.35065 4.37378 1.000 26.12047 200 GLY C N 1
ATOM 6464 C CA . GLY C 1 200 ? 28.89048 3.34281 3.43991 1.000 26.84721 200 GLY C CA 1
ATOM 6465 C C . GLY C 1 200 ? 29.73692 2.08224 3.41902 1.000 31.67163 200 GLY C C 1
ATOM 6466 O O . GLY C 1 200 ? 29.20969 0.96939 3.49225 1.000 28.82528 200 GLY C O 1
ATOM 6467 N N . VAL C 1 201 ? 31.06611 2.23272 3.30634 1.000 31.31499 201 VAL C N 1
ATOM 6468 C CA . VAL C 1 201 ? 31.91028 1.04884 3.12622 1.000 32.18950 201 VAL C CA 1
ATOM 6469 C C . VAL C 1 201 ? 31.90120 0.17792 4.38087 1.000 27.57995 201 VAL C C 1
ATOM 6470 O O . VAL C 1 201 ? 31.76189 -1.04667 4.29122 1.000 33.54205 201 VAL C O 1
ATOM 6474 N N . THR C 1 202 ? 32.01040 0.78479 5.56928 1.000 26.24535 202 THR C N 1
ATOM 6475 C CA . THR C 1 202 ? 31.99011 -0.02189 6.79190 1.000 27.48316 202 THR C CA 1
ATOM 6476 C C . THR C 1 202 ? 30.64998 -0.72620 6.98532 1.000 28.29670 202 THR C C 1
ATOM 6477 O O . THR C 1 202 ? 30.61826 -1.91074 7.34372 1.000 32.46803 202 THR C O 1
ATOM 6481 N N . ALA C 1 203 ? 29.53475 -0.01788 6.75598 1.000 28.57173 203 ALA C N 1
ATOM 6482 C CA . ALA C 1 203 ? 28.22238 -0.65768 6.82472 1.000 29.90583 203 ALA C CA 1
ATOM 6483 C C . ALA C 1 203 ? 28.12637 -1.81018 5.83253 1.000 30.80620 203 ALA C C 1
ATOM 6484 O O . ALA C 1 203 ? 27.55696 -2.86286 6.14011 1.000 34.82786 203 ALA C O 1
ATOM 6486 N N . LEU C 1 204 ? 28.69398 -1.62960 4.63945 1.000 27.88103 204 LEU C N 1
ATOM 6487 C CA . LEU C 1 204 ? 28.69518 -2.68714 3.63175 1.000 29.31897 204 LEU C CA 1
ATOM 6488 C C . LEU C 1 204 ? 29.47024 -3.90285 4.11850 1.000 32.73826 204 LEU C C 1
ATOM 6489 O O . LEU C 1 204 ? 28.98371 -5.03828 4.04416 1.000 33.02347 204 LEU C O 1
ATOM 6494 N N . VAL C 1 205 ? 30.67929 -3.66965 4.64181 1.000 28.82946 205 VAL C N 1
ATOM 6495 C CA . VAL C 1 205 ? 31.52514 -4.74834 5.14583 1.000 29.75271 205 VAL C CA 1
ATOM 6496 C C . VAL C 1 205 ? 30.84883 -5.47085 6.30634 1.000 26.73752 205 VAL C C 1
ATOM 6497 O O . VAL C 1 205 ? 30.81074 -6.70483 6.35051 1.000 26.84436 205 VAL C O 1
ATOM 6501 N N . LYS C 1 206 ? 30.31218 -4.71385 7.26827 1.000 29.07634 206 LYS C N 1
ATOM 6502 C CA . LYS C 1 206 ? 29.62792 -5.32743 8.40738 1.000 30.34095 206 LYS C CA 1
ATOM 6503 C C . LYS C 1 206 ? 28.40432 -6.13473 7.97048 1.000 30.45822 206 LYS C C 1
ATOM 6504 O O . LYS C 1 206 ? 28.16475 -7.23226 8.48677 1.000 33.39285 206 LYS C O 1
ATOM 6510 N N . ALA C 1 207 ? 27.60078 -5.59515 7.04462 1.000 33.89528 207 ALA C N 1
ATOM 6511 C CA . ALA C 1 207 ? 26.40240 -6.30322 6.58969 1.000 30.52320 207 ALA C CA 1
ATOM 6512 C C . ALA C 1 207 ? 26.76311 -7.58401 5.84606 1.000 30.75003 207 ALA C C 1
ATOM 6513 O O . ALA C 1 207 ? 26.12634 -8.62628 6.04992 1.000 32.51239 207 ALA C O 1
ATOM 6515 N N . GLY C 1 208 ? 27.78146 -7.52430 4.97269 1.000 34.21028 208 GLY C N 1
ATOM 6516 C CA . GLY C 1 208 ? 28.22902 -8.72920 4.28927 1.000 25.71768 208 GLY C CA 1
ATOM 6517 C C . GLY C 1 208 ? 28.78044 -9.76757 5.24814 1.000 31.93461 208 GLY C C 1
ATOM 6518 O O . GLY C 1 208 ? 28.49242 -10.96109 5.12153 1.000 35.81789 208 GLY C O 1
ATOM 6519 N N . PHE C 1 209 ? 29.56402 -9.32440 6.23302 1.000 30.75819 209 PHE C N 1
ATOM 6520 C CA . PHE C 1 209 ? 30.11270 -10.23872 7.23253 1.000 35.24489 209 PHE C CA 1
ATOM 6521 C C . PHE C 1 209 ? 28.99854 -10.90444 8.03661 1.000 32.21230 209 PHE C C 1
ATOM 6522 O O . PHE C 1 209 ? 29.00362 -12.12490 8.23900 1.000 33.21300 209 PHE C O 1
ATOM 6530 N N . GLU C 1 210 ? 28.03476 -10.10909 8.51009 1.000 35.45203 210 GLU C N 1
ATOM 6531 C CA . GLU C 1 210 ? 26.91704 -10.65981 9.28202 1.000 34.77874 210 GLU C CA 1
ATOM 6532 C C . GLU C 1 210 ? 26.06918 -11.61809 8.45007 1.000 30.88523 210 GLU C C 1
ATOM 6533 O O . GLU C 1 210 ? 25.61184 -12.64660 8.95867 1.000 37.18281 210 GLU C O 1
ATOM 6539 N N . THR C 1 211 ? 25.83924 -11.29795 7.17408 1.000 33.38241 211 THR C N 1
ATOM 6540 C CA . THR C 1 211 ? 25.15412 -12.24108 6.29042 1.000 32.97980 211 THR C CA 1
ATOM 6541 C C . THR C 1 211 ? 25.85757 -13.59075 6.29954 1.000 35.69433 211 THR C C 1
ATOM 6542 O O . THR C 1 211 ? 25.20889 -14.64043 6.37241 1.000 34.90843 211 THR C O 1
ATOM 6546 N N . LEU C 1 212 ? 27.19573 -13.57935 6.27629 1.000 35.85882 212 LEU C N 1
ATOM 6547 C CA . LEU C 1 212 ? 27.94667 -14.83016 6.20670 1.000 35.04850 212 LEU C CA 1
ATOM 6548 C C . LEU C 1 212 ? 27.87976 -15.59269 7.52038 1.000 32.17750 212 LEU C C 1
ATOM 6549 O O . LEU C 1 212 ? 27.67355 -16.81119 7.52589 1.000 36.56472 212 LEU C O 1
ATOM 6554 N N . THR C 1 213 ? 28.06381 -14.89903 8.64825 1.000 36.25896 213 THR C N 1
ATOM 6555 C CA . THR C 1 213 ? 28.05435 -15.59185 9.93576 1.000 36.42648 213 THR C CA 1
ATOM 6556 C C . THR C 1 213 ? 26.64855 -16.08037 10.29103 1.000 42.04568 213 THR C C 1
ATOM 6557 O O . THR C 1 213 ? 26.48390 -17.22121 10.74219 1.000 38.22587 213 THR C O 1
ATOM 6561 N N . GLU C 1 214 ? 25.61953 -15.24824 10.07851 1.000 33.63677 214 GLU C N 1
ATOM 6562 C CA . GLU C 1 214 ? 24.25301 -15.73053 10.27036 1.000 37.34439 214 GLU C CA 1
ATOM 6563 C C . GLU C 1 214 ? 23.93013 -16.87348 9.32129 1.000 38.41589 214 GLU C C 1
ATOM 6564 O O . GLU C 1 214 ? 23.05982 -17.69318 9.61658 1.000 37.31403 214 GLU C O 1
ATOM 6570 N N . GLY C 1 215 ? 24.60752 -16.93769 8.17801 1.000 39.25217 215 GLY C N 1
ATOM 6571 C CA . GLY C 1 215 ? 24.44947 -18.04388 7.26218 1.000 32.23882 215 GLY C CA 1
ATOM 6572 C C . GLY C 1 215 ? 25.17700 -19.31105 7.65072 1.000 34.56253 215 GLY C C 1
ATOM 6573 O O . GLY C 1 215 ? 25.09984 -20.30307 6.92139 1.000 37.36336 215 GLY C O 1
ATOM 6574 N N . GLY C 1 216 ? 25.89642 -19.30855 8.77084 1.000 33.56274 216 GLY C N 1
ATOM 6575 C CA . GLY C 1 216 ? 26.57008 -20.50024 9.26059 1.000 37.92614 216 GLY C CA 1
ATOM 6576 C C . GLY C 1 216 ? 28.00858 -20.69582 8.81736 1.000 39.07782 216 GLY C C 1
ATOM 6577 O O . GLY C 1 216 ? 28.56395 -21.77815 9.04043 1.000 37.97080 216 GLY C O 1
ATOM 6578 N N . TYR C 1 217 ? 28.62767 -19.70215 8.18931 1.000 35.70248 217 TYR C N 1
ATOM 6579 C CA . TYR C 1 217 ? 30.01298 -19.82092 7.76300 1.000 40.64077 217 TYR C CA 1
ATOM 6580 C C . TYR C 1 217 ? 30.94191 -19.41280 8.90186 1.000 37.57427 217 TYR C C 1
ATOM 6581 O O . TYR C 1 217 ? 30.60069 -18.58011 9.74371 1.000 40.13975 217 TYR C O 1
ATOM 6590 N N . ARG C 1 218 ? 32.11726 -20.00555 8.92883 1.000 41.43563 218 ARG C N 1
ATOM 6591 C CA . ARG C 1 218 ? 33.05381 -19.66994 9.99102 1.000 46.02764 218 ARG C CA 1
ATOM 6592 C C . ARG C 1 218 ? 33.44181 -18.19670 9.88875 1.000 43.77303 218 ARG C C 1
ATOM 6593 O O . ARG C 1 218 ? 33.71906 -17.70522 8.78236 1.000 39.73492 218 ARG C O 1
ATOM 6601 N N . PRO C 1 219 ? 33.44522 -17.45582 10.99955 1.000 42.00116 219 PRO C N 1
ATOM 6602 C CA . PRO C 1 219 ? 33.68731 -16.00752 10.90995 1.000 38.20881 219 PRO C CA 1
ATOM 6603 C C . PRO C 1 219 ? 35.07245 -15.64373 10.41664 1.000 43.24362 219 PRO C C 1
ATOM 6604 O O . PRO C 1 219 ? 35.23991 -14.54030 9.88236 1.000 43.79532 219 PRO C O 1
ATOM 6608 N N . GLU C 1 220 ? 36.06669 -16.52189 10.55822 1.000 38.36949 220 GLU C N 1
ATOM 6609 C CA . GLU C 1 220 ? 37.39003 -16.19344 10.03705 1.000 43.20150 220 GLU C CA 1
ATOM 6610 C C . GLU C 1 220 ? 37.38752 -16.15446 8.51278 1.000 42.21214 220 GLU C C 1
ATOM 6611 O O . GLU C 1 220 ? 38.00107 -15.26814 7.90869 1.000 40.15390 220 GLU C O 1
ATOM 6617 N N . ILE C 1 221 ? 36.69332 -17.10107 7.87590 1.000 38.35727 221 ILE C N 1
ATOM 6618 C CA . ILE C 1 221 ? 36.55370 -17.07148 6.42371 1.000 40.86039 221 ILE C CA 1
ATOM 6619 C C . ILE C 1 221 ? 35.78357 -15.83288 5.98442 1.000 41.64088 221 ILE C C 1
ATOM 6620 O O . ILE C 1 221 ? 36.07810 -15.23630 4.93931 1.000 38.50251 221 ILE C O 1
ATOM 6625 N N . ALA C 1 222 ? 34.78402 -15.42722 6.77627 1.000 41.97044 222 ALA C N 1
ATOM 6626 C CA . ALA C 1 222 ? 34.03020 -14.22134 6.45630 1.000 39.31706 222 ALA C CA 1
ATOM 6627 C C . ALA C 1 222 ? 34.91062 -12.97976 6.54143 1.000 36.61011 222 ALA C C 1
ATOM 6628 O O . ALA C 1 222 ? 34.73749 -12.03928 5.76024 1.000 34.85298 222 ALA C O 1
ATOM 6630 N N . TYR C 1 223 ? 35.84980 -12.94548 7.49515 1.000 37.77345 223 TYR C N 1
ATOM 6631 C CA . TYR C 1 223 ? 36.74330 -11.79062 7.59279 1.000 32.61400 223 TYR C CA 1
ATOM 6632 C C . TYR C 1 223 ? 37.53532 -11.61110 6.30646 1.000 33.62079 223 TYR C C 1
ATOM 6633 O O . TYR C 1 223 ? 37.62084 -10.50114 5.76875 1.000 35.15286 223 TYR C O 1
ATOM 6642 N N . PHE C 1 224 ? 38.08818 -12.70398 5.77812 1.000 34.20582 224 PHE C N 1
ATOM 6643 C CA . PHE C 1 224 ? 38.89670 -12.61320 4.56766 1.000 37.66974 224 PHE C CA 1
ATOM 6644 C C . PHE C 1 224 ? 38.09161 -12.09801 3.38616 1.000 36.94026 224 PHE C C 1
ATOM 6645 O O . PHE C 1 224 ? 38.59507 -11.30957 2.58213 1.000 41.93105 224 PHE C O 1
ATOM 6653 N N . GLU C 1 225 ? 36.84929 -12.54796 3.24648 1.000 34.88307 225 GLU C N 1
ATOM 6654 C CA . GLU C 1 225 ? 36.10625 -12.30358 2.02497 1.000 32.02761 225 GLU C CA 1
ATOM 6655 C C . GLU C 1 225 ? 35.27305 -11.03357 2.07890 1.000 29.97586 225 GLU C C 1
ATOM 6656 O O . GLU C 1 225 ? 34.81550 -10.56735 1.03286 1.000 36.80931 225 GLU C O 1
ATOM 6662 N N . CYS C 1 226 ? 35.09245 -10.43944 3.25241 1.000 31.87394 226 CYS C N 1
ATOM 6663 C CA . CYS C 1 226 ? 34.34645 -9.19526 3.35807 1.000 31.70115 226 CYS C CA 1
ATOM 6664 C C . CYS C 1 226 ? 35.19050 -7.99784 3.77489 1.000 37.12900 226 CYS C C 1
ATOM 6665 O O . CYS C 1 226 ? 34.68794 -6.86939 3.72456 1.000 37.36992 226 CYS C O 1
ATOM 6668 N N . LEU C 1 227 ? 36.45494 -8.19735 4.15937 1.000 35.14636 227 LEU C N 1
ATOM 6669 C CA . LEU C 1 227 ? 37.26460 -7.06992 4.60679 1.000 35.22387 227 LEU C CA 1
ATOM 6670 C C . LEU C 1 227 ? 38.71236 -7.17681 4.13953 1.000 36.75220 227 LEU C C 1
ATOM 6671 O O . LEU C 1 227 ? 39.22735 -6.24699 3.51536 1.000 36.09634 227 LEU C O 1
ATOM 6676 N N . HIS C 1 228 ? 39.37464 -8.29359 4.45131 1.000 36.26663 228 HIS C N 1
ATOM 6677 C CA . HIS C 1 228 ? 40.80315 -8.40856 4.18290 1.000 35.91775 228 HIS C CA 1
ATOM 6678 C C . HIS C 1 228 ? 41.10191 -8.21045 2.70124 1.000 39.32148 228 HIS C C 1
ATOM 6679 O O . HIS C 1 228 ? 42.01074 -7.45632 2.33853 1.000 36.31221 228 HIS C O 1
ATOM 6686 N N . GLU C 1 229 ? 40.31793 -8.84376 1.82402 1.000 35.46706 229 GLU C N 1
ATOM 6687 C CA . GLU C 1 229 ? 40.59229 -8.71641 0.39912 1.000 34.21396 229 GLU C CA 1
ATOM 6688 C C . GLU C 1 229 ? 40.21572 -7.34970 -0.16147 1.000 39.31741 229 GLU C C 1
ATOM 6689 O O . GLU C 1 229 ? 40.46436 -7.09472 -1.34642 1.000 38.00241 229 GLU C O 1
ATOM 6695 N N . LEU C 1 230 ? 39.63685 -6.46173 0.65175 1.000 35.79983 230 LEU C N 1
ATOM 6696 C CA . LEU C 1 230 ? 39.21831 -5.16566 0.13075 1.000 31.99540 230 LEU C CA 1
ATOM 6697 C C . LEU C 1 230 ? 40.42309 -4.31690 -0.27341 1.000 35.84158 230 LEU C C 1
ATOM 6698 O O . LEU C 1 230 ? 40.35305 -3.55529 -1.24825 1.000 37.41044 230 LEU C O 1
ATOM 6703 N N . LYS C 1 231 ? 41.53831 -4.43298 0.46085 1.000 33.43966 231 LYS C N 1
ATOM 6704 C CA . LYS C 1 231 ? 42.71945 -3.63185 0.14078 1.000 36.20363 231 LYS C CA 1
ATOM 6705 C C . LYS C 1 231 ? 43.18914 -3.88701 -1.28707 1.000 35.19699 231 LYS C C 1
ATOM 6706 O O . LYS C 1 231 ? 43.51960 -2.94575 -2.01887 1.000 36.05184 231 LYS C O 1
ATOM 6712 N N . LEU C 1 232 ? 43.23391 -5.16041 -1.69523 1.000 35.58753 232 LEU C N 1
ATOM 6713 C CA . LEU C 1 232 ? 43.59092 -5.49373 -3.07214 1.000 32.99733 232 LEU C CA 1
ATOM 6714 C C . LEU C 1 232 ? 42.68871 -4.77911 -4.06524 1.000 38.60907 232 LEU C C 1
ATOM 6715 O O . LEU C 1 232 ? 43.16588 -4.22304 -5.06336 1.000 36.62412 232 LEU C O 1
ATOM 6720 N N . ILE C 1 233 ? 41.37953 -4.77032 -3.79663 1.000 36.38604 233 ILE C N 1
ATOM 6721 C CA . ILE C 1 233 ? 40.42904 -4.16777 -4.71991 1.000 34.43892 233 ILE C CA 1
ATOM 6722 C C . ILE C 1 233 ? 40.61484 -2.65546 -4.76976 1.000 29.63725 233 ILE C C 1
ATOM 6723 O O . ILE C 1 233 ? 40.60273 -2.04422 -5.84310 1.000 32.73076 233 ILE C O 1
ATOM 6728 N N . VAL C 1 234 ? 40.76957 -2.02358 -3.60830 1.000 33.96460 234 VAL C N 1
ATOM 6729 C CA . VAL C 1 234 ? 40.85209 -0.56844 -3.58437 1.000 33.97432 234 VAL C CA 1
ATOM 6730 C C . VAL C 1 234 ? 42.21374 -0.08360 -4.09140 1.000 32.24721 234 VAL C C 1
ATOM 6731 O O . VAL C 1 234 ? 42.31090 0.98573 -4.70698 1.000 33.65517 234 VAL C O 1
ATOM 6735 N N . ASP C 1 235 ? 43.27873 -0.84699 -3.85029 1.000 34.30096 235 ASP C N 1
ATOM 6736 C CA . ASP C 1 235 ? 44.57101 -0.49462 -4.43447 1.000 35.48359 235 ASP C CA 1
ATOM 6737 C C . ASP C 1 235 ? 44.48868 -0.45953 -5.95632 1.000 39.24457 235 ASP C C 1
ATOM 6738 O O . ASP C 1 235 ? 45.03579 0.44928 -6.59027 1.000 36.41667 235 ASP C O 1
ATOM 6743 N N . LEU C 1 236 ? 43.77851 -1.42379 -6.56099 1.000 37.12882 236 LEU C N 1
ATOM 6744 C CA . LEU C 1 236 ? 43.63785 -1.42834 -8.01493 1.000 35.56714 236 LEU C CA 1
ATOM 6745 C C . LEU C 1 236 ? 42.86364 -0.20353 -8.50715 1.000 35.52828 236 LEU C C 1
ATOM 6746 O O . LEU C 1 236 ? 43.22550 0.39892 -9.52436 1.000 39.06181 236 LEU C O 1
ATOM 6759 N N . TYR C 1 238 ? 42.50782 2.73719 -6.88984 1.000 33.89979 238 TYR C N 1
ATOM 6760 C CA . TYR C 1 238 ? 43.41899 3.84075 -6.59765 1.000 39.78782 238 TYR C CA 1
ATOM 6761 C C . TYR C 1 238 ? 44.36637 4.14384 -7.75227 1.000 40.29127 238 TYR C C 1
ATOM 6762 O O . TYR C 1 238 ? 44.65531 5.31191 -8.03609 1.000 40.93206 238 TYR C O 1
ATOM 6771 N N . GLU C 1 239 ? 44.86393 3.10667 -8.42869 1.000 47.25918 239 GLU C N 1
ATOM 6772 C CA . GLU C 1 239 ? 45.90883 3.27559 -9.43714 1.000 51.63987 239 GLU C CA 1
ATOM 6773 C C . GLU C 1 239 ? 45.38502 3.41121 -10.85510 1.000 48.20119 239 GLU C C 1
ATOM 6774 O O . GLU C 1 239 ? 46.02782 4.07966 -11.67060 1.000 53.67012 239 GLU C O 1
ATOM 6780 N N . GLY C 1 240 ? 44.26936 2.76609 -11.18300 1.000 38.60014 240 GLY C N 1
ATOM 6781 C CA . GLY C 1 240 ? 43.77134 2.79806 -12.54465 1.000 42.79039 240 GLY C CA 1
ATOM 6782 C C . GLY C 1 240 ? 42.26139 2.80981 -12.66370 1.000 46.86379 240 GLY C C 1
ATOM 6783 O O . GLY C 1 240 ? 41.71675 2.45033 -13.71381 1.000 47.81388 240 GLY C O 1
ATOM 6784 N N . GLY C 1 241 ? 41.56996 3.22295 -11.60262 1.000 39.06290 241 GLY C N 1
ATOM 6785 C CA . GLY C 1 241 ? 40.12382 3.34232 -11.65895 1.000 35.26104 241 GLY C CA 1
ATOM 6786 C C . GLY C 1 241 ? 39.45042 1.98276 -11.58822 1.000 40.49446 241 GLY C C 1
ATOM 6787 O O . GLY C 1 241 ? 40.09155 0.93238 -11.47417 1.000 38.02690 241 GLY C O 1
ATOM 6788 N N . LEU C 1 242 ? 38.11170 2.02057 -11.65458 1.000 37.89651 242 LEU C N 1
ATOM 6789 C CA . LEU C 1 242 ? 37.32712 0.79074 -11.72322 1.000 35.94457 242 LEU C CA 1
ATOM 6790 C C . LEU C 1 242 ? 37.74885 -0.06642 -12.91012 1.000 33.47261 242 LEU C C 1
ATOM 6791 O O . LEU C 1 242 ? 37.75171 -1.29809 -12.82374 1.000 35.03046 242 LEU C O 1
ATOM 6796 N N . THR C 1 243 ? 38.08608 0.56891 -14.03344 1.000 31.56294 243 THR C N 1
ATOM 6797 C CA . THR C 1 243 ? 38.51505 -0.16666 -15.22285 1.000 36.48500 243 THR C CA 1
ATOM 6798 C C . THR C 1 243 ? 39.69812 -1.08773 -14.92882 1.000 35.55082 243 THR C C 1
ATOM 6799 O O . THR C 1 243 ? 39.68335 -2.26915 -15.29073 1.000 39.49694 243 THR C O 1
ATOM 6803 N N . ASN C 1 244 ? 40.74080 -0.56086 -14.27845 1.000 38.37148 244 ASN C N 1
ATOM 6804 C CA . ASN C 1 244 ? 41.90221 -1.39838 -13.98724 1.000 35.16413 244 ASN C CA 1
ATOM 6805 C C . ASN C 1 244 ? 41.55863 -2.48838 -12.99198 1.000 34.66924 244 ASN C C 1
ATOM 6806 O O . ASN C 1 244 ? 42.09218 -3.59822 -13.07855 1.000 37.10465 244 ASN C O 1
ATOM 6819 N N . ARG C 1 246 ? 38.55031 -3.99965 -12.60782 1.000 36.46258 246 ARG C N 1
ATOM 6820 C CA . ARG C 1 246 ? 37.77403 -5.01689 -13.31771 1.000 35.22820 246 ARG C CA 1
ATOM 6821 C C . ARG C 1 246 ? 38.64300 -5.81538 -14.28724 1.000 38.06256 246 ARG C C 1
ATOM 6822 O O . ARG C 1 246 ? 38.37398 -6.99838 -14.52520 1.000 37.16355 246 ARG C O 1
ATOM 6830 N N A HIS C 1 247 ? 39.68570 -5.20020 -14.85611 0.538 36.00399 247 HIS C N 1
ATOM 6831 N N B HIS C 1 247 ? 39.65791 -5.17860 -14.87704 0.462 37.07196 247 HIS C N 1
ATOM 6832 C CA A HIS C 1 247 ? 40.57986 -5.95284 -15.73353 0.538 38.29563 247 HIS C CA 1
ATOM 6833 C CA B HIS C 1 247 ? 40.59135 -5.90782 -15.72833 0.462 38.30130 247 HIS C CA 1
ATOM 6834 C C A HIS C 1 247 ? 41.43116 -6.93642 -14.94326 0.538 38.03409 247 HIS C C 1
ATOM 6835 C C B HIS C 1 247 ? 41.37416 -6.93937 -14.92348 0.462 37.57360 247 HIS C C 1
ATOM 6836 O O A HIS C 1 247 ? 41.71683 -8.03898 -15.42437 0.538 40.84815 247 HIS C O 1
ATOM 6837 O O B HIS C 1 247 ? 41.53701 -8.08416 -15.36065 0.462 40.64307 247 HIS C O 1
ATOM 6850 N N . SER C 1 248 ? 41.84746 -6.55627 -13.73000 1.000 39.35026 248 SER C N 1
ATOM 6851 C CA . SER C 1 248 ? 42.78092 -7.38582 -12.96353 1.000 33.79147 248 SER C CA 1
ATOM 6852 C C . SER C 1 248 ? 42.09250 -8.53661 -12.23060 1.000 38.52248 248 SER C C 1
ATOM 6853 O O . SER C 1 248 ? 42.65670 -9.63375 -12.14453 1.000 40.09761 248 SER C O 1
ATOM 6856 N N . ILE C 1 249 ? 40.89457 -8.32422 -11.67638 1.000 32.34538 249 ILE C N 1
ATOM 6857 C CA . ILE C 1 249 ? 40.21775 -9.42698 -10.99869 1.000 33.09710 249 ILE C CA 1
ATOM 6858 C C . ILE C 1 249 ? 39.84485 -10.46608 -12.04322 1.000 35.25896 249 ILE C C 1
ATOM 6859 O O . ILE C 1 249 ? 39.93223 -10.21430 -13.25142 1.000 35.89911 249 ILE C O 1
ATOM 6864 N N . SER C 1 250 ? 39.45565 -11.64938 -11.58842 1.000 35.93731 250 SER C N 1
ATOM 6865 C CA . SER C 1 250 ? 39.04956 -12.68461 -12.51999 1.000 35.33381 250 SER C CA 1
ATOM 6866 C C . SER C 1 250 ? 37.76152 -12.26996 -13.22487 1.000 33.90784 250 SER C C 1
ATOM 6867 O O . SER C 1 250 ? 37.03990 -11.37472 -12.77979 1.000 37.56676 250 SER C O 1
ATOM 6870 N N . ASP C 1 251 ? 37.48874 -12.93146 -14.35133 1.000 38.42305 251 ASP C N 1
ATOM 6871 C CA . ASP C 1 251 ? 36.26281 -12.66029 -15.09267 1.000 36.89570 251 ASP C CA 1
ATOM 6872 C C . ASP C 1 251 ? 35.03587 -13.04005 -14.27375 1.000 33.70137 251 ASP C C 1
ATOM 6873 O O . ASP C 1 251 ? 34.03894 -12.30864 -14.26868 1.000 31.72083 251 ASP C O 1
ATOM 6878 N N . THR C 1 252 ? 35.10133 -14.17051 -13.55638 1.000 33.31192 252 THR C N 1
ATOM 6879 C CA . THR C 1 252 ? 33.99024 -14.57785 -12.69864 1.000 34.06249 252 THR C CA 1
ATOM 6880 C C . THR C 1 252 ? 33.64963 -13.49729 -11.68108 1.000 35.83525 252 THR C C 1
ATOM 6881 O O . THR C 1 252 ? 32.46875 -13.20764 -11.44302 1.000 32.70289 252 THR C O 1
ATOM 6885 N N . ALA C 1 253 ? 34.67481 -12.90771 -11.05428 1.000 33.68227 253 ALA C N 1
ATOM 6886 C CA . ALA C 1 253 ? 34.45166 -11.83325 -10.09525 1.000 32.23232 253 ALA C CA 1
ATOM 6887 C C . ALA C 1 253 ? 33.96762 -10.56922 -10.79591 1.000 34.09938 253 ALA C C 1
ATOM 6888 O O . ALA C 1 253 ? 33.11365 -9.85102 -10.27005 1.000 27.15117 253 ALA C O 1
ATOM 6890 N N . GLU C 1 254 ? 34.48247 -10.29164 -11.99667 1.000 33.59453 254 GLU C N 1
ATOM 6891 C CA . GLU C 1 254 ? 34.01933 -9.11924 -12.72759 1.000 33.92221 254 GLU C CA 1
ATOM 6892 C C . GLU C 1 254 ? 32.55361 -9.26514 -13.13358 1.000 35.23788 254 GLU C C 1
ATOM 6893 O O . GLU C 1 254 ? 31.78569 -8.30338 -13.05758 1.000 34.72671 254 GLU C O 1
ATOM 6899 N N . PHE C 1 255 ? 32.15385 -10.45889 -13.58611 1.000 34.91008 255 PHE C N 1
ATOM 6900 C CA . PHE C 1 255 ? 30.75742 -10.68360 -13.94392 1.000 33.87859 255 PHE C CA 1
ATOM 6901 C C . PHE C 1 255 ? 29.85362 -10.53969 -12.72759 1.000 31.93603 255 PHE C C 1
ATOM 6902 O O . PHE C 1 255 ? 28.80083 -9.89562 -12.80282 1.000 35.26811 255 PHE C O 1
ATOM 6910 N N . GLY C 1 256 ? 30.25460 -11.12199 -11.59628 1.000 31.92510 256 GLY C N 1
ATOM 6911 C CA . GLY C 1 256 ? 29.46634 -10.98349 -10.37859 1.000 32.52586 256 GLY C CA 1
ATOM 6912 C C . GLY C 1 256 ? 29.37343 -9.54537 -9.91028 1.000 31.25400 256 GLY C C 1
ATOM 6913 O O . GLY C 1 256 ? 28.32774 -9.10733 -9.42297 1.000 34.71095 256 GLY C O 1
ATOM 6914 N N . ASP C 1 257 ? 30.47563 -8.80278 -10.02121 1.000 32.76853 257 ASP C N 1
ATOM 6915 C CA . ASP C 1 257 ? 30.45592 -7.35361 -9.83617 1.000 29.16330 257 ASP C CA 1
ATOM 6916 C C . ASP C 1 257 ? 29.31429 -6.73249 -10.64104 1.000 33.16711 257 ASP C C 1
ATOM 6917 O O . ASP C 1 257 ? 28.42529 -6.07065 -10.08967 1.000 36.54187 257 ASP C O 1
ATOM 6922 N N . TYR C 1 258 ? 29.31003 -6.98514 -11.95428 1.000 32.97717 258 TYR C N 1
ATOM 6923 C CA . TYR C 1 258 ? 28.35653 -6.34714 -12.85704 1.000 30.96279 258 TYR C CA 1
ATOM 6924 C C . TYR C 1 258 ? 26.91001 -6.65439 -12.47404 1.000 33.72949 258 TYR C C 1
ATOM 6925 O O . TYR C 1 258 ? 26.06787 -5.75229 -12.44464 1.000 35.54447 258 TYR C O 1
ATOM 6934 N N . VAL C 1 259 ? 26.60008 -7.91986 -12.16996 1.000 34.43326 259 VAL C N 1
ATOM 6935 C CA . VAL C 1 259 ? 25.21191 -8.31480 -11.95425 1.000 35.11227 259 VAL C CA 1
ATOM 6936 C C . VAL C 1 259 ? 24.75778 -8.15674 -10.50626 1.000 31.81236 259 VAL C C 1
ATOM 6937 O O . VAL C 1 259 ? 23.57684 -8.38537 -10.21746 1.000 36.76294 259 VAL C O 1
ATOM 6941 N N . THR C 1 260 ? 25.63474 -7.73584 -9.59004 1.000 35.91255 260 THR C N 1
ATOM 6942 C CA . THR C 1 260 ? 25.24818 -7.61449 -8.18401 1.000 30.48570 260 THR C CA 1
ATOM 6943 C C . THR C 1 260 ? 25.25946 -6.18912 -7.65331 1.000 30.89053 260 THR C C 1
ATOM 6944 O O . THR C 1 260 ? 24.44340 -5.86464 -6.79376 1.000 36.08415 260 THR C O 1
ATOM 6948 N N . GLY C 1 261 ? 26.15713 -5.32531 -8.13203 1.000 35.39869 261 GLY C N 1
ATOM 6949 C CA . GLY C 1 261 ? 26.28160 -4.00356 -7.52947 1.000 29.53556 261 GLY C CA 1
ATOM 6950 C C . GLY C 1 261 ? 24.97465 -3.23241 -7.52748 1.000 32.10238 261 GLY C C 1
ATOM 6951 O O . GLY C 1 261 ? 24.61064 -2.60551 -6.52791 1.000 28.61294 261 GLY C O 1
ATOM 6952 N N . SER C 1 262 ? 24.24698 -3.28235 -8.64255 1.000 31.06060 262 SER C N 1
ATOM 6953 C CA . SER C 1 262 ? 22.96179 -2.60910 -8.76383 1.000 35.38314 262 SER C CA 1
ATOM 6954 C C . SER C 1 262 ? 21.87440 -3.23419 -7.89577 1.000 35.05774 262 SER C C 1
ATOM 6955 O O . SER C 1 262 ? 20.84111 -2.59183 -7.68374 1.000 30.71430 262 SER C O 1
ATOM 6958 N N . ARG C 1 263 ? 22.08437 -4.45184 -7.38269 1.000 30.76151 263 ARG C N 1
ATOM 6959 C CA . ARG C 1 263 ? 21.16324 -5.03066 -6.40850 1.000 32.23014 263 ARG C CA 1
ATOM 6960 C C . ARG C 1 263 ? 21.40029 -4.47985 -5.01460 1.000 33.91256 263 ARG C C 1
ATOM 6961 O O . ARG C 1 263 ? 20.45571 -4.35455 -4.22604 1.000 35.28299 263 ARG C O 1
ATOM 6969 N N . ILE C 1 264 ? 22.64921 -4.16371 -4.70200 1.000 30.88857 264 ILE C N 1
ATOM 6970 C CA . ILE C 1 264 ? 23.03987 -3.72764 -3.36939 1.000 30.61804 264 ILE C CA 1
ATOM 6971 C C . ILE C 1 264 ? 22.78733 -2.24527 -3.17270 1.000 32.64119 264 ILE C C 1
ATOM 6972 O O . ILE C 1 264 ? 22.30005 -1.82435 -2.12482 1.000 31.95343 264 ILE C O 1
ATOM 6977 N N . VAL C 1 265 ? 23.15273 -1.43885 -4.15672 1.000 32.22689 265 VAL C N 1
ATOM 6978 C CA . VAL C 1 265 ? 23.02746 0.00764 -4.09266 1.000 30.03452 265 VAL C CA 1
ATOM 6979 C C . VAL C 1 265 ? 21.95862 0.38531 -5.10900 1.000 32.54634 265 VAL C C 1
ATOM 6980 O O . VAL C 1 265 ? 22.21909 0.42834 -6.31502 1.000 32.67660 265 VAL C O 1
ATOM 6984 N N . THR C 1 266 ? 20.74415 0.65098 -4.62585 1.000 35.59665 266 THR C N 1
ATOM 6985 C CA . THR C 1 266 ? 19.57421 0.78404 -5.47994 1.000 35.01010 266 THR C CA 1
ATOM 6986 C C . THR C 1 266 ? 19.26504 2.25151 -5.72770 1.000 37.01883 266 THR C C 1
ATOM 6987 O O . THR C 1 266 ? 19.95117 3.15297 -5.23973 1.000 36.62235 266 THR C O 1
ATOM 6991 N N . ASP C 1 267 ? 18.20094 2.48563 -6.50016 1.000 37.92066 267 ASP C N 1
ATOM 6992 C CA . ASP C 1 267 ? 17.64560 3.82960 -6.62298 1.000 35.52618 267 ASP C CA 1
ATOM 6993 C C . ASP C 1 267 ? 17.29958 4.39959 -5.25764 1.000 34.03546 267 ASP C C 1
ATOM 6994 O O . ASP C 1 267 ? 17.43132 5.60519 -5.02830 1.000 34.96400 267 ASP C O 1
ATOM 6999 N N A GLU C 1 268 ? 16.86954 3.54027 -4.33292 0.619 34.33475 268 GLU C N 1
ATOM 7000 N N B GLU C 1 268 ? 16.83196 3.54820 -4.33839 0.381 33.88463 268 GLU C N 1
ATOM 7001 C CA A GLU C 1 268 ? 16.53948 4.00153 -2.99098 0.619 33.48759 268 GLU C CA 1
ATOM 7002 C CA B GLU C 1 268 ? 16.54219 4.01697 -2.98642 0.381 35.23849 268 GLU C CA 1
ATOM 7003 C C A GLU C 1 268 ? 17.79413 4.39633 -2.21464 0.619 32.42200 268 GLU C C 1
ATOM 7004 C C B GLU C 1 268 ? 17.81684 4.44412 -2.26983 0.381 33.20852 268 GLU C C 1
ATOM 7005 O O A GLU C 1 268 ? 17.76949 5.35055 -1.42803 0.619 33.29718 268 GLU C O 1
ATOM 7006 O O B GLU C 1 268 ? 17.83106 5.47326 -1.58456 0.381 33.58607 268 GLU C O 1
ATOM 7017 N N . THR C 1 269 ? 18.89614 3.66975 -2.41213 1.000 33.09154 269 THR C N 1
ATOM 7018 C CA . THR C 1 269 ? 20.16933 4.07217 -1.81516 1.000 29.95986 269 THR C CA 1
ATOM 7019 C C . THR C 1 269 ? 20.58939 5.43638 -2.34314 1.000 27.95376 269 THR C C 1
ATOM 7020 O O . THR C 1 269 ? 20.91867 6.34294 -1.56906 1.000 31.21924 269 THR C O 1
ATOM 7024 N N . LYS C 1 270 ? 20.52030 5.61523 -3.66388 1.000 27.32733 270 LYS C N 1
ATOM 7025 C CA . LYS C 1 270 ? 20.87401 6.89351 -4.27542 1.000 30.28141 270 LYS C CA 1
ATOM 7026 C C . LYS C 1 270 ? 20.00252 8.02355 -3.75013 1.000 35.28033 270 LYS C C 1
ATOM 7027 O O . LYS C 1 270 ? 20.49563 9.13435 -3.51214 1.000 34.89449 270 LYS C O 1
ATOM 7033 N N . LYS C 1 271 ? 18.70919 7.75297 -3.53557 1.000 33.72304 271 LYS C N 1
ATOM 7034 C CA . LYS C 1 271 ? 17.82410 8.77276 -2.98363 1.000 34.74876 271 LYS C CA 1
ATOM 7035 C C . LYS C 1 271 ? 18.21644 9.13987 -1.55944 1.000 28.69105 271 LYS C C 1
ATOM 7036 O O . LYS C 1 271 ? 18.18828 10.31764 -1.18987 1.000 29.80247 271 LYS C O 1
ATOM 7042 N N . GLU C 1 272 ? 18.57724 8.14658 -0.74193 1.000 31.30256 272 GLU C N 1
ATOM 7043 C CA . GLU C 1 272 ? 19.02709 8.44696 0.61287 1.000 30.67322 272 GLU C CA 1
ATOM 7044 C C . GLU C 1 272 ? 20.34938 9.21463 0.61715 1.000 32.50416 272 GLU C C 1
ATOM 7045 O O . GLU C 1 272 ? 20.57281 10.05500 1.49771 1.000 31.58663 272 GLU C O 1
ATOM 7059 N N . LYS C 1 274 ? 21.19181 11.46685 -1.49582 1.000 30.33737 274 LYS C N 1
ATOM 7060 C CA . LYS C 1 274 ? 20.81101 12.85364 -1.73559 1.000 35.70839 274 LYS C CA 1
ATOM 7061 C C . LYS C 1 274 ? 20.27198 13.49864 -0.46645 1.000 30.93593 274 LYS C C 1
ATOM 7062 O O . LYS C 1 274 ? 20.53820 14.67716 -0.20206 1.000 32.21439 274 LYS C O 1
ATOM 7068 N N . ARG C 1 275 ? 19.50780 12.74329 0.33165 1.000 32.95018 275 ARG C N 1
ATOM 7069 C CA . ARG C 1 275 ? 19.08509 13.25125 1.63859 1.000 33.91436 275 ARG C CA 1
ATOM 7070 C C . ARG C 1 275 ? 20.28409 13.57432 2.51877 1.000 31.35703 275 ARG C C 1
ATOM 7071 O O . ARG C 1 275 ? 20.28946 14.58442 3.22573 1.000 38.47604 275 ARG C O 1
ATOM 7079 N N . VAL C 1 276 ? 21.28983 12.70345 2.51187 1.000 31.05496 276 VAL C N 1
ATOM 7080 C CA . VAL C 1 276 ? 22.49695 12.91899 3.30649 1.000 31.96969 276 VAL C CA 1
ATOM 7081 C C . VAL C 1 276 ? 23.20599 14.18284 2.85172 1.000 30.66651 276 VAL C C 1
ATOM 7082 O O . VAL C 1 276 ? 23.62062 15.01153 3.66746 1.000 34.62891 276 VAL C O 1
ATOM 7086 N N . LEU C 1 277 ? 23.32116 14.36367 1.53661 1.000 30.17050 277 LEU C N 1
ATOM 7087 C CA . LEU C 1 277 ? 23.94241 15.56762 0.99684 1.000 28.60640 277 LEU C CA 1
ATOM 7088 C C . LEU C 1 277 ? 23.14515 16.81449 1.35563 1.000 32.39555 277 LEU C C 1
ATOM 7089 O O . LEU C 1 277 ? 23.72593 17.85816 1.68344 1.000 30.87200 277 LEU C O 1
ATOM 7094 N N . THR C 1 278 ? 21.80710 16.72574 1.29186 1.000 34.60592 278 THR C N 1
ATOM 7095 C CA . THR C 1 278 ? 20.95671 17.87842 1.58187 1.000 31.75998 278 THR C CA 1
ATOM 7096 C C . THR C 1 278 ? 21.10492 18.32510 3.02979 1.000 28.86127 278 THR C C 1
ATOM 7097 O O . THR C 1 278 ? 21.15644 19.52794 3.31253 1.000 33.90749 278 THR C O 1
ATOM 7101 N N . GLU C 1 279 ? 21.18562 17.37027 3.95957 1.000 30.64981 279 GLU C N 1
ATOM 7102 C CA . GLU C 1 279 ? 21.38705 17.69879 5.36703 1.000 33.16296 279 GLU C CA 1
ATOM 7103 C C . GLU C 1 279 ? 22.77325 18.27272 5.64187 1.000 31.59384 279 GLU C C 1
ATOM 7104 O O . GLU C 1 279 ? 22.94885 18.98489 6.63772 1.000 35.37655 279 GLU C O 1
ATOM 7110 N N . ILE C 1 280 ? 23.75346 17.97543 4.78980 1.000 33.84684 280 ILE C N 1
ATOM 7111 C CA . ILE C 1 280 ? 25.04814 18.64680 4.87993 1.000 33.05735 280 ILE C CA 1
ATOM 7112 C C . ILE C 1 280 ? 24.92584 20.07658 4.37975 1.000 31.05831 280 ILE C C 1
ATOM 7113 O O . ILE C 1 280 ? 25.32369 21.02724 5.06219 1.000 38.29900 280 ILE C O 1
ATOM 7118 N N . GLN C 1 281 ? 24.35228 20.24596 3.18773 1.000 33.44400 281 GLN C N 1
ATOM 7119 C CA . GLN C 1 281 ? 24.23169 21.56961 2.58027 1.000 35.62526 281 GLN C CA 1
ATOM 7120 C C . GLN C 1 281 ? 23.43228 22.52437 3.45969 1.000 39.99026 281 GLN C C 1
ATOM 7121 O O . GLN C 1 281 ? 23.69938 23.73055 3.48639 1.000 39.80460 281 GLN C O 1
ATOM 7127 N N . GLN C 1 282 ? 22.44005 22.00866 4.17544 1.000 35.57749 282 GLN C N 1
ATOM 7128 C CA . GLN C 1 282 ? 21.54621 22.85141 4.95117 1.000 35.94924 282 GLN C CA 1
ATOM 7129 C C . GLN C 1 282 ? 22.06206 23.12522 6.35529 1.000 40.88841 282 GLN C C 1
ATOM 7130 O O . GLN C 1 282 ? 21.34758 23.75050 7.14312 1.000 37.89980 282 GLN C O 1
ATOM 7136 N N . GLY C 1 283 ? 23.28540 22.68345 6.67778 1.000 38.63739 283 GLY C N 1
ATOM 7137 C CA . GLY C 1 283 ? 23.85347 22.84122 7.99550 1.000 31.74612 283 GLY C CA 1
ATOM 7138 C C . GLY C 1 283 ? 23.33984 21.89025 9.06080 1.000 35.10615 283 GLY C C 1
ATOM 7139 O O . GLY C 1 283 ? 23.70148 22.05700 10.23630 1.000 36.09521 283 GLY C O 1
ATOM 7140 N N A GLU C 1 284 ? 22.52606 20.89494 8.69692 0.532 37.57767 284 GLU C N 1
ATOM 7141 N N B GLU C 1 284 ? 22.50512 20.90726 8.70316 0.468 37.69058 284 GLU C N 1
ATOM 7142 C CA A GLU C 1 284 ? 21.89898 20.04133 9.70274 0.532 33.62281 284 GLU C CA 1
ATOM 7143 C CA B GLU C 1 284 ? 21.90725 20.04695 9.72309 0.468 34.41956 284 GLU C CA 1
ATOM 7144 C C A GLU C 1 284 ? 22.88321 19.02864 10.27668 0.532 37.25244 284 GLU C C 1
ATOM 7145 C C B GLU C 1 284 ? 22.92632 19.07130 10.29564 0.468 32.80682 284 GLU C C 1
ATOM 7146 O O A GLU C 1 284 ? 22.85324 18.74733 11.47904 0.532 35.63730 284 GLU C O 1
ATOM 7147 O O B GLU C 1 284 ? 22.95730 18.84803 11.51127 0.468 35.53667 284 GLU C O 1
ATOM 7158 N N . PHE C 1 285 ? 23.76481 18.46552 9.45121 1.000 33.77267 285 PHE C N 1
ATOM 7159 C CA . PHE C 1 285 ? 24.81446 17.62431 10.01902 1.000 30.99995 285 PHE C CA 1
ATOM 7160 C C . PHE C 1 285 ? 25.70969 18.45020 10.93395 1.000 33.19979 285 PHE C C 1
ATOM 7161 O O . PHE C 1 285 ? 26.05740 18.01078 12.03810 1.000 36.07603 285 PHE C O 1
ATOM 7169 N N . ALA C 1 286 ? 26.05114 19.67031 10.51235 1.000 29.61028 286 ALA C N 1
ATOM 7170 C CA . ALA C 1 286 ? 26.88401 20.53474 11.34311 1.000 29.43703 286 ALA C CA 1
ATOM 7171 C C . ALA C 1 286 ? 26.25908 20.73955 12.71750 1.000 32.69613 286 ALA C C 1
ATOM 7172 O O . ALA C 1 286 ? 26.92360 20.57520 13.74518 1.000 41.02957 286 ALA C O 1
ATOM 7174 N N . LYS C 1 287 ? 24.97159 21.08632 12.75217 1.000 37.62352 287 LYS C N 1
ATOM 7175 C CA . LYS C 1 287 ? 24.27508 21.30321 14.01821 1.000 34.43193 287 LYS C CA 1
ATOM 7176 C C . LYS C 1 287 ? 24.27750 20.03971 14.86994 1.000 30.77142 287 LYS C C 1
ATOM 7177 O O . LYS C 1 287 ? 24.54836 20.09158 16.07294 1.000 35.59797 287 LYS C O 1
ATOM 7183 N N . LYS C 1 288 ? 23.96995 18.89331 14.25741 1.000 30.20344 288 LYS C N 1
ATOM 7184 C CA . LYS C 1 288 ? 24.00100 17.61638 14.96883 1.000 32.98296 288 LYS C CA 1
ATOM 7185 C C . LYS C 1 288 ? 25.34561 17.38585 15.64477 1.000 36.30469 288 LYS C C 1
ATOM 7186 O O . LYS C 1 288 ? 25.40349 16.98423 16.81489 1.000 36.17813 288 LYS C O 1
ATOM 7192 N N . TRP C 1 289 ? 26.43822 17.63510 14.91483 1.000 33.01194 289 TRP C N 1
ATOM 7193 C CA . TRP C 1 289 ? 27.79045 17.42706 15.42748 1.000 33.11174 289 TRP C CA 1
ATOM 7194 C C . TRP C 1 289 ? 28.17308 18.47689 16.46674 1.000 34.45239 289 TRP C C 1
ATOM 7195 O O . TRP C 1 289 ? 28.73558 18.13809 17.51255 1.000 36.33601 289 TRP C O 1
ATOM 7206 N N . ILE C 1 290 ? 27.87203 19.74920 16.20292 1.000 31.86096 290 ILE C N 1
ATOM 7207 C CA . ILE C 1 290 ? 28.14778 20.79359 17.18665 1.000 34.59084 290 ILE C CA 1
ATOM 7208 C C . ILE C 1 290 ? 27.40969 20.50521 18.48853 1.000 38.65613 290 ILE C C 1
ATOM 7209 O O . ILE C 1 290 ? 28.00789 20.49306 19.57008 1.000 42.12194 290 ILE C O 1
ATOM 7214 N N . LEU C 1 291 ? 26.10064 20.23212 18.40121 1.000 38.34515 291 LEU C N 1
ATOM 7215 C CA . LEU C 1 291 ? 25.32988 19.92255 19.60361 1.000 37.17542 291 LEU C CA 1
ATOM 7216 C C . LEU C 1 291 ? 25.78690 18.62363 20.25593 1.000 38.99206 291 LEU C C 1
ATOM 7217 O O . LEU C 1 291 ? 25.72657 18.49288 21.48333 1.000 41.97811 291 LEU C O 1
ATOM 7222 N N . GLU C 1 292 ? 26.20916 17.64284 19.45548 1.000 32.74149 292 GLU C N 1
ATOM 7223 C CA . GLU C 1 292 ? 26.79215 16.43020 20.02069 1.000 38.01888 292 GLU C CA 1
ATOM 7224 C C . GLU C 1 292 ? 27.95623 16.75932 20.94817 1.000 40.55321 292 GLU C C 1
ATOM 7225 O O . GLU C 1 292 ? 28.10919 16.14397 22.01043 1.000 38.79920 292 GLU C O 1
ATOM 7231 N N . ASN C 1 293 ? 28.78870 17.73180 20.56438 1.000 36.42651 293 ASN C N 1
ATOM 7232 C CA . ASN C 1 293 ? 29.94772 18.06314 21.38354 1.000 38.95711 293 ASN C CA 1
ATOM 7233 C C . ASN C 1 293 ? 29.53690 18.85284 22.62128 1.000 40.45677 293 ASN C C 1
ATOM 7234 O O . ASN C 1 293 ? 30.06529 18.62296 23.71505 1.000 38.12251 293 ASN C O 1
ATOM 7239 N N . GLN C 1 294 ? 28.57691 19.76779 22.47554 1.000 37.38438 294 GLN C N 1
ATOM 7240 C CA . GLN C 1 294 ? 28.07353 20.50683 23.62565 1.000 40.22607 294 GLN C CA 1
ATOM 7241 C C . GLN C 1 294 ? 27.39284 19.60300 24.64498 1.000 41.79628 294 GLN C C 1
ATOM 7242 O O . GLN C 1 294 ? 27.31028 19.96757 25.82039 1.000 45.51864 294 GLN C O 1
ATOM 7248 N N . ALA C 1 295 ? 26.91166 18.43475 24.23441 1.000 40.42561 295 ALA C N 1
ATOM 7249 C CA . ALA C 1 295 ? 26.25813 17.51596 25.15724 1.000 41.30868 295 ALA C CA 1
ATOM 7250 C C . ALA C 1 295 ? 27.23787 16.57943 25.86172 1.000 40.05461 295 ALA C C 1
ATOM 7251 O O . ALA C 1 295 ? 26.81398 15.79026 26.71434 1.000 44.43652 295 ALA C O 1
ATOM 7253 N N . GLY C 1 296 ? 28.53087 16.65828 25.55475 1.000 39.65015 296 GLY C N 1
ATOM 7254 C CA . GLY C 1 296 ? 29.48614 15.72043 26.10315 1.000 37.88328 296 GLY C CA 1
ATOM 7255 C C . GLY C 1 296 ? 29.62614 14.44327 25.31043 1.000 36.72571 296 GLY C C 1
ATOM 7256 O O . GLY C 1 296 ? 30.06258 13.42860 25.86598 1.000 43.80570 296 GLY C O 1
ATOM 7257 N N . ARG C 1 297 ? 29.25444 14.45725 24.03525 1.000 36.44589 297 ARG C N 1
ATOM 7258 C CA . ARG C 1 297 ? 29.39950 13.33501 23.10984 1.000 39.72137 297 ARG C CA 1
ATOM 7259 C C . ARG C 1 297 ? 28.67415 12.06922 23.55979 1.000 36.66354 297 ARG C C 1
ATOM 7260 O O . ARG C 1 297 ? 29.26311 10.98241 23.52154 1.000 37.71508 297 ARG C O 1
ATOM 7268 N N . PRO C 1 298 ? 27.39487 12.14090 23.94732 1.000 39.66244 298 PRO C N 1
ATOM 7269 C CA . PRO C 1 298 ? 26.74597 10.92799 24.46978 1.000 36.76687 298 PRO C CA 1
ATOM 7270 C C . PRO C 1 298 ? 26.48905 9.86589 23.41421 1.000 34.05598 298 PRO C C 1
ATOM 7271 O O . PRO C 1 298 ? 26.58782 8.67592 23.73135 1.000 36.80825 298 PRO C O 1
ATOM 7275 N N . THR C 1 299 ? 26.18422 10.23664 22.17079 1.000 36.83769 299 THR C N 1
ATOM 7276 C CA . THR C 1 299 ? 25.99585 9.20849 21.14849 1.000 35.35817 299 THR C CA 1
ATOM 7277 C C . THR C 1 299 ? 27.31370 8.81014 20.49187 1.000 37.36588 299 THR C C 1
ATOM 7278 O O . THR C 1 299 ? 27.52461 7.62488 20.20753 1.000 33.12438 299 THR C O 1
ATOM 7282 N N . TYR C 1 300 ? 28.21417 9.77349 20.26095 1.000 36.03243 300 TYR C N 1
ATOM 7283 C CA . TYR C 1 300 ? 29.55036 9.43749 19.77106 1.000 35.11180 300 TYR C CA 1
ATOM 7284 C C . TYR C 1 300 ? 30.18737 8.35305 20.63474 1.000 32.67398 300 TYR C C 1
ATOM 7285 O O . TYR C 1 300 ? 30.57135 7.29223 20.13336 1.000 35.17977 300 TYR C O 1
ATOM 7294 N N . ASN C 1 301 ? 30.25563 8.57928 21.94623 1.000 34.39984 301 ASN C N 1
ATOM 7295 C CA . ASN C 1 301 ? 30.89829 7.61010 22.83201 1.000 34.72848 301 ASN C CA 1
ATOM 7296 C C . ASN C 1 301 ? 30.14030 6.28342 22.84834 1.000 40.76947 301 ASN C C 1
ATOM 7297 O O . ASN C 1 301 ? 30.74452 5.20952 22.71442 1.000 41.54510 301 ASN C O 1
ATOM 7302 N N . ALA C 1 302 ? 28.81038 6.33808 22.99926 1.000 38.73027 302 ALA C N 1
ATOM 7303 C CA . ALA C 1 302 ? 28.00876 5.11591 23.03765 1.000 35.03093 302 ALA C CA 1
ATOM 7304 C C . ALA C 1 302 ? 28.21698 4.28468 21.77909 1.000 34.33257 302 ALA C C 1
ATOM 7305 O O . ALA C 1 302 ? 28.43744 3.06926 21.84829 1.000 38.59453 302 ALA C O 1
ATOM 7315 N N . LYS C 1 304 ? 30.69175 4.54437 19.50577 1.000 36.51252 304 LYS C N 1
ATOM 7316 C CA . LYS C 1 304 ? 32.09228 4.13977 19.39589 1.000 35.50194 304 LYS C CA 1
ATOM 7317 C C . LYS C 1 304 ? 32.33578 2.82957 20.13397 1.000 38.67263 304 LYS C C 1
ATOM 7318 O O . LYS C 1 304 ? 32.95629 1.90365 19.59435 1.000 40.96951 304 LYS C O 1
ATOM 7324 N N . LYS C 1 305 ? 31.84284 2.73293 21.37384 1.000 36.12137 305 LYS C N 1
ATOM 7325 C CA . LYS C 1 305 ? 32.06166 1.53236 22.17703 1.000 38.23101 305 LYS C CA 1
ATOM 7326 C C . LYS C 1 305 ? 31.35167 0.32216 21.58366 1.000 40.88691 305 LYS C C 1
ATOM 7327 O O . LYS C 1 305 ? 31.91650 -0.77688 21.53958 1.000 45.22189 305 LYS C O 1
ATOM 7333 N N . ALA C 1 306 ? 30.10673 0.49664 21.14033 1.000 42.75760 306 ALA C N 1
ATOM 7334 C CA . ALA C 1 306 ? 29.38028 -0.61882 20.54836 1.000 39.12459 306 ALA C CA 1
ATOM 7335 C C . ALA C 1 306 ? 30.10243 -1.13891 19.31412 1.000 42.96817 306 ALA C C 1
ATOM 7336 O O . ALA C 1 306 ? 30.23780 -2.35334 19.12720 1.000 41.66081 306 ALA C O 1
ATOM 7338 N N . GLU C 1 307 ? 30.59616 -0.22846 18.47256 1.000 39.38186 307 GLU C N 1
ATOM 7339 C CA . GLU C 1 307 ? 31.24628 -0.63151 17.23352 1.000 37.53930 307 GLU C CA 1
ATOM 7340 C C . GLU C 1 307 ? 32.53346 -1.40643 17.49506 1.000 44.50656 307 GLU C C 1
ATOM 7341 O O . GLU C 1 307 ? 32.88643 -2.30007 16.71544 1.000 42.08091 307 GLU C O 1
ATOM 7347 N N . GLN C 1 308 ? 33.23563 -1.09401 18.58590 1.000 40.62810 308 GLN C N 1
ATOM 7348 C CA . GLN C 1 308 ? 34.46412 -1.81229 18.90883 1.000 47.33385 308 GLN C CA 1
ATOM 7349 C C . GLN C 1 308 ? 34.19805 -3.25763 19.32119 1.000 49.81267 308 GLN C C 1
ATOM 7350 O O . GLN C 1 308 ? 35.08939 -4.10217 19.18727 1.000 54.55616 308 GLN C O 1
ATOM 7356 N N . ASN C 1 309 ? 32.98974 -3.56991 19.77649 1.000 45.30624 309 ASN C N 1
ATOM 7357 C CA . ASN C 1 309 ? 32.66274 -4.90845 20.24707 1.000 49.80007 309 ASN C CA 1
ATOM 7358 C C . ASN C 1 309 ? 32.13289 -5.83137 19.15189 1.000 46.87546 309 ASN C C 1
ATOM 7359 O O . ASN C 1 309 ? 31.85037 -6.99856 19.44025 1.000 53.27019 309 ASN C O 1
ATOM 7364 N N . HIS C 1 310 ? 32.00216 -5.35642 17.91423 1.000 44.02564 310 HIS C N 1
ATOM 7365 C CA . HIS C 1 310 ? 31.46543 -6.19560 16.84811 1.000 46.33267 310 HIS C CA 1
ATOM 7366 C C . HIS C 1 310 ? 32.31662 -7.44785 16.65332 1.000 52.56517 310 HIS C C 1
ATOM 7367 O O . HIS C 1 310 ? 33.53692 -7.43433 16.83387 1.000 54.21507 310 HIS C O 1
ATOM 7374 N N . GLN C 1 311 ? 31.64572 -8.54432 16.28363 1.000 48.32576 311 GLN C N 1
ATOM 7375 C CA . GLN C 1 311 ? 32.33474 -9.80533 16.03338 1.000 47.06486 311 GLN C CA 1
ATOM 7376 C C .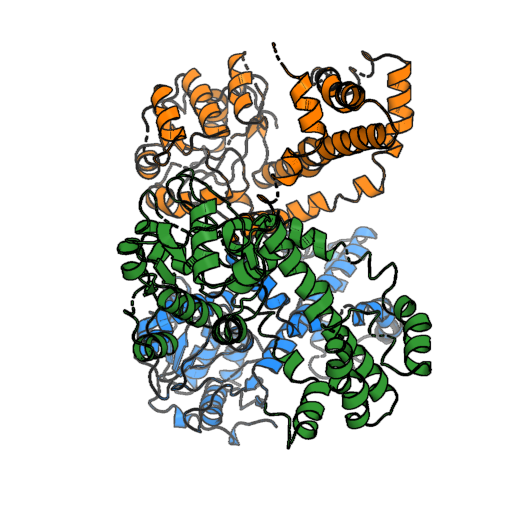 GLN C 1 311 ? 33.42575 -9.64933 14.98379 1.000 46.20309 311 GLN C C 1
ATOM 7377 O O . GLN C 1 311 ? 34.46347 -10.31546 15.06660 1.000 41.64889 311 GLN C O 1
ATOM 7383 N N . LEU C 1 312 ? 33.20555 -8.77883 13.99180 1.000 44.84242 312 LEU C N 1
ATOM 7384 C CA . LEU C 1 312 ? 34.21441 -8.51412 12.97019 1.000 42.19343 312 LEU C CA 1
ATOM 7385 C C . LEU C 1 312 ? 35.54933 -8.13570 13.59724 1.000 50.85669 312 LEU C C 1
ATOM 7386 O O . LEU C 1 312 ? 36.61304 -8.56123 13.12644 1.000 43.64228 312 LEU C O 1
ATOM 7391 N N . GLU C 1 313 ? 35.50641 -7.33253 14.66287 1.000 47.51158 313 GLU C N 1
ATOM 7392 C CA . GLU C 1 313 ? 36.71370 -6.78327 15.26861 1.000 46.24570 313 GLU C CA 1
ATOM 7393 C C . GLU C 1 313 ? 37.45068 -7.81361 16.11164 1.000 48.64996 313 GLU C C 1
ATOM 7394 O O . GLU C 1 313 ? 38.68467 -7.83999 16.12133 1.000 56.32281 313 GLU C O 1
ATOM 7400 N N . LYS C 1 314 ? 36.71762 -8.65714 16.83551 1.000 53.88583 314 LYS C N 1
ATOM 7401 C CA . LYS C 1 314 ? 37.36335 -9.72359 17.59240 1.000 54.80271 314 LYS C CA 1
ATOM 7402 C C . LYS C 1 314 ? 38.04401 -10.71523 16.65714 1.000 54.41702 314 LYS C C 1
ATOM 7403 O O . LYS C 1 314 ? 39.20886 -11.07653 16.85328 1.000 61.52887 314 LYS C O 1
ATOM 7409 N N . VAL C 1 315 ? 37.33026 -11.15666 15.62207 1.000 48.93478 315 VAL C N 1
ATOM 7410 C CA . VAL C 1 315 ? 37.89685 -12.10289 14.66600 1.000 51.52964 315 VAL C CA 1
ATOM 7411 C C . VAL C 1 315 ? 39.07659 -11.48005 13.92828 1.000 55.22656 315 VAL C C 1
ATOM 7412 O O . VAL C 1 315 ? 40.09782 -12.13839 13.68708 1.000 51.90912 315 VAL C O 1
ATOM 7416 N N . GLY C 1 316 ? 38.96241 -10.19759 13.57873 1.000 51.61063 316 GLY C N 1
ATOM 7417 C CA . GLY C 1 316 ? 40.00063 -9.55640 12.79244 1.000 50.13680 316 GLY C CA 1
ATOM 7418 C C . GLY C 1 316 ? 41.32349 -9.44046 13.52496 1.000 52.94003 316 GLY C C 1
ATOM 7419 O O . GLY C 1 316 ? 42.38301 -9.67648 12.94447 1.000 53.10103 316 GLY C O 1
ATOM 7420 N N . GLU C 1 317 ? 41.28299 -9.06999 14.80549 1.000 51.88645 317 GLU C N 1
ATOM 7421 C CA . GLU C 1 317 ? 42.52258 -8.89232 15.55371 1.000 57.58403 317 GLU C CA 1
ATOM 7422 C C . GLU C 1 317 ? 43.31508 -10.18896 15.62196 1.000 59.74834 317 GLU C C 1
ATOM 7423 O O . GLU C 1 317 ? 44.54074 -10.18836 15.45435 1.000 60.43444 317 GLU C O 1
ATOM 7429 N N . GLU C 1 318 ? 42.63174 -11.30836 15.85603 1.000 60.98206 318 GLU C N 1
ATOM 7430 C CA . GLU C 1 318 ? 43.33569 -12.57737 15.98019 1.000 61.52200 318 GLU C CA 1
ATOM 7431 C C . GLU C 1 318 ? 43.82568 -13.08199 14.63141 1.000 57.99586 318 GLU C C 1
ATOM 7432 O O . GLU C 1 318 ? 44.86256 -13.75206 14.56295 1.000 61.97392 318 GLU C O 1
ATOM 7438 N N . LEU C 1 319 ? 43.11522 -12.76206 13.55058 1.000 53.63968 319 LEU C N 1
ATOM 7439 C CA . LEU C 1 319 ? 43.57456 -13.18978 12.23518 1.000 58.13917 319 LEU C CA 1
ATOM 7440 C C . LEU C 1 319 ? 44.74375 -12.35601 11.72810 1.000 58.49296 319 LEU C C 1
ATOM 7441 O O . LEU C 1 319 ? 45.60813 -12.88109 11.01855 1.000 60.85027 319 LEU C O 1
ATOM 7446 N N . ARG C 1 320 ? 44.79301 -11.06900 12.07052 1.000 54.86356 320 ARG C N 1
ATOM 7447 C CA . ARG C 1 320 ? 45.88472 -10.23838 11.58178 1.000 57.44697 320 ARG C CA 1
ATOM 7448 C C . ARG C 1 320 ? 47.21564 -10.63875 12.20688 1.000 57.72813 320 ARG C C 1
ATOM 7449 O O . ARG C 1 320 ? 48.26985 -10.40052 11.60851 1.000 59.21568 320 ARG C O 1
ATOM 7457 N N . GLU C 1 321 ? 47.19035 -11.26658 13.38788 1.000 55.33701 321 GLU C N 1
ATOM 7458 C CA . GLU C 1 321 ? 48.42785 -11.76451 13.98831 1.000 68.33499 321 GLU C CA 1
ATOM 7459 C C . GLU C 1 321 ? 49.07324 -12.84726 13.13079 1.000 66.70045 321 GLU C C 1
ATOM 7460 O O . GLU C 1 321 ? 50.29865 -13.00981 13.14786 1.000 66.58367 321 GLU C O 1
ATOM 7482 N N . SER C 1 324 ? 52.42897 -11.87556 9.34640 1.000 75.61733 324 SER C N 1
ATOM 7483 C CA . SER C 1 324 ? 53.57690 -11.14969 9.88322 1.000 78.64604 324 SER C CA 1
ATOM 7484 C C . SER C 1 324 ? 53.82159 -9.83503 9.15759 1.000 86.86707 324 SER C C 1
ATOM 7485 O O . SER C 1 324 ? 54.31615 -8.87506 9.76115 1.000 100.60561 324 SER C O 1
ATOM 7488 N N . TRP C 1 325 ? 53.49476 -9.77422 7.86943 1.000 85.76576 325 TRP C N 1
ATOM 7489 C CA . TRP C 1 325 ? 53.79518 -8.61350 7.04299 1.000 90.25688 325 TRP C CA 1
ATOM 7490 C C . TRP C 1 325 ? 52.84218 -7.44502 7.27474 1.000 91.98946 325 TRP C C 1
ATOM 7491 O O . TRP C 1 325 ? 53.07161 -6.36463 6.72057 1.000 101.53320 325 TRP C O 1
ATOM 7502 N N . ILE C 1 326 ? 51.79660 -7.62356 8.07757 1.000 92.73349 326 ILE C N 1
ATOM 7503 C CA . ILE C 1 326 ? 50.92669 -6.53004 8.49826 1.000 95.66097 326 ILE C CA 1
ATOM 7504 C C . ILE C 1 326 ? 51.38846 -6.06530 9.87368 1.000 102.50622 326 ILE C C 1
ATOM 7505 O O . ILE C 1 326 ? 51.44469 -6.86112 10.81919 1.000 96.15970 326 ILE C O 1
ATOM 7510 N N . HIS C 1 327 ? 51.71951 -4.78031 9.98974 1.000 119.60169 327 HIS C N 1
ATOM 7511 C CA . HIS C 1 327 ? 52.13592 -4.17772 11.25221 1.000 119.65441 327 HIS C CA 1
ATOM 7512 C C . HIS C 1 327 ? 51.02066 -3.24955 11.72064 1.000 117.59703 327 HIS C C 1
ATOM 7513 O O . HIS C 1 327 ? 50.79879 -2.19126 11.12377 1.000 119.28441 327 HIS C O 1
ATOM 7520 N N . ALA C 1 328 ? 50.31936 -3.64586 12.78018 1.000 105.22515 328 ALA C N 1
ATOM 7521 C CA . ALA C 1 328 ? 49.21079 -2.84962 13.30653 1.000 99.33449 328 ALA C CA 1
ATOM 7522 C C . ALA C 1 328 ? 49.71160 -1.76189 14.25171 1.000 96.01072 328 ALA C C 1
ATOM 7523 O O . ALA C 1 328 ? 49.02686 -0.76617 14.48782 1.000 92.23711 328 ALA C O 1
#

Secondary structure (DSSP, 8-state):
-EE-GGG--GGGGTT--EEEE--STTHHHHHHHHHHTT--EEEE--SSHHHHHHHHTT----HHHHHHT-SEE----TTTHHHHIIIIIGGG--TT----SS-HHHHTTS----TTS-B--EESS-HHHHHHHHT--EEEE-SB-SSS-HHHHHHHHHHHHTHHHH-EEEE-HHHHHHHHHHIIIIIITHHHHHHHHHHHHHHHHTT--HHHHHIIIIIHHHHHHH---STTT---SS-HHHHHHHHHHHHHHS-HHHHH--HHHHHHHTTHHHHHHHHHHHTTSHHHH--HHHHTSHHHHHHHHHH-/-EE-TTT--STTTTT--EEEE--SHHHHHHHHHHHTTT--EEEE--SSHHHHHHHHTT-B--HHHHHHT-SEE----HHHHHHHIIIIIGGG--TT----SS-HHHHTTS----TTS-B--B--S-HHHHHHHHTT---EEE--SB-SSS-HHHHHHHHHHHTT-TTT-EEE--HHHHHHHHHHIIIIIITHHHHHHHHHHHHHHHHTT--HHHHHIIIIIHHHHHH----STTT---SS-HHHHHHHHHHHHHHS-HHHHH--HHHHHHHTTHHHHHHHHHHHTTSHHHH--HHHHTSHHHHHHHHH----/-EE-GGG--GGGGTT-EEEEE--SHHHHHHHHHHHHTT-EEEEE--SSHHHHHHHHTT-B--HHHHHHH-SEE----HHHHHHHIIIIIGGG--TT----SS-HHHHTTSS---TTS-B--EESS-HHHHHHHHHTT----EEE--SB-SSS-HHHHHHHHHHHHTGGGT-EEE--HHHHHHHHHHIIIIIITHHHHHHHHHHHHHHHHTT--HHHHHIIIIITHHHHHH---STTT---SS-HHHHHHHHHHHHHHS-HHHHH--HHHHHHHTTHHHHHHHHHHHTTSHHHH--HHHHTSHHHHHHHHHH------

B-factor: mean 68.8, std 27.54, range [22.71, 180.46]

Radius of gyration: 33.89 Å; Cα contacts (8 Å, |Δi|>4): 1489; chains: 3; bounding box: 85×83×84 Å